Protein AF-A0A2H5DUK5-F1 (afdb_monomer)

Secondary structure (DSSP, 8-state):
---BS-EEEEES-S-EEE--BS-EEEEESS-EEEE--SS-EEEE-SSS-EEEE-S-SSEEEE--TTS--EEEE-TT-EEEEE-SS-EEEE-SSSEEEE--S-EEEE-TT-EEEEESS--EEEE-SSS-EEEE-S-S-EEEE-SS-EEEE-TT-EEEEESS--EEE--SS--EEEE-S-S-EEEE-SS-EEEE-TT-EEEEE-SS-EEE--SS--EEEE-SEEEEEEE--TTT--EEEE-TTEEEEEE-SS-EEEE-SSSEEEEEES-EEEEPTT-EEEEEEE--EEEE-STT-EEEE-S-S-EEEEESS-EEEE-TT-EEEEESS--EEE--SS--EEEE-S-S-EEEE-SS-EEEE-TT-EEEEEEES-EEEE-STT-EEEEEEEEEEEEEE--SSEEEE-TTEEEEEES---SSTTEEEEEEEE-TTSSEEEEEEEETTS-EEEEE-SSPPTTEEEEEEEESSSTT-S-EEEEEEEETTS-EEEEE-SSPPTTEEEEEEEESSSTT-S-EEEEEEEETTS-EEEEEEEE-TTS-EEEEEEEEE-TTS-EEEEEEE-TTS-B------------------------EEE--EEEE-S-HHHHHHHHTSSS-HHHHHHHHHT-HHHHHHHHHHHHHHHHHHHS---TT-----B-S-B-SSSEEEEEE--S--SSSSPPSBPPPTTSHHHHHHHHHHHHHHH--EEEE----TTSSEEEEEE---HHHH-EEEEEE-EEETTEEPS-EEEEEE-TTTS-EEE-TTS-EEETTSS-BHHHHHHHHHHHHTTB--BS-TTSTTBSB--TT-SS--HHHHHHHHHHH----------TTSHHHHHHHHTTSS-PPP-----------------------

Foldseek 3Di:
DAEECEEEEEEDDADAEYEYECYEYEYEAAYHYEYAYENYEYEDPYAAHEYEHQAYENYEYEYEQVRQYEYEYEENHEYEYHYANHEYEFEAENYEYEDENYEYEYDPQYHYEYEPENYEYEYDHAAYHYEPEYYEAYEYEDANYEYEYDEQYYYEYEDENYEYERHYAAYHYEDAAYANYEYEYENYEYEYEAHYHYEYEYENYEYEDYYAEYEYEDQAYYNYEYEYEQVRQYEYEYEENHEYEYHYANHEYEFAAENYEYEDANYEYEYDAQGHYEYEPELYEYEAPHAAYEYEDEAYENYEYEDANYEYEYDAQYYYEYEDENYEYEDHYAAYHYEDAEYENYEYEYENYEYEYEAHYYYEYEYYNYEYEDAYAAYHYEDAAYYHYEYEYHPNHYYFYAAHYWYWYPPDPPPDPWWDGKTFDADNVRHTQWIWTATPVAWIKIKGQPPDDPFWRIKIWTARHGPNDHDTAKMKTAGPQAKIKIKGQDPDPPFWRIKIWIAPHGPPDHDGQKIWTQGPQQKIKIKGWDADPVRHTAKIKIWIADNVRDTPDIFIAGPVRHGDDDDPDDDDDDDDDDDDDDDDDWPKDKLKAFAFWFDPVLLVCQLPDPFALQLVVCVVVVNNPSSVSNRVNSPLLNVLQVPADEAQPWAFAFQQAAAPDLEAEEEFDPDWADDGATFPFTDDCVCVVLLVVLQVQLCVQQVGHYHYDYDDQQHQEYEHEGASLCNRRRTFKMWIWMDIPRYTHRRIYIYGHDCVNFPFDQDPVRFTATPNTQATPSLSSNQRVCSSRGTGAHSHPQASSHNYHHPRPSHHDPNNSVVSCVSRDDDDPDDDDDPPPVVPVVVVVVVVPDDDPDDDDDDDDDDDDDDDDDDDDDDD

Solvent-accessible surface area (backbone atoms only — not comparable to full-atom values): 42705 Å² total; per-residue (Å²): 86,72,59,65,61,47,78,48,80,46,75,44,56,73,80,46,58,39,56,25,35,43,27,40,38,38,35,29,58,38,26,24,39,36,36,47,29,34,50,26,38,38,36,42,68,34,47,46,30,35,40,36,33,66,19,30,46,63,28,39,35,37,50,43,59,86,31,50,31,38,38,38,35,30,42,49,19,28,38,38,44,46,51,31,51,31,40,37,38,32,69,22,43,63,22,36,39,37,43,32,42,26,40,35,40,32,38,65,52,12,22,40,36,39,24,61,21,46,27,40,37,41,40,46,55,54,54,27,37,40,33,43,73,45,48,38,59,30,40,37,37,35,36,40,28,38,38,37,39,37,52,51,31,31,35,36,39,32,61,23,45,27,40,36,37,49,38,55,46,54,26,37,42,36,36,71,27,38,44,58,28,40,38,35,38,34,39,27,40,39,37,37,29,44,52,21,27,42,33,40,35,40,32,47,27,37,36,38,48,35,64,46,44,32,37,40,34,35,66,21,30,45,62,28,39,34,37,50,41,56,89,30,48,33,38,38,38,36,30,43,46,20,29,38,39,46,48,52,32,52,30,39,38,38,33,71,23,42,65,23,36,40,37,40,34,42,27,40,35,39,35,38,64,49,11,23,40,36,39,24,65,24,44,27,38,36,37,34,79,19,65,54,20,35,41,33,36,67,31,38,40,63,27,44,37,37,35,45,46,25,41,39,37,38,32,48,50,22,29,36,34,39,32,61,24,43,28,40,36,36,49,37,58,47,51,27,36,43,33,36,72,25,36,43,59,28,39,40,37,36,34,40,28,38,38,38,36,31,50,48,21,27,38,36,38,34,41,31,48,27,39,34,35,32,71,20,61,49,24,30,44,34,32,61,32,33,42,58,27,41,38,32,55,42,76,73,37,45,81,45,48,34,58,67,34,40,50,45,52,50,73,63,85,66,94,56,101,55,62,67,47,54,36,68,37,43,34,88,84,62,44,73,21,32,39,34,39,23,33,66,89,58,13,14,36,34,41,34,54,53,95,64,63,94,63,53,50,38,36,40,38,33,19,65,22,54,82,69,28,76,58,67,38,34,37,36,42,26,30,71,86,43,27,14,34,34,34,40,53,56,94,63,62,93,62,53,52,37,40,39,38,31,18,65,22,46,87,66,30,76,55,67,45,30,37,36,40,30,33,67,88,48,29,37,42,36,38,42,47,40,61,47,100,86,70,51,74,61,28,32,35,42,35,36,26,42,65,85,74,47,80,74,48,73,51,49,23,31,82,85,71,45,70,65,75,85,79,82,85,84,86,87,90,87,88,88,87,79,86,84,82,86,84,75,103,63,62,71,46,68,49,36,35,58,39,28,32,48,53,70,71,37,41,54,50,40,56,70,43,96,67,32,73,67,16,50,52,23,50,73,74,67,38,63,64,54,17,51,34,39,40,48,20,46,51,43,30,39,50,18,70,69,55,74,45,59,70,79,67,48,73,57,37,65,64,68,32,31,69,89,59,61,64,46,38,29,20,60,30,85,65,84,65,87,71,72,84,58,59,70,45,62,56,56,80,87,52,48,64,51,52,54,50,33,49,50,55,50,27,75,44,21,74,40,42,75,44,83,49,81,62,54,86,71,25,32,34,33,33,29,16,21,83,51,57,30,94,71,43,9,35,43,32,39,19,47,33,45,23,49,76,52,26,51,45,61,51,19,38,39,34,32,52,28,51,90,81,44,43,66,40,75,45,98,87,68,47,43,24,36,63,88,40,59,30,32,57,55,30,51,47,41,29,39,50,37,23,75,56,22,40,34,49,23,34,15,60,28,28,34,43,19,30,63,40,40,81,66,20,64,49,82,35,74,34,45,39,50,37,29,30,69,78,55,55,81,88,80,96,69,88,78,90,71,92,76,65,73,65,58,62,62,55,54,64,66,65,74,78,70,85,77,82,84,86,81,89,81,89,83,91,84,85,78,92,84,84,86,80,92,78,92,78,91,88,133

Radius of gyration: 56.29 Å; Cα contacts (8 Å, |Δi|>4): 2489; chains: 1; bounding box: 111×60×173 Å

pLDDT: mean 82.44, std 18.77, range [24.58, 98.62]

Mean predicted aligned error: 19.99 Å

Nearest PDB structures (foldseek):
  6bea-assembly1_A  TM=1.773E-01  e=1.313E-01  Escherichia coli CFT073
  1wxr-assembly1_A  TM=2.894E-01  e=4.731E+00  Escherichia coli
  4yzq-assembly2_B  TM=1.603E-01  e=7.405E+00  Caldicellulosiruptor bescii DSM 6725

Sequence (876 aa):
MSGTGDSLGLLGGSNYSVTGSGDTINTWGGTGLSLSGSNDAVGLGGGADTLGLQGGANIAVTTNSAAGDQINLAANTQASITGSGDTLQVNGPGVSVTAANDTVDLSAGAGLNLSGGSDTVNMSGAGDMLGLVGGSNYTVSGTGDTISTVGGTAFNLSGGGDSVTLGGSGDSLGLLGGSNYSVTGSGDTINTWGGTGLNLSGSNDAVGLGGGADTLGLQGGANIAVTTNSAAGDQINLAANTQASIAGSGDTLQVNGAGVGVTASNDTVDLSAGAGLNLSGGSDTVNMSGAGDTLGLVGGSNYAVSGTGDTISTVGGTAFNLSGGGDSVTLGGSGDSLGLLGGSNYLVTGSGDTINTLAGTSLNLSGGNDAVALSGGGDSLGLLSGSNYSVSGDYSGSLTLDAGAAATLNGASVPGPSQAAETLMYNGAGQVSETITDFTAGGSQAVITSGLGSGIAEEFQNYTGVNASGAETSQIIDYVSGNSQVQTLSGLPNEDASITQSFTGSNGTGLVSAESIRETNGDTVDYAYSYNAAGAETSYQETLYGGNGSVLSSGDFQPNGSPVVEGYGGDPGGDDGGNSDEYSDEDMGADDGDGFAGSQSTIAAALAGGVGYVAQYDLSQGDVVDAAAAEAALRQAAAAAGASTAAGGGTAVLAGAKWGGDVVTWSLADSVAAGGMPFSSYMSGEYEAAVQQAMGTWSSVAGITFDEVSDSSQSDIRLGWADFNTASSGVVGFTSAQSRNGQMSAGATIELEDPSQNALVQGADGQLGYSGTDATLEQVLLHEIGHALGFADSSDPSSIMYYELTANNRTLDGTDAAGAQLLYGQDAAAAPTSADQIRIGQLVQAMAAYDVPTAASSVLSQGGSAGIELQMAAAH

Structure (mmCIF, N/CA/C/O backbone):
data_AF-A0A2H5DUK5-F1
#
_entry.id   AF-A0A2H5DUK5-F1
#
loop_
_atom_site.group_PDB
_atom_site.id
_atom_site.type_symbol
_atom_site.label_atom_id
_atom_site.label_alt_id
_atom_site.label_comp_id
_atom_site.label_asym_id
_atom_site.label_entity_id
_atom_site.label_seq_id
_atom_site.pdbx_PDB_ins_code
_atom_site.Cartn_x
_atom_site.Cartn_y
_atom_site.Cartn_z
_atom_site.occupancy
_atom_site.B_iso_or_equiv
_atom_site.auth_seq_id
_atom_site.auth_comp_id
_atom_site.auth_asym_id
_atom_site.auth_atom_id
_atom_site.pdbx_PDB_model_num
ATOM 1 N N . MET A 1 1 ? -34.024 -4.977 76.714 1.00 73.56 1 MET A N 1
ATOM 2 C CA . MET A 1 1 ? -33.558 -6.183 77.445 1.00 73.56 1 MET A CA 1
ATOM 3 C C . MET A 1 1 ? -32.054 -6.300 77.246 1.00 73.56 1 MET A C 1
ATOM 5 O O . MET A 1 1 ? -31.606 -5.887 76.187 1.00 73.56 1 MET A O 1
ATOM 9 N N . SER A 1 2 ? -31.288 -6.769 78.236 1.00 77.12 2 SER A N 1
ATOM 10 C CA . SER A 1 2 ? -29.811 -6.760 78.200 1.00 77.12 2 SER A CA 1
ATOM 11 C C . SER A 1 2 ? -29.165 -8.077 78.667 1.00 77.12 2 SER A C 1
ATOM 13 O O . SER A 1 2 ? -28.031 -8.048 79.143 1.00 77.12 2 SER A O 1
ATOM 15 N N . GLY A 1 3 ? -29.909 -9.189 78.660 1.00 74.38 3 GLY A N 1
ATOM 16 C CA . GLY A 1 3 ? -29.380 -10.517 78.993 1.00 74.38 3 GLY A CA 1
ATOM 17 C C . GLY A 1 3 ? -28.617 -11.134 77.818 1.00 74.38 3 GLY A C 1
ATOM 18 O O . GLY A 1 3 ? -28.347 -10.452 76.839 1.00 74.38 3 GLY A O 1
ATOM 19 N N . THR A 1 4 ? -28.201 -12.392 77.932 1.00 85.12 4 THR A N 1
ATOM 20 C CA . THR A 1 4 ? -27.511 -13.109 76.846 1.00 85.12 4 THR A CA 1
ATOM 21 C C . THR A 1 4 ? -28.112 -14.495 76.695 1.00 85.12 4 THR A C 1
ATOM 23 O O . THR A 1 4 ? -28.182 -15.218 77.696 1.00 85.12 4 THR A O 1
ATOM 26 N N . GLY A 1 5 ? -28.469 -14.897 75.477 1.00 86.00 5 GLY A N 1
ATOM 27 C CA . GLY A 1 5 ? -29.088 -16.202 75.226 1.00 86.00 5 GLY A CA 1
ATOM 28 C C . GLY A 1 5 ? -30.588 -16.237 75.524 1.00 86.00 5 GLY A C 1
ATOM 29 O O . GLY A 1 5 ? -31.133 -17.314 75.778 1.00 86.00 5 GLY A O 1
ATOM 30 N N . ASP A 1 6 ? -31.247 -15.079 75.555 1.00 90.81 6 ASP A N 1
ATOM 31 C CA . ASP A 1 6 ? -32.667 -14.964 75.875 1.00 90.81 6 ASP A CA 1
ATOM 32 C C . ASP A 1 6 ? -33.547 -15.309 74.660 1.00 90.81 6 ASP A C 1
ATOM 34 O O . ASP A 1 6 ? -33.138 -15.183 73.508 1.00 90.81 6 ASP A O 1
ATOM 38 N N . SER A 1 7 ? -34.795 -15.726 74.904 1.00 91.56 7 SER A N 1
ATOM 39 C CA . SER A 1 7 ? -35.805 -15.908 73.851 1.00 91.56 7 SER A CA 1
ATOM 40 C C . SER A 1 7 ? -37.001 -14.989 74.087 1.00 91.56 7 SER A C 1
ATOM 42 O O . SER A 1 7 ? -37.569 -14.973 75.184 1.00 91.56 7 SER A O 1
ATOM 44 N N . LEU A 1 8 ? -37.385 -14.217 73.068 1.00 89.69 8 LEU A N 1
ATOM 45 C CA . LEU A 1 8 ? -38.377 -13.153 73.179 1.00 89.69 8 LEU A CA 1
ATOM 46 C C . LEU A 1 8 ? -39.413 -13.212 72.050 1.00 89.69 8 LEU A C 1
ATOM 48 O O . LEU A 1 8 ? -39.080 -13.449 70.894 1.00 89.69 8 LEU A O 1
ATOM 52 N N . GLY A 1 9 ? -40.677 -12.960 72.395 1.00 88.19 9 GLY A N 1
ATOM 53 C CA . GLY A 1 9 ? -41.775 -12.794 71.445 1.00 88.19 9 GLY A CA 1
ATOM 54 C C . GLY A 1 9 ? -42.407 -11.411 71.589 1.00 88.19 9 GLY A C 1
ATOM 55 O O . GLY A 1 9 ? -42.821 -11.044 72.690 1.00 88.19 9 GLY A O 1
ATOM 56 N N . LEU A 1 10 ? -42.480 -10.649 70.499 1.00 87.50 10 LEU A N 1
ATOM 57 C CA . LEU A 1 10 ? -42.968 -9.268 70.466 1.00 87.50 10 LEU A CA 1
ATOM 58 C C . LEU A 1 10 ? -44.197 -9.164 69.556 1.00 87.50 10 LEU A C 1
ATOM 60 O O . LEU A 1 10 ? -44.151 -9.589 68.407 1.00 87.50 10 LEU A O 1
ATOM 64 N N . LEU A 1 11 ? -45.300 -8.602 70.054 1.00 85.56 11 LEU A N 1
ATOM 65 C CA . LEU A 1 11 ? -46.569 -8.519 69.322 1.00 85.56 11 LEU A CA 1
ATOM 66 C C . LEU A 1 11 ? -47.054 -7.065 69.235 1.00 85.56 11 LEU A C 1
ATOM 68 O O . LEU A 1 11 ? -47.574 -6.535 70.218 1.00 85.56 11 LEU A O 1
ATOM 72 N N . GLY A 1 12 ? -46.923 -6.462 68.050 1.00 79.12 12 GLY A N 1
ATOM 73 C CA . GLY A 1 12 ? -47.291 -5.076 67.732 1.00 79.12 12 GLY A CA 1
ATOM 74 C C . GLY A 1 12 ? -46.489 -3.998 68.483 1.00 79.12 12 GLY A C 1
ATOM 75 O O . GLY A 1 12 ? -45.863 -4.265 69.499 1.00 79.12 12 GLY A O 1
ATOM 76 N N . GLY A 1 13 ? -46.532 -2.747 68.007 1.00 82.69 13 GLY A N 1
ATOM 77 C CA . GLY A 1 13 ? -45.892 -1.587 68.660 1.00 82.69 13 GLY A CA 1
ATOM 78 C C . GLY A 1 13 ? -44.496 -1.245 68.123 1.00 82.69 13 GLY A C 1
ATOM 79 O O . GLY A 1 13 ? -43.864 -2.058 67.467 1.00 82.69 13 GLY A O 1
ATOM 80 N N . SER A 1 14 ? -44.009 -0.025 68.375 1.00 75.56 14 SER A N 1
ATOM 81 C CA . SER A 1 14 ? -42.931 0.588 67.571 1.00 75.56 14 SER A CA 1
ATOM 82 C C . SER A 1 14 ? -41.660 1.021 68.324 1.00 75.56 14 SER A C 1
ATOM 84 O O . SER A 1 14 ? -40.872 1.776 67.772 1.00 75.56 14 SER A O 1
ATOM 86 N N . ASN A 1 15 ? -41.423 0.567 69.563 1.00 81.00 15 ASN A N 1
ATOM 87 C CA . ASN A 1 15 ? -40.297 1.046 70.392 1.00 81.00 15 ASN A CA 1
ATOM 88 C C . ASN A 1 15 ? -39.641 -0.050 71.257 1.00 81.00 15 ASN A C 1
ATOM 90 O O . ASN A 1 15 ? -39.358 0.169 72.440 1.00 81.00 15 ASN A O 1
ATOM 94 N N . TYR A 1 16 ? -39.419 -1.247 70.715 1.00 91.19 16 TYR A N 1
ATOM 95 C CA . TYR A 1 16 ? -38.662 -2.272 71.439 1.00 91.19 16 TYR A CA 1
ATOM 96 C C . TYR A 1 16 ? -37.157 -2.035 71.313 1.00 91.19 16 TYR A C 1
ATOM 98 O O . TYR A 1 16 ? -36.666 -1.665 70.252 1.00 91.19 16 TYR A O 1
ATOM 106 N N . SER A 1 17 ? -36.414 -2.268 72.399 1.00 91.31 17 SER A N 1
ATOM 107 C CA . SER A 1 17 ? -34.950 -2.204 72.400 1.00 91.31 17 SER A CA 1
ATOM 108 C C . SER A 1 17 ? -34.346 -3.420 73.099 1.00 91.31 17 SER A C 1
ATOM 110 O O . SER A 1 17 ? -34.675 -3.734 74.257 1.00 91.31 17 SER A O 1
ATOM 112 N N . VAL A 1 18 ? -33.452 -4.101 72.389 1.00 91.06 18 VAL A N 1
ATOM 113 C CA . VAL A 1 18 ? -32.674 -5.243 72.870 1.00 91.06 18 VAL A CA 1
ATOM 114 C C . VAL A 1 18 ? -31.191 -4.933 72.680 1.00 91.06 18 VAL A C 1
ATOM 116 O O . VAL A 1 18 ? -30.757 -4.506 71.618 1.00 91.06 18 VAL A O 1
ATOM 119 N N . THR A 1 19 ? -30.414 -5.096 73.742 1.00 90.19 19 THR A N 1
ATOM 120 C CA . THR A 1 19 ? -28.975 -4.803 73.772 1.00 90.19 19 THR A CA 1
ATOM 121 C C . THR A 1 19 ? -28.155 -6.018 74.205 1.00 90.19 19 THR A C 1
ATOM 123 O O . THR A 1 19 ? -26.966 -5.874 74.475 1.00 90.19 19 THR A O 1
ATOM 126 N N . GLY A 1 20 ? -28.814 -7.166 74.388 1.00 88.19 20 GLY A N 1
ATOM 127 C CA . GLY A 1 20 ? -28.202 -8.442 74.747 1.00 88.19 20 GLY A CA 1
ATOM 128 C C . GLY A 1 20 ? -27.378 -9.033 73.609 1.00 88.19 20 GLY A C 1
ATOM 129 O O . GLY A 1 20 ? -27.087 -8.342 72.646 1.00 88.19 20 GLY A O 1
ATOM 130 N N . SER A 1 21 ? -26.909 -10.268 73.724 1.00 93.12 21 SER A N 1
ATOM 131 C CA . SER A 1 21 ? -26.199 -10.957 72.633 1.00 93.12 21 SER A CA 1
ATOM 132 C C . SER A 1 21 ? -26.466 -12.452 72.704 1.00 93.12 21 SER A C 1
ATOM 134 O O . SER A 1 21 ? -26.513 -13.017 73.800 1.00 93.12 21 SER A O 1
ATOM 136 N N . GLY A 1 22 ? -26.571 -13.109 71.552 1.00 93.44 22 GLY A N 1
ATOM 137 C CA . GLY A 1 22 ? -26.958 -14.517 71.470 1.00 93.44 22 GLY A CA 1
ATOM 138 C C . GLY A 1 22 ? -28.462 -14.747 71.631 1.00 93.44 22 GLY A C 1
ATOM 139 O O . GLY A 1 22 ? -28.866 -15.866 71.940 1.00 93.44 22 GLY A O 1
ATOM 140 N N . ASP A 1 23 ? -29.284 -13.709 71.491 1.00 94.31 23 ASP A N 1
ATOM 141 C CA . ASP A 1 23 ? -30.718 -13.754 71.761 1.00 94.31 23 ASP A CA 1
ATOM 142 C C . ASP A 1 23 ? -31.510 -14.256 70.539 1.00 94.31 23 ASP A C 1
ATOM 144 O O . ASP A 1 23 ? -31.116 -14.068 69.392 1.00 94.31 23 ASP A O 1
ATOM 148 N N . THR A 1 24 ? -32.662 -14.893 70.769 1.00 94.81 24 THR A N 1
ATOM 149 C CA . THR A 1 24 ? -33.635 -15.271 69.728 1.00 94.81 24 THR A CA 1
ATOM 150 C C . THR A 1 24 ? -34.911 -14.449 69.882 1.00 94.81 24 THR A C 1
ATOM 152 O O . THR A 1 24 ? -35.636 -14.601 70.866 1.00 94.81 24 THR A O 1
ATOM 155 N N . ILE A 1 25 ? -35.229 -13.599 68.912 1.00 93.38 25 ILE A N 1
ATOM 156 C CA . ILE A 1 25 ? -36.321 -12.625 68.983 1.00 93.38 25 ILE A CA 1
ATOM 157 C C . ILE A 1 25 ? -37.288 -12.883 67.831 1.00 93.38 25 ILE A C 1
ATOM 159 O O . ILE A 1 25 ? -36.889 -12.824 66.680 1.00 93.38 25 ILE A O 1
ATOM 163 N N . ASN A 1 26 ? -38.563 -13.126 68.116 1.00 90.88 26 ASN A N 1
ATOM 164 C CA . ASN A 1 26 ? -39.602 -13.238 67.094 1.00 90.88 26 ASN A CA 1
ATOM 165 C C . ASN A 1 26 ? -40.599 -12.093 67.225 1.00 90.88 26 ASN A C 1
ATOM 167 O O . ASN A 1 26 ? -41.022 -11.759 68.338 1.00 90.88 26 ASN A O 1
ATOM 171 N N . THR A 1 27 ? -41.000 -11.517 66.101 1.00 88.12 27 THR A N 1
ATOM 172 C CA . THR A 1 27 ? -41.919 -10.388 66.060 1.00 88.12 27 THR A CA 1
ATOM 173 C C . THR A 1 27 ? -43.140 -10.659 65.182 1.00 88.12 27 THR A C 1
ATOM 175 O O . THR A 1 27 ? -43.091 -11.455 64.243 1.00 88.12 27 THR A O 1
ATOM 178 N N . TRP A 1 28 ? -44.268 -10.024 65.521 1.00 85.25 28 TRP A N 1
ATOM 179 C CA . TRP A 1 28 ? -45.527 -10.129 64.780 1.00 85.25 28 TRP A CA 1
ATOM 180 C C . TRP A 1 28 ? -46.306 -8.813 64.785 1.00 85.25 28 TRP A C 1
ATOM 182 O O . TRP A 1 28 ? -46.467 -8.182 65.831 1.00 85.25 28 TRP A O 1
ATOM 192 N N . GLY A 1 29 ? -46.921 -8.474 63.650 1.00 79.94 29 GLY A N 1
ATOM 193 C CA . GLY A 1 29 ? -47.926 -7.412 63.549 1.00 79.94 29 GLY A CA 1
ATOM 194 C C . GLY A 1 29 ? -47.382 -5.986 63.404 1.00 79.94 29 GLY A C 1
ATOM 195 O O . GLY A 1 29 ? -47.923 -5.093 64.056 1.00 79.94 29 GLY A O 1
ATOM 196 N N . GLY A 1 30 ? -46.359 -5.762 62.568 1.00 80.06 30 GLY A N 1
ATOM 197 C CA . GLY A 1 30 ? -45.853 -4.418 62.241 1.00 80.06 30 GLY A CA 1
ATOM 198 C C . GLY A 1 30 ? -45.073 -3.796 63.395 1.00 80.06 30 GLY A C 1
ATOM 199 O O . GLY A 1 30 ? -45.369 -2.696 63.865 1.00 80.06 30 GLY A O 1
ATOM 200 N N . THR A 1 31 ? -44.140 -4.564 63.937 1.00 86.56 31 THR A N 1
ATOM 201 C CA . THR A 1 31 ? -43.325 -4.220 65.099 1.00 86.56 31 THR A CA 1
ATOM 202 C C . THR A 1 31 ? -42.115 -3.370 64.735 1.00 86.56 31 THR A C 1
ATOM 204 O O . THR A 1 31 ? -41.489 -3.574 63.704 1.00 86.56 31 THR A O 1
ATOM 207 N N . GLY A 1 32 ? -41.749 -2.442 65.620 1.00 89.31 32 GLY A N 1
ATOM 208 C CA . GLY A 1 32 ? -40.486 -1.704 65.573 1.00 89.31 32 GLY A CA 1
ATOM 209 C C . GLY A 1 32 ? -39.513 -2.201 66.643 1.00 89.31 32 GLY A C 1
ATOM 210 O O . GLY A 1 32 ? -39.801 -2.081 67.841 1.00 89.31 32 GLY A O 1
ATOM 211 N N . LEU A 1 33 ? -38.363 -2.730 66.226 1.00 92.38 33 LEU A N 1
ATOM 212 C CA . LEU A 1 33 ? -37.309 -3.271 67.086 1.00 92.38 33 LEU A CA 1
ATOM 213 C C . LEU A 1 33 ? -35.972 -2.574 66.812 1.00 92.38 33 LEU A C 1
ATOM 215 O O . LEU A 1 33 ? -35.554 -2.463 65.670 1.00 92.38 33 LEU A O 1
ATOM 219 N N . SER A 1 34 ? -35.268 -2.155 67.861 1.00 93.62 34 SER A N 1
ATOM 220 C CA . SER A 1 34 ? -33.874 -1.709 67.804 1.00 93.62 34 SER A CA 1
ATOM 221 C C . SER A 1 34 ? -32.973 -2.708 68.534 1.00 93.62 34 SER A C 1
ATOM 223 O O . SER A 1 34 ? -33.224 -3.033 69.699 1.00 93.62 34 SER A O 1
ATOM 225 N N . LEU A 1 35 ? -31.939 -3.197 67.853 1.00 94.06 35 LEU A N 1
ATOM 226 C CA . LEU A 1 35 ? -31.012 -4.222 68.322 1.00 94.06 35 LEU A CA 1
ATOM 227 C C . LEU A 1 35 ? -29.571 -3.701 68.257 1.00 94.06 35 LEU A C 1
ATOM 229 O O . LEU A 1 35 ? -29.163 -3.158 67.236 1.00 94.06 35 LEU A O 1
ATOM 233 N N . SER A 1 36 ? -28.790 -3.874 69.324 1.00 92.38 36 SER A N 1
ATOM 234 C CA . SER A 1 36 ? -27.355 -3.517 69.352 1.00 92.38 36 SER A CA 1
ATOM 235 C C . SER A 1 36 ? -26.431 -4.691 69.700 1.00 92.38 36 SER A C 1
ATOM 237 O O . SER A 1 36 ? -25.252 -4.484 69.983 1.00 92.38 36 SER A O 1
ATOM 239 N N . GLY A 1 37 ? -26.990 -5.897 69.784 1.00 89.81 37 GLY A N 1
ATOM 240 C CA . GLY A 1 37 ? -26.300 -7.126 70.151 1.00 89.81 37 GLY A CA 1
ATOM 241 C C . GLY A 1 37 ? -25.500 -7.765 69.025 1.00 89.81 37 GLY A C 1
ATOM 242 O O . GLY A 1 37 ? -25.401 -7.234 67.925 1.00 89.81 37 GLY A O 1
ATOM 243 N N . SER A 1 38 ? -24.868 -8.902 69.305 1.00 94.62 38 SER A N 1
ATOM 244 C CA . SER A 1 38 ? -24.199 -9.740 68.302 1.00 94.62 38 SER A CA 1
ATOM 245 C C . SER A 1 38 ? -24.598 -11.198 68.484 1.00 94.62 38 SER A C 1
ATOM 247 O O . SER A 1 38 ? -24.906 -11.622 69.597 1.00 94.62 38 SER A O 1
ATOM 249 N N . ASN A 1 39 ? -24.487 -11.995 67.420 1.00 95.25 39 ASN A N 1
ATOM 250 C CA . ASN A 1 39 ? -24.892 -13.405 67.385 1.00 95.25 39 ASN A CA 1
ATOM 251 C C . ASN A 1 39 ? -26.387 -13.628 67.670 1.00 95.25 39 ASN A C 1
ATOM 253 O O . ASN A 1 39 ? -26.764 -14.687 68.167 1.00 95.25 39 ASN A O 1
ATOM 257 N N . ASP A 1 40 ? -27.223 -12.632 67.391 1.00 95.62 40 ASP A N 1
ATOM 258 C CA . ASP A 1 40 ? -28.664 -12.705 67.618 1.00 95.62 40 ASP A CA 1
ATOM 259 C C . ASP A 1 40 ? -29.388 -13.305 66.405 1.00 95.62 40 ASP A C 1
ATOM 261 O O . ASP A 1 40 ? -28.960 -13.133 65.262 1.00 95.62 40 ASP A O 1
ATOM 265 N N . ALA A 1 41 ? -30.510 -13.976 66.653 1.00 96.00 41 ALA A N 1
ATOM 266 C CA . ALA A 1 41 ? -31.433 -14.471 65.639 1.00 96.00 41 ALA A CA 1
ATOM 267 C C . ALA A 1 41 ? -32.773 -13.729 65.747 1.00 96.00 41 ALA A C 1
ATOM 269 O O . ALA A 1 41 ? -33.419 -13.760 66.793 1.00 96.00 41 ALA A O 1
ATOM 270 N N . VAL A 1 42 ? -33.210 -13.076 64.674 1.00 94.88 42 VAL A N 1
ATOM 271 C CA . VAL A 1 42 ? -34.431 -12.265 64.619 1.00 94.88 42 VAL A CA 1
ATOM 272 C C . VAL A 1 42 ? -35.378 -12.825 63.560 1.00 94.88 42 VAL A C 1
ATOM 274 O O . VAL A 1 42 ? -35.030 -12.878 62.389 1.00 94.88 42 VAL A O 1
ATOM 277 N N . GLY A 1 43 ? -36.582 -13.232 63.950 1.00 92.81 43 GLY A N 1
ATOM 278 C CA . GLY A 1 43 ? -37.660 -13.614 63.041 1.00 92.81 43 GLY A CA 1
ATOM 279 C C . GLY A 1 43 ? -38.708 -12.509 62.926 1.00 92.81 43 GLY A C 1
ATOM 280 O O . GLY A 1 43 ? -39.368 -12.200 63.917 1.00 92.81 43 GLY A O 1
ATOM 281 N N . LEU A 1 44 ? -38.893 -11.949 61.733 1.00 90.50 44 LEU A N 1
ATOM 282 C CA . LEU A 1 44 ? -39.938 -10.977 61.401 1.00 90.50 44 LEU A CA 1
ATOM 283 C C . LEU A 1 44 ? -41.110 -11.725 60.752 1.00 90.50 44 LEU A C 1
ATOM 285 O O . LEU A 1 44 ? -41.098 -12.059 59.570 1.00 90.50 44 LEU A O 1
ATOM 289 N N . GLY A 1 45 ? -42.087 -12.118 61.572 1.00 77.81 45 GLY A N 1
ATOM 290 C CA . GLY A 1 45 ? -43.216 -12.956 61.156 1.00 77.81 45 GLY A CA 1
ATOM 291 C C . GLY A 1 45 ? -44.512 -12.185 60.888 1.00 77.81 45 GLY A C 1
ATOM 292 O O . GLY A 1 45 ? -45.554 -12.817 60.689 1.00 77.81 45 GLY A O 1
ATOM 293 N N . GLY A 1 46 ? -44.494 -10.850 60.977 1.00 70.19 46 GLY A N 1
ATOM 294 C CA . GLY A 1 46 ? -45.638 -9.958 60.795 1.00 70.19 46 GLY A CA 1
ATOM 295 C C . GLY A 1 46 ? -45.836 -9.487 59.351 1.00 70.19 46 GLY A C 1
ATOM 296 O O . GLY A 1 46 ? -45.451 -10.159 58.401 1.00 70.19 46 GLY A O 1
ATOM 297 N N . GLY A 1 47 ? -46.527 -8.354 59.188 1.00 75.44 47 GLY A N 1
ATOM 298 C CA . GLY A 1 47 ? -46.490 -7.560 57.955 1.00 75.44 47 GLY A CA 1
ATOM 299 C C . GLY A 1 47 ? -45.728 -6.262 58.231 1.00 75.44 47 GLY A C 1
ATOM 300 O O . GLY A 1 47 ? -45.907 -5.735 59.329 1.00 75.44 47 GLY A O 1
ATOM 301 N N . ALA A 1 48 ? -44.941 -5.767 57.269 1.00 81.31 48 ALA A N 1
ATOM 302 C CA . ALA A 1 48 ? -44.140 -4.536 57.317 1.00 81.31 48 ALA A CA 1
ATOM 303 C C . ALA A 1 48 ? -43.522 -4.226 58.699 1.00 81.31 48 ALA A C 1
ATOM 305 O O . ALA A 1 48 ? -43.819 -3.199 59.321 1.00 81.31 48 ALA A O 1
ATOM 306 N N . ASP A 1 49 ? -42.705 -5.142 59.214 1.00 88.75 49 ASP A N 1
ATOM 307 C CA . ASP A 1 49 ? -41.919 -4.940 60.428 1.00 88.75 49 ASP A CA 1
ATOM 308 C C . ASP A 1 49 ? -40.747 -3.964 60.162 1.00 88.75 49 ASP A C 1
ATOM 310 O O . ASP A 1 49 ? -40.271 -3.803 59.038 1.00 88.75 49 ASP A O 1
ATOM 314 N N . THR A 1 50 ? -40.272 -3.268 61.199 1.00 91.00 50 THR A N 1
ATOM 315 C CA . THR A 1 50 ? -39.089 -2.394 61.136 1.00 91.00 50 THR A CA 1
ATOM 316 C C . THR A 1 50 ? -38.031 -2.856 62.133 1.00 91.00 50 THR A C 1
ATOM 318 O O . THR A 1 50 ? -38.258 -2.847 63.346 1.00 91.00 50 THR A O 1
ATOM 321 N N . LEU A 1 51 ? -36.841 -3.191 61.642 1.00 93.88 51 LEU A N 1
ATOM 322 C CA . LEU A 1 51 ? -35.691 -3.606 62.444 1.00 93.88 51 LEU A CA 1
ATOM 323 C C . LEU A 1 51 ? -34.548 -2.599 62.296 1.00 93.88 51 LEU A C 1
ATOM 325 O O . LEU A 1 51 ? -34.067 -2.352 61.202 1.00 93.88 51 LEU A O 1
ATOM 329 N N . GLY A 1 52 ? -34.078 -2.017 63.394 1.00 94.69 52 GLY A N 1
ATOM 330 C CA . GLY A 1 52 ? -32.883 -1.179 63.430 1.00 94.69 52 GLY A CA 1
ATOM 331 C C . GLY A 1 52 ? -31.710 -1.914 64.063 1.00 94.69 52 GLY A C 1
ATOM 332 O O . GLY A 1 52 ? -31.709 -2.115 65.273 1.00 94.69 52 GLY A O 1
ATOM 333 N N . LEU A 1 53 ? -30.693 -2.250 63.276 1.00 96.38 53 LEU A N 1
ATOM 334 C CA . LEU A 1 53 ? -29.435 -2.831 63.741 1.00 96.38 53 LEU A CA 1
ATOM 335 C C . LEU A 1 53 ? -28.420 -1.712 64.004 1.00 96.38 53 LEU A C 1
ATOM 337 O O . LEU A 1 53 ? -27.947 -1.043 63.088 1.00 96.38 53 LEU A O 1
ATOM 341 N N . GLN A 1 54 ? -28.098 -1.483 65.273 1.00 94.94 54 GLN A N 1
ATOM 342 C CA . GLN A 1 54 ? -27.198 -0.430 65.751 1.00 94.94 54 GLN A CA 1
ATOM 343 C C . GLN A 1 54 ? -25.741 -0.929 65.822 1.00 94.94 54 GLN A C 1
ATOM 345 O O . GLN A 1 54 ? -25.057 -0.722 66.826 1.00 94.94 54 GLN A O 1
ATOM 350 N N . GLY A 1 55 ? -25.285 -1.623 64.774 1.00 91.25 55 GLY A N 1
ATOM 351 C CA . GLY A 1 55 ? -24.021 -2.362 64.732 1.00 91.25 55 GLY A CA 1
ATOM 352 C C . GLY A 1 55 ? -24.206 -3.851 65.043 1.00 91.25 55 GLY A C 1
ATOM 353 O O . GLY A 1 55 ? -25.306 -4.389 64.934 1.00 91.25 55 GLY A O 1
ATOM 354 N N . GLY A 1 56 ? -23.117 -4.505 65.451 1.00 91.44 56 GLY A N 1
ATOM 355 C CA . GLY A 1 56 ? -23.118 -5.916 65.844 1.00 91.44 56 GLY A CA 1
ATOM 356 C C . GLY A 1 56 ? -22.705 -6.868 64.724 1.00 91.44 56 GLY A C 1
ATOM 357 O O . GLY A 1 56 ? -22.753 -6.530 63.543 1.00 91.44 56 GLY A O 1
ATOM 358 N N . ALA A 1 57 ? -22.249 -8.062 65.104 1.00 94.62 57 ALA A N 1
ATOM 359 C CA . ALA A 1 57 ? -21.761 -9.075 64.175 1.00 94.62 57 ALA A CA 1
ATOM 360 C C . ALA A 1 57 ? -22.604 -10.353 64.220 1.00 94.62 57 ALA A C 1
ATOM 362 O O . ALA A 1 57 ? -23.111 -10.724 65.281 1.00 94.62 57 ALA A O 1
ATOM 363 N N . ASN A 1 58 ? -22.666 -11.061 63.088 1.00 94.94 58 ASN A N 1
ATOM 364 C CA . ASN A 1 58 ? -23.304 -12.373 62.961 1.00 94.94 58 ASN A CA 1
ATOM 365 C C . ASN A 1 58 ? -24.789 -12.366 63.375 1.00 94.94 58 ASN A C 1
ATOM 367 O O . ASN A 1 58 ? -25.236 -13.217 64.141 1.00 94.94 58 ASN A O 1
ATOM 371 N N . ILE A 1 59 ? -25.540 -11.366 62.914 1.00 97.44 59 ILE A N 1
ATOM 372 C CA . ILE A 1 59 ? -26.978 -11.260 63.175 1.00 97.44 59 ILE A CA 1
ATOM 373 C C . ILE A 1 59 ? -27.722 -12.034 62.083 1.00 97.44 59 ILE A C 1
ATOM 375 O O . ILE A 1 59 ? -27.595 -11.716 60.903 1.00 97.44 59 ILE A O 1
ATOM 379 N N . ALA A 1 60 ? -28.496 -13.046 62.454 1.00 96.88 60 ALA A N 1
ATOM 380 C CA . ALA A 1 60 ? -29.355 -13.771 61.525 1.00 96.88 60 ALA A CA 1
ATOM 381 C C . ALA A 1 60 ? -30.759 -13.164 61.559 1.00 96.88 60 ALA A C 1
ATOM 383 O O . ALA A 1 60 ? -31.389 -13.133 62.611 1.00 96.88 60 ALA A O 1
ATOM 384 N N . VAL A 1 61 ? -31.267 -12.698 60.425 1.00 95.88 61 VAL A N 1
ATOM 385 C CA . VAL A 1 61 ? -32.628 -12.178 60.279 1.00 95.88 61 VAL A CA 1
ATOM 386 C C . VAL A 1 61 ? -33.386 -13.101 59.334 1.00 95.88 61 VAL A C 1
ATOM 388 O O . VAL A 1 61 ? -32.888 -13.464 58.275 1.00 95.88 61 VAL A O 1
ATOM 391 N N . THR A 1 62 ? -34.582 -13.523 59.713 1.00 93.75 62 THR A N 1
ATOM 392 C CA . THR A 1 62 ? -35.507 -14.257 58.845 1.00 93.75 62 THR A CA 1
ATOM 393 C C . THR A 1 62 ? -36.766 -13.427 58.701 1.00 93.75 62 THR A C 1
ATOM 395 O O . THR A 1 62 ? -37.402 -13.130 59.710 1.00 93.75 62 THR A O 1
ATOM 398 N N . THR A 1 63 ? -37.122 -13.056 57.481 1.00 90.69 63 THR A N 1
ATOM 399 C CA . THR A 1 63 ? -38.300 -12.238 57.181 1.00 90.69 63 THR A CA 1
ATOM 400 C C . THR A 1 63 ? -39.376 -13.068 56.489 1.00 90.69 63 THR A C 1
ATOM 402 O O . THR A 1 63 ? -39.176 -14.234 56.120 1.00 90.69 63 THR A O 1
ATOM 405 N N . ASN A 1 64 ? -40.558 -12.480 56.338 1.00 82.00 64 ASN A N 1
ATOM 406 C CA . ASN A 1 64 ? -41.630 -13.044 55.536 1.00 82.00 64 ASN A CA 1
ATOM 407 C C . ASN A 1 64 ? -41.627 -12.389 54.148 1.00 82.00 64 ASN A C 1
ATOM 409 O O . ASN A 1 64 ? -42.030 -11.239 54.019 1.00 82.00 64 ASN A O 1
ATOM 413 N N . SER A 1 65 ? -41.299 -13.155 53.102 1.00 70.81 65 SER A N 1
ATOM 414 C CA . SER A 1 65 ? -41.162 -12.709 51.701 1.00 70.81 65 SER A CA 1
ATOM 415 C C . SER A 1 65 ? -42.357 -11.962 51.067 1.00 70.81 65 SER A C 1
ATOM 417 O O . SER A 1 65 ? -42.292 -11.574 49.905 1.00 70.81 65 SER A O 1
ATOM 419 N N . ALA A 1 66 ? -43.484 -11.807 51.770 1.00 68.25 66 ALA A N 1
ATOM 420 C CA . ALA A 1 66 ? -44.669 -11.071 51.319 1.00 68.25 66 ALA A CA 1
ATOM 421 C C . ALA A 1 66 ? -44.913 -9.747 52.076 1.00 68.25 66 ALA A C 1
ATOM 423 O O . ALA A 1 66 ? -45.893 -9.060 51.781 1.00 68.25 66 ALA A O 1
ATOM 424 N N . ALA A 1 67 ? -44.096 -9.421 53.083 1.00 70.81 67 ALA A N 1
ATOM 425 C CA . ALA A 1 67 ? -44.385 -8.384 54.072 1.00 70.81 67 ALA A CA 1
ATOM 426 C C . ALA A 1 67 ? -43.773 -7.006 53.767 1.00 70.81 67 ALA A C 1
ATOM 428 O O . ALA A 1 67 ? -44.344 -6.017 54.232 1.00 70.81 67 ALA A O 1
ATOM 429 N N . GLY A 1 68 ? -42.692 -6.932 52.980 1.00 81.69 68 GLY A N 1
ATOM 430 C CA . GLY A 1 68 ? -41.981 -5.683 52.689 1.00 81.69 68 GLY A CA 1
ATOM 431 C C . GLY A 1 68 ? -41.374 -5.065 53.947 1.00 81.69 68 GLY A C 1
ATOM 432 O O . GLY A 1 68 ? -41.735 -3.943 54.311 1.00 81.69 68 GLY A O 1
ATOM 433 N N . ASP A 1 69 ? -40.521 -5.812 54.650 1.00 90.94 69 ASP A N 1
ATOM 434 C CA . ASP A 1 69 ? -39.946 -5.373 55.921 1.00 90.94 69 ASP A CA 1
ATOM 435 C C . ASP A 1 69 ? -38.848 -4.319 55.697 1.00 90.94 69 ASP A C 1
ATOM 437 O O . ASP A 1 69 ? -38.147 -4.322 54.685 1.00 90.94 69 ASP A O 1
ATOM 441 N N . GLN A 1 70 ? -38.682 -3.397 56.650 1.00 93.06 70 GLN A N 1
ATOM 442 C CA . GLN A 1 70 ? -37.638 -2.369 56.603 1.00 93.06 70 GLN A CA 1
ATOM 443 C C . GLN A 1 70 ? -36.531 -2.672 57.618 1.00 93.06 70 GLN A C 1
ATOM 445 O O . GLN A 1 70 ? -36.767 -2.706 58.828 1.00 93.06 70 GLN A O 1
ATOM 450 N N . ILE A 1 71 ? -35.293 -2.809 57.148 1.00 95.62 71 ILE A N 1
ATOM 451 C CA . ILE A 1 71 ? -34.125 -3.123 57.973 1.00 95.62 71 ILE A CA 1
ATOM 452 C C . ILE A 1 71 ? -33.115 -1.974 57.877 1.00 95.62 71 ILE A C 1
ATOM 454 O O . ILE A 1 71 ? -32.462 -1.771 56.861 1.00 95.62 71 ILE A O 1
ATOM 458 N N . ASN A 1 72 ? -32.964 -1.206 58.953 1.00 96.12 72 ASN A N 1
ATOM 459 C CA . ASN A 1 72 ? -32.016 -0.100 59.043 1.00 96.12 72 ASN A CA 1
ATOM 460 C C . ASN A 1 72 ? -30.686 -0.590 59.630 1.00 96.12 72 ASN A C 1
ATOM 462 O O . ASN A 1 72 ? -30.637 -1.055 60.768 1.00 96.12 72 ASN A O 1
ATOM 466 N N . LEU A 1 73 ? -29.603 -0.437 58.878 1.00 97.25 73 LEU A N 1
ATOM 467 C CA . LEU A 1 73 ? -28.260 -0.927 59.170 1.00 97.25 73 LEU A CA 1
ATOM 468 C C . LEU A 1 73 ? -27.348 0.255 59.522 1.00 97.25 73 LEU A C 1
ATOM 470 O O . LEU A 1 73 ? -27.040 1.104 58.680 1.00 97.25 73 LEU A O 1
ATOM 474 N N . ALA A 1 74 ? -26.916 0.338 60.780 1.00 96.19 74 ALA A N 1
ATOM 475 C CA . ALA A 1 74 ? -25.891 1.290 61.202 1.00 96.19 74 ALA A CA 1
ATOM 476 C C . ALA A 1 74 ? -24.484 0.809 60.801 1.00 96.19 74 ALA A C 1
ATOM 478 O O . ALA A 1 74 ? -24.293 -0.337 60.390 1.00 96.19 74 ALA A O 1
ATOM 479 N N . ALA A 1 75 ? -23.483 1.676 60.956 1.00 96.12 75 ALA A N 1
ATOM 480 C CA . ALA A 1 75 ? -22.091 1.351 60.648 1.00 96.12 75 ALA A CA 1
ATOM 481 C C . ALA A 1 75 ? -21.602 0.070 61.357 1.00 96.12 75 ALA A C 1
ATOM 483 O O . ALA A 1 75 ? -21.938 -0.176 62.518 1.00 96.12 75 ALA A O 1
ATOM 484 N N . ASN A 1 76 ? -20.735 -0.694 60.686 1.00 95.12 76 ASN A N 1
ATOM 485 C CA . ASN A 1 76 ? -20.124 -1.935 61.189 1.00 95.12 76 ASN A CA 1
ATOM 486 C C . ASN A 1 76 ? -21.114 -3.070 61.525 1.00 95.12 76 ASN A C 1
ATOM 488 O O . ASN A 1 76 ? -20.795 -3.944 62.333 1.00 95.12 76 ASN A O 1
ATOM 492 N N . THR A 1 77 ? -22.311 -3.058 60.935 1.00 97.69 77 THR A N 1
ATOM 493 C CA . THR A 1 77 ? -23.294 -4.144 61.084 1.00 97.69 77 THR A CA 1
ATOM 494 C C . THR A 1 77 ? -22.937 -5.324 60.178 1.00 97.69 77 THR A C 1
ATOM 496 O O . THR A 1 77 ? -22.680 -5.123 58.992 1.00 97.69 77 THR A O 1
ATOM 499 N N . GLN A 1 78 ? -22.970 -6.555 60.698 1.00 97.69 78 GLN A N 1
ATOM 500 C CA . GLN A 1 78 ? -22.891 -7.780 59.892 1.00 97.69 78 GLN A CA 1
ATOM 501 C C . GLN A 1 78 ? -24.150 -8.625 60.077 1.00 97.69 78 GLN A C 1
ATOM 503 O O . GLN A 1 78 ? -24.406 -9.115 61.183 1.00 97.69 78 GLN A O 1
ATOM 508 N N . ALA A 1 79 ? -24.909 -8.818 59.000 1.00 97.12 79 ALA A N 1
ATOM 509 C CA . ALA A 1 79 ? -26.180 -9.530 59.038 1.00 97.12 79 ALA A CA 1
ATOM 510 C C . ALA A 1 79 ? -26.340 -10.525 57.877 1.00 97.12 79 ALA A C 1
ATOM 512 O O . ALA A 1 79 ? -25.889 -10.283 56.763 1.00 97.12 79 ALA A O 1
ATOM 513 N N . SER A 1 80 ? -27.019 -11.641 58.131 1.00 97.06 80 SER A N 1
ATOM 514 C CA . SER A 1 80 ? -27.539 -12.541 57.100 1.00 97.06 80 SER A CA 1
ATOM 515 C C . SER A 1 80 ? -29.056 -12.471 57.147 1.00 97.06 80 SER A C 1
ATOM 517 O O . SER A 1 80 ? -29.652 -12.789 58.173 1.00 97.06 80 SER A O 1
ATOM 519 N N . ILE A 1 81 ? -29.665 -12.015 56.063 1.00 95.19 81 ILE A N 1
ATOM 520 C CA . ILE A 1 81 ? -31.094 -11.752 55.949 1.00 95.19 81 ILE A CA 1
ATOM 521 C C . ILE A 1 81 ? -31.656 -12.796 54.989 1.00 95.19 81 ILE A C 1
ATOM 523 O O . ILE A 1 81 ? -31.264 -12.885 53.831 1.00 95.19 81 ILE A O 1
ATOM 527 N N . THR A 1 82 ? -32.514 -13.664 55.513 1.00 92.38 82 THR A N 1
ATOM 528 C CA . THR A 1 82 ? -33.193 -14.714 54.755 1.00 92.38 82 THR A CA 1
ATOM 529 C C . THR A 1 82 ? -34.632 -14.289 54.532 1.00 92.38 82 THR A C 1
ATOM 531 O O . THR A 1 82 ? -35.385 -14.156 55.494 1.00 92.38 82 THR A O 1
ATOM 534 N N . GLY A 1 83 ? -35.003 -14.098 53.274 1.00 88.56 83 GLY A N 1
ATOM 535 C CA . GLY A 1 83 ? -36.222 -13.401 52.895 1.00 88.56 83 GLY A CA 1
ATOM 536 C C . GLY A 1 83 ? -36.111 -12.867 51.477 1.00 88.56 83 GLY A C 1
ATOM 537 O O . GLY A 1 83 ? -35.154 -13.202 50.786 1.00 88.56 83 GLY A O 1
ATOM 538 N N . SER A 1 84 ? -37.104 -12.105 51.030 1.00 91.50 84 SER A N 1
ATOM 539 C CA . SER A 1 84 ? -37.053 -11.393 49.748 1.00 91.50 84 SER A CA 1
ATOM 540 C C . SER A 1 84 ? -38.072 -10.263 49.735 1.00 91.50 84 SER A C 1
ATOM 542 O O . SER A 1 84 ? -39.161 -10.430 50.291 1.00 91.50 84 SER A O 1
ATOM 544 N N . GLY A 1 85 ? -37.816 -9.212 48.964 1.00 90.94 85 GLY A N 1
ATOM 545 C CA . GLY A 1 85 ? -38.732 -8.083 48.815 1.00 90.94 85 GLY A CA 1
ATOM 546 C C . GLY A 1 85 ? -38.689 -7.114 49.994 1.00 90.94 85 GLY A C 1
ATOM 547 O O . GLY A 1 85 ? -39.627 -6.334 50.166 1.00 90.94 85 GLY A O 1
ATOM 548 N N . ASP A 1 86 ? -37.624 -7.163 50.789 1.00 92.81 86 ASP A N 1
ATOM 549 C CA . ASP A 1 86 ? -37.393 -6.276 51.920 1.00 92.81 86 ASP A CA 1
ATOM 550 C C . ASP A 1 86 ? -36.618 -5.023 51.482 1.00 92.81 86 ASP A C 1
ATOM 552 O O . ASP A 1 86 ? -36.036 -4.957 50.396 1.00 92.81 86 ASP A O 1
ATOM 556 N N . THR A 1 87 ? -36.638 -3.984 52.318 1.00 95.12 87 THR A N 1
ATOM 557 C CA . THR A 1 87 ? -35.877 -2.743 52.112 1.00 95.12 87 THR A CA 1
ATOM 558 C C . THR A 1 87 ? -34.796 -2.603 53.176 1.00 95.12 87 THR A C 1
ATOM 560 O O . THR A 1 87 ? -35.086 -2.507 54.369 1.00 95.12 87 THR A O 1
ATOM 563 N N . LEU A 1 88 ? -33.537 -2.552 52.755 1.00 96.88 88 LEU A N 1
ATOM 564 C CA . LEU A 1 88 ? -32.364 -2.408 53.609 1.00 96.88 88 LEU A CA 1
ATOM 565 C C . LEU A 1 88 ? -31.827 -0.982 53.492 1.00 96.88 88 LEU A C 1
ATOM 567 O O . LEU A 1 88 ? -31.330 -0.592 52.444 1.00 96.88 88 LEU A O 1
ATOM 571 N N . GLN A 1 89 ? -31.850 -0.209 54.572 1.00 97.00 89 GLN A N 1
ATOM 572 C CA . GLN A 1 89 ? -31.261 1.131 54.600 1.00 97.00 89 GLN A CA 1
ATOM 573 C C . GLN A 1 89 ? -29.882 1.096 55.265 1.00 97.00 89 GLN A C 1
ATOM 575 O O . GLN A 1 89 ? -29.779 0.868 56.470 1.00 97.00 89 GLN A O 1
ATOM 580 N N . VAL A 1 90 ? -28.822 1.399 54.523 1.00 97.38 90 VAL A N 1
ATOM 581 C CA . VAL A 1 90 ? -27.439 1.474 55.013 1.00 97.38 90 VAL A CA 1
ATOM 582 C C . VAL A 1 90 ? -27.082 2.923 55.353 1.00 97.38 90 VAL A C 1
ATOM 584 O O . VAL A 1 90 ? -27.059 3.789 54.482 1.00 97.38 90 VAL A O 1
ATOM 587 N N . ASN A 1 91 ? -26.788 3.197 56.626 1.00 92.31 91 ASN A N 1
ATOM 588 C CA . ASN A 1 91 ? -26.578 4.561 57.142 1.00 92.31 91 ASN A CA 1
ATOM 589 C C . ASN A 1 91 ? -25.115 4.888 57.490 1.00 92.31 91 ASN A C 1
ATOM 591 O O . ASN A 1 91 ? -24.833 5.935 58.072 1.00 92.31 91 ASN A O 1
ATOM 595 N N . GLY A 1 92 ? -24.173 3.983 57.224 1.00 91.94 92 GLY A N 1
ATOM 596 C CA . GLY A 1 92 ? -22.770 4.200 57.563 1.00 91.94 92 GLY A CA 1
ATOM 597 C C . GLY A 1 92 ? -21.828 3.168 56.948 1.00 91.94 92 GLY A C 1
ATOM 598 O O . GLY A 1 92 ? -22.280 2.241 56.278 1.00 91.94 92 GLY A O 1
ATOM 599 N N . PRO A 1 93 ? -20.512 3.322 57.157 1.00 94.75 93 PRO A N 1
ATOM 600 C CA . PRO A 1 93 ? -19.509 2.455 56.553 1.00 94.75 93 PRO A CA 1
ATOM 601 C C . PRO A 1 93 ? -19.384 1.096 57.256 1.00 94.75 93 PRO A C 1
ATOM 603 O O . PRO A 1 93 ? -19.761 0.928 58.420 1.00 94.75 93 PRO A O 1
ATOM 606 N N . GLY A 1 94 ? -18.767 0.140 56.559 1.00 94.44 94 GLY A N 1
ATOM 607 C CA . GLY A 1 94 ? -18.372 -1.156 57.118 1.00 94.44 94 GLY A CA 1
ATOM 608 C C . GLY A 1 94 ? -19.526 -2.138 57.318 1.00 94.44 94 GLY A C 1
ATOM 609 O O . GLY A 1 94 ? -19.406 -3.049 58.135 1.00 94.44 94 GLY A O 1
ATOM 610 N N . VAL A 1 95 ? -20.648 -1.946 56.625 1.00 98.12 95 VAL A N 1
ATOM 611 C CA . VAL A 1 95 ? -21.786 -2.865 56.680 1.00 98.12 95 VAL A CA 1
ATOM 612 C C . VAL A 1 95 ? -21.515 -4.068 55.775 1.00 98.12 95 VAL A C 1
ATOM 614 O O . VAL A 1 95 ? -21.024 -3.911 54.663 1.00 98.12 95 VAL A O 1
ATOM 617 N N . SER A 1 96 ? -21.813 -5.278 56.246 1.00 97.69 96 SER A N 1
ATOM 618 C CA . SER A 1 96 ? -21.679 -6.516 55.469 1.00 97.69 96 SER A CA 1
ATOM 619 C C . SER A 1 96 ? -22.962 -7.325 55.564 1.00 97.69 96 SER A C 1
ATOM 621 O O . SER A 1 96 ? -23.372 -7.709 56.659 1.00 97.69 96 SER A O 1
ATOM 623 N N . VAL A 1 97 ? -23.589 -7.602 54.427 1.00 97.38 97 VAL A N 1
ATOM 624 C CA . VAL A 1 97 ? -24.884 -8.278 54.374 1.00 97.38 97 VAL A CA 1
ATOM 625 C C . VAL A 1 97 ? -24.875 -9.424 53.369 1.00 97.38 97 VAL A C 1
ATOM 627 O O . VAL A 1 97 ? -24.338 -9.315 52.266 1.00 97.38 97 VAL A O 1
ATOM 630 N N . THR A 1 98 ? -25.504 -10.531 53.753 1.00 97.12 98 THR A N 1
ATOM 631 C CA . THR A 1 98 ? -25.990 -11.542 52.808 1.00 97.12 98 THR A CA 1
ATOM 632 C C . THR A 1 98 ? -27.508 -11.426 52.723 1.00 97.12 98 THR A C 1
ATOM 634 O O . THR A 1 98 ? -28.169 -11.693 53.724 1.00 97.12 98 THR A O 1
ATOM 637 N N . ALA A 1 99 ? -28.032 -11.003 51.576 1.00 95.25 99 ALA A N 1
ATOM 638 C CA . ALA A 1 99 ? -29.446 -10.749 51.285 1.00 95.25 99 ALA A CA 1
ATOM 639 C C . ALA A 1 99 ? -29.709 -11.018 49.791 1.00 95.25 99 ALA A C 1
ATOM 641 O O . ALA A 1 99 ? -28.755 -11.088 49.019 1.00 95.25 99 ALA A O 1
ATOM 642 N N . ALA A 1 100 ? -30.955 -11.266 49.389 1.00 95.31 100 ALA A N 1
ATOM 643 C CA . ALA A 1 100 ? -31.240 -11.595 47.995 1.00 95.31 100 ALA A CA 1
ATOM 644 C C . ALA A 1 100 ? -32.663 -11.212 47.589 1.00 95.31 100 ALA A C 1
ATOM 646 O O . ALA A 1 100 ? -33.631 -11.623 48.228 1.00 95.31 100 ALA A O 1
ATOM 647 N N . ASN A 1 101 ? -32.800 -10.606 46.408 1.00 94.69 101 ASN A N 1
ATOM 648 C CA . ASN A 1 101 ? -34.063 -10.071 45.882 1.00 94.69 101 ASN A CA 1
ATOM 649 C C . ASN A 1 101 ? -34.640 -8.942 46.748 1.00 94.69 101 ASN A C 1
ATOM 651 O O . ASN A 1 101 ? -35.861 -8.828 46.886 1.00 94.69 101 ASN A O 1
ATOM 655 N N . ASP A 1 102 ? -33.771 -8.112 47.314 1.00 95.19 102 ASP A N 1
ATOM 656 C CA . ASP A 1 102 ? -34.139 -6.998 48.178 1.00 95.19 102 ASP A CA 1
ATOM 657 C C . ASP A 1 102 ? -33.827 -5.644 47.522 1.00 95.19 102 ASP A C 1
ATOM 659 O O . ASP A 1 102 ? -33.095 -5.539 46.534 1.00 95.19 102 ASP A O 1
ATOM 663 N N . THR A 1 103 ? -34.421 -4.578 48.059 1.00 96.56 103 THR A N 1
ATOM 664 C CA . THR A 1 103 ? -34.032 -3.196 47.743 1.00 96.56 103 THR A CA 1
ATOM 665 C C . THR A 1 103 ? -33.067 -2.701 48.809 1.00 96.56 103 THR A C 1
ATOM 667 O O . THR A 1 103 ? -33.329 -2.852 49.999 1.00 96.56 103 THR A O 1
ATOM 670 N N . VAL A 1 104 ? -31.952 -2.103 48.409 1.00 97.69 104 VAL A N 1
ATOM 671 C CA . VAL A 1 104 ? -30.895 -1.646 49.309 1.00 97.69 104 VAL A CA 1
ATOM 672 C C . VAL A 1 104 ? -30.598 -0.178 49.044 1.00 97.69 104 VAL A C 1
ATOM 674 O O . VAL A 1 104 ? -30.098 0.168 47.983 1.00 97.69 104 VAL A O 1
ATOM 677 N N . ASP A 1 105 ? -30.858 0.683 50.019 1.00 97.31 105 ASP A N 1
ATOM 678 C CA . ASP A 1 105 ? -30.635 2.122 49.925 1.00 97.31 105 ASP A CA 1
ATOM 679 C C . ASP A 1 105 ? -29.412 2.522 50.767 1.00 97.31 105 ASP A C 1
ATOM 681 O O . ASP A 1 105 ? -29.401 2.383 51.995 1.00 97.31 105 ASP A O 1
ATOM 685 N N . LEU A 1 106 ? -28.371 3.049 50.128 1.00 97.38 106 LEU A N 1
ATOM 686 C CA . LEU A 1 106 ? -27.187 3.609 50.780 1.00 97.38 106 LEU A CA 1
ATOM 687 C C . LEU A 1 106 ? -27.379 5.111 50.983 1.00 97.38 106 LEU A C 1
ATOM 689 O O . LEU A 1 106 ? -27.720 5.841 50.056 1.00 97.38 106 LEU A O 1
ATOM 693 N N . SER A 1 107 ? -27.173 5.579 52.213 1.00 92.81 107 SER A N 1
ATOM 694 C CA . SER A 1 107 ? -27.050 7.009 52.520 1.00 92.81 107 SER A CA 1
ATOM 695 C C . SER A 1 107 ? -25.686 7.538 52.081 1.00 92.81 107 SER A C 1
ATOM 697 O O . SER A 1 107 ? -24.714 6.809 52.200 1.00 92.81 107 SER A O 1
ATOM 699 N N . ALA A 1 108 ? -25.586 8.820 51.727 1.00 90.25 108 ALA A N 1
ATOM 700 C CA . ALA A 1 108 ? -24.328 9.441 51.301 1.00 90.25 108 ALA A CA 1
ATOM 701 C C . ALA A 1 108 ? -23.110 9.110 52.195 1.00 90.25 108 ALA A C 1
ATOM 703 O O . ALA A 1 108 ? -23.103 9.386 53.402 1.00 90.25 108 ALA A O 1
ATOM 704 N N . GLY A 1 109 ? -22.055 8.584 51.573 1.00 87.75 109 GLY A N 1
ATOM 705 C CA . GLY A 1 109 ? -20.822 8.111 52.201 1.00 87.75 109 GLY A CA 1
ATOM 706 C C . GLY A 1 109 ? -20.944 6.748 52.896 1.00 87.75 109 GLY A C 1
ATOM 707 O O . GLY A 1 109 ? -20.092 6.415 53.729 1.00 87.75 109 GLY A O 1
ATOM 708 N N . ALA A 1 110 ? -22.001 5.975 52.631 1.00 95.75 110 ALA A N 1
ATOM 709 C CA . ALA A 1 110 ? -22.179 4.643 53.202 1.00 95.75 110 ALA A CA 1
ATOM 710 C C . ALA A 1 110 ? -21.268 3.609 52.526 1.00 95.75 110 ALA A C 1
ATOM 712 O O . ALA A 1 110 ? -20.771 3.794 51.418 1.00 95.75 110 ALA A O 1
ATOM 713 N N . GLY A 1 111 ? -21.035 2.496 53.224 1.00 96.44 111 GLY A N 1
ATOM 714 C CA . GLY A 1 111 ? -20.191 1.411 52.732 1.00 96.44 111 GLY A CA 1
ATOM 715 C C . GLY A 1 111 ? -20.824 0.056 53.002 1.00 96.44 111 GLY A C 1
ATOM 716 O O . GLY A 1 111 ? -21.042 -0.283 54.169 1.00 96.44 111 GLY A O 1
ATOM 717 N N . LEU A 1 112 ? -21.074 -0.712 51.943 1.00 98.06 112 LEU A N 1
ATOM 718 C CA . LEU A 1 112 ? -21.744 -2.008 51.982 1.00 98.06 112 LEU A CA 1
ATOM 719 C C . LEU A 1 112 ? -20.932 -3.075 51.244 1.00 98.06 112 LEU A C 1
ATOM 721 O O . LEU A 1 112 ? -20.614 -2.904 50.075 1.00 98.06 112 LEU A O 1
ATOM 725 N N . ASN A 1 113 ? -20.702 -4.218 51.885 1.00 98.00 113 ASN A N 1
ATOM 726 C CA . ASN A 1 113 ? -20.388 -5.474 51.208 1.00 98.00 113 ASN A CA 1
ATOM 727 C C . ASN A 1 113 ? -21.664 -6.317 51.117 1.00 98.00 113 ASN A C 1
ATOM 729 O O . ASN A 1 113 ? -22.230 -6.672 52.151 1.00 98.00 113 ASN A O 1
ATOM 733 N N . LEU A 1 114 ? -22.105 -6.642 49.908 1.00 97.81 114 LEU A N 1
ATOM 734 C CA . LEU A 1 114 ? -23.343 -7.360 49.629 1.00 97.81 114 LEU A CA 1
ATOM 735 C C . LEU A 1 114 ? -23.062 -8.704 48.952 1.00 97.81 114 LEU A C 1
ATOM 737 O O . LEU A 1 114 ? -22.187 -8.822 48.093 1.00 97.81 114 LEU A O 1
ATOM 741 N N . SER A 1 115 ? -23.823 -9.719 49.344 1.00 95.62 115 SER A N 1
ATOM 742 C CA . SER A 1 115 ? -23.833 -11.041 48.717 1.00 95.62 115 SER A CA 1
ATOM 743 C C . SER A 1 115 ? -25.248 -11.606 48.674 1.00 95.62 115 SER A C 1
ATOM 745 O O . SER A 1 115 ? -26.024 -11.308 49.570 1.00 95.62 115 SER A O 1
ATOM 747 N N . GLY A 1 116 ? -25.546 -12.480 47.710 1.00 91.25 116 GLY A N 1
ATOM 748 C CA . GLY A 1 116 ? -26.818 -13.219 47.612 1.00 91.25 116 GLY A CA 1
ATOM 749 C C . GLY A 1 116 ? -27.565 -12.994 46.293 1.00 91.25 116 GLY A C 1
ATOM 750 O O . GLY A 1 116 ? -28.099 -13.956 45.740 1.00 91.25 116 GLY A O 1
ATOM 751 N N . GLY A 1 117 ? -27.433 -11.810 45.691 1.00 93.38 117 GLY A N 1
ATOM 752 C CA . GLY A 1 117 ? -27.791 -11.540 44.297 1.00 93.38 117 GLY A CA 1
ATOM 753 C C . GLY A 1 117 ? -29.247 -11.133 44.071 1.00 93.38 117 GLY A C 1
ATOM 754 O O . GLY A 1 117 ? -30.115 -11.298 44.919 1.00 93.38 117 GLY A O 1
ATOM 755 N N . SER A 1 118 ? -29.526 -10.657 42.855 1.00 95.81 118 SER A N 1
ATOM 756 C CA . SER A 1 118 ? -30.838 -10.151 42.413 1.00 95.81 118 SER A CA 1
ATOM 757 C C . SER A 1 118 ? -31.356 -8.941 43.201 1.00 95.81 118 SER A C 1
ATOM 759 O O . SER A 1 118 ? -32.548 -8.645 43.159 1.00 95.81 118 SER A O 1
ATOM 761 N N . ASP A 1 119 ? -30.469 -8.228 43.895 1.00 96.94 119 ASP A N 1
ATOM 762 C CA . ASP A 1 119 ? -30.812 -7.030 44.659 1.00 96.94 119 ASP A CA 1
ATOM 763 C C . ASP A 1 119 ? -30.813 -5.770 43.783 1.00 96.94 119 ASP A C 1
ATOM 765 O O . ASP A 1 119 ? -30.024 -5.636 42.839 1.00 96.94 119 ASP A O 1
ATOM 769 N N . THR A 1 120 ? -31.679 -4.819 44.132 1.00 97.62 120 THR A N 1
ATOM 770 C CA . THR A 1 120 ? -31.655 -3.450 43.600 1.00 97.62 120 THR A CA 1
ATOM 771 C C . THR A 1 120 ? -30.963 -2.544 44.608 1.00 97.62 120 THR A C 1
ATOM 773 O O . THR A 1 120 ? -31.465 -2.372 45.711 1.00 97.62 120 THR A O 1
ATOM 776 N N . VAL A 1 121 ? -29.826 -1.959 44.246 1.00 98.19 121 VAL A N 1
ATOM 777 C CA . VAL A 1 121 ? -29.020 -1.100 45.116 1.00 98.19 121 VAL A CA 1
ATOM 778 C C . VAL A 1 121 ? -29.096 0.348 44.632 1.00 98.19 121 VAL A C 1
ATOM 780 O O . VAL A 1 121 ? -28.728 0.647 43.497 1.00 98.19 121 VAL A O 1
ATOM 783 N N . ASN A 1 122 ? -29.538 1.255 45.497 1.00 97.06 122 ASN A N 1
ATOM 784 C CA . ASN A 1 122 ? -29.605 2.691 45.248 1.00 97.06 122 ASN A CA 1
ATOM 785 C C . ASN A 1 122 ? -28.588 3.408 46.142 1.00 97.06 122 ASN A C 1
ATOM 787 O O . ASN A 1 122 ? -28.681 3.352 47.367 1.00 97.06 122 ASN A O 1
ATOM 791 N N . MET A 1 123 ? -27.629 4.098 45.539 1.00 96.06 123 MET A N 1
ATOM 792 C CA . MET A 1 123 ? -26.575 4.855 46.213 1.00 96.06 123 MET A CA 1
ATOM 793 C C . MET A 1 123 ? -26.933 6.339 46.165 1.00 96.06 123 MET A C 1
ATOM 795 O O . MET A 1 123 ? -27.023 6.944 45.094 1.00 96.06 123 MET A O 1
ATOM 799 N N . SER A 1 124 ? -27.295 6.904 47.320 1.00 86.38 124 SER A N 1
ATOM 800 C CA . SER A 1 124 ? -27.817 8.268 47.403 1.00 86.38 124 SER A CA 1
ATOM 801 C C . SER A 1 124 ? -26.711 9.261 47.751 1.00 86.38 124 SER A C 1
ATOM 803 O O . SER A 1 124 ? -26.313 9.413 48.901 1.00 86.38 124 SER A O 1
ATOM 805 N N . GLY A 1 125 ? -26.271 10.025 46.753 1.00 80.06 125 GLY A N 1
ATOM 806 C CA . GLY A 1 125 ? -25.138 10.944 46.885 1.00 80.06 125 GLY A CA 1
ATOM 807 C C . GLY A 1 125 ? -23.884 10.365 46.238 1.00 80.06 125 GLY A C 1
ATOM 808 O O . GLY A 1 125 ? -23.953 9.309 45.638 1.00 80.06 125 GLY A O 1
ATOM 809 N N . ALA A 1 126 ? -22.774 11.100 46.305 1.00 86.25 126 ALA A N 1
ATOM 810 C CA . ALA A 1 126 ? -21.494 10.657 45.755 1.00 86.25 126 ALA A CA 1
ATOM 811 C C . ALA A 1 126 ? -20.563 10.168 46.868 1.00 86.25 126 ALA A C 1
ATOM 813 O O . ALA A 1 126 ? -20.571 10.721 47.977 1.00 86.25 126 ALA A O 1
ATOM 814 N N . GLY A 1 127 ? -19.687 9.222 46.536 1.00 89.31 127 GLY A N 1
ATOM 815 C CA . GLY A 1 127 ? -18.670 8.685 47.436 1.00 89.31 127 GLY A CA 1
ATOM 816 C C . GLY A 1 127 ? -19.131 7.481 48.256 1.00 89.31 127 GLY A C 1
ATOM 817 O O . GLY A 1 127 ? -18.476 7.155 49.252 1.00 89.31 127 GLY A O 1
ATOM 818 N N . ASP A 1 128 ? -20.224 6.830 47.858 1.00 95.69 128 ASP A N 1
ATOM 819 C CA . ASP A 1 128 ? -20.634 5.547 48.419 1.00 95.69 128 ASP A CA 1
ATOM 820 C C . ASP A 1 128 ? -19.665 4.433 47.981 1.00 95.69 128 ASP A C 1
ATOM 822 O O . ASP A 1 128 ? -19.015 4.500 46.932 1.00 95.69 128 ASP A O 1
ATOM 826 N N . MET A 1 129 ? -19.537 3.398 48.814 1.00 97.19 129 MET A N 1
ATOM 827 C CA . MET A 1 129 ? -18.715 2.217 48.536 1.00 97.19 129 MET A CA 1
ATOM 828 C C . MET A 1 129 ? -19.572 0.952 48.525 1.00 97.19 129 MET A C 1
ATOM 830 O O . MET A 1 129 ? -20.119 0.559 49.557 1.00 97.19 129 MET A O 1
ATOM 834 N N . LEU A 1 130 ? -19.620 0.264 47.386 1.00 98.06 130 LEU A N 1
ATOM 835 C CA . LEU A 1 130 ? -20.337 -0.998 47.220 1.00 98.06 130 LEU A CA 1
ATOM 836 C C . LEU A 1 130 ? -19.379 -2.127 46.820 1.00 98.06 130 LEU A C 1
ATOM 838 O O . LEU A 1 130 ? -18.799 -2.120 45.740 1.00 98.06 130 LEU A O 1
ATOM 842 N N . GLY A 1 131 ? -19.234 -3.128 47.681 1.00 97.88 131 GLY A N 1
ATOM 843 C CA . GLY A 1 131 ? -18.565 -4.389 47.381 1.00 97.88 131 GLY A CA 1
ATOM 844 C C . GLY A 1 131 ? -19.582 -5.480 47.055 1.00 97.88 131 GLY A C 1
ATOM 845 O O . GLY A 1 131 ? -20.293 -5.933 47.945 1.00 97.88 131 GLY A O 1
ATOM 846 N N . LEU A 1 132 ? -19.637 -5.955 45.815 1.00 97.62 132 LEU A N 1
ATOM 847 C CA . LEU A 1 132 ? -20.425 -7.124 45.422 1.00 97.62 132 LEU A CA 1
ATOM 848 C C . LEU A 1 132 ? -19.555 -8.375 45.586 1.00 97.62 132 LEU A C 1
ATOM 850 O O . LEU A 1 132 ? -18.774 -8.738 44.710 1.00 97.62 132 LEU A O 1
ATOM 854 N N . VAL A 1 133 ? -19.653 -9.020 46.747 1.00 95.00 133 VAL A N 1
ATOM 855 C CA . VAL A 1 133 ? -18.733 -10.093 47.174 1.00 95.00 133 VAL A CA 1
ATOM 856 C C . VAL A 1 133 ? -19.267 -11.509 46.915 1.00 95.00 133 VAL A C 1
ATOM 858 O O . VAL A 1 133 ? -18.755 -12.486 47.460 1.00 95.00 133 VAL A O 1
ATOM 861 N N . GLY A 1 134 ? -20.291 -11.634 46.071 1.00 88.81 134 GLY A N 1
ATOM 862 C CA . GLY A 1 134 ? -20.825 -12.902 45.566 1.00 88.81 134 GLY A CA 1
ATOM 863 C C . GLY A 1 134 ? -22.287 -12.778 45.146 1.00 88.81 134 GLY A C 1
ATOM 864 O O . GLY A 1 134 ? -22.989 -11.927 45.662 1.00 88.81 134 GLY A O 1
ATOM 865 N N . GLY A 1 135 ? -22.784 -13.621 44.242 1.00 90.44 135 GLY A N 1
ATOM 866 C CA . GLY A 1 135 ? -24.134 -13.492 43.667 1.00 90.44 135 GLY A CA 1
ATOM 867 C C . GLY A 1 135 ? -24.116 -12.875 42.263 1.00 90.44 135 GLY A C 1
ATOM 868 O O . GLY A 1 135 ? -23.056 -12.612 41.708 1.00 90.44 135 GLY A O 1
ATOM 869 N N . SER A 1 136 ? -25.290 -12.693 41.658 1.00 93.88 136 SER A N 1
ATOM 870 C CA . SER A 1 136 ? -25.442 -12.175 40.286 1.00 93.88 136 SER A CA 1
ATOM 871 C C . SER A 1 136 ? -26.771 -11.436 40.122 1.00 93.88 136 SER A C 1
ATOM 873 O O . SER A 1 136 ? -27.630 -11.526 40.998 1.00 93.88 136 SER A O 1
ATOM 875 N N . ASN A 1 137 ? -26.946 -10.745 38.993 1.00 94.81 137 ASN A N 1
ATOM 876 C CA . ASN A 1 137 ? -28.146 -9.986 38.622 1.00 94.81 137 ASN A CA 1
ATOM 877 C C . ASN A 1 137 ? -28.430 -8.775 39.521 1.00 94.81 137 ASN A C 1
ATOM 879 O O . ASN A 1 137 ? -29.588 -8.441 39.763 1.00 94.81 137 ASN A O 1
ATOM 883 N N . TYR A 1 138 ? -27.387 -8.108 40.013 1.00 97.69 138 TYR A N 1
ATOM 884 C CA . TYR A 1 138 ? -27.563 -6.852 40.738 1.00 97.69 138 TYR A CA 1
ATOM 885 C C . TYR A 1 138 ? -28.005 -5.731 39.791 1.00 97.69 138 TYR A C 1
ATOM 887 O O . TYR A 1 138 ? -27.536 -5.647 38.654 1.00 97.69 138 TYR A O 1
ATOM 895 N N . THR A 1 139 ? -28.876 -4.843 40.261 1.00 97.69 139 THR A N 1
ATOM 896 C CA . THR A 1 139 ? -29.194 -3.579 39.581 1.00 97.69 139 THR A CA 1
ATOM 897 C C . THR A 1 139 ? -28.757 -2.436 40.474 1.00 97.69 139 THR A C 1
ATOM 899 O O . THR A 1 139 ? -29.304 -2.271 41.556 1.00 97.69 139 THR A O 1
ATOM 902 N N . VAL A 1 140 ? -27.768 -1.663 40.043 1.00 98.06 140 VAL A N 1
ATOM 903 C CA . VAL A 1 140 ? -27.137 -0.610 40.839 1.00 98.06 140 VAL A CA 1
ATOM 904 C C . VAL A 1 140 ? -27.424 0.755 40.209 1.00 98.06 140 VAL A C 1
ATOM 906 O O . VAL A 1 140 ? -27.341 0.927 38.989 1.00 98.06 140 VAL A O 1
ATOM 909 N N . SER A 1 141 ? -27.766 1.744 41.029 1.00 95.81 141 SER A N 1
ATOM 910 C CA . SER A 1 141 ? -27.913 3.139 40.607 1.00 95.81 141 SER A CA 1
ATOM 911 C C . SER A 1 141 ? -27.190 4.078 41.571 1.00 95.81 141 SER A C 1
ATOM 913 O O . SER A 1 141 ? -27.263 3.878 42.781 1.00 95.81 141 SER A O 1
ATOM 915 N N . GLY A 1 142 ? -26.473 5.068 41.043 1.00 93.94 142 GLY A N 1
ATOM 916 C CA . GLY A 1 142 ? -25.634 5.983 41.823 1.00 93.94 142 GLY A CA 1
ATOM 917 C C . GLY A 1 142 ? -24.826 6.919 40.929 1.00 93.94 142 GLY A C 1
ATOM 918 O O . GLY A 1 142 ? -24.809 6.740 39.714 1.00 93.94 142 GLY A O 1
ATOM 919 N N . THR A 1 143 ? -24.212 7.952 41.501 1.00 94.19 143 THR A N 1
ATOM 920 C CA . THR A 1 143 ? -23.364 8.871 40.729 1.00 94.19 143 THR A CA 1
ATOM 921 C C . THR A 1 143 ? -22.110 9.230 41.507 1.00 94.19 143 THR A C 1
ATOM 923 O O . THR A 1 143 ? -22.201 9.855 42.566 1.00 94.19 143 THR A O 1
ATOM 926 N N . GLY A 1 144 ? -20.937 8.982 40.931 1.00 95.00 144 GLY A N 1
ATOM 927 C CA . GLY A 1 144 ? -19.670 9.333 41.573 1.00 95.00 144 GLY A CA 1
ATOM 928 C C . GLY A 1 144 ? -19.286 8.376 42.698 1.00 95.00 144 GLY A C 1
ATOM 929 O O . GLY A 1 144 ? -18.672 8.805 43.679 1.00 95.00 144 GLY A O 1
ATOM 930 N N . ASP A 1 145 ? -19.655 7.105 42.567 1.00 96.75 145 ASP A N 1
ATOM 931 C CA . ASP A 1 145 ? -19.486 6.083 43.597 1.00 96.75 145 ASP A CA 1
ATOM 932 C C . ASP A 1 145 ? -18.364 5.096 43.263 1.00 96.75 145 ASP A C 1
ATOM 934 O O . ASP A 1 145 ? -17.834 5.056 42.150 1.00 96.75 145 ASP A O 1
ATOM 938 N N . THR A 1 146 ? -17.947 4.308 44.256 1.00 97.56 146 THR A N 1
ATOM 939 C CA . THR A 1 146 ? -16.933 3.259 44.087 1.00 97.56 146 THR A CA 1
ATOM 940 C C . THR A 1 146 ? -17.564 1.884 44.224 1.00 97.56 146 THR A C 1
ATOM 942 O O . THR A 1 146 ? -18.102 1.537 45.275 1.00 97.56 146 THR A O 1
ATOM 945 N N . ILE A 1 147 ? -17.438 1.068 43.182 1.00 98.31 147 ILE A N 1
ATOM 946 C CA . ILE A 1 147 ? -17.965 -0.297 43.141 1.00 98.31 147 ILE A CA 1
ATOM 947 C C . ILE A 1 147 ? -16.800 -1.270 42.969 1.00 98.31 147 ILE A C 1
ATOM 949 O O . ILE A 1 147 ? -15.908 -1.047 42.154 1.00 98.31 147 ILE A O 1
ATOM 953 N N . SER A 1 148 ? -16.800 -2.364 43.721 1.00 9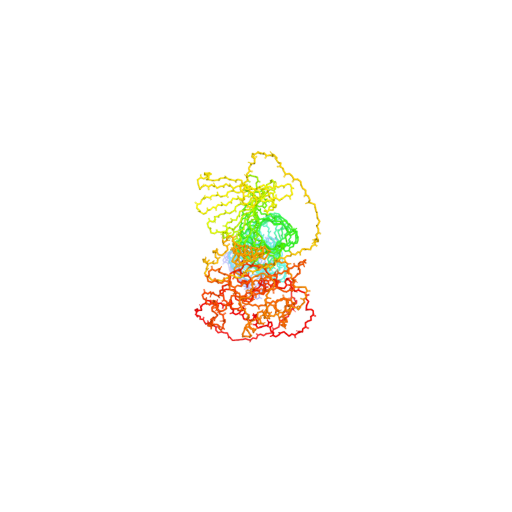8.12 148 SER A N 1
ATOM 954 C CA . SER A 1 148 ? -15.833 -3.455 43.589 1.00 98.12 148 SER A CA 1
ATOM 955 C C . SER A 1 148 ? -16.555 -4.794 43.578 1.00 98.12 148 SER A C 1
ATOM 957 O O . SER A 1 148 ? -17.569 -4.954 44.254 1.00 98.12 148 SER A O 1
ATOM 959 N N . THR A 1 149 ? -16.053 -5.759 42.820 1.00 97.75 149 THR A N 1
ATOM 960 C CA . THR A 1 149 ? -16.672 -7.082 42.670 1.00 97.75 149 THR A CA 1
ATOM 961 C C . THR A 1 149 ? -15.674 -8.207 42.948 1.00 97.75 149 THR A C 1
ATOM 963 O O . THR A 1 149 ? -14.473 -7.976 43.102 1.00 97.75 149 THR A O 1
ATOM 966 N N . VAL A 1 150 ? -16.178 -9.436 43.041 1.00 94.75 150 VAL A N 1
ATOM 967 C CA . VAL A 1 150 ? -15.386 -10.670 42.919 1.00 94.75 150 VAL A CA 1
ATOM 968 C C . VAL A 1 150 ? -15.669 -11.322 41.566 1.00 94.75 150 VAL A C 1
ATOM 970 O O . VAL A 1 150 ? -16.758 -11.145 41.036 1.00 94.75 150 VAL A O 1
ATOM 973 N N . GLY A 1 151 ? -14.744 -12.124 41.043 1.00 94.06 151 GLY A N 1
ATOM 974 C CA . GLY A 1 151 ? -14.851 -12.634 39.676 1.00 94.06 151 GLY A CA 1
ATOM 975 C C . GLY A 1 151 ? -16.114 -13.459 39.435 1.00 94.06 151 GLY A C 1
ATOM 976 O O . GLY A 1 151 ? -16.498 -14.291 40.265 1.00 94.06 151 GLY A O 1
ATOM 977 N N . GLY A 1 152 ? -16.734 -13.250 38.276 1.00 93.94 152 GLY A N 1
ATOM 978 C CA . GLY A 1 152 ? -17.985 -13.899 37.884 1.00 93.94 152 GLY A CA 1
ATOM 979 C C . GLY A 1 152 ? -19.241 -13.172 38.372 1.00 93.94 152 GLY A C 1
ATOM 980 O O . GLY A 1 152 ? -20.323 -13.765 38.386 1.00 93.94 152 GLY A O 1
ATOM 981 N N . THR A 1 153 ? -19.122 -11.916 38.797 1.00 96.38 153 THR A N 1
ATOM 982 C CA . THR A 1 153 ? -20.243 -11.071 39.207 1.00 96.38 153 THR A CA 1
ATOM 983 C C . THR A 1 153 ? -20.928 -10.463 37.985 1.00 96.38 153 THR A C 1
ATOM 985 O O . THR A 1 153 ? -20.292 -9.871 37.117 1.00 96.38 153 THR A O 1
ATOM 988 N N . ALA A 1 154 ? -22.258 -10.556 37.938 1.00 96.31 154 ALA A N 1
ATOM 989 C CA . ALA A 1 154 ? -23.073 -9.904 36.913 1.00 96.31 154 ALA A CA 1
ATOM 990 C C . ALA A 1 154 ? -23.930 -8.791 37.524 1.00 96.31 154 ALA A C 1
ATOM 992 O O . ALA A 1 154 ? -24.685 -9.050 38.471 1.00 96.31 154 ALA A O 1
ATOM 993 N N . PHE A 1 155 ? -23.844 -7.578 36.979 1.00 98.00 155 PHE A N 1
ATOM 994 C CA . PHE A 1 155 ? -24.650 -6.443 37.420 1.00 98.00 155 PHE A CA 1
ATOM 995 C C . PHE A 1 155 ? -24.873 -5.396 36.328 1.00 98.00 155 PHE A C 1
ATOM 997 O O . PHE A 1 155 ? -24.085 -5.261 35.395 1.00 98.00 155 PHE A O 1
ATOM 1004 N N . ASN A 1 156 ? -25.948 -4.628 36.482 1.00 97.69 156 ASN A N 1
ATOM 1005 C CA . ASN A 1 156 ? -26.195 -3.418 35.710 1.00 97.69 156 ASN A CA 1
ATOM 1006 C C . ASN A 1 156 ? -25.941 -2.184 36.576 1.00 97.69 156 ASN A C 1
ATOM 1008 O O . ASN A 1 156 ? -26.241 -2.202 37.770 1.00 97.69 156 ASN A O 1
ATOM 1012 N N . LEU A 1 157 ? -25.450 -1.110 35.968 1.00 97.62 157 LEU A N 1
ATOM 1013 C CA . LEU A 1 157 ? -25.135 0.158 36.613 1.00 97.62 157 LEU A CA 1
ATOM 1014 C C . LEU A 1 157 ? -25.740 1.334 35.837 1.00 97.62 157 LEU A C 1
ATOM 1016 O O . LEU A 1 157 ? -25.780 1.326 34.606 1.00 97.62 157 LEU A O 1
ATOM 1020 N N . SER A 1 158 ? -26.191 2.356 36.563 1.00 94.81 158 SER A N 1
ATOM 1021 C CA . SER A 1 158 ? -26.729 3.605 36.015 1.00 94.81 158 SER A CA 1
ATOM 1022 C C . SER A 1 158 ? -26.335 4.814 36.870 1.00 94.81 158 SER A C 1
ATOM 1024 O O . SER A 1 158 ? -26.248 4.689 38.087 1.00 94.81 158 SER A O 1
ATOM 1026 N N . GLY A 1 159 ? -26.152 5.975 36.228 1.00 90.44 159 GLY A N 1
ATOM 1027 C CA . GLY A 1 159 ? -26.002 7.291 36.870 1.00 90.44 159 GLY A CA 1
ATOM 1028 C C . GLY A 1 159 ? -24.673 8.019 36.593 1.00 90.44 159 GLY A C 1
ATOM 1029 O O . GLY A 1 159 ? -24.678 9.245 36.483 1.00 90.44 159 GLY A O 1
ATOM 1030 N N . GLY A 1 160 ? -23.589 7.302 36.294 1.00 92.25 160 GLY A N 1
ATOM 1031 C CA . GLY A 1 160 ? -22.375 7.860 35.686 1.00 92.25 160 GLY A CA 1
ATOM 1032 C C . GLY A 1 160 ? -21.393 8.475 36.686 1.00 92.25 160 GLY A C 1
ATOM 1033 O O . GLY A 1 160 ? -21.723 8.774 37.828 1.00 92.25 160 GLY A O 1
ATOM 1034 N N . GLY A 1 161 ? -20.151 8.688 36.245 1.00 95.56 161 GLY A N 1
ATOM 1035 C CA . GLY A 1 161 ? -19.061 9.184 37.095 1.00 95.56 161 GLY A CA 1
ATOM 1036 C C . GLY A 1 161 ? -18.499 8.154 38.080 1.00 95.56 161 GLY A C 1
ATOM 1037 O O . GLY A 1 161 ? -17.685 8.520 38.925 1.00 95.56 161 GLY A O 1
ATOM 1038 N N . ASP A 1 162 ? -18.925 6.895 37.986 1.00 97.56 162 ASP A N 1
ATOM 1039 C CA . ASP A 1 162 ? -18.569 5.843 38.937 1.00 97.56 162 ASP A CA 1
ATOM 1040 C C . ASP A 1 162 ? -17.206 5.208 38.626 1.00 97.56 162 ASP A C 1
ATOM 1042 O O . ASP A 1 162 ? -16.830 5.008 37.465 1.00 97.56 162 ASP A O 1
ATOM 1046 N N . SER A 1 163 ? -16.483 4.837 39.683 1.00 97.88 163 SER A N 1
ATOM 1047 C CA . SER A 1 163 ? -15.248 4.055 39.627 1.00 97.88 163 SER A CA 1
ATOM 1048 C C . SER A 1 163 ? -15.550 2.592 39.937 1.00 97.88 163 SER A C 1
ATOM 1050 O O . SER A 1 163 ? -15.860 2.240 41.074 1.00 97.88 163 SER A O 1
ATOM 1052 N N . VAL A 1 164 ? -15.401 1.717 38.949 1.00 98.56 164 VAL A N 1
ATOM 1053 C CA . VAL A 1 164 ? -15.723 0.292 39.053 1.00 98.56 164 VAL A CA 1
ATOM 1054 C C . VAL A 1 164 ? -14.451 -0.547 38.977 1.00 98.56 164 VAL A C 1
ATOM 1056 O O . VAL A 1 164 ? -13.659 -0.412 38.050 1.00 98.56 164 VAL A O 1
ATOM 1059 N N . THR A 1 165 ? -14.263 -1.449 39.936 1.00 98.50 165 THR A N 1
ATOM 1060 C CA . THR A 1 165 ? -13.233 -2.495 39.898 1.00 98.50 165 THR A CA 1
ATOM 1061 C C . THR A 1 165 ? -13.896 -3.859 39.701 1.00 98.50 165 THR A C 1
ATOM 1063 O O . THR A 1 165 ? -14.603 -4.352 40.584 1.00 98.50 165 THR A O 1
ATOM 1066 N N . LEU A 1 166 ? -13.672 -4.465 38.540 1.00 97.88 166 LEU A N 1
ATOM 1067 C CA . LEU A 1 166 ? -14.067 -5.834 38.220 1.00 97.88 166 LEU A CA 1
ATOM 1068 C C . LEU A 1 166 ? -12.971 -6.776 38.729 1.00 97.88 166 LEU A C 1
ATOM 1070 O O . LEU A 1 166 ? -11.820 -6.723 38.293 1.00 97.88 166 LEU A O 1
ATOM 1074 N N . GLY A 1 167 ? -13.273 -7.497 39.806 1.00 94.62 167 GLY A N 1
ATOM 1075 C CA . GLY A 1 167 ? -12.259 -8.137 40.633 1.00 94.62 167 GLY A CA 1
ATOM 1076 C C . GLY A 1 167 ? -12.108 -9.613 40.322 1.00 94.62 167 GLY A C 1
ATOM 1077 O O . GLY A 1 167 ? -12.666 -10.440 41.026 1.00 94.62 167 GLY A O 1
ATOM 1078 N N . GLY A 1 168 ? -11.272 -9.983 39.362 1.00 93.75 168 GLY A N 1
ATOM 1079 C CA . GLY A 1 168 ? -11.116 -11.373 38.938 1.00 93.75 168 GLY A CA 1
ATOM 1080 C C . GLY A 1 168 ? -11.202 -11.442 37.425 1.00 93.75 168 GLY A C 1
ATOM 1081 O O . GLY A 1 168 ? -10.576 -10.626 36.769 1.00 93.75 168 GLY A O 1
ATOM 1082 N N . SER A 1 169 ? -11.924 -12.431 36.902 1.00 95.88 169 SER A N 1
ATOM 1083 C CA . SER A 1 169 ? -12.268 -12.534 35.481 1.00 95.88 169 SER A CA 1
ATOM 1084 C C . SER A 1 169 ? -13.682 -13.086 35.341 1.00 95.88 169 SER A C 1
ATOM 1086 O O . SER A 1 169 ? -14.109 -13.880 36.191 1.00 95.88 169 SER A O 1
ATOM 1088 N N . GLY A 1 170 ? -14.343 -12.802 34.224 1.00 95.75 170 GLY A N 1
ATOM 1089 C CA . GLY A 1 170 ? -15.669 -13.320 33.893 1.00 95.75 170 GLY A CA 1
ATOM 1090 C C . GLY A 1 170 ? -16.809 -12.489 34.472 1.00 95.75 170 GLY A C 1
ATOM 1091 O O . GLY A 1 170 ? -17.935 -12.986 34.544 1.00 95.75 170 GLY A O 1
ATOM 1092 N N . ASP A 1 171 ? -16.530 -11.258 34.899 1.00 97.56 171 ASP A N 1
ATOM 1093 C CA . ASP A 1 171 ? -17.562 -10.315 35.304 1.00 97.56 171 ASP A CA 1
ATOM 1094 C C . ASP A 1 171 ? -18.387 -9.861 34.087 1.00 97.56 171 ASP A C 1
ATOM 1096 O O . ASP A 1 171 ? -17.908 -9.829 32.951 1.00 97.56 171 ASP A O 1
ATOM 1100 N N . SER A 1 172 ? -19.657 -9.529 34.318 1.00 97.31 172 SER A N 1
ATOM 1101 C CA . SER A 1 172 ? -20.573 -9.012 33.297 1.00 97.31 172 SER A CA 1
ATOM 1102 C C . SER A 1 172 ? -21.191 -7.703 33.774 1.00 97.31 172 SER A C 1
ATOM 1104 O O . SER A 1 172 ? -22.063 -7.708 34.645 1.00 97.31 172 SER A O 1
ATOM 1106 N N . LEU A 1 173 ? -20.784 -6.591 33.170 1.00 98.25 173 LEU A N 1
ATOM 1107 C CA . LEU A 1 173 ? -21.238 -5.244 33.507 1.00 98.25 173 LEU A CA 1
ATOM 1108 C C . LEU A 1 173 ? -22.112 -4.659 32.393 1.00 98.25 173 LEU A C 1
ATOM 1110 O O . LEU A 1 173 ? -21.654 -4.478 31.268 1.00 98.25 173 LEU A O 1
ATOM 1114 N N . GLY A 1 174 ? -23.360 -4.321 32.708 1.00 97.38 174 GLY A N 1
ATOM 1115 C CA . GLY A 1 174 ? -24.214 -3.511 31.838 1.00 97.38 174 GLY A CA 1
ATOM 1116 C C . GLY A 1 174 ? -24.237 -2.044 32.267 1.00 97.38 174 GLY A C 1
ATOM 1117 O O . GLY A 1 174 ? -24.642 -1.745 33.386 1.00 97.38 174 GLY A O 1
ATOM 1118 N N . LEU A 1 175 ? -23.849 -1.119 31.393 1.00 97.12 175 LEU A N 1
ATOM 1119 C CA . LEU A 1 175 ? -23.903 0.326 31.632 1.00 97.12 175 LEU A CA 1
ATOM 1120 C C . LEU A 1 175 ? -25.136 0.924 30.951 1.00 97.12 175 LEU A C 1
ATOM 1122 O O . LEU A 1 175 ? -25.158 1.124 29.738 1.00 97.12 175 LEU A O 1
ATOM 1126 N N . LEU A 1 176 ? -26.173 1.211 31.735 1.00 93.81 176 LEU A N 1
ATOM 1127 C CA . LEU A 1 176 ? -27.497 1.631 31.261 1.00 93.81 176 LEU A CA 1
ATOM 1128 C C . LEU A 1 176 ? -27.558 3.142 30.933 1.00 93.81 176 LEU A C 1
ATOM 1130 O O . LEU A 1 176 ? -28.493 3.833 31.342 1.00 93.81 176 LEU A O 1
ATOM 1134 N N . GLY A 1 177 ? -26.563 3.656 30.203 1.00 90.31 177 GLY A N 1
ATOM 1135 C CA . GLY A 1 177 ? -26.366 5.082 29.919 1.00 90.31 177 GLY A CA 1
ATOM 1136 C C . GLY A 1 177 ? -25.491 5.788 30.960 1.00 90.31 177 GLY A C 1
ATOM 1137 O O . GLY A 1 177 ? -25.088 5.192 31.950 1.00 90.31 177 GLY A O 1
ATOM 1138 N N . GLY A 1 178 ? -25.227 7.083 30.760 1.00 92.75 178 GLY A N 1
ATOM 1139 C CA . GLY A 1 178 ? -24.381 7.894 31.648 1.00 92.75 178 GLY A CA 1
ATOM 1140 C C . GLY A 1 178 ? -22.951 8.056 31.128 1.00 92.75 178 GLY A C 1
ATOM 1141 O O . GLY A 1 178 ? -22.520 7.373 30.210 1.00 92.75 178 GLY A O 1
ATOM 1142 N N . SER A 1 179 ? -22.194 8.993 31.690 1.00 94.75 179 SER A N 1
ATOM 1143 C CA . SER A 1 179 ? -20.853 9.343 31.198 1.00 94.75 179 SER A CA 1
ATOM 1144 C C . SER A 1 179 ? -19.798 9.238 32.289 1.00 94.75 179 SER A C 1
ATOM 1146 O O . SER A 1 179 ? -20.122 9.341 33.470 1.00 94.75 179 SER A O 1
ATOM 1148 N N . ASN A 1 180 ? -18.528 9.169 31.888 1.00 95.12 180 ASN A N 1
ATOM 1149 C CA . ASN A 1 180 ? -17.364 9.183 32.777 1.00 95.12 180 ASN A CA 1
ATOM 1150 C C . ASN A 1 180 ? -17.280 7.972 33.718 1.00 95.12 180 ASN A C 1
ATOM 1152 O O . ASN A 1 180 ? -16.800 8.107 34.842 1.00 95.12 180 ASN A O 1
ATOM 1156 N N . TYR A 1 181 ? -17.718 6.796 33.269 1.00 97.94 181 TYR A N 1
ATOM 1157 C CA . TYR A 1 181 ? -17.400 5.553 33.967 1.00 97.94 181 TYR A CA 1
ATOM 1158 C C . TYR A 1 181 ? -15.894 5.288 33.895 1.00 97.94 181 TYR A C 1
ATOM 1160 O O . TYR A 1 181 ? -15.288 5.438 32.833 1.00 97.94 181 TYR A O 1
ATOM 1168 N N . SER A 1 182 ? -15.287 4.887 35.009 1.00 98.19 182 SER A N 1
ATOM 1169 C CA . SER A 1 182 ? -13.891 4.447 35.082 1.00 98.19 182 SER A CA 1
ATOM 1170 C C . SER A 1 182 ? -13.856 2.999 35.549 1.00 98.19 182 SER A C 1
ATOM 1172 O O . SER A 1 182 ? -13.980 2.729 36.741 1.00 98.19 182 SER A O 1
ATOM 1174 N N . VAL A 1 183 ? -13.695 2.066 34.616 1.00 98.62 183 VAL A N 1
ATOM 1175 C CA . VAL A 1 183 ? -13.721 0.624 34.870 1.00 98.62 183 VAL A CA 1
ATOM 1176 C C . VAL A 1 183 ? -12.302 0.063 34.813 1.00 98.62 183 VAL A C 1
ATOM 1178 O O . VAL A 1 183 ? -11.550 0.337 33.880 1.00 98.62 183 VAL A O 1
ATOM 1181 N N . THR A 1 184 ? -11.918 -0.719 35.819 1.00 98.44 184 THR A N 1
ATOM 1182 C CA . THR A 1 184 ? -10.663 -1.484 35.844 1.00 98.44 184 THR A CA 1
ATOM 1183 C C . THR A 1 184 ? -10.971 -2.965 36.028 1.00 98.44 184 THR A C 1
ATOM 1185 O O . THR A 1 184 ? -11.651 -3.308 36.991 1.00 98.44 184 THR A O 1
ATOM 1188 N N . GLY A 1 185 ? -10.486 -3.828 35.137 1.00 97.44 185 GLY A N 1
ATOM 1189 C CA . GLY A 1 185 ? -10.840 -5.255 35.093 1.00 97.44 185 GLY A CA 1
ATOM 1190 C C . GLY A 1 185 ? -9.978 -6.033 34.106 1.00 97.44 185 GLY A C 1
ATOM 1191 O O . GLY A 1 185 ? -9.116 -5.445 33.461 1.00 97.44 185 GLY A O 1
ATOM 1192 N N . SER A 1 186 ? -10.117 -7.352 34.016 1.00 97.75 186 SER A N 1
ATOM 1193 C CA . SER A 1 186 ? -9.457 -8.144 32.968 1.00 97.75 186 SER A CA 1
ATOM 1194 C C . SER A 1 186 ? -10.172 -9.473 32.756 1.00 97.75 186 SER A C 1
ATOM 1196 O O . SER A 1 186 ? -10.308 -10.272 33.681 1.00 97.75 186 SER A O 1
ATOM 1198 N N . GLY A 1 187 ? -10.498 -9.787 31.506 1.00 98.12 187 GLY A N 1
ATOM 1199 C CA . GLY A 1 187 ? -11.229 -11.005 31.167 1.00 98.12 187 GLY A CA 1
ATOM 1200 C C . GLY A 1 187 ? -12.734 -10.860 31.368 1.00 98.12 187 GLY A C 1
ATOM 1201 O O . GLY A 1 187 ? -13.394 -11.856 31.672 1.00 98.12 187 GLY A O 1
ATOM 1202 N N . ASP A 1 188 ? -13.261 -9.643 31.236 1.00 98.31 188 ASP A N 1
ATOM 1203 C CA . ASP A 1 188 ? -14.638 -9.296 31.581 1.00 98.31 188 ASP A CA 1
ATOM 1204 C C . ASP A 1 188 ? -15.472 -8.927 30.347 1.00 98.31 188 ASP A C 1
ATOM 1206 O O . ASP A 1 188 ? -14.951 -8.644 29.268 1.00 98.31 188 ASP A O 1
ATOM 1210 N N . THR A 1 189 ? -16.797 -8.959 30.489 1.00 98.38 189 THR A N 1
ATOM 1211 C CA . THR A 1 189 ? -17.748 -8.503 29.466 1.00 98.38 189 THR A CA 1
ATOM 1212 C C . THR A 1 189 ? -18.420 -7.215 29.921 1.00 98.38 189 THR A C 1
ATOM 1214 O O . THR A 1 189 ? -19.046 -7.176 30.979 1.00 98.38 189 THR A O 1
ATOM 1217 N N . ILE A 1 190 ? -18.337 -6.164 29.112 1.00 98.50 190 ILE A N 1
ATOM 1218 C CA . ILE A 1 190 ? -18.926 -4.856 29.401 1.00 98.50 190 ILE A CA 1
ATOM 1219 C C . ILE A 1 190 ? -19.822 -4.463 28.230 1.00 98.50 190 ILE A C 1
ATOM 1221 O O . ILE A 1 190 ? -19.358 -4.387 27.100 1.00 98.50 190 ILE A O 1
ATOM 1225 N N . ASN A 1 191 ? -21.099 -4.196 28.482 1.00 96.94 191 ASN A N 1
ATOM 1226 C CA . ASN A 1 191 ? -22.039 -3.739 27.460 1.00 96.94 191 ASN A CA 1
ATOM 1227 C C . ASN A 1 191 ? -22.553 -2.346 27.806 1.00 96.94 191 ASN A C 1
ATOM 1229 O O . ASN A 1 191 ? -22.990 -2.116 28.935 1.00 96.94 191 ASN A O 1
ATOM 1233 N N . THR A 1 192 ? -22.548 -1.436 26.841 1.00 95.38 192 THR A N 1
ATOM 1234 C CA . THR A 1 192 ? -23.110 -0.092 26.979 1.00 95.38 192 THR A CA 1
ATOM 1235 C C . THR A 1 192 ? -24.456 0.031 26.275 1.00 95.38 192 THR A C 1
ATOM 1237 O O . THR A 1 192 ? -24.805 -0.741 25.379 1.00 95.38 192 THR A O 1
ATOM 1240 N N . TRP A 1 193 ? -25.230 1.015 26.720 1.00 90.69 193 TRP A N 1
ATOM 1241 C CA . TRP A 1 193 ? -26.418 1.512 26.036 1.00 90.69 193 TRP A CA 1
ATOM 1242 C C . TRP A 1 193 ? -26.144 2.911 25.475 1.00 90.69 193 TRP A C 1
ATOM 1244 O O . TRP A 1 193 ? -25.305 3.627 26.004 1.00 90.69 193 TRP A O 1
ATOM 1254 N N . GLY A 1 194 ? -26.899 3.327 24.458 1.00 86.12 194 GLY A N 1
ATOM 1255 C CA . GLY A 1 194 ? -26.534 4.500 23.662 1.00 86.12 194 GLY A CA 1
ATOM 1256 C C . GLY A 1 194 ? -26.290 5.782 24.464 1.00 86.12 194 GLY A C 1
ATOM 1257 O O . GLY A 1 194 ? -27.099 6.156 25.320 1.00 86.12 194 GLY A O 1
ATOM 1258 N N . GLY A 1 195 ? -25.212 6.484 24.119 1.00 88.12 195 GLY A N 1
ATOM 1259 C CA . GLY A 1 195 ? -24.776 7.712 24.783 1.00 88.12 195 GLY A CA 1
ATOM 1260 C C . GLY A 1 195 ? -23.974 7.461 26.060 1.00 88.12 195 GLY A C 1
ATOM 1261 O O . GLY A 1 195 ? -23.955 8.324 26.943 1.00 88.12 195 GLY A O 1
ATOM 1262 N N . THR A 1 196 ? -23.354 6.288 26.193 1.00 94.94 196 THR A N 1
ATOM 1263 C CA . THR A 1 196 ? -22.512 5.939 27.337 1.00 94.94 196 THR A CA 1
ATOM 1264 C C . THR A 1 196 ? -21.070 6.398 27.133 1.00 94.94 196 THR A C 1
ATOM 1266 O O . THR A 1 196 ? -20.483 6.221 26.069 1.00 94.94 196 THR A O 1
ATOM 1269 N N . GLY A 1 197 ? -20.467 6.952 28.188 1.00 96.00 197 GLY A N 1
ATOM 1270 C CA . GLY A 1 197 ? -19.038 7.272 28.244 1.00 96.00 197 GLY A CA 1
ATOM 1271 C C . GLY A 1 197 ? -18.285 6.340 29.193 1.00 96.00 197 GLY A C 1
ATOM 1272 O O . GLY A 1 197 ? -18.440 6.465 30.410 1.00 96.00 197 GLY A O 1
ATOM 1273 N N . LEU A 1 198 ? -17.446 5.459 28.651 1.00 97.81 198 LEU A N 1
ATOM 1274 C CA . LEU A 1 198 ? -16.685 4.434 29.373 1.00 97.81 198 LEU A CA 1
ATOM 1275 C C . LEU A 1 198 ? -15.178 4.641 29.193 1.00 97.81 198 LEU A C 1
ATOM 1277 O O . LEU A 1 198 ? -14.696 4.677 28.072 1.00 97.81 198 LEU A O 1
ATOM 1281 N N . ASN A 1 199 ? -14.416 4.697 30.285 1.00 98.25 199 ASN A N 1
ATOM 1282 C CA . ASN A 1 199 ? -12.969 4.491 30.280 1.00 98.25 199 ASN A CA 1
ATOM 1283 C C . ASN A 1 199 ? -12.652 3.114 30.866 1.00 98.25 199 ASN A C 1
ATOM 1285 O O . ASN A 1 199 ? -13.035 2.835 32.001 1.00 98.25 199 ASN A O 1
ATOM 1289 N N . LEU A 1 200 ? -11.932 2.284 30.119 1.00 98.44 200 LEU A N 1
ATOM 1290 C CA . LEU A 1 200 ? -11.551 0.932 30.502 1.00 98.44 200 LEU A CA 1
ATOM 1291 C C . LEU A 1 200 ? -10.029 0.817 30.635 1.00 98.44 200 LEU A C 1
ATOM 1293 O O . LEU A 1 200 ? -9.283 1.190 29.730 1.00 98.44 200 LEU A O 1
ATOM 1297 N N . SER A 1 201 ? -9.582 0.266 31.759 1.00 98.06 201 SER A N 1
ATOM 1298 C CA . SER A 1 201 ? -8.205 -0.165 32.001 1.00 98.06 201 SER A CA 1
ATOM 1299 C C . SER A 1 201 ? -8.205 -1.664 32.277 1.00 98.06 201 SER A C 1
ATOM 1301 O O . SER A 1 201 ? -8.762 -2.110 33.281 1.00 98.06 201 SER A O 1
ATOM 1303 N N . GLY A 1 202 ? -7.615 -2.454 31.386 1.00 96.81 202 GLY A N 1
ATOM 1304 C CA . GLY A 1 202 ? -7.760 -3.900 31.461 1.00 96.81 202 GLY A CA 1
ATOM 1305 C C . GLY A 1 202 ? -7.138 -4.648 30.304 1.00 96.81 202 GLY A C 1
ATOM 1306 O O . GLY A 1 202 ? -6.394 -4.082 29.510 1.00 96.81 202 GLY A O 1
ATOM 1307 N N . SER A 1 203 ? -7.353 -5.953 30.234 1.00 98.00 203 SER A N 1
ATOM 1308 C CA . SER A 1 203 ? -6.886 -6.796 29.133 1.00 98.00 203 SER A CA 1
ATOM 1309 C C . SER A 1 203 ? -7.768 -8.026 29.008 1.00 98.00 203 SER A C 1
ATOM 1311 O O . SER A 1 203 ? -8.220 -8.575 30.009 1.00 98.00 203 SER A O 1
ATOM 1313 N N . ASN A 1 204 ? -7.903 -8.541 27.787 1.00 98.12 204 ASN A N 1
ATOM 1314 C CA . ASN A 1 204 ? -8.765 -9.675 27.444 1.00 98.12 204 ASN A CA 1
ATOM 1315 C C . ASN A 1 204 ? -10.260 -9.404 27.685 1.00 98.12 204 ASN A C 1
ATOM 1317 O O . ASN A 1 204 ? -11.016 -10.339 27.940 1.00 98.12 204 ASN A O 1
ATOM 1321 N N . ASP A 1 205 ? -10.672 -8.140 27.613 1.00 98.56 205 ASP A N 1
ATOM 1322 C CA . ASP A 1 205 ? -12.056 -7.724 27.833 1.00 98.56 205 ASP A CA 1
ATOM 1323 C C . ASP A 1 205 ? -12.855 -7.721 26.525 1.00 98.56 205 ASP A C 1
ATOM 1325 O O . ASP A 1 205 ? -12.330 -7.397 25.456 1.00 98.56 205 ASP A O 1
ATOM 1329 N N . ALA A 1 206 ? -14.140 -8.056 26.622 1.00 98.44 206 ALA A N 1
ATOM 1330 C CA . ALA A 1 206 ? -15.117 -7.922 25.551 1.00 98.44 206 ALA A CA 1
ATOM 1331 C C . ALA A 1 206 ? -16.026 -6.719 25.836 1.00 98.44 206 ALA A C 1
ATOM 1333 O O . ALA A 1 206 ? -16.734 -6.695 26.842 1.00 98.44 206 ALA A O 1
ATOM 1334 N N . VAL A 1 207 ? -16.024 -5.730 24.947 1.00 98.31 207 VAL A N 1
ATOM 1335 C CA . VAL A 1 207 ? -16.806 -4.497 25.064 1.00 98.31 207 VAL A CA 1
ATOM 1336 C C . VAL A 1 207 ? -17.834 -4.431 23.937 1.00 98.31 207 VAL A C 1
ATOM 1338 O O . VAL A 1 207 ? -17.475 -4.414 22.764 1.00 98.31 207 VAL A O 1
ATOM 1341 N N . GLY A 1 208 ? -19.117 -4.388 24.278 1.00 96.56 208 GLY A N 1
ATOM 1342 C CA . GLY A 1 208 ? -20.202 -4.136 23.332 1.00 96.56 208 GLY A CA 1
ATOM 1343 C C . GLY A 1 208 ? -20.688 -2.696 23.438 1.00 96.56 208 GLY A C 1
ATOM 1344 O O . GLY A 1 208 ? -21.245 -2.331 24.473 1.00 96.56 208 GLY A O 1
ATOM 1345 N N . LEU A 1 209 ? -20.510 -1.906 22.378 1.00 95.19 209 LEU A N 1
ATOM 1346 C CA . LEU A 1 209 ? -21.062 -0.560 22.245 1.00 95.19 209 LEU A CA 1
ATOM 1347 C C . LEU A 1 209 ? -22.437 -0.630 21.573 1.00 95.19 209 LEU A C 1
ATOM 1349 O O . LEU A 1 209 ? -22.560 -0.947 20.388 1.00 95.19 209 LEU A O 1
ATOM 1353 N N . GLY A 1 210 ? -23.495 -0.464 22.365 1.00 86.44 210 GLY A N 1
ATOM 1354 C CA . GLY A 1 210 ? -24.872 -0.696 21.937 1.00 86.44 210 GLY A CA 1
ATOM 1355 C C . GLY A 1 210 ? -25.714 0.576 21.917 1.00 86.44 210 GLY A C 1
ATOM 1356 O O . GLY A 1 210 ? -25.823 1.266 22.918 1.00 86.44 210 GLY A O 1
ATOM 1357 N N . GLY A 1 211 ? -26.457 0.824 20.833 1.00 81.38 211 GLY A N 1
ATOM 1358 C CA . GLY A 1 211 ? -27.411 1.940 20.746 1.00 81.38 211 GLY A CA 1
ATOM 1359 C C . GLY A 1 211 ? -26.966 3.057 19.800 1.00 81.38 211 GLY A C 1
ATOM 1360 O O . GLY A 1 211 ? -26.668 2.772 18.644 1.00 81.38 211 GLY A O 1
ATOM 1361 N N . GLY A 1 212 ? -27.062 4.317 20.247 1.00 83.94 212 GLY A N 1
ATOM 1362 C CA . GLY A 1 212 ? -26.529 5.500 19.546 1.00 83.94 212 GLY A CA 1
ATOM 1363 C C . GLY A 1 212 ? -25.070 5.780 19.929 1.00 83.94 212 GLY A C 1
ATOM 1364 O O . GLY A 1 212 ? -24.512 4.992 20.673 1.00 83.94 212 GLY A O 1
ATOM 1365 N N . ALA A 1 213 ? -24.497 6.895 19.459 1.00 90.00 213 ALA A N 1
ATOM 1366 C CA . ALA A 1 213 ? -23.068 7.206 19.602 1.00 90.00 213 ALA A CA 1
ATOM 1367 C C . ALA A 1 213 ? -22.550 7.119 21.052 1.00 90.00 213 ALA A C 1
ATOM 1369 O O . ALA A 1 213 ? -22.943 7.922 21.909 1.00 90.00 213 ALA A O 1
ATOM 1370 N N . ASP A 1 214 ? -21.646 6.177 21.297 1.00 94.44 214 ASP A N 1
ATOM 1371 C CA . ASP A 1 214 ? -20.941 5.967 22.558 1.00 94.44 214 ASP A CA 1
ATOM 1372 C C . ASP A 1 214 ? -19.521 6.563 22.520 1.00 94.44 214 ASP A C 1
ATOM 1374 O O . ASP A 1 214 ? -18.959 6.875 21.468 1.00 94.44 214 ASP A O 1
ATOM 1378 N N . THR A 1 215 ? -18.912 6.743 23.695 1.00 95.94 215 THR A N 1
ATOM 1379 C CA . THR A 1 215 ? -17.488 7.085 23.822 1.00 95.94 215 THR A CA 1
ATOM 1380 C C . THR A 1 215 ? -16.774 6.040 24.666 1.00 95.94 215 THR A C 1
ATOM 1382 O O . THR A 1 215 ? -17.080 5.874 25.848 1.00 95.94 215 THR A O 1
ATOM 1385 N N . LEU A 1 216 ? -15.773 5.385 24.082 1.00 97.94 216 LEU A N 1
ATOM 1386 C CA . LEU A 1 216 ? -14.932 4.390 24.739 1.00 97.94 216 LEU A CA 1
ATOM 1387 C C . LEU A 1 216 ? -13.484 4.883 24.808 1.00 97.94 216 LEU A C 1
ATOM 1389 O O . LEU A 1 216 ? -12.854 5.116 23.788 1.00 97.94 216 LEU A O 1
ATOM 1393 N N . GLY A 1 217 ? -12.924 5.026 26.004 1.00 98.00 217 GLY A N 1
ATOM 1394 C CA . GLY A 1 217 ? -11.501 5.263 26.227 1.00 98.00 217 GLY A CA 1
ATOM 1395 C C . GLY A 1 217 ? -10.798 3.986 26.671 1.00 98.00 217 GLY A C 1
ATOM 1396 O O . GLY A 1 217 ? -11.059 3.497 27.766 1.00 98.00 217 GLY A O 1
ATOM 1397 N N . LEU A 1 218 ? -9.878 3.468 25.865 1.00 98.38 218 LEU A N 1
ATOM 1398 C CA . LEU A 1 218 ? -9.023 2.337 26.222 1.00 98.38 218 LEU A CA 1
ATOM 1399 C C . LEU A 1 218 ? -7.691 2.863 26.770 1.00 98.38 218 LEU A C 1
ATOM 1401 O O . LEU A 1 218 ? -6.892 3.455 26.044 1.00 98.38 218 LEU A O 1
ATOM 1405 N N . GLN A 1 219 ? -7.460 2.672 28.069 1.00 97.12 219 GLN A N 1
ATOM 1406 C CA . GLN A 1 219 ? -6.313 3.208 28.812 1.00 97.12 219 GLN A CA 1
ATOM 1407 C C . GLN A 1 219 ? -5.114 2.239 28.788 1.00 97.12 219 GLN A C 1
ATOM 1409 O O . GLN A 1 219 ? -4.503 1.955 29.821 1.00 97.12 219 GLN A O 1
ATOM 1414 N N . GLY A 1 220 ? -4.788 1.719 27.600 1.00 93.75 220 GLY A N 1
ATOM 1415 C CA . GLY A 1 220 ? -3.839 0.625 27.384 1.00 93.75 220 GLY A CA 1
ATOM 1416 C C . GLY A 1 220 ? -4.526 -0.744 27.372 1.00 93.75 220 GLY A C 1
ATOM 1417 O O . GLY A 1 220 ? -5.752 -0.835 27.356 1.00 93.75 220 GLY A O 1
ATOM 1418 N N . GLY A 1 221 ? -3.725 -1.811 27.397 1.00 94.75 221 GLY A N 1
ATOM 1419 C CA . GLY A 1 221 ? -4.227 -3.182 27.512 1.00 94.75 221 GLY A CA 1
ATOM 1420 C C . GLY A 1 221 ? -4.068 -4.019 26.252 1.00 94.75 221 GLY A C 1
ATOM 1421 O O . GLY A 1 221 ? -3.879 -3.492 25.159 1.00 94.75 221 GLY A O 1
ATOM 1422 N N . ALA A 1 222 ? -4.134 -5.341 26.404 1.00 97.06 222 ALA A N 1
ATOM 1423 C CA . ALA A 1 222 ? -4.010 -6.287 25.301 1.00 97.06 222 ALA A CA 1
ATOM 1424 C C . ALA A 1 222 ? -5.287 -7.108 25.089 1.00 97.06 222 ALA A C 1
ATOM 1426 O O . ALA A 1 222 ? -5.983 -7.434 26.049 1.00 97.06 222 ALA A O 1
ATOM 1427 N N . ASN A 1 223 ? -5.533 -7.517 23.842 1.00 97.19 223 ASN A N 1
ATOM 1428 C CA . ASN A 1 223 ? -6.625 -8.414 23.445 1.00 97.19 223 ASN A CA 1
ATOM 1429 C C . ASN A 1 223 ? -8.025 -7.891 23.804 1.00 97.19 223 ASN A C 1
ATOM 1431 O O . ASN A 1 223 ? -8.867 -8.657 24.269 1.00 97.19 223 ASN A O 1
ATOM 1435 N N . ILE A 1 224 ? -8.269 -6.596 23.618 1.00 98.62 224 ILE A N 1
ATOM 1436 C CA . ILE A 1 224 ? -9.590 -6.011 23.855 1.00 98.62 224 ILE A CA 1
ATOM 1437 C C . ILE A 1 224 ? -10.441 -6.229 22.600 1.00 98.62 224 ILE A C 1
ATOM 1439 O O . ILE A 1 224 ? -10.067 -5.796 21.512 1.00 98.62 224 ILE A O 1
ATOM 1443 N N . ALA A 1 225 ? -11.571 -6.915 22.729 1.00 98.38 225 ALA A N 1
ATOM 1444 C CA . ALA A 1 225 ? -12.518 -7.113 21.637 1.00 98.38 225 ALA A CA 1
ATOM 1445 C C . ALA A 1 225 ? -13.661 -6.108 21.778 1.00 98.38 225 ALA A C 1
ATOM 1447 O O . ALA A 1 225 ? -14.412 -6.168 22.745 1.00 98.38 225 ALA A O 1
ATOM 1448 N N . VAL A 1 226 ? -13.806 -5.197 20.823 1.00 98.25 226 VAL A N 1
ATOM 1449 C CA . VAL A 1 226 ? -14.874 -4.196 20.789 1.00 98.25 226 VAL A CA 1
ATOM 1450 C C . VAL A 1 226 ? -15.844 -4.556 19.669 1.00 98.25 226 VAL A C 1
ATOM 1452 O O . VAL A 1 226 ? -15.424 -4.848 18.555 1.00 98.25 226 VAL A O 1
ATOM 1455 N N . THR A 1 227 ? -17.141 -4.557 19.950 1.00 96.25 227 THR A N 1
ATOM 1456 C CA . THR A 1 227 ? -18.199 -4.651 18.933 1.00 96.25 227 THR A CA 1
ATOM 1457 C C . THR A 1 227 ? -19.015 -3.373 18.973 1.00 96.25 227 THR A C 1
ATOM 1459 O O . THR A 1 227 ? -19.507 -3.025 20.042 1.00 96.25 227 THR A O 1
ATOM 1462 N N . THR A 1 228 ? -19.169 -2.695 17.843 1.00 93.88 228 THR A N 1
ATOM 1463 C CA . THR A 1 228 ? -19.900 -1.425 17.737 1.00 93.88 228 THR A CA 1
ATOM 1464 C C . THR A 1 228 ? -21.172 -1.577 16.909 1.00 93.88 228 THR A C 1
ATOM 1466 O O . THR A 1 228 ? -21.419 -2.605 16.264 1.00 93.88 228 THR A O 1
ATOM 1469 N N . ASN A 1 229 ? -22.017 -0.547 16.935 1.00 86.31 229 ASN A N 1
ATOM 1470 C CA . ASN A 1 229 ? -23.150 -0.438 16.028 1.00 86.31 229 ASN A CA 1
ATOM 1471 C C . ASN A 1 229 ? -22.778 0.461 14.844 1.00 86.31 229 ASN A C 1
ATOM 1473 O O . ASN A 1 229 ? -22.753 1.677 14.986 1.00 86.31 229 ASN A O 1
ATOM 1477 N N . SER A 1 230 ? -22.632 -0.117 13.650 1.00 77.44 230 SER A N 1
ATOM 1478 C CA . SER A 1 230 ? -22.194 0.582 12.428 1.00 77.44 230 SER A CA 1
ATOM 1479 C C . SER A 1 230 ? -23.006 1.820 12.000 1.00 77.44 230 SER A C 1
ATOM 1481 O O . SER A 1 230 ? -22.620 2.523 11.072 1.00 77.44 230 SER A O 1
ATOM 1483 N N . ALA A 1 231 ? -24.173 2.076 12.600 1.00 80.12 231 ALA A N 1
ATOM 1484 C CA . ALA A 1 231 ? -24.985 3.269 12.336 1.00 80.12 231 ALA A CA 1
ATOM 1485 C C . ALA A 1 231 ? -24.839 4.374 13.403 1.00 80.12 231 ALA A C 1
ATOM 1487 O O . ALA A 1 231 ? -25.463 5.428 13.263 1.00 80.12 231 ALA A O 1
ATOM 1488 N N . ALA A 1 232 ? -24.098 4.123 14.484 1.00 80.12 232 ALA A N 1
ATOM 1489 C CA . ALA A 1 232 ? -24.016 4.995 15.651 1.00 80.12 232 ALA A CA 1
ATOM 1490 C C . ALA A 1 232 ? -22.923 6.067 15.526 1.00 80.12 232 ALA A C 1
ATOM 1492 O O . ALA A 1 232 ? -23.158 7.188 15.979 1.00 80.12 232 ALA A O 1
ATOM 1493 N N . GLY A 1 233 ? -21.800 5.755 14.866 1.00 86.81 233 GLY A N 1
ATOM 1494 C CA . GLY A 1 233 ? -20.634 6.636 14.784 1.00 86.81 233 GLY A CA 1
ATOM 1495 C C . GLY A 1 233 ? -19.945 6.761 16.140 1.00 86.81 233 GLY A C 1
ATOM 1496 O O . GLY A 1 233 ? -19.894 7.856 16.706 1.00 86.81 233 GLY A O 1
ATOM 1497 N N . ASP A 1 234 ? -19.490 5.636 16.690 1.00 95.19 234 ASP A N 1
ATOM 1498 C CA . ASP A 1 234 ? -18.901 5.578 18.026 1.00 95.19 234 ASP A CA 1
ATOM 1499 C C . ASP A 1 234 ? -17.504 6.217 18.038 1.00 95.19 234 ASP A C 1
ATOM 1501 O O . ASP A 1 234 ? -16.753 6.151 17.062 1.00 95.19 234 ASP A O 1
ATOM 1505 N N . GLN A 1 235 ? -17.130 6.842 19.159 1.00 96.25 235 GLN A N 1
ATOM 1506 C CA . GLN A 1 235 ? -15.793 7.410 19.343 1.00 96.25 235 GLN A CA 1
ATOM 1507 C C . GLN A 1 235 ? -14.951 6.516 20.257 1.00 96.25 235 GLN A C 1
ATOM 1509 O O . GLN A 1 235 ? -15.244 6.368 21.447 1.00 96.25 235 GLN A O 1
ATOM 1514 N N . ILE A 1 236 ? -13.848 5.987 19.734 1.00 97.94 236 ILE A N 1
ATOM 1515 C CA . ILE A 1 236 ? -12.927 5.110 20.461 1.00 97.94 236 ILE A CA 1
ATOM 1516 C C . ILE A 1 236 ? -11.574 5.811 20.618 1.00 97.94 236 ILE A C 1
ATOM 1518 O O . ILE A 1 236 ? -10.831 6.001 19.661 1.00 97.94 236 ILE A O 1
ATOM 1522 N N . ASN A 1 237 ? -11.223 6.187 21.844 1.00 97.88 237 ASN A N 1
ATOM 1523 C CA . ASN A 1 237 ? -9.947 6.810 22.184 1.00 97.88 237 ASN A CA 1
ATOM 1524 C C . ASN A 1 237 ? -8.949 5.743 22.654 1.00 97.88 237 ASN A C 1
ATOM 1526 O O . ASN A 1 237 ? -9.178 5.063 23.653 1.00 97.88 237 ASN A O 1
ATOM 1530 N N . LEU A 1 238 ? -7.817 5.631 21.968 1.00 98.19 238 LEU A N 1
ATOM 1531 C CA . LEU A 1 238 ? -6.789 4.614 22.173 1.00 98.19 238 LEU A CA 1
ATOM 1532 C C . LEU A 1 238 ? -5.551 5.252 22.816 1.00 98.19 238 LEU A C 1
ATOM 1534 O O . LEU A 1 238 ? -4.856 6.062 22.193 1.00 98.19 238 LEU A O 1
ATOM 1538 N N . ALA A 1 239 ? -5.265 4.908 24.073 1.00 97.56 239 ALA A N 1
ATOM 1539 C CA . ALA A 1 239 ? -4.025 5.303 24.738 1.00 97.56 239 ALA A CA 1
ATOM 1540 C C . ALA A 1 239 ? -2.836 4.440 24.271 1.00 97.56 239 ALA A C 1
ATOM 1542 O O . ALA A 1 239 ? -3.006 3.438 23.576 1.00 97.56 239 ALA A O 1
ATOM 1543 N N . ALA A 1 240 ? -1.618 4.809 24.673 1.00 97.44 240 ALA A N 1
ATOM 1544 C CA . ALA A 1 240 ? -0.408 4.059 24.330 1.00 97.44 240 ALA A CA 1
ATOM 1545 C C . ALA A 1 240 ? -0.488 2.576 24.748 1.00 97.44 240 ALA A C 1
ATOM 1547 O O . ALA A 1 240 ? -0.994 2.254 25.825 1.00 97.44 240 ALA A O 1
ATOM 1548 N N . ASN A 1 241 ? 0.106 1.690 23.943 1.00 96.62 241 ASN A N 1
ATOM 1549 C CA . ASN A 1 241 ? 0.154 0.237 24.173 1.00 96.62 241 ASN A CA 1
ATOM 1550 C C . ASN A 1 241 ? -1.222 -0.458 24.212 1.00 96.62 241 ASN A C 1
ATOM 1552 O O . ASN A 1 241 ? -1.377 -1.477 24.887 1.00 96.62 241 ASN A O 1
ATOM 1556 N N . THR A 1 242 ? -2.223 0.104 23.533 1.00 98.44 242 THR A N 1
ATOM 1557 C CA . THR A 1 242 ? -3.546 -0.517 23.395 1.00 98.44 242 THR A CA 1
ATOM 1558 C C . THR A 1 242 ? -3.554 -1.493 22.220 1.00 98.44 242 THR A C 1
ATOM 1560 O O . THR A 1 242 ? -3.261 -1.092 21.097 1.00 98.44 242 THR A O 1
ATOM 1563 N N . GLN A 1 243 ? -3.952 -2.745 22.456 1.00 98.25 243 GLN A N 1
ATOM 1564 C CA . GLN A 1 243 ? -4.211 -3.738 21.410 1.00 98.25 243 GLN A CA 1
ATOM 1565 C C . GLN A 1 243 ? -5.697 -4.100 21.382 1.00 98.25 243 GLN A C 1
ATOM 1567 O O . GLN A 1 243 ? -6.190 -4.754 22.310 1.00 98.25 243 GLN A O 1
ATOM 1572 N N . ALA A 1 244 ? -6.391 -3.711 20.314 1.00 98.25 244 ALA A N 1
ATOM 1573 C CA . ALA A 1 244 ? -7.831 -3.902 20.180 1.00 98.25 244 ALA A CA 1
ATOM 1574 C C . ALA A 1 244 ? -8.231 -4.493 18.818 1.00 98.25 244 ALA A C 1
ATOM 1576 O O . ALA A 1 244 ? -7.620 -4.212 17.791 1.00 98.25 244 ALA A O 1
ATOM 1577 N N . SER A 1 245 ? -9.292 -5.294 18.804 1.00 97.94 245 SER A N 1
ATOM 1578 C CA . SER A 1 245 ? -10.017 -5.666 17.587 1.00 97.94 245 SER A CA 1
ATOM 1579 C C . SER A 1 245 ? -11.392 -5.026 17.658 1.00 97.94 245 SER A C 1
ATOM 1581 O O . SER A 1 245 ? -12.129 -5.280 18.607 1.00 97.94 245 SER A O 1
ATOM 1583 N N . ILE A 1 246 ? -11.710 -4.177 16.689 1.00 97.25 246 ILE A N 1
ATOM 1584 C CA . ILE A 1 246 ? -12.941 -3.396 16.635 1.00 97.25 246 ILE A CA 1
ATOM 1585 C C . ILE A 1 246 ? -13.767 -3.942 15.472 1.00 97.25 246 ILE A C 1
ATOM 1587 O O . ILE A 1 246 ? -13.380 -3.849 14.310 1.00 97.25 246 ILE A O 1
ATOM 1591 N N . ALA A 1 247 ? -14.876 -4.593 15.807 1.00 94.69 247 ALA A N 1
ATOM 1592 C CA . ALA A 1 247 ? -15.839 -5.123 14.857 1.00 94.69 247 ALA A CA 1
ATOM 1593 C C . ALA A 1 247 ? -16.983 -4.121 14.703 1.00 94.69 247 ALA A C 1
ATOM 1595 O O . ALA A 1 247 ? -17.752 -3.909 15.640 1.00 94.69 247 ALA A O 1
ATOM 1596 N N . GLY A 1 248 ? -17.084 -3.524 13.522 1.00 91.44 248 GLY A N 1
ATOM 1597 C CA . GLY A 1 248 ? -17.888 -2.332 13.300 1.00 91.44 248 GLY A CA 1
ATOM 1598 C C . GLY A 1 248 ? -17.512 -1.651 11.997 1.00 91.44 248 GLY A C 1
ATOM 1599 O O . GLY A 1 248 ? -16.709 -2.191 11.240 1.00 91.44 248 GLY A O 1
ATOM 1600 N N . SER A 1 249 ? -18.130 -0.509 11.718 1.00 93.25 249 SER A N 1
ATOM 1601 C CA . SER A 1 249 ? -17.731 0.365 10.611 1.00 93.25 249 SER A CA 1
ATOM 1602 C C . SER A 1 249 ? -18.303 1.757 10.823 1.00 93.25 249 SER A C 1
ATOM 1604 O O . SER A 1 249 ? -19.436 1.870 11.294 1.00 93.25 249 SER A O 1
ATOM 1606 N N . GLY A 1 250 ? -17.635 2.786 10.314 1.00 93.44 250 GLY A N 1
ATOM 1607 C CA . GLY A 1 250 ? -18.106 4.167 10.403 1.00 93.44 250 GLY A CA 1
ATOM 1608 C C . GLY A 1 250 ? -17.855 4.800 11.770 1.00 93.44 250 GLY A C 1
ATOM 1609 O O . GLY A 1 250 ? -18.490 5.805 12.090 1.00 93.44 250 GLY A O 1
ATOM 1610 N N . ASP A 1 251 ? -16.946 4.222 12.552 1.00 95.44 251 ASP A N 1
ATOM 1611 C CA . ASP A 1 251 ? -16.536 4.720 13.857 1.00 95.44 251 ASP A CA 1
ATOM 1612 C C . ASP A 1 251 ? -15.314 5.645 13.726 1.00 95.44 251 ASP A C 1
ATOM 1614 O O . ASP A 1 251 ? -14.592 5.636 12.721 1.00 95.44 251 ASP A O 1
ATOM 1618 N N . THR A 1 252 ? -15.078 6.468 14.750 1.00 96.94 252 THR A N 1
ATOM 1619 C CA . THR A 1 252 ? -13.892 7.328 14.842 1.00 96.94 252 THR A CA 1
ATOM 1620 C C . THR A 1 252 ? -12.932 6.782 15.889 1.00 96.94 252 THR A C 1
ATOM 1622 O O . THR A 1 252 ? -13.249 6.725 17.078 1.00 96.94 252 THR A O 1
ATOM 1625 N N . LEU A 1 253 ? -11.718 6.441 15.470 1.00 98.06 253 LEU A N 1
ATOM 1626 C CA . LEU A 1 253 ? -10.640 5.957 16.323 1.00 98.06 253 LEU A CA 1
ATOM 1627 C C . LEU A 1 253 ? -9.606 7.067 16.521 1.00 98.06 253 LEU A C 1
ATOM 1629 O O . LEU A 1 253 ? -8.897 7.433 15.591 1.00 98.06 253 LEU A O 1
ATOM 1633 N N . GLN A 1 254 ? -9.462 7.570 17.744 1.00 97.62 254 GLN A N 1
ATOM 1634 C CA . GLN A 1 254 ? -8.437 8.556 18.088 1.00 97.62 254 GLN A CA 1
ATOM 1635 C C . GLN A 1 254 ? -7.237 7.872 18.747 1.00 97.62 254 GLN A C 1
ATOM 1637 O O . GLN A 1 254 ? -7.334 7.376 19.871 1.00 97.62 254 GLN A O 1
ATOM 1642 N N . VAL A 1 255 ? -6.075 7.910 18.102 1.00 97.94 255 VAL A N 1
ATOM 1643 C CA . VAL A 1 255 ? -4.819 7.346 18.614 1.00 97.94 255 VAL A CA 1
ATOM 1644 C C . VAL A 1 255 ? -4.000 8.436 19.304 1.00 97.94 255 VAL A C 1
ATOM 1646 O O . VAL A 1 255 ? -3.540 9.373 18.657 1.00 97.94 255 VAL A O 1
ATOM 1649 N N . ASN A 1 256 ? -3.806 8.305 20.621 1.00 93.31 256 ASN A N 1
ATOM 1650 C CA . ASN A 1 256 ? -3.171 9.324 21.473 1.00 93.31 256 ASN A CA 1
ATOM 1651 C C . ASN A 1 256 ? -1.756 8.952 21.960 1.00 93.31 256 ASN A C 1
ATOM 1653 O O . ASN A 1 256 ? -1.205 9.603 22.849 1.00 93.31 256 ASN A O 1
ATOM 1657 N N . GLY A 1 257 ? -1.177 7.860 21.461 1.00 92.94 257 GLY A N 1
ATOM 1658 C CA . GLY A 1 257 ? 0.118 7.371 21.926 1.00 92.94 257 GLY A CA 1
ATOM 1659 C C . GLY A 1 257 ? 0.763 6.370 20.978 1.00 92.94 257 GLY A C 1
ATOM 1660 O O . GLY A 1 257 ? 0.214 6.035 19.933 1.00 92.94 257 GLY A O 1
ATOM 1661 N N . ALA A 1 258 ? 1.952 5.902 21.349 1.00 95.06 258 ALA A N 1
ATOM 1662 C CA . ALA A 1 258 ? 2.707 4.920 20.578 1.00 95.06 258 ALA A CA 1
ATOM 1663 C C . ALA A 1 258 ? 2.364 3.474 20.971 1.00 95.06 258 ALA A C 1
ATOM 1665 O O . ALA A 1 258 ? 1.852 3.207 22.064 1.00 95.06 258 ALA A O 1
ATOM 1666 N N . GLY A 1 259 ? 2.710 2.535 20.088 1.00 95.62 259 GLY A N 1
ATOM 1667 C CA . GLY A 1 259 ? 2.556 1.100 20.330 1.00 95.62 259 GLY A CA 1
ATOM 1668 C C . GLY A 1 259 ? 1.104 0.631 20.309 1.00 95.62 259 GLY A C 1
ATOM 1669 O O . GLY A 1 259 ? 0.788 -0.343 20.980 1.00 95.62 259 GLY A O 1
ATOM 1670 N N . VAL A 1 260 ? 0.223 1.340 19.603 1.00 98.50 260 VAL A N 1
ATOM 1671 C CA . VAL A 1 260 ? -1.181 0.957 19.447 1.00 98.50 260 VAL A CA 1
ATOM 1672 C C . VAL A 1 260 ? -1.305 -0.025 18.286 1.00 98.50 260 VAL A C 1
ATOM 1674 O O . VAL A 1 260 ? -0.744 0.204 17.217 1.00 98.50 260 VAL A O 1
ATOM 1677 N N . GLY A 1 261 ? -2.030 -1.123 18.479 1.00 98.06 261 GLY A N 1
ATOM 1678 C CA . GLY A 1 261 ? -2.320 -2.108 17.440 1.00 98.06 261 GLY A CA 1
ATOM 1679 C C . GLY A 1 261 ? -3.815 -2.356 17.322 1.00 98.06 261 GLY A C 1
ATOM 1680 O O . GLY A 1 261 ? -4.461 -2.728 18.300 1.00 98.06 261 GLY A O 1
ATOM 1681 N N . VAL A 1 262 ? -4.362 -2.166 16.126 1.00 98.19 262 VAL A N 1
ATOM 1682 C CA . VAL A 1 262 ? -5.799 -2.253 15.875 1.00 98.19 262 VAL A CA 1
ATOM 1683 C C . VAL A 1 262 ? -6.100 -3.117 14.653 1.00 98.19 262 VAL A C 1
ATOM 1685 O O . VAL A 1 262 ? -5.448 -3.022 13.612 1.00 98.19 262 VAL A O 1
ATOM 1688 N N . THR A 1 263 ? -7.135 -3.942 14.773 1.00 97.69 263 THR A N 1
ATOM 1689 C CA . THR A 1 263 ? -7.851 -4.506 13.623 1.00 97.69 263 THR A CA 1
ATOM 1690 C C . THR A 1 263 ? -9.215 -3.830 13.530 1.00 97.69 263 THR A C 1
ATOM 1692 O O . THR A 1 263 ? -10.020 -4.013 14.440 1.00 97.69 263 THR A O 1
ATOM 1695 N N . ALA A 1 264 ? -9.445 -3.047 12.476 1.00 96.75 264 ALA A N 1
ATOM 1696 C CA . ALA A 1 264 ? -10.641 -2.233 12.230 1.00 96.75 264 ALA A CA 1
ATOM 1697 C C . ALA A 1 264 ? -10.863 -2.077 10.712 1.00 96.75 264 ALA A C 1
ATOM 1699 O O . ALA A 1 264 ? -9.975 -2.418 9.927 1.00 96.75 264 ALA A O 1
ATOM 1700 N N . SER A 1 265 ? -12.056 -1.686 10.263 1.00 96.19 265 SER A N 1
ATOM 1701 C CA . SER A 1 265 ? -12.335 -1.582 8.824 1.00 96.19 265 SER A CA 1
ATOM 1702 C C . SER A 1 265 ? -13.470 -0.619 8.516 1.00 96.19 265 SER A C 1
ATOM 1704 O O . SER A 1 265 ? -14.571 -0.761 9.042 1.00 96.19 265 SER A O 1
ATOM 1706 N N . ASN A 1 266 ? -13.273 0.219 7.498 1.00 96.19 266 ASN A N 1
ATOM 1707 C CA . ASN A 1 266 ? -14.211 1.275 7.100 1.00 96.19 266 ASN A CA 1
ATOM 1708 C C . ASN A 1 266 ? -14.422 2.324 8.200 1.00 96.19 266 ASN A C 1
ATOM 1710 O O . ASN A 1 266 ? -15.529 2.846 8.355 1.00 96.19 266 ASN A O 1
ATOM 1714 N N . ASP A 1 267 ? -13.367 2.635 8.944 1.00 97.00 267 ASP A N 1
ATOM 1715 C CA . ASP A 1 267 ? -13.388 3.601 10.035 1.00 97.00 267 ASP A CA 1
ATOM 1716 C C . ASP A 1 267 ? -12.579 4.859 9.694 1.00 97.00 267 ASP A C 1
ATOM 1718 O O . ASP A 1 267 ? -11.768 4.890 8.761 1.00 97.00 267 ASP A O 1
ATOM 1722 N N . THR A 1 268 ? -12.819 5.932 10.446 1.00 97.62 268 THR A N 1
ATOM 1723 C CA . THR A 1 268 ? -11.951 7.116 10.436 1.00 97.62 268 THR A CA 1
ATOM 1724 C C . THR A 1 268 ? -10.963 7.000 11.584 1.00 97.62 268 THR A C 1
ATOM 1726 O O . THR A 1 268 ? -11.359 6.810 12.730 1.00 97.62 268 THR A O 1
ATOM 1729 N N . VAL A 1 269 ? -9.676 7.128 11.297 1.00 98.19 269 VAL A N 1
ATOM 1730 C CA . VAL A 1 269 ? -8.600 6.971 12.269 1.00 98.19 269 VAL A CA 1
ATOM 1731 C C . VAL A 1 269 ? -7.790 8.256 12.329 1.00 98.19 269 VAL A C 1
ATOM 1733 O O . VAL A 1 269 ? -7.132 8.622 11.362 1.00 98.19 269 VAL A O 1
ATOM 1736 N N . ASP A 1 270 ? -7.798 8.920 13.476 1.00 97.62 270 ASP A N 1
ATOM 1737 C CA . ASP A 1 270 ? -7.079 10.168 13.706 1.00 97.62 270 ASP A CA 1
ATOM 1738 C C . ASP A 1 270 ? -5.877 9.916 14.623 1.00 97.62 270 ASP A C 1
ATOM 1740 O O . ASP A 1 270 ? -6.015 9.424 15.747 1.00 97.62 270 ASP A O 1
ATOM 1744 N N . LEU A 1 271 ? -4.677 10.271 14.167 1.00 97.62 271 LEU A N 1
ATOM 1745 C CA . LEU A 1 271 ? -3.447 10.207 14.953 1.00 97.62 271 LEU A CA 1
ATOM 1746 C C . LEU A 1 271 ? -3.129 11.592 15.533 1.00 97.62 271 LEU A C 1
ATOM 1748 O O . LEU A 1 271 ? -3.160 12.616 14.843 1.00 97.62 271 LEU A O 1
ATOM 1752 N N . SER A 1 272 ? -2.856 11.622 16.839 1.00 94.44 272 SER A N 1
ATOM 1753 C CA . SER A 1 272 ? -2.296 12.790 17.523 1.00 94.44 272 SER A CA 1
ATOM 1754 C C . SER A 1 272 ? -0.785 12.870 17.296 1.00 94.44 272 SER A C 1
ATOM 1756 O O . SER A 1 272 ? -0.159 11.826 17.212 1.00 94.44 272 SER A O 1
ATOM 1758 N N . ALA A 1 273 ? -0.181 14.057 17.380 1.00 93.00 273 ALA A N 1
ATOM 1759 C CA . ALA A 1 273 ? 1.263 14.235 17.179 1.00 93.00 273 ALA A CA 1
ATOM 1760 C C . ALA A 1 273 ? 2.165 13.245 17.940 1.00 93.00 273 ALA A C 1
ATOM 1762 O O . ALA A 1 273 ? 2.152 13.183 19.175 1.00 93.00 273 ALA A O 1
ATOM 1763 N N . GLY A 1 274 ? 3.001 12.536 17.181 1.00 91.38 274 GLY A N 1
ATOM 1764 C CA . GLY A 1 274 ? 3.914 11.502 17.654 1.00 91.38 274 GLY A CA 1
ATOM 1765 C C . GLY A 1 274 ? 3.227 10.171 17.973 1.00 91.38 274 GLY A C 1
ATOM 1766 O O . GLY A 1 274 ? 3.803 9.356 18.701 1.00 91.38 274 GLY A O 1
ATOM 1767 N N . ALA A 1 275 ? 1.997 9.951 17.501 1.00 97.06 275 ALA A N 1
ATOM 1768 C CA . ALA A 1 275 ? 1.288 8.692 17.702 1.00 97.06 275 ALA A CA 1
ATOM 1769 C C . ALA A 1 275 ? 1.889 7.571 16.848 1.00 97.06 275 ALA A C 1
ATOM 1771 O O . ALA A 1 275 ? 2.525 7.793 15.817 1.00 97.06 275 ALA A O 1
ATOM 1772 N N . GLY A 1 276 ? 1.682 6.334 17.298 1.00 97.00 276 GLY A N 1
ATOM 1773 C CA . GLY A 1 276 ? 2.144 5.150 16.588 1.00 97.00 276 GLY A CA 1
ATOM 1774 C C . GLY A 1 276 ? 1.082 4.072 16.542 1.00 97.00 276 GLY A C 1
ATOM 1775 O O . GLY A 1 276 ? 0.711 3.542 17.593 1.00 97.00 276 GLY A O 1
ATOM 1776 N N . LEU A 1 277 ? 0.637 3.745 15.330 1.00 98.38 277 LEU A N 1
ATOM 1777 C CA . LEU A 1 277 ? -0.441 2.803 15.057 1.00 98.38 277 LEU A CA 1
ATOM 1778 C C . LEU A 1 277 ? 0.025 1.688 14.119 1.00 98.38 277 LEU A C 1
ATOM 1780 O O . LEU A 1 277 ? 0.539 1.966 13.045 1.00 98.38 277 LEU A O 1
ATOM 1784 N N . ASN A 1 278 ? -0.259 0.438 14.475 1.00 98.19 278 ASN A N 1
ATOM 1785 C CA . ASN A 1 278 ? -0.309 -0.686 13.545 1.00 98.19 278 ASN A CA 1
ATOM 1786 C C . ASN A 1 278 ? -1.778 -1.011 13.241 1.00 98.19 278 ASN A C 1
ATOM 1788 O O . ASN A 1 278 ? -2.509 -1.394 14.153 1.00 98.19 278 ASN A O 1
ATOM 1792 N N . LEU A 1 279 ? -2.206 -0.876 11.990 1.00 98.31 279 LEU A N 1
ATOM 1793 C CA . LEU A 1 279 ? -3.591 -1.036 11.547 1.00 98.31 279 LEU A CA 1
ATOM 1794 C C . LEU A 1 279 ? -3.734 -2.221 10.583 1.00 98.31 279 LEU A C 1
ATOM 1796 O O . LEU A 1 279 ? -2.863 -2.467 9.754 1.00 98.31 279 LEU A O 1
ATOM 1800 N N . SER A 1 280 ? -4.845 -2.948 10.679 1.00 96.12 280 SER A N 1
ATOM 1801 C CA . SER A 1 280 ? -5.221 -4.056 9.787 1.00 96.12 280 SER A CA 1
ATOM 1802 C C . SER A 1 280 ? -6.734 -4.062 9.555 1.00 96.12 280 SER A C 1
ATOM 1804 O O . SER A 1 280 ? -7.465 -3.660 10.451 1.00 96.12 280 SER A O 1
ATOM 1806 N N . GLY A 1 281 ? -7.199 -4.548 8.397 1.00 91.75 281 GLY A N 1
ATOM 1807 C CA . GLY A 1 281 ? -8.623 -4.746 8.066 1.00 91.75 281 GLY A CA 1
ATOM 1808 C C . GLY A 1 281 ? -9.063 -4.042 6.773 1.00 91.75 281 GLY A C 1
ATOM 1809 O O . GLY A 1 281 ? -9.598 -4.703 5.881 1.00 91.75 281 GLY A O 1
ATOM 1810 N N . GLY A 1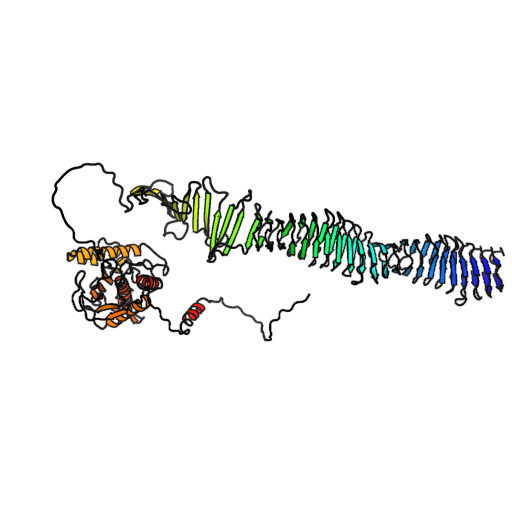 282 ? -8.703 -2.768 6.591 1.00 94.50 282 GLY A N 1
ATOM 1811 C CA . GLY A 1 282 ? -8.758 -2.073 5.299 1.00 94.50 282 GLY A CA 1
ATOM 1812 C C . GLY A 1 282 ? -9.949 -1.132 5.132 1.00 94.50 282 GLY A C 1
ATOM 1813 O O . GLY A 1 282 ? -10.882 -1.116 5.925 1.00 94.50 282 GLY A O 1
ATOM 1814 N N . SER A 1 283 ? -9.937 -0.363 4.040 1.00 97.12 283 SER A N 1
ATOM 1815 C CA . SER A 1 283 ? -10.935 0.676 3.722 1.00 97.12 283 SER A CA 1
ATOM 1816 C C . SER A 1 283 ? -11.050 1.806 4.753 1.00 97.12 283 SER A C 1
ATOM 1818 O O . SER A 1 283 ? -12.050 2.518 4.775 1.00 97.12 283 SER A O 1
ATOM 1820 N N . ASP A 1 284 ? -10.029 1.990 5.588 1.00 98.19 284 ASP A N 1
ATOM 1821 C CA . ASP A 1 284 ? -9.996 3.043 6.602 1.00 98.19 284 ASP A CA 1
ATOM 1822 C C . ASP A 1 284 ? -9.488 4.371 6.028 1.00 98.19 284 ASP A C 1
ATOM 1824 O O . ASP A 1 284 ? -8.589 4.407 5.180 1.00 98.19 284 ASP A O 1
ATOM 1828 N N . THR A 1 285 ? -10.036 5.478 6.530 1.00 98.19 285 THR A N 1
ATOM 1829 C CA . THR A 1 285 ? -9.486 6.823 6.317 1.00 98.19 285 THR A CA 1
ATOM 1830 C C . THR A 1 285 ? -8.574 7.161 7.486 1.00 98.19 285 THR A C 1
ATOM 1832 O O . THR A 1 285 ? -9.047 7.248 8.612 1.00 98.19 285 THR A O 1
ATOM 1835 N N . VAL A 1 286 ? -7.280 7.354 7.240 1.00 98.50 286 VAL A N 1
ATOM 1836 C CA . VAL A 1 286 ? -6.272 7.598 8.277 1.00 98.50 286 VAL A CA 1
ATOM 1837 C C . VAL A 1 286 ? -5.716 9.016 8.153 1.00 98.50 286 VAL A C 1
ATOM 1839 O O . VAL A 1 286 ? -5.127 9.373 7.134 1.00 98.50 286 VAL A O 1
ATOM 1842 N N . ASN A 1 287 ? -5.866 9.814 9.206 1.00 97.62 287 ASN A N 1
ATOM 1843 C CA . ASN A 1 287 ? -5.391 11.191 9.291 1.00 97.62 287 ASN A CA 1
ATOM 1844 C C . ASN A 1 287 ? -4.223 11.287 10.282 1.00 97.62 287 ASN A C 1
ATOM 1846 O O . ASN A 1 287 ? -4.399 11.205 11.497 1.00 97.62 287 ASN A O 1
ATOM 1850 N N . MET A 1 288 ? -3.026 11.515 9.757 1.00 96.75 288 MET A N 1
ATOM 1851 C CA . MET A 1 288 ? -1.766 11.708 10.478 1.00 96.75 288 MET A CA 1
ATOM 1852 C C . MET A 1 288 ? -1.518 13.209 10.652 1.00 96.75 288 MET A C 1
ATOM 1854 O O . MET A 1 288 ? -0.678 13.832 10.014 1.00 96.75 288 MET A O 1
ATOM 1858 N N . SER A 1 289 ? -2.398 13.847 11.425 1.00 84.38 289 SER A N 1
ATOM 1859 C CA . SER A 1 289 ? -2.457 15.313 11.512 1.00 84.38 289 SER A CA 1
ATOM 1860 C C . SER A 1 289 ? -1.326 15.940 12.336 1.00 84.38 289 SER A C 1
ATOM 1862 O O . SER A 1 289 ? -1.150 17.164 12.315 1.00 84.38 289 SER A O 1
ATOM 1864 N N . GLY A 1 290 ? -0.589 15.136 13.103 1.00 79.25 290 GLY A N 1
ATOM 1865 C CA . GLY A 1 290 ? 0.502 15.596 13.941 1.00 79.25 290 GLY A CA 1
ATOM 1866 C C . GLY A 1 290 ? 1.863 15.243 13.349 1.00 79.25 290 GLY A C 1
ATOM 1867 O O . GLY A 1 290 ? 2.026 14.234 12.692 1.00 79.25 290 GLY A O 1
ATOM 1868 N N . ALA A 1 291 ? 2.870 16.088 13.577 1.00 84.81 291 ALA A N 1
ATOM 1869 C CA . ALA A 1 291 ? 4.192 15.840 13.006 1.00 84.81 291 ALA A CA 1
ATOM 1870 C C . ALA A 1 291 ? 4.875 14.618 13.644 1.00 84.81 291 ALA A C 1
ATOM 1872 O O . ALA A 1 291 ? 4.981 14.545 14.875 1.00 84.81 291 ALA A O 1
ATOM 1873 N N . GLY A 1 292 ? 5.452 13.752 12.808 1.00 89.19 292 GLY A N 1
ATOM 1874 C CA . GLY A 1 292 ? 6.274 12.623 13.248 1.00 89.19 292 GLY A CA 1
ATOM 1875 C C . GLY A 1 292 ? 5.449 11.415 13.681 1.00 89.19 292 GLY A C 1
ATOM 1876 O O . GLY A 1 292 ? 5.895 10.649 14.541 1.00 89.19 292 GLY A O 1
ATOM 1877 N N . ASP A 1 293 ? 4.257 11.265 13.114 1.00 97.31 293 ASP A N 1
ATOM 1878 C CA . ASP A 1 293 ? 3.394 10.119 13.339 1.00 97.31 293 ASP A CA 1
ATOM 1879 C C . ASP A 1 293 ? 3.974 8.873 12.644 1.00 97.31 293 ASP A C 1
ATOM 1881 O O . ASP A 1 293 ? 4.698 8.942 11.644 1.00 97.31 293 ASP A O 1
ATOM 1885 N N . THR A 1 294 ? 3.677 7.698 13.201 1.00 97.56 294 THR A N 1
ATOM 1886 C CA . THR A 1 294 ? 4.109 6.405 12.655 1.00 97.56 294 THR A CA 1
ATOM 1887 C C . THR A 1 294 ? 2.901 5.517 12.366 1.00 97.56 294 THR A C 1
ATOM 1889 O O . THR A 1 294 ? 2.094 5.242 13.255 1.00 97.56 294 THR A O 1
ATOM 1892 N N . LEU A 1 295 ? 2.778 5.050 11.125 1.00 98.44 295 LEU A N 1
ATOM 1893 C CA . LEU A 1 295 ? 1.691 4.180 10.680 1.00 98.44 295 LEU A CA 1
ATOM 1894 C C . LEU A 1 295 ? 2.246 2.894 10.063 1.00 98.44 295 LEU A C 1
ATOM 1896 O O . LEU A 1 295 ? 2.891 2.919 9.020 1.00 98.44 295 LEU A O 1
ATOM 1900 N N . GLY A 1 296 ? 1.970 1.760 10.692 1.00 98.19 296 GLY A N 1
ATOM 1901 C CA . GLY A 1 296 ? 2.172 0.428 10.138 1.00 98.19 296 GLY A CA 1
ATOM 1902 C C . GLY A 1 296 ? 0.869 -0.113 9.553 1.00 98.19 296 GLY A C 1
ATOM 1903 O O . GLY A 1 296 ? -0.080 -0.338 10.296 1.00 98.19 296 GLY A O 1
ATOM 1904 N N . LEU A 1 297 ? 0.804 -0.370 8.252 1.00 98.19 297 LEU A N 1
ATOM 1905 C CA . LEU A 1 297 ? -0.316 -1.065 7.615 1.00 98.19 297 LEU A CA 1
ATOM 1906 C C . LEU A 1 297 ? 0.019 -2.556 7.497 1.00 98.19 297 LEU A C 1
ATOM 1908 O O . LEU A 1 297 ? 0.876 -2.969 6.717 1.00 98.19 297 LEU A O 1
ATOM 1912 N N . VAL A 1 298 ? -0.642 -3.382 8.301 1.00 95.50 298 VAL A N 1
ATOM 1913 C CA . VAL A 1 298 ? -0.375 -4.823 8.430 1.00 95.50 298 VAL A CA 1
ATOM 1914 C C . VAL A 1 298 ? -1.305 -5.618 7.502 1.00 95.50 298 VAL A C 1
ATOM 1916 O O . VAL A 1 298 ? -2.001 -6.544 7.922 1.00 95.50 298 VAL A O 1
ATOM 1919 N N . GLY A 1 299 ? -1.325 -5.235 6.225 1.00 90.69 299 GLY A N 1
ATOM 1920 C CA . GLY A 1 299 ? -2.166 -5.805 5.177 1.00 90.69 299 GLY A CA 1
ATOM 1921 C C . GLY A 1 299 ? -3.454 -5.012 4.989 1.00 90.69 299 GLY A C 1
ATOM 1922 O O . GLY A 1 299 ? -3.682 -4.012 5.659 1.00 90.69 299 GLY A O 1
ATOM 1923 N N . GLY A 1 300 ? -4.318 -5.479 4.089 1.00 94.00 300 GLY A N 1
ATOM 1924 C CA . GLY A 1 300 ? -5.560 -4.793 3.734 1.00 94.00 300 GLY A CA 1
ATOM 1925 C C . GLY A 1 300 ? -5.411 -3.905 2.499 1.00 94.00 300 GLY A C 1
ATOM 1926 O O . GLY A 1 300 ? -4.336 -3.750 1.923 1.00 94.00 300 GLY A O 1
ATOM 1927 N N . SER A 1 301 ? -6.528 -3.345 2.057 1.00 96.38 301 SER A N 1
ATOM 1928 C CA . SER A 1 301 ? -6.597 -2.551 0.832 1.00 96.38 301 SER A CA 1
ATOM 1929 C C . SER A 1 301 ? -7.499 -1.346 1.016 1.00 96.38 301 SER A C 1
ATOM 1931 O O . SER A 1 301 ? -8.358 -1.350 1.898 1.00 96.38 301 SER A O 1
ATOM 1933 N N . ASN A 1 302 ? -7.378 -0.381 0.106 1.00 96.38 302 ASN A N 1
ATOM 1934 C CA . ASN A 1 302 ? -8.264 0.776 0.011 1.00 96.38 302 ASN A CA 1
ATOM 1935 C C . ASN A 1 302 ? -8.138 1.750 1.197 1.00 96.38 302 ASN A C 1
ATOM 1937 O O . ASN A 1 302 ? -9.087 2.454 1.523 1.00 96.38 302 ASN A O 1
ATOM 1941 N N . TYR A 1 303 ? -6.968 1.791 1.840 1.00 98.38 303 TYR A N 1
ATOM 1942 C CA . TYR A 1 303 ? -6.672 2.817 2.838 1.00 98.38 303 TYR A CA 1
ATOM 1943 C C . TYR A 1 303 ? -6.556 4.193 2.172 1.00 98.38 303 TYR A C 1
ATOM 1945 O O . TYR A 1 303 ? -5.903 4.331 1.133 1.00 98.38 303 TYR A O 1
ATOM 1953 N N . ALA A 1 304 ? -7.142 5.215 2.787 1.00 98.19 304 ALA A N 1
ATOM 1954 C CA . ALA A 1 304 ? -6.975 6.612 2.402 1.00 98.19 304 ALA A CA 1
ATOM 1955 C C . ALA A 1 304 ? -6.187 7.340 3.494 1.00 98.19 304 ALA A C 1
ATOM 1957 O O . ALA A 1 304 ? -6.743 7.687 4.529 1.00 98.19 304 ALA A O 1
ATOM 1958 N N . VAL A 1 305 ? -4.891 7.544 3.276 1.00 98.38 305 VAL A N 1
ATOM 1959 C CA . VAL A 1 305 ? -3.966 8.123 4.255 1.00 98.38 305 VAL A CA 1
ATOM 1960 C C . VAL A 1 305 ? -3.678 9.588 3.910 1.00 98.38 305 VAL A C 1
ATOM 1962 O O . VAL A 1 305 ? -3.440 9.943 2.751 1.00 98.38 305 VAL A O 1
ATOM 1965 N N . SER A 1 306 ? -3.688 10.461 4.913 1.00 96.50 306 SER A N 1
ATOM 1966 C CA . SER A 1 306 ? -3.274 11.860 4.782 1.00 96.50 306 SER A CA 1
ATOM 1967 C C . SER A 1 306 ? -2.358 12.268 5.933 1.00 96.50 306 SER A C 1
ATOM 1969 O O . SER A 1 306 ? -2.630 11.903 7.071 1.00 96.50 306 SER A O 1
ATOM 1971 N N . GLY A 1 307 ? -1.277 12.994 5.652 1.00 94.81 307 GLY A N 1
ATOM 1972 C CA . GLY A 1 307 ? -0.243 13.338 6.635 1.00 94.81 307 GLY A CA 1
ATOM 1973 C C . GLY A 1 307 ? 0.895 14.143 6.022 1.00 94.81 307 GLY A C 1
ATOM 1974 O O . GLY A 1 307 ? 0.990 14.232 4.801 1.00 94.81 307 GLY A O 1
ATOM 1975 N N . THR A 1 308 ? 1.723 14.780 6.850 1.00 93.88 308 THR A N 1
ATOM 1976 C CA . THR A 1 308 ? 2.910 15.489 6.353 1.00 93.88 308 THR A CA 1
ATOM 1977 C C . THR A 1 308 ? 4.109 15.270 7.260 1.00 93.88 308 THR A C 1
ATOM 1979 O O . THR A 1 308 ? 4.101 15.704 8.416 1.00 93.88 308 THR A O 1
ATOM 1982 N N . GLY A 1 309 ? 5.201 14.754 6.703 1.00 94.56 309 GLY A N 1
ATOM 1983 C CA . GLY A 1 309 ? 6.437 14.552 7.458 1.00 94.56 309 GLY A CA 1
ATOM 1984 C C . GLY A 1 309 ? 6.399 13.313 8.348 1.00 94.56 309 GLY A C 1
ATOM 1985 O O . GLY A 1 309 ? 7.049 13.299 9.396 1.00 94.56 309 GLY A O 1
ATOM 1986 N N . ASP A 1 310 ? 5.644 12.298 7.940 1.00 97.12 310 ASP A N 1
ATOM 1987 C CA . ASP A 1 310 ? 5.350 11.121 8.744 1.00 97.12 310 ASP A CA 1
ATOM 1988 C C . ASP A 1 310 ? 6.081 9.869 8.254 1.00 97.12 310 ASP A C 1
ATOM 1990 O O . ASP A 1 310 ? 6.700 9.848 7.189 1.00 97.12 310 ASP A O 1
ATOM 1994 N N . THR A 1 311 ? 6.060 8.806 9.060 1.00 97.69 311 THR A N 1
ATOM 1995 C CA . THR A 1 311 ? 6.642 7.509 8.686 1.00 97.69 311 THR A CA 1
ATOM 1996 C C . THR A 1 311 ? 5.551 6.470 8.490 1.00 97.69 311 THR A C 1
ATOM 1998 O O . THR A 1 311 ? 4.803 6.159 9.415 1.00 97.69 311 THR A O 1
ATOM 2001 N N . ILE A 1 312 ? 5.507 5.876 7.303 1.00 98.44 312 ILE A N 1
ATOM 2002 C CA . ILE A 1 312 ? 4.557 4.825 6.945 1.00 98.44 312 ILE A CA 1
ATOM 2003 C C . ILE A 1 312 ? 5.339 3.556 6.609 1.00 98.44 312 ILE A C 1
ATOM 2005 O O . ILE A 1 312 ? 6.343 3.599 5.900 1.00 98.44 312 ILE A O 1
ATOM 2009 N N . SER A 1 313 ? 4.889 2.410 7.104 1.00 98.12 313 SER A N 1
ATOM 2010 C CA . SER A 1 313 ? 5.439 1.095 6.780 1.00 98.12 313 SER A CA 1
ATOM 2011 C C . SER A 1 313 ? 4.308 0.128 6.467 1.00 98.12 313 SER A C 1
ATOM 2013 O O . SER A 1 313 ? 3.234 0.224 7.052 1.00 98.12 313 SER A O 1
ATOM 2015 N N . THR A 1 314 ? 4.528 -0.804 5.550 1.00 98.00 314 THR A N 1
ATOM 2016 C CA . THR A 1 314 ? 3.532 -1.812 5.173 1.00 98.00 314 THR A CA 1
ATOM 2017 C C . THR A 1 314 ? 4.085 -3.231 5.315 1.00 98.00 314 THR A C 1
ATOM 2019 O O . THR A 1 314 ? 5.283 -3.431 5.534 1.00 98.00 314 THR A O 1
ATOM 2022 N N . VAL A 1 315 ? 3.202 -4.223 5.207 1.00 94.69 315 VAL A N 1
ATOM 2023 C CA . VAL A 1 315 ? 3.555 -5.613 4.880 1.00 94.69 315 VAL A CA 1
ATOM 2024 C C . VAL A 1 315 ? 3.052 -5.942 3.471 1.00 94.69 315 VAL A C 1
ATOM 2026 O O . VAL A 1 315 ? 2.054 -5.372 3.043 1.00 94.69 315 VAL A O 1
ATOM 2029 N N . GLY A 1 316 ? 3.688 -6.896 2.793 1.00 93.12 316 GLY A N 1
ATOM 2030 C CA . GLY A 1 316 ? 3.475 -7.115 1.364 1.00 93.12 316 GLY A CA 1
ATOM 2031 C C . GLY A 1 316 ? 2.021 -7.403 0.991 1.00 93.12 316 GLY A C 1
ATOM 2032 O O . GLY A 1 316 ? 1.335 -8.179 1.664 1.00 93.12 316 GLY A O 1
ATOM 2033 N N . GLY A 1 317 ? 1.575 -6.807 -0.113 1.00 94.19 317 GLY A N 1
ATOM 2034 C CA . GLY A 1 317 ? 0.204 -6.916 -0.610 1.00 94.19 317 GLY A CA 1
ATOM 2035 C C . GLY A 1 317 ? -0.753 -5.875 -0.022 1.00 94.19 317 GLY A C 1
ATOM 2036 O O . GLY A 1 317 ? -1.967 -6.085 -0.050 1.00 94.19 317 GLY A O 1
ATOM 2037 N N . THR A 1 318 ? -0.234 -4.780 0.531 1.00 97.56 318 THR A N 1
ATOM 2038 C CA . THR A 1 318 ? -1.018 -3.665 1.068 1.00 97.56 318 THR A CA 1
ATOM 2039 C C . THR A 1 318 ? -1.307 -2.630 -0.017 1.00 97.56 318 THR A C 1
ATOM 2041 O O . THR A 1 318 ? -0.411 -2.213 -0.747 1.00 97.56 318 THR A O 1
ATOM 2044 N N . ALA A 1 319 ? -2.552 -2.151 -0.097 1.00 97.31 319 ALA A N 1
ATOM 2045 C CA . ALA A 1 319 ? -2.935 -1.091 -1.034 1.00 97.31 319 ALA A CA 1
ATOM 2046 C C . ALA A 1 319 ? -3.459 0.158 -0.314 1.00 97.31 319 ALA A C 1
ATOM 2048 O O . ALA A 1 319 ? -4.450 0.083 0.420 1.00 97.31 319 ALA A O 1
ATOM 2049 N N . PHE A 1 320 ? -2.839 1.312 -0.565 1.00 98.56 320 PHE A N 1
ATOM 2050 C CA . PHE A 1 320 ? -3.229 2.584 0.040 1.00 98.56 320 PHE A CA 1
ATOM 2051 C C . PHE A 1 320 ? -2.964 3.783 -0.866 1.00 98.56 320 PHE A C 1
ATOM 2053 O O . PHE A 1 320 ? -2.058 3.777 -1.698 1.00 98.56 320 PHE A O 1
ATOM 2060 N N . ASN A 1 321 ? -3.750 4.835 -0.660 1.00 97.94 321 ASN A N 1
ATOM 2061 C CA . ASN A 1 321 ? -3.484 6.156 -1.202 1.00 97.94 321 ASN A CA 1
ATOM 2062 C C . ASN A 1 321 ? -2.910 7.059 -0.107 1.00 97.94 321 ASN A C 1
ATOM 2064 O O . ASN A 1 321 ? -3.323 6.953 1.046 1.00 97.94 321 ASN A O 1
ATOM 2068 N N . LEU A 1 322 ? -2.007 7.964 -0.472 1.00 97.81 322 LEU A N 1
ATOM 2069 C CA . LEU A 1 322 ? -1.336 8.901 0.423 1.00 97.81 322 LEU A CA 1
ATOM 2070 C C . LEU A 1 322 ? -1.413 10.335 -0.115 1.00 97.81 322 LEU A C 1
ATOM 2072 O O . LEU A 1 322 ? -1.312 10.569 -1.322 1.00 97.81 322 LEU A O 1
ATOM 2076 N N . SER A 1 323 ? -1.570 11.298 0.793 1.00 94.94 323 SER A N 1
ATOM 2077 C CA . SER A 1 323 ? -1.563 12.734 0.508 1.00 94.94 323 SER A CA 1
ATOM 2078 C C . SER A 1 323 ? -0.872 13.537 1.616 1.00 94.94 323 SER A C 1
ATOM 2080 O O . SER A 1 323 ? -0.979 13.175 2.781 1.00 94.94 323 SER A O 1
ATOM 2082 N N . GLY A 1 324 ? -0.241 14.660 1.250 1.00 89.94 324 GLY A N 1
ATOM 2083 C CA . GLY A 1 324 ? 0.278 15.690 2.163 1.00 89.94 324 GLY A CA 1
ATOM 2084 C C . GLY A 1 324 ? 1.798 15.927 2.085 1.00 89.94 324 GLY A C 1
ATOM 2085 O O . GLY A 1 324 ? 2.220 17.084 2.157 1.00 89.94 324 GLY A O 1
ATOM 2086 N N . GLY A 1 325 ? 2.601 14.919 1.745 1.00 92.56 325 GLY A N 1
ATOM 2087 C CA . GLY A 1 325 ? 3.997 15.087 1.323 1.00 92.56 325 GLY A CA 1
ATOM 2088 C C . GLY A 1 325 ? 5.010 15.198 2.465 1.00 92.56 325 GLY A C 1
ATOM 2089 O O . GLY A 1 325 ? 4.687 15.483 3.611 1.00 92.56 325 GLY A O 1
ATOM 2090 N N . GLY A 1 326 ? 6.290 15.010 2.136 1.00 94.38 326 GLY A N 1
ATOM 2091 C CA . GLY A 1 326 ? 7.384 14.959 3.111 1.00 94.38 326 GLY A CA 1
ATOM 2092 C C . GLY A 1 326 ? 7.477 13.636 3.874 1.00 94.38 326 GLY A C 1
ATOM 2093 O O . GLY A 1 326 ? 8.274 13.542 4.805 1.00 94.38 326 GLY A O 1
ATOM 2094 N N . ASP A 1 327 ? 6.678 12.639 3.494 1.00 97.00 327 ASP A N 1
ATOM 2095 C CA . ASP A 1 327 ? 6.555 11.373 4.212 1.00 97.00 327 ASP A CA 1
ATOM 2096 C C . ASP A 1 327 ? 7.624 10.359 3.792 1.00 97.00 327 ASP A C 1
ATOM 2098 O O . ASP A 1 327 ? 8.000 10.254 2.619 1.00 97.00 327 ASP A O 1
ATOM 2102 N N . SER A 1 328 ? 8.082 9.571 4.762 1.00 97.25 328 SER A N 1
ATOM 2103 C CA . SER A 1 328 ? 8.955 8.417 4.566 1.00 97.25 328 SER A CA 1
ATOM 2104 C C . SER A 1 328 ? 8.115 7.146 4.530 1.00 97.25 328 SER A C 1
ATOM 2106 O O . SER A 1 328 ? 7.566 6.727 5.546 1.00 97.25 328 SER A O 1
ATOM 2108 N N . VAL A 1 329 ? 8.055 6.489 3.379 1.00 98.38 329 VAL A N 1
ATOM 2109 C CA . VAL A 1 329 ? 7.247 5.294 3.140 1.00 98.38 329 VAL A CA 1
ATOM 2110 C C . VAL A 1 329 ? 8.149 4.079 2.930 1.00 98.38 329 VAL A C 1
ATOM 2112 O O . VAL A 1 329 ? 9.051 4.081 2.097 1.00 98.38 329 VAL A O 1
ATOM 2115 N N . THR A 1 330 ? 7.895 3.009 3.674 1.00 98.31 330 THR A N 1
ATOM 2116 C CA . THR A 1 330 ? 8.535 1.701 3.498 1.00 98.31 330 THR A CA 1
ATOM 2117 C C . THR A 1 330 ? 7.493 0.685 3.038 1.00 98.31 330 THR A C 1
ATOM 2119 O O . THR A 1 330 ? 6.641 0.260 3.822 1.00 98.31 330 THR A O 1
ATOM 2122 N N . LEU A 1 331 ? 7.556 0.303 1.767 1.00 97.81 331 LEU A N 1
ATOM 2123 C CA . LEU A 1 331 ? 6.776 -0.776 1.170 1.00 97.81 331 LEU A CA 1
ATOM 2124 C C . LEU A 1 331 ? 7.465 -2.104 1.506 1.00 97.81 331 LEU A C 1
ATOM 2126 O O . LEU A 1 331 ? 8.625 -2.329 1.162 1.00 97.81 331 LEU A O 1
ATOM 2130 N N . GLY A 1 332 ? 6.828 -2.902 2.357 1.00 94.31 332 GLY A N 1
ATOM 2131 C CA . GLY A 1 332 ? 7.494 -3.981 3.073 1.00 94.31 332 GLY A CA 1
ATOM 2132 C C . GLY A 1 332 ? 7.109 -5.345 2.537 1.00 94.31 332 GLY A C 1
ATOM 2133 O O . GLY A 1 332 ? 6.171 -5.946 3.030 1.00 94.31 332 GLY A O 1
ATOM 2134 N N . GLY A 1 333 ? 7.887 -5.923 1.632 1.00 93.69 333 GLY A N 1
ATOM 2135 C CA . GLY A 1 333 ? 7.544 -7.192 0.990 1.00 93.69 333 GLY A CA 1
ATOM 2136 C C . GLY A 1 333 ? 7.542 -6.997 -0.514 1.00 93.69 333 GLY A C 1
ATOM 2137 O O . GLY A 1 333 ? 8.458 -6.365 -1.014 1.00 93.69 333 GLY A O 1
ATOM 2138 N N . SER A 1 334 ? 6.567 -7.577 -1.209 1.00 94.31 334 SER A N 1
ATOM 2139 C CA . SER A 1 334 ? 6.324 -7.332 -2.633 1.00 94.31 334 SER A CA 1
ATOM 2140 C C . SER A 1 334 ? 4.822 -7.291 -2.890 1.00 94.31 334 SER A C 1
ATOM 2142 O O . SER A 1 334 ? 4.077 -8.017 -2.220 1.00 94.31 334 SER A O 1
ATOM 2144 N N . GLY A 1 335 ? 4.395 -6.573 -3.924 1.00 94.81 335 GLY A N 1
ATOM 2145 C CA . GLY A 1 335 ? 2.999 -6.498 -4.351 1.00 94.81 335 GLY A CA 1
ATOM 2146 C C . GLY A 1 335 ? 2.191 -5.425 -3.628 1.00 94.81 335 GLY A C 1
ATOM 2147 O O . GLY A 1 335 ? 0.960 -5.477 -3.668 1.00 94.81 335 GLY A O 1
ATOM 2148 N N . ASP A 1 336 ? 2.854 -4.473 -2.970 1.00 97.94 336 ASP A N 1
ATOM 2149 C CA . ASP A 1 336 ? 2.189 -3.295 -2.430 1.00 97.94 336 ASP A CA 1
ATOM 2150 C C . ASP A 1 336 ? 1.726 -2.369 -3.566 1.00 97.94 336 ASP A C 1
ATOM 2152 O O . ASP A 1 336 ? 2.299 -2.338 -4.657 1.00 97.94 336 ASP A O 1
ATOM 2156 N N . SER A 1 337 ? 0.656 -1.612 -3.323 1.00 97.38 337 SER A N 1
ATOM 2157 C CA . SER A 1 337 ? 0.120 -0.621 -4.259 1.00 97.38 337 SER A CA 1
ATOM 2158 C C . SER A 1 337 ? -0.029 0.727 -3.564 1.00 97.38 337 SER A C 1
ATOM 2160 O O . SER A 1 337 ? -0.939 0.919 -2.757 1.00 97.38 337 SER A O 1
ATOM 2162 N N . LEU A 1 338 ? 0.827 1.677 -3.924 1.00 98.25 338 LEU A N 1
ATOM 2163 C CA . LEU A 1 338 ? 0.852 3.035 -3.390 1.00 98.25 338 LEU A CA 1
ATOM 2164 C C . LEU A 1 338 ? 0.317 4.038 -4.416 1.00 98.25 338 LEU A C 1
ATOM 2166 O O . LEU A 1 338 ? 0.909 4.226 -5.474 1.00 98.25 338 LEU A O 1
ATOM 2170 N N . GLY A 1 339 ? -0.776 4.727 -4.096 1.00 97.38 339 GLY A N 1
ATOM 2171 C CA . GLY A 1 339 ? -1.246 5.890 -4.849 1.00 97.38 339 GLY A CA 1
ATOM 2172 C C . GLY A 1 339 ? -0.839 7.201 -4.180 1.00 97.38 339 GLY A C 1
ATOM 2173 O O . GLY A 1 339 ? -1.328 7.519 -3.104 1.00 97.38 339 GLY A O 1
ATOM 2174 N N . LEU A 1 340 ? 0.012 8.006 -4.805 1.00 97.06 340 LEU A N 1
ATOM 2175 C CA . LEU A 1 340 ? 0.363 9.345 -4.335 1.00 97.06 340 LEU A CA 1
ATOM 2176 C C . LEU A 1 340 ? -0.576 10.376 -4.974 1.00 97.06 340 LEU A C 1
ATOM 2178 O O . LEU A 1 340 ? -0.501 10.647 -6.172 1.00 97.06 340 LEU A O 1
ATOM 2182 N N . LEU A 1 341 ? -1.466 10.968 -4.178 1.00 94.31 341 LEU A N 1
ATOM 2183 C CA . LEU A 1 341 ? -2.528 11.874 -4.640 1.00 94.31 341 LEU A CA 1
ATOM 2184 C C . LEU A 1 341 ? -2.068 13.344 -4.766 1.00 94.31 341 LEU A C 1
ATOM 2186 O O . LEU A 1 341 ? -2.878 14.264 -4.638 1.00 94.31 341 LEU A O 1
ATOM 2190 N N . GLY A 1 342 ? -0.773 13.572 -4.998 1.00 89.62 342 GLY A N 1
ATOM 2191 C CA . GLY A 1 342 ? -0.115 14.882 -4.958 1.00 89.62 342 GLY A CA 1
ATOM 2192 C C . GLY A 1 342 ? 0.820 15.033 -3.755 1.00 89.62 342 GLY A C 1
ATOM 2193 O O . GLY A 1 342 ? 0.875 14.171 -2.882 1.00 89.62 342 GLY A O 1
ATOM 2194 N N . GLY A 1 343 ? 1.552 16.146 -3.683 1.00 92.56 343 GLY A N 1
ATOM 2195 C CA . GLY A 1 343 ? 2.523 16.426 -2.616 1.00 92.56 343 GLY A CA 1
ATOM 2196 C C . GLY A 1 343 ? 3.972 16.259 -3.073 1.00 92.56 343 GLY A C 1
ATOM 2197 O O . GLY A 1 343 ? 4.249 15.779 -4.167 1.00 92.56 343 GLY A O 1
ATOM 2198 N N . SER A 1 344 ? 4.917 16.697 -2.248 1.00 93.56 344 SER A N 1
ATOM 2199 C CA . SER A 1 344 ? 6.338 16.729 -2.608 1.00 93.56 344 SER A CA 1
ATOM 2200 C C . SER A 1 344 ? 7.212 16.097 -1.543 1.00 93.56 344 SER A C 1
ATOM 2202 O O . SER A 1 344 ? 6.832 16.100 -0.376 1.00 93.56 344 SER A O 1
ATOM 2204 N N . ASN A 1 345 ? 8.423 15.685 -1.920 1.00 93.81 345 ASN A N 1
ATOM 2205 C CA . ASN A 1 345 ? 9.428 15.123 -1.015 1.00 93.81 345 ASN A CA 1
ATOM 2206 C C . ASN A 1 345 ? 8.999 13.804 -0.358 1.00 93.81 345 ASN A C 1
ATOM 2208 O O . ASN A 1 345 ? 9.358 13.558 0.792 1.00 93.81 345 ASN A O 1
ATOM 2212 N N . TYR A 1 346 ? 8.248 12.959 -1.067 1.00 97.25 346 TYR A N 1
ATOM 2213 C CA . TYR A 1 346 ? 8.071 11.578 -0.625 1.00 97.25 346 TYR A CA 1
ATOM 2214 C C . TYR A 1 346 ? 9.405 10.835 -0.717 1.00 97.25 346 TYR A C 1
ATOM 2216 O O . TYR A 1 346 ? 10.112 10.951 -1.719 1.00 97.25 346 TYR A O 1
ATOM 2224 N N . LEU A 1 347 ? 9.743 10.059 0.308 1.00 97.25 347 LEU A N 1
ATOM 2225 C CA . LEU A 1 347 ? 10.855 9.114 0.283 1.00 97.25 347 LEU A CA 1
ATOM 2226 C C . LEU A 1 347 ? 10.282 7.704 0.383 1.00 97.25 347 LEU A C 1
ATOM 2228 O O . LEU A 1 347 ? 9.876 7.289 1.462 1.00 97.25 347 LEU A O 1
ATOM 2232 N N . VAL A 1 348 ? 10.240 6.977 -0.728 1.00 98.00 348 VAL A N 1
ATOM 2233 C CA . VAL A 1 348 ? 9.711 5.611 -0.777 1.00 98.00 348 VAL A CA 1
ATOM 2234 C C . VAL A 1 348 ? 10.863 4.616 -0.882 1.00 98.00 348 VAL A C 1
ATOM 2236 O O . VAL A 1 348 ? 11.815 4.797 -1.645 1.00 98.00 348 VAL A O 1
ATOM 2239 N N . THR A 1 349 ? 10.771 3.546 -0.103 1.00 97.06 349 THR A N 1
ATOM 2240 C CA . THR A 1 349 ? 11.681 2.399 -0.152 1.00 97.06 349 THR A CA 1
ATOM 2241 C C . THR A 1 349 ? 10.859 1.118 -0.284 1.00 97.06 349 THR A C 1
ATOM 2243 O O . THR A 1 349 ? 9.829 1.022 0.377 1.00 97.06 349 THR A O 1
ATOM 2246 N N . GLY A 1 350 ? 11.249 0.167 -1.133 1.00 96.19 350 GLY A N 1
ATOM 2247 C CA . GLY A 1 350 ? 10.428 -1.023 -1.422 1.00 96.19 350 GLY A CA 1
ATOM 2248 C C . GLY A 1 350 ? 11.007 -1.897 -2.526 1.00 96.19 350 GLY A C 1
ATOM 2249 O O . GLY A 1 350 ? 12.080 -1.588 -3.029 1.00 96.19 350 GLY A O 1
ATOM 2250 N N . SER A 1 351 ? 10.384 -3.018 -2.878 1.00 96.00 351 SER A N 1
ATOM 2251 C CA . SER A 1 351 ? 10.794 -3.799 -4.055 1.00 96.00 351 SER A CA 1
ATOM 2252 C C . SER A 1 351 ? 9.664 -4.695 -4.551 1.00 96.00 351 SER A C 1
ATOM 2254 O O . SER A 1 351 ? 9.154 -5.532 -3.810 1.00 96.00 351 SER A O 1
ATOM 2256 N N . GLY A 1 352 ? 9.379 -4.650 -5.849 1.00 96.50 352 GLY A N 1
ATOM 2257 C CA . GLY A 1 352 ? 8.313 -5.449 -6.449 1.00 96.50 352 GLY A CA 1
ATOM 2258 C C . GLY A 1 352 ? 6.929 -4.836 -6.252 1.00 96.50 352 GLY A C 1
ATOM 2259 O O . GLY A 1 352 ? 5.948 -5.580 -6.174 1.00 96.50 352 GLY A O 1
ATOM 2260 N N . ASP A 1 353 ? 6.851 -3.512 -6.147 1.00 98.06 353 ASP A N 1
ATOM 2261 C CA . ASP A 1 353 ? 5.641 -2.778 -5.788 1.00 98.06 353 ASP A CA 1
ATOM 2262 C C . ASP A 1 353 ? 5.111 -1.927 -6.949 1.00 98.06 353 ASP A C 1
ATOM 2264 O O . ASP A 1 353 ? 5.797 -1.666 -7.937 1.00 98.06 353 ASP A O 1
ATOM 2268 N N . THR A 1 354 ? 3.851 -1.503 -6.856 1.00 97.62 354 THR A N 1
ATOM 2269 C CA . THR A 1 354 ? 3.219 -0.587 -7.815 1.00 97.62 354 THR A CA 1
ATOM 2270 C C . THR A 1 354 ? 3.038 0.784 -7.183 1.00 97.62 354 THR A C 1
ATOM 2272 O O . THR A 1 354 ? 2.439 0.909 -6.117 1.00 97.62 354 THR A O 1
ATOM 2275 N N . ILE A 1 355 ? 3.512 1.830 -7.853 1.00 97.56 355 ILE A N 1
ATOM 2276 C CA . ILE A 1 355 ? 3.414 3.216 -7.398 1.00 97.56 355 ILE A CA 1
ATOM 2277 C C . ILE A 1 355 ? 2.736 4.037 -8.491 1.00 97.56 355 ILE A C 1
ATOM 2279 O O . ILE A 1 355 ? 3.250 4.152 -9.598 1.00 97.56 355 ILE A O 1
ATOM 2283 N N . ASN A 1 356 ? 1.594 4.640 -8.180 1.00 95.81 356 ASN A N 1
ATOM 2284 C CA . ASN A 1 356 ? 0.869 5.534 -9.078 1.00 95.81 356 ASN A CA 1
ATOM 2285 C C . ASN A 1 356 ? 0.927 6.953 -8.521 1.00 95.81 356 ASN A C 1
ATOM 2287 O O . ASN A 1 356 ? 0.636 7.154 -7.345 1.00 95.81 356 ASN A O 1
ATOM 2291 N N . THR A 1 357 ? 1.246 7.946 -9.340 1.00 95.06 357 THR A N 1
ATOM 2292 C CA . THR A 1 357 ? 1.261 9.356 -8.924 1.00 95.06 357 THR A CA 1
ATOM 2293 C C . THR A 1 357 ? 0.178 10.149 -9.632 1.00 95.06 357 THR A C 1
ATOM 2295 O O . THR A 1 357 ? -0.181 9.835 -10.763 1.00 95.06 357 THR A O 1
ATOM 2298 N N . LEU A 1 358 ? -0.341 11.189 -8.984 1.00 92.56 358 LEU A N 1
ATOM 2299 C CA . LEU A 1 358 ? -1.195 12.209 -9.594 1.00 92.56 358 LEU A CA 1
ATOM 2300 C C . LEU A 1 358 ? -0.386 13.492 -9.849 1.00 92.56 358 LEU A C 1
ATOM 2302 O O . LEU A 1 358 ? 0.667 13.677 -9.250 1.00 92.56 358 LEU A O 1
ATOM 2306 N N . ALA A 1 359 ? -0.899 14.393 -10.690 1.00 87.06 359 ALA A N 1
ATOM 2307 C CA . ALA A 1 359 ? -0.159 15.564 -11.173 1.00 87.06 359 ALA A CA 1
ATOM 2308 C C . ALA A 1 359 ? 0.531 16.391 -10.072 1.00 87.06 359 ALA A C 1
ATOM 2310 O O . ALA A 1 359 ? -0.087 16.765 -9.070 1.00 87.06 359 ALA A O 1
ATOM 2311 N N . GLY A 1 360 ? 1.790 16.755 -10.322 1.00 84.06 360 GLY A N 1
ATOM 2312 C CA . GLY A 1 360 ? 2.607 17.578 -9.435 1.00 84.06 360 GLY A CA 1
ATOM 2313 C C . GLY A 1 360 ? 3.146 16.823 -8.220 1.00 84.06 360 GLY A C 1
ATOM 2314 O O . GLY A 1 360 ? 3.430 17.450 -7.197 1.00 84.06 360 GLY A O 1
ATOM 2315 N N . THR A 1 361 ? 3.264 15.496 -8.304 1.00 93.75 361 THR A N 1
ATOM 2316 C CA . THR A 1 361 ? 3.840 14.673 -7.235 1.00 93.75 361 THR A CA 1
ATOM 2317 C C . THR A 1 361 ? 5.362 14.648 -7.333 1.00 93.75 361 THR A C 1
ATOM 2319 O O . THR A 1 361 ? 5.908 14.431 -8.410 1.00 93.75 361 THR A O 1
ATOM 2322 N N . SER A 1 362 ? 6.069 14.814 -6.211 1.00 91.12 362 SER A N 1
ATOM 2323 C CA . SER A 1 362 ? 7.523 14.610 -6.143 1.00 91.12 362 SER A CA 1
ATOM 2324 C C . SER A 1 362 ? 7.906 13.506 -5.161 1.00 91.12 362 SER A C 1
ATOM 2326 O O . SER A 1 362 ? 7.554 13.558 -3.980 1.00 91.12 362 SER A O 1
ATOM 2328 N N . LEU A 1 363 ? 8.662 12.534 -5.663 1.00 95.69 363 LEU A N 1
ATOM 2329 C CA . LEU A 1 363 ? 9.019 11.288 -5.002 1.00 95.69 363 LEU A CA 1
ATOM 2330 C C . LEU A 1 363 ? 10.482 10.937 -5.287 1.00 95.69 363 LEU A C 1
ATOM 2332 O O . LEU A 1 363 ? 10.903 10.954 -6.439 1.00 95.69 363 LEU A O 1
ATOM 2336 N N . ASN A 1 364 ? 11.213 10.516 -4.259 1.00 94.38 364 ASN A N 1
ATOM 2337 C CA . ASN A 1 364 ? 12.433 9.734 -4.397 1.00 94.38 364 ASN A CA 1
ATOM 2338 C C . ASN A 1 364 ? 12.179 8.270 -4.020 1.00 94.38 364 ASN A C 1
ATOM 2340 O O . ASN A 1 364 ? 11.679 7.991 -2.932 1.00 94.38 364 ASN A O 1
ATOM 2344 N N . LEU A 1 365 ? 12.566 7.349 -4.893 1.00 96.00 365 LEU A N 1
ATOM 2345 C CA . LEU A 1 365 ? 12.381 5.912 -4.761 1.00 96.00 365 LEU A CA 1
ATOM 2346 C C . LEU A 1 365 ? 13.738 5.200 -4.671 1.00 96.00 365 LEU A C 1
ATOM 2348 O O . LEU A 1 365 ? 14.688 5.531 -5.383 1.00 96.00 365 LEU A O 1
ATOM 2352 N N . SER A 1 366 ? 13.828 4.209 -3.791 1.00 93.75 366 SER A N 1
ATOM 2353 C CA . SER A 1 366 ? 14.950 3.266 -3.704 1.00 93.75 366 SER A CA 1
ATOM 2354 C C . SER A 1 366 ? 14.420 1.852 -3.496 1.00 93.75 366 SER A C 1
ATOM 2356 O O . SER A 1 366 ? 13.402 1.685 -2.826 1.00 93.75 366 SER A O 1
ATOM 2358 N N . GLY A 1 367 ? 15.075 0.839 -4.064 1.00 89.94 367 GLY A N 1
ATOM 2359 C CA . GLY A 1 367 ? 14.382 -0.434 -4.238 1.00 89.94 367 GLY A CA 1
ATOM 2360 C C . GLY A 1 367 ? 14.737 -1.211 -5.490 1.00 89.94 367 GLY A C 1
ATOM 2361 O O . GLY A 1 367 ? 15.903 -1.304 -5.856 1.00 89.94 367 GLY A O 1
ATOM 2362 N N . GLY A 1 368 ? 13.742 -1.796 -6.144 1.00 90.44 368 GLY A N 1
ATOM 2363 C CA . GLY A 1 368 ? 13.933 -2.479 -7.416 1.00 90.44 368 GLY A CA 1
ATOM 2364 C C . GLY A 1 368 ? 12.778 -3.399 -7.782 1.00 90.44 368 GLY A C 1
ATOM 2365 O O . GLY A 1 368 ? 12.092 -3.942 -6.924 1.00 90.44 368 GLY A O 1
ATOM 2366 N N . ASN A 1 369 ? 12.606 -3.642 -9.080 1.00 93.75 369 ASN A N 1
ATOM 2367 C CA . ASN A 1 369 ? 11.446 -4.336 -9.656 1.00 93.75 369 ASN A CA 1
ATOM 2368 C C . ASN A 1 369 ? 10.107 -3.612 -9.419 1.00 93.75 369 ASN A C 1
ATOM 2370 O O . ASN A 1 369 ? 9.059 -4.254 -9.449 1.00 93.75 369 ASN A O 1
ATOM 2374 N N . ASP A 1 370 ? 10.134 -2.298 -9.188 1.00 96.25 370 ASP A N 1
ATOM 2375 C CA . ASP A 1 370 ? 8.927 -1.505 -8.952 1.00 96.25 370 ASP A CA 1
ATOM 2376 C C . ASP A 1 370 ? 8.341 -0.975 -10.267 1.00 96.25 370 ASP A C 1
ATOM 2378 O O . ASP A 1 370 ? 9.063 -0.515 -11.158 1.00 96.25 370 ASP A O 1
ATOM 2382 N N . ALA A 1 371 ? 7.016 -1.010 -10.382 1.00 94.88 371 ALA A N 1
ATOM 2383 C CA . ALA A 1 371 ? 6.268 -0.399 -11.471 1.00 94.88 371 ALA A CA 1
ATOM 2384 C C . ALA A 1 371 ? 5.788 0.993 -11.045 1.00 94.88 371 ALA A C 1
ATOM 2386 O O . ALA A 1 371 ? 4.972 1.119 -10.136 1.00 94.88 371 ALA A O 1
ATOM 2387 N N . VAL A 1 372 ? 6.268 2.041 -11.714 1.00 95.50 372 VAL A N 1
ATOM 2388 C CA . VAL A 1 372 ? 5.905 3.432 -11.425 1.00 95.50 372 VAL A CA 1
ATOM 2389 C C . VAL A 1 372 ? 5.085 3.999 -12.582 1.00 95.50 372 VAL A C 1
ATOM 2391 O O . VAL A 1 372 ? 5.528 3.997 -13.729 1.00 95.50 372 VAL A O 1
ATOM 2394 N N . ALA A 1 373 ? 3.890 4.505 -12.302 1.00 92.81 373 ALA A N 1
ATOM 2395 C CA . ALA A 1 373 ? 3.035 5.174 -13.274 1.00 92.81 373 ALA A CA 1
ATOM 2396 C C . ALA A 1 373 ? 2.857 6.652 -12.911 1.00 92.81 373 ALA A C 1
ATOM 2398 O O . ALA A 1 373 ? 2.189 7.000 -11.935 1.00 92.81 373 ALA A O 1
ATOM 2399 N N . LEU A 1 374 ? 3.442 7.510 -13.744 1.00 89.88 374 LEU A N 1
ATOM 2400 C CA . LEU A 1 374 ? 3.368 8.963 -13.676 1.00 89.88 374 LEU A CA 1
ATOM 2401 C C . LEU A 1 374 ? 2.079 9.438 -14.350 1.00 89.88 374 LEU A C 1
ATOM 2403 O O . LEU A 1 374 ? 2.051 9.678 -15.555 1.00 89.88 374 LEU A O 1
ATOM 2407 N N . SER A 1 375 ? 0.959 9.470 -13.624 1.00 80.31 375 SER A N 1
ATOM 2408 C CA . SER A 1 375 ? -0.359 9.654 -14.257 1.00 80.31 375 SER A CA 1
ATOM 2409 C C . SER A 1 375 ? -0.793 11.116 -14.429 1.00 80.31 375 SER A C 1
ATOM 2411 O O . SER A 1 375 ? -1.853 11.371 -15.006 1.00 80.31 375 SER A O 1
ATOM 2413 N N . GLY A 1 376 ? 0.012 12.089 -13.986 1.00 69.06 376 GLY A N 1
ATOM 2414 C CA . GLY A 1 376 ? -0.276 13.511 -14.164 1.00 69.06 376 GLY A CA 1
ATOM 2415 C C . GLY A 1 376 ? 0.943 14.357 -14.536 1.00 69.06 376 GLY A C 1
ATOM 2416 O O . GLY A 1 376 ? 2.082 14.004 -14.265 1.00 69.06 376 GLY A O 1
ATOM 2417 N N . GLY A 1 377 ? 0.691 15.502 -15.173 1.00 75.94 377 GLY A N 1
ATOM 2418 C CA . GLY A 1 377 ? 1.765 16.380 -15.636 1.00 75.94 377 GLY A CA 1
ATOM 2419 C C . GLY A 1 377 ? 2.542 17.047 -14.502 1.00 75.94 377 GLY A C 1
ATOM 2420 O O . GLY A 1 377 ? 1.970 17.426 -13.477 1.00 75.94 377 GLY A O 1
ATOM 2421 N N . GLY A 1 378 ? 3.845 17.245 -14.720 1.00 74.62 378 GLY A N 1
ATOM 2422 C CA . GLY A 1 378 ? 4.742 17.917 -13.775 1.00 74.62 378 GLY A CA 1
ATOM 2423 C C . GLY A 1 378 ? 5.255 17.050 -12.618 1.00 74.62 378 GLY A C 1
ATOM 2424 O O . GLY A 1 378 ? 5.748 17.607 -11.637 1.00 74.62 378 GLY A O 1
ATOM 2425 N N . ASP A 1 379 ? 5.157 15.724 -12.719 1.00 85.38 379 ASP A N 1
ATOM 2426 C CA . ASP A 1 379 ? 5.661 14.799 -11.700 1.00 85.38 379 ASP A CA 1
ATOM 2427 C C . ASP A 1 379 ? 7.199 14.750 -11.665 1.00 85.38 379 ASP A C 1
ATOM 2429 O O . ASP A 1 379 ? 7.874 14.765 -12.693 1.00 85.38 379 ASP A O 1
ATOM 2433 N N . SER A 1 380 ? 7.778 14.690 -10.466 1.00 86.44 380 SER A N 1
ATOM 2434 C CA . SER A 1 380 ? 9.222 14.585 -10.253 1.00 86.44 380 SER A CA 1
ATOM 2435 C C . SER A 1 380 ? 9.573 13.252 -9.596 1.00 86.44 380 SER A C 1
ATOM 2437 O O . SER A 1 380 ? 9.289 13.059 -8.416 1.00 86.44 380 SER A O 1
ATOM 2439 N N . LEU A 1 381 ? 10.255 12.369 -10.317 1.00 90.19 381 LEU A N 1
ATOM 2440 C CA . LEU A 1 381 ? 10.721 11.072 -9.831 1.00 90.19 381 LEU A CA 1
ATOM 2441 C C . LEU A 1 381 ? 12.251 11.055 -9.717 1.00 90.19 381 LEU A C 1
ATOM 2443 O O . LEU A 1 381 ? 12.954 11.227 -10.708 1.00 90.19 381 LEU A O 1
ATOM 2447 N N . GLY A 1 382 ? 12.775 10.826 -8.519 1.00 86.75 382 GLY A N 1
ATOM 2448 C CA . GLY A 1 382 ? 14.179 10.499 -8.287 1.00 86.75 382 GLY A CA 1
ATOM 2449 C C . GLY A 1 382 ? 14.344 9.009 -8.013 1.00 86.75 382 GLY A C 1
ATOM 2450 O O . GLY A 1 382 ? 13.722 8.485 -7.099 1.00 86.75 382 GLY A O 1
ATOM 2451 N N . LEU A 1 383 ? 15.183 8.310 -8.766 1.00 89.06 383 LEU A N 1
ATOM 2452 C CA . LEU A 1 383 ? 15.558 6.922 -8.513 1.00 89.06 383 LEU A CA 1
ATOM 2453 C C . LEU A 1 383 ? 16.943 6.916 -7.863 1.00 89.06 383 LEU A C 1
ATOM 2455 O O . LEU A 1 383 ? 17.951 7.107 -8.536 1.00 89.06 383 LEU A O 1
ATOM 2459 N N . LEU A 1 384 ? 16.985 6.738 -6.543 1.00 84.56 384 LEU A N 1
ATOM 2460 C CA . LEU A 1 384 ? 18.194 6.886 -5.721 1.00 84.56 384 LEU A CA 1
ATOM 2461 C C . LEU A 1 384 ? 19.138 5.672 -5.810 1.00 84.56 384 LEU A C 1
ATOM 2463 O O . LEU A 1 384 ? 20.341 5.796 -5.608 1.00 84.56 384 LEU A O 1
ATOM 2467 N N . SER A 1 385 ? 18.597 4.467 -6.011 1.00 81.88 385 SER A N 1
ATOM 2468 C CA . SER A 1 385 ? 19.374 3.219 -6.115 1.00 81.88 385 SER A CA 1
ATOM 2469 C C . SER A 1 385 ? 18.508 2.060 -6.606 1.00 81.88 385 SER A C 1
ATOM 2471 O O . SER A 1 385 ? 17.291 2.109 -6.442 1.00 81.88 385 SER A O 1
ATOM 2473 N N . GLY A 1 386 ? 19.127 1.005 -7.144 1.00 81.19 386 GLY A N 1
ATOM 2474 C CA . GLY A 1 386 ? 18.470 -0.273 -7.434 1.00 81.19 386 GLY A CA 1
ATOM 2475 C C . GLY A 1 386 ? 18.063 -0.484 -8.892 1.00 81.19 386 GLY A C 1
ATOM 2476 O O . GLY A 1 386 ? 18.324 0.355 -9.740 1.00 81.19 386 GLY A O 1
ATOM 2477 N N . SER A 1 387 ? 17.478 -1.627 -9.238 1.00 81.62 387 SER A N 1
ATOM 2478 C CA . SER A 1 387 ? 17.342 -2.026 -10.649 1.00 81.62 387 SER A CA 1
ATOM 2479 C C . SER A 1 387 ? 15.950 -2.515 -11.024 1.00 81.62 387 SER A C 1
ATOM 2481 O O . SER A 1 387 ? 15.157 -2.898 -10.168 1.00 81.62 387 SER A O 1
ATOM 2483 N N . ASN A 1 388 ? 15.681 -2.554 -12.331 1.00 84.31 388 ASN A N 1
ATOM 2484 C CA . ASN A 1 388 ? 14.431 -3.030 -12.927 1.00 84.31 388 ASN A CA 1
ATOM 2485 C C . ASN A 1 388 ? 13.205 -2.179 -12.567 1.00 84.31 388 ASN A C 1
ATOM 2487 O O . ASN A 1 388 ? 12.110 -2.715 -12.405 1.00 84.31 388 ASN A O 1
ATOM 2491 N N . TYR A 1 389 ? 13.366 -0.862 -12.443 1.00 87.19 389 TYR A N 1
ATOM 2492 C CA . TYR A 1 389 ? 12.206 0.026 -12.387 1.00 87.19 389 TYR A CA 1
ATOM 2493 C C . TYR A 1 389 ? 11.496 0.034 -13.743 1.00 87.19 389 TYR A C 1
ATOM 2495 O O . TYR A 1 389 ? 12.138 0.221 -14.772 1.00 87.19 389 TYR A O 1
ATOM 2503 N N . SER A 1 390 ? 10.177 -0.129 -13.761 1.00 89.06 390 SER A N 1
ATOM 2504 C CA . SER A 1 390 ? 9.352 0.060 -14.958 1.00 89.06 390 SER A CA 1
ATOM 2505 C C . SER A 1 390 ? 8.559 1.349 -14.801 1.00 89.06 390 SER A C 1
ATOM 2507 O O . SER A 1 390 ? 7.531 1.354 -14.126 1.00 89.06 390 SER A O 1
ATOM 2509 N N . VAL A 1 391 ? 9.010 2.435 -15.425 1.00 89.81 391 VAL A N 1
ATOM 2510 C CA . VAL A 1 391 ? 8.365 3.751 -15.321 1.00 89.81 391 VAL A CA 1
ATOM 2511 C C . VAL A 1 391 ? 7.530 4.015 -16.571 1.00 89.81 391 VAL A C 1
ATOM 2513 O O . VAL A 1 391 ? 8.044 3.934 -17.680 1.00 89.81 391 VAL A O 1
ATOM 2516 N N . SER A 1 392 ? 6.257 4.366 -16.419 1.00 85.44 392 SER A N 1
ATOM 2517 C CA . SER A 1 392 ? 5.329 4.688 -17.516 1.00 85.44 392 SER A CA 1
ATOM 2518 C C . SER A 1 392 ? 4.572 5.987 -17.241 1.00 85.44 392 SER A C 1
ATOM 2520 O O . SER A 1 392 ? 4.414 6.352 -16.080 1.00 85.44 392 SER A O 1
ATOM 2522 N N . GLY A 1 393 ? 4.073 6.675 -18.272 1.00 78.06 393 GLY A N 1
ATOM 2523 C CA . GLY A 1 393 ? 3.161 7.817 -18.108 1.00 78.06 393 GLY A CA 1
ATOM 2524 C C . GLY A 1 393 ? 3.695 9.158 -18.623 1.00 78.06 393 GLY A C 1
ATOM 2525 O O . GLY A 1 393 ? 4.388 9.211 -19.633 1.00 78.06 393 GLY A O 1
ATOM 2526 N N . ASP A 1 394 ? 3.296 10.253 -17.979 1.00 73.12 394 ASP A N 1
ATOM 2527 C CA . ASP A 1 394 ? 3.644 11.626 -18.346 1.00 73.12 394 ASP A CA 1
ATOM 2528 C C . ASP A 1 394 ? 5.016 12.024 -17.771 1.00 73.12 394 ASP A C 1
ATOM 2530 O O . ASP A 1 394 ? 5.181 12.225 -16.569 1.00 73.12 394 ASP A O 1
ATOM 2534 N N . TYR A 1 395 ? 6.005 12.177 -18.655 1.00 71.69 395 TYR A N 1
ATOM 2535 C CA . TYR A 1 395 ? 7.377 12.570 -18.312 1.00 71.69 395 TYR A CA 1
ATOM 2536 C C . TYR A 1 395 ? 7.611 14.093 -18.353 1.00 71.69 395 TYR A C 1
ATOM 2538 O O . TYR A 1 395 ? 8.754 14.538 -18.419 1.00 71.69 395 TYR A O 1
ATOM 2546 N N . SER A 1 396 ? 6.557 14.918 -18.352 1.00 65.19 396 SER A N 1
ATOM 2547 C CA . SER A 1 396 ? 6.669 16.385 -18.461 1.00 65.19 396 SER A CA 1
ATOM 2548 C C . SER A 1 396 ? 7.313 17.083 -17.258 1.00 65.19 396 SER A C 1
ATOM 2550 O O . SER A 1 396 ? 7.616 18.276 -17.347 1.00 65.19 396 SER A O 1
ATOM 2552 N N . GLY A 1 397 ? 7.497 16.384 -16.135 1.00 70.38 397 GLY A N 1
ATOM 2553 C CA . GLY A 1 397 ? 8.233 16.897 -14.982 1.00 70.38 397 GLY A CA 1
ATOM 2554 C C . GLY A 1 397 ? 9.721 16.532 -15.011 1.00 70.38 397 GLY A C 1
ATOM 2555 O O . GLY A 1 397 ? 10.405 16.784 -15.999 1.00 70.38 397 GLY A O 1
ATOM 2556 N N . SER A 1 398 ? 10.254 16.010 -13.904 1.00 70.94 398 SER A N 1
ATOM 2557 C CA . SER A 1 398 ? 11.688 15.711 -13.751 1.00 70.94 398 SER A CA 1
ATOM 2558 C C . SER A 1 398 ? 11.908 14.236 -13.447 1.00 70.94 398 SER A C 1
ATOM 2560 O O . SER A 1 398 ? 11.304 13.702 -12.526 1.00 70.94 398 SER A O 1
ATOM 2562 N N . LEU A 1 399 ? 12.831 13.594 -14.156 1.00 80.50 399 LEU A N 1
ATOM 2563 C CA . LEU A 1 399 ? 13.305 12.251 -13.841 1.00 80.50 399 LEU A CA 1
ATOM 2564 C C . LEU A 1 399 ? 14.807 12.318 -13.543 1.00 80.50 399 LEU A C 1
ATOM 2566 O O . LEU A 1 399 ? 15.587 12.727 -14.400 1.00 80.50 399 LEU A O 1
ATOM 2570 N N . THR A 1 400 ? 15.202 11.933 -12.332 1.00 72.12 400 THR A N 1
ATOM 2571 C CA . THR A 1 400 ? 16.605 11.889 -11.895 1.00 72.12 400 THR A CA 1
ATOM 2572 C C . THR A 1 400 ? 16.974 10.449 -11.571 1.00 72.12 400 THR A C 1
ATOM 2574 O O . THR A 1 400 ? 16.261 9.804 -10.811 1.00 72.12 400 THR A O 1
ATOM 2577 N N . LEU A 1 401 ? 18.077 9.940 -12.116 1.00 72.50 401 LEU A N 1
ATOM 2578 C CA . LEU A 1 401 ? 18.619 8.624 -11.774 1.00 72.50 401 LEU A CA 1
ATOM 2579 C C . LEU A 1 401 ? 19.993 8.812 -11.128 1.00 72.50 401 LEU A C 1
ATOM 2581 O O . LEU A 1 401 ? 20.897 9.370 -11.751 1.00 72.50 401 LEU A O 1
ATOM 2585 N N . ASP A 1 402 ? 20.153 8.338 -9.896 1.00 72.12 402 ASP A N 1
ATOM 2586 C CA . ASP A 1 402 ? 21.448 8.295 -9.219 1.00 72.12 402 ASP A CA 1
ATOM 2587 C C . ASP A 1 402 ? 22.263 7.067 -9.660 1.00 72.12 402 ASP A C 1
ATOM 2589 O O . ASP A 1 402 ? 21.736 6.068 -10.156 1.00 72.12 402 ASP A O 1
ATOM 2593 N N . ALA A 1 403 ? 23.583 7.126 -9.465 1.00 50.06 403 ALA A N 1
ATOM 2594 C CA . ALA A 1 403 ? 24.486 6.046 -9.850 1.00 50.06 403 ALA A CA 1
ATOM 2595 C C . ALA A 1 403 ? 24.102 4.710 -9.188 1.00 50.06 403 ALA A C 1
ATOM 2597 O O . ALA A 1 403 ? 24.110 4.575 -7.964 1.00 50.06 403 ALA A O 1
ATOM 2598 N N . GLY A 1 404 ? 23.821 3.702 -10.019 1.00 59.66 404 GLY A N 1
ATOM 2599 C CA . GLY A 1 404 ? 23.353 2.385 -9.580 1.00 59.66 404 GLY A CA 1
ATOM 2600 C C . GLY A 1 404 ? 21.831 2.216 -9.595 1.00 59.66 404 GLY A C 1
ATOM 2601 O O . GLY A 1 404 ? 21.360 1.153 -9.190 1.00 59.66 404 GLY A O 1
ATOM 2602 N N . ALA A 1 405 ? 21.078 3.223 -10.050 1.00 69.81 405 ALA A N 1
ATOM 2603 C CA . ALA A 1 405 ? 19.678 3.092 -10.435 1.00 69.81 405 ALA A CA 1
ATOM 2604 C C . ALA A 1 405 ? 19.542 2.671 -11.916 1.00 69.81 405 ALA A C 1
ATOM 2606 O O . ALA A 1 405 ? 20.254 3.199 -12.769 1.00 69.81 405 ALA A O 1
ATOM 2607 N N . ALA A 1 406 ? 18.625 1.754 -12.240 1.00 67.69 406 ALA A N 1
ATOM 2608 C CA . ALA A 1 406 ? 18.323 1.349 -13.619 1.00 67.69 406 ALA A CA 1
ATOM 2609 C C . ALA A 1 406 ? 16.810 1.235 -13.860 1.00 67.69 406 ALA A C 1
ATOM 2611 O O . ALA A 1 406 ? 16.122 0.503 -13.140 1.00 67.69 406 ALA A O 1
ATOM 2612 N N . ALA A 1 407 ? 16.306 1.930 -14.885 1.00 77.00 407 ALA A N 1
ATOM 2613 C CA . ALA A 1 407 ? 14.885 1.999 -15.213 1.00 77.00 407 ALA A CA 1
ATOM 2614 C C . ALA A 1 407 ? 14.611 1.810 -16.711 1.00 77.00 407 ALA A C 1
ATOM 2616 O O . ALA A 1 407 ? 15.340 2.328 -17.551 1.00 77.00 407 ALA A O 1
ATOM 2617 N N . THR A 1 408 ? 13.512 1.129 -17.025 1.00 77.38 408 THR A N 1
ATOM 2618 C CA . THR A 1 408 ? 12.901 1.069 -18.356 1.00 77.38 408 THR A CA 1
ATOM 2619 C C . THR A 1 408 ? 11.778 2.103 -18.432 1.00 77.38 408 THR A C 1
ATOM 2621 O O . THR A 1 408 ? 10.890 2.109 -17.574 1.00 77.38 408 THR A O 1
ATOM 2624 N N . LEU A 1 409 ? 11.799 2.968 -19.452 1.00 79.94 409 LEU A N 1
ATOM 2625 C CA . LEU A 1 409 ? 10.781 4.000 -19.669 1.00 79.94 409 LEU A CA 1
ATOM 2626 C C . LEU A 1 409 ? 9.782 3.549 -20.746 1.00 79.94 409 LEU A C 1
ATOM 2628 O O . LEU A 1 409 ? 10.096 3.500 -21.932 1.00 79.94 409 LEU A O 1
ATOM 2632 N N . ASN A 1 410 ? 8.562 3.216 -20.334 1.00 70.19 410 ASN A N 1
ATOM 2633 C CA . ASN A 1 410 ? 7.505 2.710 -21.204 1.00 70.19 410 ASN A CA 1
ATOM 2634 C C . ASN A 1 410 ? 6.560 3.836 -21.656 1.00 70.19 410 ASN A C 1
ATOM 2636 O O . ASN A 1 410 ? 5.812 4.393 -20.853 1.00 70.19 410 ASN A O 1
ATOM 2640 N N . GLY A 1 411 ? 6.521 4.111 -22.964 1.00 59.41 411 GLY A N 1
ATOM 2641 C CA . GLY A 1 411 ? 5.579 5.072 -23.552 1.00 59.41 411 GLY A CA 1
ATOM 2642 C C . GLY A 1 411 ? 6.070 6.520 -23.601 1.00 59.41 411 GLY A C 1
ATOM 2643 O O . GLY A 1 411 ? 5.270 7.412 -23.887 1.00 59.41 411 GLY A O 1
ATOM 2644 N N . ALA A 1 412 ? 7.369 6.766 -23.382 1.00 47.09 412 ALA A N 1
ATOM 2645 C CA . ALA A 1 412 ? 7.984 8.009 -23.832 1.00 47.09 412 ALA A CA 1
ATOM 2646 C C . ALA A 1 412 ? 7.732 8.124 -25.340 1.00 47.09 412 ALA A C 1
ATOM 2648 O O . ALA A 1 412 ? 7.858 7.142 -26.069 1.00 47.09 412 ALA A O 1
ATOM 2649 N N . SER A 1 413 ? 7.306 9.291 -25.815 1.00 41.59 413 SER A N 1
ATOM 2650 C CA . SER A 1 413 ? 7.208 9.566 -27.244 1.00 41.59 413 SER A CA 1
ATOM 2651 C C . SER A 1 413 ? 8.594 9.410 -27.864 1.00 41.59 413 SER A C 1
ATOM 2653 O O . SER A 1 413 ? 9.361 10.370 -27.890 1.00 41.59 413 SER A O 1
ATOM 2655 N N . VAL A 1 414 ? 8.919 8.201 -28.321 1.00 39.84 414 VAL A N 1
ATOM 2656 C CA . VAL A 1 414 ? 10.165 7.924 -29.018 1.00 39.84 414 VAL A CA 1
ATOM 2657 C C . VAL A 1 414 ? 10.075 8.666 -30.353 1.00 39.84 414 VAL A C 1
ATOM 2659 O O . VAL A 1 414 ? 9.144 8.404 -31.127 1.00 39.84 414 VAL A O 1
ATOM 2662 N N . PRO A 1 415 ? 10.937 9.658 -30.635 1.00 34.97 415 PRO A N 1
ATOM 2663 C CA . PRO A 1 415 ? 10.835 10.426 -31.864 1.00 34.97 415 PRO A CA 1
ATOM 2664 C C . PRO A 1 415 ? 11.306 9.556 -33.039 1.00 34.97 415 PRO A C 1
ATOM 2666 O O . PRO A 1 415 ? 12.478 9.547 -33.395 1.00 34.97 415 PRO A O 1
ATOM 2669 N N . GLY A 1 416 ? 10.400 8.797 -33.656 1.00 36.84 416 GLY A N 1
ATOM 2670 C CA . GLY A 1 416 ? 10.631 8.182 -34.965 1.00 36.84 416 GLY A CA 1
ATOM 2671 C C . GLY A 1 416 ? 9.948 6.823 -35.169 1.00 36.84 416 GLY A C 1
ATOM 2672 O O . GLY A 1 416 ? 9.844 6.041 -34.230 1.00 36.84 416 GLY A O 1
ATOM 2673 N N . PRO A 1 417 ? 9.509 6.499 -36.400 1.00 39.38 417 PRO A N 1
ATOM 2674 C CA . PRO A 1 417 ? 8.762 5.276 -36.722 1.00 39.38 417 PRO A CA 1
ATOM 2675 C C . PRO A 1 417 ? 9.569 3.959 -36.642 1.00 39.38 417 PRO A C 1
ATOM 2677 O O . PRO A 1 417 ? 9.029 2.920 -37.010 1.00 39.38 417 PRO A O 1
ATOM 2680 N N . SER A 1 418 ? 10.829 3.973 -36.186 1.00 54.16 418 SER A N 1
ATOM 2681 C CA . SER A 1 418 ? 11.730 2.804 -36.167 1.00 54.16 418 SER A CA 1
ATOM 2682 C C . SER A 1 418 ? 12.192 2.340 -34.775 1.00 54.16 418 SER A C 1
ATOM 2684 O O . SER A 1 418 ? 12.822 1.283 -34.682 1.00 54.16 418 SER A O 1
ATOM 2686 N N . GLN A 1 419 ? 11.870 3.059 -33.695 1.00 61.16 419 GLN A N 1
ATOM 2687 C CA . GLN A 1 419 ? 12.394 2.797 -32.345 1.00 61.16 419 GLN A CA 1
ATOM 2688 C C . GLN A 1 419 ? 11.344 2.115 -31.442 1.00 61.16 419 GLN A C 1
ATOM 2690 O O . GLN A 1 419 ? 10.177 2.504 -31.443 1.00 61.16 419 GLN A O 1
ATOM 2695 N N . ALA A 1 420 ? 11.747 1.083 -30.695 1.00 52.31 420 ALA A N 1
ATOM 2696 C CA . ALA A 1 420 ? 10.881 0.255 -29.848 1.00 52.31 420 ALA A CA 1
ATOM 2697 C C . ALA A 1 420 ? 10.967 0.610 -28.352 1.00 52.31 420 ALA A C 1
ATOM 2699 O O . ALA A 1 420 ? 9.946 0.569 -27.666 1.00 52.31 420 ALA A O 1
ATOM 2700 N N . ALA A 1 421 ? 12.157 0.954 -27.851 1.00 57.25 421 ALA A N 1
ATOM 2701 C CA . ALA A 1 421 ? 12.395 1.354 -26.463 1.00 57.25 421 ALA A CA 1
ATOM 2702 C C . ALA A 1 421 ? 13.677 2.199 -26.346 1.00 57.25 421 ALA A C 1
ATOM 2704 O O . ALA A 1 421 ? 14.570 2.080 -27.183 1.00 57.25 421 ALA A O 1
ATOM 2705 N N . GLU A 1 422 ? 13.770 3.023 -25.298 1.00 62.62 422 GLU A N 1
ATOM 2706 C CA . GLU A 1 422 ? 14.960 3.814 -24.960 1.00 62.62 422 GLU A CA 1
ATOM 2707 C C . GLU A 1 422 ? 15.308 3.609 -23.474 1.00 62.62 422 GLU A C 1
ATOM 2709 O O . GLU A 1 422 ? 14.447 3.734 -22.598 1.00 62.62 422 GLU A O 1
ATOM 2714 N N . THR A 1 423 ? 16.565 3.273 -23.186 1.00 62.25 423 THR A N 1
ATOM 2715 C CA . THR A 1 423 ? 17.113 3.097 -21.834 1.00 62.25 423 THR A CA 1
ATOM 2716 C C . THR A 1 423 ? 18.208 4.130 -21.605 1.00 62.25 423 THR A C 1
ATOM 2718 O O . THR A 1 423 ? 19.173 4.177 -22.358 1.00 62.25 423 THR A O 1
ATOM 2721 N N . LEU A 1 424 ? 18.096 4.939 -20.550 1.00 64.69 424 LEU A N 1
ATOM 2722 C CA . LEU A 1 424 ? 19.108 5.936 -20.193 1.00 64.69 424 LEU A CA 1
ATOM 2723 C C . LEU A 1 424 ? 19.888 5.471 -18.959 1.00 64.69 424 LEU A C 1
ATOM 2725 O O . LEU A 1 424 ? 19.305 5.211 -17.906 1.00 64.69 424 LEU A O 1
ATOM 2729 N N . MET A 1 425 ? 21.211 5.423 -19.070 1.00 61.78 425 MET A N 1
ATOM 2730 C CA . MET A 1 425 ? 22.140 5.277 -17.952 1.00 61.78 425 MET A CA 1
ATOM 2731 C C . MET A 1 425 ? 22.769 6.629 -17.630 1.00 61.78 425 MET A C 1
ATOM 2733 O O . MET A 1 425 ? 23.028 7.430 -18.526 1.00 61.78 425 MET A O 1
ATOM 2737 N N . TYR A 1 426 ? 23.040 6.882 -16.352 1.00 55.00 426 TYR A N 1
ATOM 2738 C CA . TYR A 1 426 ? 23.608 8.141 -15.869 1.00 55.00 426 TYR A CA 1
ATOM 2739 C C . TYR A 1 426 ? 24.903 7.891 -15.086 1.00 55.00 426 TYR A C 1
ATOM 2741 O O . TYR A 1 426 ? 25.046 6.886 -14.386 1.00 55.00 426 TYR A O 1
ATOM 2749 N N . ASN A 1 427 ? 25.855 8.824 -15.168 1.00 58.62 427 ASN A N 1
ATOM 2750 C CA . ASN A 1 427 ? 27.103 8.764 -14.404 1.00 58.62 427 ASN A CA 1
ATOM 2751 C C . ASN A 1 427 ? 26.931 9.261 -12.955 1.00 58.62 427 ASN A C 1
ATOM 2753 O O . ASN A 1 427 ? 25.907 9.821 -12.572 1.00 58.62 427 ASN A O 1
ATOM 2757 N N . GLY A 1 428 ? 27.989 9.133 -12.143 1.00 40.53 428 GLY A N 1
ATOM 2758 C CA . GLY A 1 428 ? 28.022 9.592 -10.743 1.00 40.53 428 GLY A CA 1
ATOM 2759 C C . GLY A 1 428 ? 27.850 11.101 -10.509 1.00 40.53 428 GLY A C 1
ATOM 2760 O O . GLY A 1 428 ? 27.865 11.526 -9.357 1.00 40.53 428 GLY A O 1
ATOM 2761 N N . ALA A 1 429 ? 27.707 11.905 -11.567 1.00 45.19 429 ALA A N 1
ATOM 2762 C CA . ALA A 1 429 ? 27.386 13.331 -11.510 1.00 45.19 429 ALA A CA 1
ATOM 2763 C C . ALA A 1 429 ? 25.954 13.647 -11.999 1.00 45.19 429 ALA A C 1
ATOM 2765 O O . ALA A 1 429 ? 25.602 14.823 -12.092 1.00 45.19 429 ALA A O 1
ATOM 2766 N N . GLY A 1 430 ? 25.137 12.630 -12.307 1.00 42.97 430 GLY A N 1
ATOM 2767 C CA . GLY A 1 430 ? 23.742 12.786 -12.737 1.00 42.97 430 GLY A CA 1
ATOM 2768 C C . GLY A 1 430 ? 23.570 13.227 -14.194 1.00 42.97 430 GLY A C 1
ATOM 2769 O O . GLY A 1 430 ? 22.508 13.720 -14.565 1.00 42.97 430 GLY A O 1
ATOM 2770 N N . GLN A 1 431 ? 24.601 13.088 -15.030 1.00 58.25 431 GLN A N 1
ATOM 2771 C CA . GLN A 1 431 ? 24.509 13.320 -16.477 1.00 58.25 431 GLN A CA 1
ATOM 2772 C C . GLN A 1 431 ? 24.299 11.983 -17.190 1.00 58.25 431 GLN A C 1
ATOM 2774 O O . GLN A 1 431 ? 24.865 10.984 -16.744 1.00 58.25 431 GLN A O 1
ATOM 2779 N N . VAL A 1 432 ? 23.520 11.962 -18.281 1.00 61.44 432 VAL A N 1
ATOM 2780 C CA . VAL A 1 432 ? 23.377 10.763 -19.128 1.00 61.44 432 VAL A CA 1
ATOM 2781 C C . VAL A 1 432 ? 24.777 10.309 -19.528 1.00 61.44 432 VAL A C 1
ATOM 2783 O O . VAL A 1 432 ? 25.557 11.115 -20.024 1.00 61.44 432 VAL A O 1
ATOM 2786 N N . SER A 1 433 ? 25.118 9.064 -19.217 1.00 75.62 433 SER A N 1
ATOM 2787 C CA . SER A 1 433 ? 26.395 8.437 -19.540 1.00 75.62 433 SER A CA 1
ATOM 2788 C C . SER A 1 433 ? 26.302 7.544 -20.760 1.00 75.62 433 SER A C 1
ATOM 2790 O O . SER A 1 433 ? 27.285 7.438 -21.486 1.00 75.62 433 SER A O 1
ATOM 2792 N N . GLU A 1 434 ? 25.149 6.905 -20.942 1.00 81.19 434 GLU A N 1
ATOM 2793 C CA . GLU A 1 434 ? 24.865 5.982 -22.031 1.00 81.19 434 GLU A CA 1
ATOM 2794 C C . GLU A 1 434 ? 23.362 6.004 -22.330 1.00 81.19 434 GLU A C 1
ATOM 2796 O O . GLU A 1 434 ? 22.552 5.933 -21.408 1.00 81.19 434 GLU A O 1
ATOM 2801 N N . THR A 1 435 ? 22.981 6.090 -23.598 1.00 79.25 435 THR A N 1
ATOM 2802 C CA . THR A 1 435 ? 21.598 5.925 -24.057 1.00 79.25 435 THR A CA 1
ATOM 2803 C C . THR A 1 435 ? 21.527 4.701 -24.955 1.00 79.25 435 THR A C 1
ATOM 2805 O O . THR A 1 435 ? 22.170 4.680 -25.997 1.00 79.25 435 THR A O 1
ATOM 2808 N N . ILE A 1 436 ? 20.730 3.699 -24.594 1.00 79.12 436 ILE A N 1
ATOM 2809 C CA . ILE A 1 436 ? 20.475 2.527 -25.432 1.00 79.12 436 ILE A CA 1
ATOM 2810 C C . ILE A 1 436 ? 19.125 2.683 -26.119 1.00 79.12 436 ILE A C 1
ATOM 2812 O O . ILE A 1 436 ? 18.096 2.812 -25.461 1.00 79.12 436 ILE A O 1
ATOM 2816 N N . THR A 1 437 ? 19.129 2.620 -27.441 1.00 76.88 437 THR A N 1
ATOM 2817 C CA . THR A 1 437 ? 17.939 2.624 -28.289 1.00 76.88 437 THR A CA 1
ATOM 2818 C C . THR A 1 437 ? 17.724 1.235 -28.878 1.00 76.88 437 THR A C 1
ATOM 2820 O O . THR A 1 437 ? 18.584 0.739 -29.603 1.00 76.88 437 THR A O 1
ATOM 2823 N N . ASP A 1 438 ? 16.570 0.625 -28.620 1.00 75.00 438 ASP A N 1
ATOM 2824 C CA . ASP A 1 438 ? 16.159 -0.637 -29.242 1.00 75.00 438 ASP A CA 1
ATOM 2825 C C . ASP A 1 438 ? 15.370 -0.370 -30.525 1.00 75.00 438 ASP A C 1
ATOM 2827 O O . ASP A 1 438 ? 14.440 0.443 -30.540 1.00 75.00 438 ASP A O 1
ATOM 2831 N N . PHE A 1 439 ? 15.684 -1.090 -31.603 1.00 77.44 439 PHE A N 1
ATOM 2832 C CA . PHE A 1 439 ? 14.991 -0.931 -32.881 1.00 77.44 439 PHE A CA 1
ATOM 2833 C C . PHE A 1 439 ? 13.852 -1.940 -33.053 1.00 77.44 439 PHE A C 1
ATOM 2835 O O . PHE A 1 439 ? 13.934 -3.101 -32.652 1.00 77.44 439 PHE A O 1
ATOM 2842 N N . THR A 1 440 ? 12.780 -1.511 -33.721 1.00 68.44 440 THR A N 1
ATOM 2843 C CA . THR A 1 440 ? 11.594 -2.349 -34.003 1.00 68.44 440 THR A CA 1
ATOM 2844 C C . THR A 1 440 ? 11.889 -3.577 -34.870 1.00 68.44 440 THR A C 1
ATOM 2846 O O . THR A 1 440 ? 11.184 -4.577 -34.764 1.00 68.44 440 THR A O 1
ATOM 2849 N N . ALA A 1 441 ? 12.941 -3.530 -35.692 1.00 71.38 441 ALA A N 1
ATOM 2850 C CA . ALA A 1 441 ? 13.405 -4.650 -36.513 1.00 71.38 441 ALA A CA 1
ATOM 2851 C C . ALA A 1 441 ? 14.336 -5.629 -35.760 1.00 71.38 441 ALA A C 1
ATOM 2853 O O . ALA A 1 441 ? 14.808 -6.597 -36.354 1.00 71.38 441 ALA A O 1
ATOM 2854 N N . GLY A 1 442 ? 14.584 -5.400 -34.464 1.00 70.50 442 GLY A N 1
ATOM 2855 C CA . GLY A 1 442 ? 15.622 -6.080 -33.687 1.00 70.50 442 GLY A CA 1
ATOM 2856 C C . GLY A 1 442 ? 16.959 -5.330 -33.714 1.00 70.50 442 GLY A C 1
ATOM 2857 O O . GLY A 1 442 ? 17.172 -4.451 -34.547 1.00 70.50 442 GLY A O 1
ATOM 2858 N N . GLY A 1 443 ? 17.851 -5.671 -32.779 1.00 81.38 443 GLY A N 1
ATOM 2859 C CA . GLY A 1 443 ? 19.106 -4.947 -32.548 1.00 81.38 443 GLY A CA 1
ATOM 2860 C C . GLY A 1 443 ? 18.947 -3.711 -31.657 1.00 81.38 443 GLY A C 1
ATOM 2861 O O . GLY A 1 443 ? 17.839 -3.353 -31.248 1.00 81.38 443 GLY A O 1
ATOM 2862 N N . SER A 1 444 ? 20.070 -3.069 -31.340 1.00 84.06 444 SER A N 1
ATOM 2863 C CA . SER A 1 444 ? 20.107 -1.846 -30.534 1.00 84.06 444 SER A CA 1
ATOM 2864 C C . SER A 1 444 ? 21.330 -0.985 -30.839 1.00 84.06 444 SER A C 1
ATOM 2866 O O . SER A 1 444 ? 22.313 -1.464 -31.404 1.00 84.06 444 SER A O 1
ATOM 2868 N N . GLN A 1 445 ? 21.274 0.289 -30.460 1.00 89.69 445 GLN A N 1
ATOM 2869 C CA . GLN A 1 445 ? 22.405 1.214 -30.487 1.00 89.69 445 GLN A CA 1
ATOM 2870 C C . GLN A 1 445 ? 22.632 1.791 -29.091 1.00 89.69 445 GLN A C 1
ATOM 2872 O O . GLN A 1 445 ? 21.688 2.293 -28.489 1.00 89.69 445 GLN A O 1
ATOM 2877 N N . ALA A 1 446 ? 23.867 1.759 -28.601 1.00 87.12 446 ALA A N 1
ATOM 2878 C CA . ALA A 1 446 ? 24.290 2.453 -27.390 1.00 87.12 446 ALA A CA 1
ATOM 2879 C C . ALA A 1 446 ? 25.042 3.741 -27.756 1.00 87.12 446 ALA A C 1
ATOM 2881 O O . ALA A 1 446 ? 25.966 3.705 -28.564 1.00 87.12 446 ALA A O 1
ATOM 2882 N N . VAL A 1 447 ? 24.660 4.871 -27.166 1.00 90.19 447 VAL A N 1
ATOM 2883 C CA . VAL A 1 447 ? 25.314 6.178 -27.318 1.00 90.19 447 VAL A CA 1
ATOM 2884 C C . VAL A 1 447 ? 25.956 6.556 -25.996 1.00 90.19 447 VAL A C 1
ATOM 2886 O O . VAL A 1 447 ? 25.259 6.905 -25.048 1.00 90.19 447 VAL A O 1
ATOM 2889 N N . ILE A 1 448 ? 27.277 6.492 -25.919 1.00 88.38 448 ILE A N 1
ATOM 2890 C CA . ILE A 1 448 ? 28.068 6.731 -24.715 1.00 88.38 448 ILE A CA 1
ATOM 2891 C C . ILE A 1 448 ? 28.629 8.152 -24.773 1.00 88.38 448 ILE A C 1
ATOM 2893 O O . ILE A 1 448 ? 29.235 8.554 -25.760 1.00 88.38 448 ILE A O 1
ATOM 2897 N N . THR A 1 449 ? 28.462 8.922 -23.700 1.00 85.25 449 THR A N 1
ATOM 2898 C CA . THR A 1 449 ? 28.871 10.343 -23.635 1.00 85.25 449 THR A CA 1
ATOM 2899 C C . THR A 1 449 ? 29.740 10.664 -22.417 1.00 85.25 449 THR A C 1
ATOM 2901 O O . THR A 1 449 ? 30.186 11.797 -22.226 1.00 85.25 449 THR A O 1
ATOM 2904 N N . SER A 1 450 ? 30.024 9.677 -21.559 1.00 79.50 450 SER A N 1
ATOM 2905 C CA . SER A 1 450 ? 30.907 9.858 -20.403 1.00 79.50 450 SER A CA 1
ATOM 2906 C C . SER A 1 450 ? 31.718 8.601 -20.091 1.00 79.50 450 SER A C 1
ATOM 2908 O O . SER A 1 450 ? 31.362 7.508 -20.507 1.00 79.50 450 SER A O 1
ATOM 2910 N N . GLY A 1 451 ? 32.832 8.752 -19.366 1.00 77.38 451 GLY A N 1
ATOM 2911 C CA . GLY A 1 451 ? 33.779 7.649 -19.141 1.00 77.38 451 GLY A CA 1
ATOM 2912 C C . GLY A 1 451 ? 34.686 7.347 -20.343 1.00 77.38 451 GLY A C 1
ATOM 2913 O O . GLY A 1 451 ? 35.463 6.398 -20.291 1.00 77.38 451 GLY A O 1
ATOM 2914 N N . LEU A 1 452 ? 34.617 8.176 -21.389 1.00 84.19 452 LEU A N 1
ATOM 2915 C CA . LEU A 1 452 ? 35.380 8.039 -22.627 1.00 84.19 452 LEU A CA 1
ATOM 2916 C C . LEU A 1 452 ? 36.842 8.493 -22.474 1.00 84.19 452 LEU A C 1
ATOM 2918 O O . LEU A 1 452 ? 37.208 9.240 -21.558 1.00 84.19 452 LEU A O 1
ATOM 2922 N N . GLY A 1 453 ? 37.693 8.044 -23.400 1.00 80.19 453 GLY A N 1
ATOM 2923 C CA . GLY A 1 453 ? 39.094 8.457 -23.497 1.00 80.19 453 GLY A CA 1
ATOM 2924 C C . GLY A 1 453 ? 39.270 9.965 -23.741 1.00 80.19 453 GLY A C 1
ATOM 2925 O O . GLY A 1 453 ? 38.379 10.657 -24.227 1.00 80.19 453 GLY A O 1
ATOM 2926 N N . SER A 1 454 ? 40.449 10.503 -23.406 1.00 82.44 454 SER A N 1
ATOM 2927 C CA . SER A 1 454 ? 40.734 11.935 -23.587 1.00 82.44 454 SER A CA 1
ATOM 2928 C C . SER A 1 454 ? 40.600 12.356 -25.057 1.00 82.44 454 SER A C 1
ATOM 2930 O O . SER A 1 454 ? 41.259 11.785 -25.921 1.00 82.44 454 SER A O 1
ATOM 2932 N N . GLY A 1 455 ? 39.782 13.383 -25.318 1.00 83.88 455 GLY A N 1
ATOM 2933 C CA . GLY A 1 455 ? 39.567 13.945 -26.658 1.00 83.88 455 GLY A CA 1
ATOM 2934 C C . GLY A 1 455 ? 38.345 13.399 -27.403 1.00 83.88 455 GLY A C 1
ATOM 2935 O O . GLY A 1 455 ? 38.013 13.945 -28.453 1.00 83.88 455 GLY A O 1
ATOM 2936 N N . ILE A 1 456 ? 37.661 12.392 -26.855 1.00 90.62 456 ILE A N 1
ATOM 2937 C CA . ILE A 1 456 ? 36.416 11.836 -27.400 1.00 90.62 456 ILE A CA 1
ATOM 2938 C C . ILE A 1 456 ? 35.222 12.617 -26.832 1.00 90.62 456 ILE A C 1
ATOM 2940 O O . ILE A 1 456 ? 35.189 12.912 -25.635 1.00 90.62 456 ILE A O 1
ATOM 2944 N N . ALA A 1 457 ? 34.285 12.995 -27.700 1.00 89.00 457 ALA A N 1
ATOM 2945 C CA . ALA A 1 457 ? 33.042 13.673 -27.349 1.00 89.00 457 ALA A CA 1
ATOM 2946 C C . ALA A 1 457 ? 31.923 12.665 -27.052 1.00 89.00 457 ALA A C 1
ATOM 2948 O O . ALA A 1 457 ? 31.290 12.757 -26.003 1.00 89.00 457 ALA A O 1
ATOM 2949 N N . GLU A 1 458 ? 31.726 11.698 -27.945 1.00 91.44 458 GLU A N 1
ATOM 2950 C CA . GLU A 1 458 ? 30.707 10.654 -27.838 1.00 91.44 458 GLU A CA 1
ATOM 2951 C C . GLU A 1 458 ? 31.110 9.416 -28.652 1.00 91.44 458 GLU A C 1
ATOM 2953 O O . GLU A 1 458 ? 31.945 9.495 -29.557 1.00 91.44 458 GLU A O 1
ATOM 2958 N N . GLU A 1 459 ? 30.557 8.262 -28.290 1.00 93.69 459 GLU A N 1
ATOM 2959 C CA . GLU A 1 459 ? 30.784 6.980 -28.953 1.00 93.69 459 GLU A CA 1
ATOM 2960 C C . GLU A 1 459 ? 29.444 6.279 -29.201 1.00 93.69 459 GLU A C 1
ATOM 2962 O O . GLU A 1 459 ? 28.642 6.122 -28.285 1.00 93.69 459 GLU A O 1
ATOM 2967 N N . PHE A 1 460 ? 29.199 5.842 -30.432 1.00 93.12 460 PHE A N 1
ATOM 2968 C CA . PHE A 1 460 ? 28.015 5.085 -30.830 1.00 93.12 460 PHE A CA 1
ATOM 2969 C C . PHE A 1 460 ? 28.420 3.635 -31.070 1.00 93.12 460 PHE A C 1
ATOM 2971 O O . PHE A 1 460 ? 29.358 3.402 -31.823 1.00 93.12 460 PHE A O 1
ATOM 2978 N N . GLN A 1 461 ? 27.714 2.665 -30.499 1.00 93.75 461 GLN A N 1
ATOM 2979 C CA . GLN A 1 461 ? 27.974 1.234 -30.683 1.00 93.75 461 GLN A CA 1
ATOM 2980 C C . GLN A 1 461 ? 26.696 0.530 -31.132 1.00 93.75 461 GLN A C 1
ATOM 2982 O O . GLN A 1 461 ? 25.645 0.693 -30.513 1.00 93.75 461 GLN A O 1
ATOM 2987 N N . ASN A 1 462 ? 26.770 -0.255 -32.204 1.00 91.62 462 ASN A N 1
ATOM 2988 C CA . ASN A 1 462 ? 25.612 -0.927 -32.791 1.00 91.62 462 ASN A CA 1
ATOM 2989 C C . ASN A 1 462 ? 25.667 -2.432 -32.538 1.00 91.62 462 ASN A C 1
ATOM 2991 O O . ASN A 1 462 ? 26.632 -3.101 -32.912 1.00 91.62 462 ASN A O 1
ATOM 2995 N N . TYR A 1 463 ? 24.592 -2.987 -31.990 1.00 90.12 463 TYR A N 1
ATOM 2996 C CA . TYR A 1 463 ? 24.503 -4.372 -31.546 1.00 90.12 463 TYR A CA 1
ATOM 2997 C C . TYR A 1 463 ? 23.433 -5.158 -32.302 1.00 90.12 463 TYR A C 1
ATOM 2999 O O . TYR A 1 463 ? 22.359 -4.656 -32.633 1.00 90.12 463 TYR A O 1
ATOM 3007 N N . THR A 1 464 ? 23.713 -6.443 -32.517 1.00 87.31 464 THR A N 1
ATOM 3008 C CA . THR A 1 464 ? 22.772 -7.391 -33.143 1.00 87.31 464 THR A CA 1
ATOM 3009 C C . THR A 1 464 ? 21.550 -7.726 -32.278 1.00 87.31 464 THR A C 1
ATOM 3011 O O . THR A 1 464 ? 20.514 -8.115 -32.814 1.00 87.31 464 THR A O 1
ATOM 3014 N N . GLY A 1 465 ? 21.639 -7.595 -30.952 1.00 74.25 465 GLY A N 1
ATOM 3015 C CA . GLY A 1 465 ? 20.545 -7.830 -30.006 1.00 74.25 465 GLY A CA 1
ATOM 3016 C C . GLY A 1 465 ? 19.997 -6.539 -29.395 1.00 74.25 465 GLY A C 1
ATOM 3017 O O . GLY A 1 465 ? 20.595 -5.475 -29.516 1.00 74.25 465 GLY A O 1
ATOM 3018 N N . VAL A 1 466 ? 18.846 -6.638 -28.725 1.00 74.69 466 VAL A N 1
ATOM 3019 C CA . VAL A 1 466 ? 18.248 -5.536 -27.941 1.00 74.69 466 VAL A CA 1
ATOM 3020 C C . VAL A 1 466 ? 19.030 -5.296 -26.643 1.00 74.69 466 VAL A C 1
ATOM 3022 O O . VAL A 1 466 ? 19.703 -6.208 -26.162 1.00 74.69 466 VAL A O 1
ATOM 3025 N N . ASN A 1 467 ? 18.912 -4.119 -26.035 1.00 70.81 467 ASN A N 1
ATOM 3026 C CA . ASN A 1 467 ? 19.559 -3.729 -24.777 1.00 70.81 467 ASN A CA 1
ATOM 3027 C C . ASN A 1 467 ? 21.094 -3.855 -24.798 1.00 70.81 467 ASN A C 1
ATOM 3029 O O . ASN A 1 467 ? 21.675 -4.411 -23.865 1.00 70.81 467 ASN A O 1
ATOM 3033 N N . ALA A 1 468 ? 21.741 -3.399 -25.876 1.00 77.88 468 ALA A N 1
ATOM 3034 C CA . ALA A 1 468 ? 23.191 -3.489 -26.079 1.00 77.88 468 ALA A CA 1
ATOM 3035 C C . ALA A 1 468 ? 23.743 -4.919 -25.884 1.00 77.88 468 ALA A C 1
ATOM 3037 O O . ALA A 1 468 ? 24.802 -5.137 -25.296 1.00 77.88 468 ALA A O 1
ATOM 3038 N N . SER A 1 469 ? 22.989 -5.927 -26.337 1.00 71.00 469 SER A N 1
ATOM 3039 C CA . SER A 1 469 ? 23.364 -7.340 -26.225 1.00 71.00 469 SER A CA 1
ATOM 3040 C C . SER A 1 469 ? 23.685 -7.964 -27.584 1.00 71.00 469 SER A C 1
ATOM 3042 O O . SER A 1 469 ? 23.319 -7.447 -28.635 1.00 71.00 469 SER A O 1
ATOM 3044 N N . GLY A 1 470 ? 24.354 -9.117 -27.578 1.00 84.38 470 GLY A N 1
ATOM 3045 C CA . GLY A 1 470 ? 24.793 -9.785 -28.805 1.00 84.38 470 GLY A CA 1
ATOM 3046 C C . GLY A 1 470 ? 26.154 -9.286 -29.293 1.00 84.38 470 GLY A C 1
ATOM 3047 O O . GLY A 1 470 ? 26.928 -8.721 -28.525 1.00 84.38 470 GLY A O 1
ATOM 3048 N N . ALA A 1 471 ? 26.474 -9.565 -30.558 1.00 87.50 471 ALA A N 1
ATOM 3049 C CA . ALA A 1 471 ? 27.716 -9.107 -31.175 1.00 87.50 471 ALA A CA 1
ATOM 3050 C C . ALA A 1 471 ? 27.612 -7.630 -31.575 1.00 87.50 471 ALA A C 1
ATOM 3052 O O . ALA A 1 471 ? 26.595 -7.222 -32.151 1.00 87.50 471 ALA A O 1
ATOM 3053 N N . GLU A 1 472 ? 28.669 -6.873 -31.290 1.00 91.62 472 GLU A N 1
ATOM 3054 C CA . GLU A 1 472 ? 28.877 -5.517 -31.788 1.00 91.62 472 GLU A CA 1
ATOM 3055 C C . GLU A 1 472 ? 29.228 -5.567 -33.281 1.00 91.62 472 GLU A C 1
ATOM 3057 O O . GLU A 1 472 ? 30.060 -6.362 -33.719 1.00 91.62 472 GLU A O 1
ATOM 3062 N N . THR A 1 473 ? 28.545 -4.750 -34.075 1.00 91.50 473 THR A N 1
ATOM 3063 C CA . THR A 1 473 ? 28.626 -4.757 -35.544 1.00 91.50 473 THR A CA 1
ATOM 3064 C C . THR A 1 473 ? 29.468 -3.611 -36.083 1.00 91.50 473 THR A C 1
ATOM 3066 O O . THR A 1 473 ? 30.146 -3.762 -37.102 1.00 91.50 473 THR A O 1
ATOM 3069 N N . SER A 1 474 ? 29.418 -2.469 -35.403 1.00 92.19 474 SER A N 1
ATOM 3070 C CA . SER A 1 474 ? 30.153 -1.255 -35.733 1.00 92.19 474 SER A CA 1
ATOM 3071 C C . SER A 1 474 ? 30.166 -0.301 -34.545 1.00 92.19 474 SER A C 1
ATOM 3073 O O . SER A 1 474 ? 29.252 -0.334 -33.714 1.00 92.19 474 SER A O 1
ATOM 3075 N N . GLN A 1 475 ? 31.151 0.593 -34.538 1.00 94.75 475 GLN A N 1
ATOM 3076 C CA . GLN A 1 475 ? 31.188 1.739 -33.643 1.00 94.75 475 GLN A CA 1
ATOM 3077 C C . GLN A 1 475 ? 31.591 3.026 -34.362 1.00 94.75 475 GLN A C 1
ATOM 3079 O O . GLN A 1 475 ? 32.340 3.001 -35.338 1.00 94.75 475 GLN A O 1
ATOM 3084 N N . ILE A 1 476 ? 31.111 4.161 -33.863 1.00 94.81 476 ILE A N 1
ATOM 3085 C CA . ILE A 1 476 ? 31.491 5.503 -34.307 1.00 94.81 476 ILE A CA 1
ATOM 3086 C C . ILE A 1 476 ? 32.059 6.251 -33.107 1.00 94.81 476 ILE A C 1
ATOM 3088 O O . ILE A 1 476 ? 31.410 6.329 -32.072 1.00 94.81 476 ILE A O 1
ATOM 3092 N N . ILE A 1 477 ? 33.256 6.810 -33.242 1.00 94.19 477 ILE A N 1
ATOM 3093 C CA . ILE A 1 477 ? 33.896 7.658 -32.236 1.00 94.19 477 ILE A CA 1
ATOM 3094 C C . ILE A 1 477 ? 33.924 9.081 -32.776 1.00 94.19 477 ILE A C 1
ATOM 3096 O O . ILE A 1 477 ? 34.646 9.369 -33.733 1.00 94.19 477 ILE A O 1
ATOM 3100 N N . ASP A 1 478 ? 33.202 9.983 -32.125 1.00 93.56 478 ASP A N 1
ATOM 3101 C CA . ASP A 1 478 ? 33.226 11.405 -32.439 1.00 93.56 478 ASP A CA 1
ATOM 3102 C C . ASP A 1 478 ? 34.193 12.124 -31.502 1.00 93.56 478 ASP A C 1
ATOM 3104 O O . ASP A 1 478 ? 34.127 12.011 -30.276 1.00 93.56 478 ASP A O 1
ATOM 3108 N N . TYR A 1 479 ? 35.120 12.889 -32.071 1.00 92.06 479 TYR A N 1
ATOM 3109 C CA . TYR A 1 479 ? 36.115 13.629 -31.303 1.00 92.06 479 TYR A CA 1
ATOM 3110 C C . TYR A 1 479 ? 35.671 15.069 -31.063 1.00 92.06 479 TYR A C 1
ATOM 3112 O O . TYR A 1 479 ? 35.022 15.706 -31.893 1.00 92.06 479 TYR A O 1
ATOM 3120 N N . VAL A 1 480 ? 36.140 15.654 -29.959 1.00 89.50 480 VAL A N 1
ATOM 3121 C CA . VAL A 1 480 ? 35.869 17.061 -29.601 1.00 89.50 480 VAL A CA 1
ATOM 3122 C C . VAL A 1 480 ? 36.393 18.045 -30.666 1.00 89.50 480 VAL A C 1
ATOM 3124 O O . VAL A 1 480 ? 35.924 19.178 -30.758 1.00 89.50 480 VAL A O 1
ATOM 3127 N N . SER A 1 481 ? 37.353 17.626 -31.495 1.00 88.31 481 SER A N 1
ATOM 3128 C CA . SER A 1 481 ? 37.869 18.386 -32.641 1.00 88.31 481 SER A CA 1
ATOM 3129 C C . SER A 1 481 ? 36.925 18.451 -33.850 1.00 88.31 481 SER A C 1
ATOM 3131 O O . SER A 1 481 ? 37.220 19.201 -34.779 1.00 88.31 481 SER A O 1
ATOM 3133 N N . GLY A 1 482 ? 35.805 17.720 -33.841 1.00 87.00 482 GLY A N 1
ATOM 3134 C CA . GLY A 1 482 ? 34.794 17.719 -34.905 1.00 87.00 482 GLY A CA 1
ATOM 3135 C C . GLY A 1 482 ? 35.036 16.715 -36.037 1.00 87.00 482 GLY A C 1
ATOM 3136 O O . GLY A 1 482 ? 34.261 16.693 -36.985 1.00 87.00 482 GLY A O 1
ATOM 3137 N N . ASN A 1 483 ? 36.088 15.901 -35.945 1.00 91.88 483 ASN A N 1
ATOM 3138 C CA . ASN A 1 483 ? 36.336 14.732 -36.791 1.00 91.88 483 ASN A CA 1
ATOM 3139 C C . ASN A 1 483 ? 35.781 13.458 -36.129 1.00 91.88 483 ASN A C 1
ATOM 3141 O O . ASN A 1 483 ? 35.501 13.456 -34.929 1.00 91.88 483 ASN A O 1
ATOM 3145 N N . SER A 1 484 ? 35.664 12.373 -36.891 1.00 95.31 484 SER A N 1
ATOM 3146 C CA . SER A 1 484 ? 35.142 11.094 -36.393 1.00 95.31 484 SER A CA 1
ATOM 3147 C C . SER A 1 484 ? 35.911 9.891 -36.925 1.00 95.31 484 SER A C 1
ATOM 3149 O O . SER A 1 484 ? 36.656 9.993 -37.902 1.00 95.31 484 SER A O 1
ATOM 3151 N N . GLN A 1 485 ? 35.748 8.748 -36.267 1.00 95.56 485 GLN A N 1
ATOM 3152 C CA . GLN A 1 485 ? 36.183 7.444 -36.753 1.00 95.56 485 GLN A CA 1
ATOM 3153 C C . GLN A 1 485 ? 35.005 6.483 -36.783 1.00 95.56 485 GLN A C 1
ATOM 3155 O O . GLN A 1 485 ? 34.284 6.378 -35.800 1.00 95.56 485 GLN A O 1
ATOM 3160 N N . VAL A 1 486 ? 34.836 5.758 -37.883 1.00 94.56 486 VAL A N 1
ATOM 3161 C CA . VAL A 1 486 ? 33.867 4.665 -38.001 1.00 94.56 486 VAL A CA 1
ATOM 3162 C C . VAL A 1 486 ? 34.645 3.364 -38.082 1.00 94.56 486 VAL A C 1
ATOM 3164 O O . VAL A 1 486 ? 35.478 3.199 -38.972 1.00 94.56 486 VAL A O 1
ATOM 3167 N N . GLN A 1 487 ? 34.379 2.443 -37.165 1.00 94.81 487 GLN A N 1
ATOM 3168 C CA . GLN A 1 487 ? 34.921 1.095 -37.187 1.00 94.81 487 GLN A CA 1
ATOM 3169 C C . GLN A 1 487 ? 33.815 0.095 -37.514 1.00 94.81 487 GLN A C 1
ATOM 3171 O O . GLN A 1 487 ? 32.790 0.041 -36.840 1.00 94.81 487 GLN A O 1
ATOM 3176 N N . THR A 1 488 ? 34.050 -0.729 -38.527 1.00 91.94 488 THR A N 1
ATOM 3177 C CA . THR A 1 488 ? 33.170 -1.829 -38.925 1.00 91.94 488 THR A CA 1
ATOM 3178 C C . THR A 1 488 ? 33.789 -3.149 -38.477 1.00 91.94 488 THR A C 1
ATOM 3180 O O . THR A 1 488 ? 34.974 -3.389 -38.718 1.00 91.94 488 THR A O 1
ATOM 3183 N N . LEU A 1 489 ? 32.998 -3.994 -37.809 1.00 88.56 489 LEU A N 1
ATOM 3184 C CA . LEU A 1 489 ? 33.447 -5.238 -37.160 1.00 88.56 489 LEU A CA 1
ATOM 3185 C C . LEU A 1 489 ? 32.786 -6.498 -37.744 1.00 88.56 489 LEU A C 1
ATOM 3187 O O . LEU A 1 489 ? 33.173 -7.617 -37.417 1.00 88.56 489 LEU A O 1
ATOM 3191 N N . SER A 1 490 ? 31.765 -6.341 -38.588 1.00 83.81 490 SER A N 1
ATOM 3192 C CA . SER A 1 490 ? 30.991 -7.448 -39.161 1.00 83.81 490 SER A CA 1
ATOM 3193 C C . SER A 1 490 ? 30.551 -7.129 -40.592 1.00 83.81 490 SER A C 1
ATOM 3195 O O . SER A 1 490 ? 30.468 -5.960 -40.954 1.00 83.81 490 SER A O 1
ATOM 3197 N N . GLY A 1 491 ? 30.279 -8.157 -41.407 1.00 77.12 491 GLY A N 1
ATOM 3198 C CA . GLY A 1 491 ? 29.919 -7.977 -42.824 1.00 77.12 491 GLY A CA 1
ATOM 3199 C C . GLY A 1 491 ? 31.098 -7.616 -43.738 1.00 77.12 491 GLY A C 1
ATOM 3200 O O . GLY A 1 491 ? 30.885 -7.040 -44.798 1.00 77.12 491 GLY A O 1
ATOM 3201 N N . LEU A 1 492 ? 32.327 -7.928 -43.317 1.00 79.62 492 LEU A N 1
ATOM 3202 C CA . LEU A 1 492 ? 33.558 -7.618 -44.046 1.00 79.62 492 LEU A CA 1
ATOM 3203 C C . LEU A 1 492 ? 33.935 -8.730 -45.048 1.00 79.62 492 LEU A C 1
ATOM 3205 O O . LEU A 1 492 ? 33.530 -9.882 -44.848 1.00 79.62 492 LEU A O 1
ATOM 3209 N N . PRO A 1 493 ? 34.713 -8.413 -46.104 1.00 73.81 493 PRO A N 1
ATOM 3210 C CA . PRO A 1 493 ? 35.293 -9.404 -47.010 1.00 73.81 493 PRO A CA 1
ATOM 3211 C C . PRO A 1 493 ? 36.053 -10.516 -46.270 1.00 73.81 493 PRO A C 1
ATOM 3213 O O . PRO A 1 493 ? 36.564 -10.323 -45.165 1.00 73.81 493 PRO A O 1
ATOM 3216 N N . ASN A 1 494 ? 36.143 -11.704 -46.882 1.00 52.31 494 ASN A N 1
ATOM 3217 C CA . ASN A 1 494 ? 36.930 -12.801 -46.314 1.00 52.31 494 ASN A CA 1
ATOM 3218 C C . ASN A 1 494 ? 38.382 -12.341 -46.109 1.00 52.31 494 ASN A C 1
ATOM 3220 O O . ASN A 1 494 ? 38.988 -11.850 -47.052 1.00 52.31 494 ASN A O 1
ATOM 3224 N N . GLU A 1 495 ? 38.915 -12.593 -44.910 1.00 70.25 495 GLU A N 1
ATOM 3225 C CA . GLU A 1 495 ? 40.257 -12.228 -44.416 1.00 70.25 495 GLU A CA 1
ATOM 3226 C C . GLU A 1 495 ? 40.353 -10.913 -43.623 1.00 70.25 495 GLU A C 1
ATOM 3228 O O . GLU A 1 495 ? 41.292 -10.798 -42.836 1.00 70.25 495 GLU A O 1
ATOM 3233 N N . ASP A 1 496 ? 39.345 -10.036 -43.622 1.00 81.38 496 ASP A N 1
ATOM 3234 C CA . ASP A 1 496 ? 39.352 -8.809 -42.806 1.00 81.38 496 ASP A CA 1
ATOM 3235 C C . ASP A 1 496 ? 38.724 -9.006 -41.418 1.00 81.38 496 ASP A C 1
ATOM 3237 O O . ASP A 1 496 ? 37.636 -9.561 -41.262 1.00 81.38 496 ASP A O 1
ATOM 3241 N N . ALA A 1 497 ? 39.411 -8.524 -40.382 1.00 82.69 497 ALA A N 1
ATOM 3242 C CA . ALA A 1 497 ? 38.954 -8.564 -38.994 1.00 82.69 497 ALA A CA 1
ATOM 3243 C C . ALA A 1 497 ? 38.256 -7.267 -38.554 1.00 82.69 497 ALA A C 1
ATOM 3245 O O . ALA A 1 497 ? 37.339 -7.316 -37.736 1.00 82.69 497 ALA A O 1
ATOM 3246 N N . SER A 1 498 ? 38.695 -6.106 -39.050 1.00 90.00 498 SER A N 1
ATOM 3247 C CA . SER A 1 498 ? 38.033 -4.815 -38.814 1.00 90.00 498 SER A CA 1
ATOM 3248 C C . SER A 1 498 ? 38.490 -3.768 -39.826 1.00 90.00 498 SER A C 1
ATOM 3250 O O . SER A 1 498 ? 39.680 -3.727 -40.137 1.00 90.00 498 SER A O 1
ATOM 3252 N N . ILE A 1 499 ? 37.606 -2.855 -40.224 1.00 91.12 499 ILE A N 1
ATOM 3253 C CA . ILE A 1 499 ? 37.960 -1.668 -41.019 1.00 91.12 499 ILE A CA 1
ATOM 3254 C C . ILE A 1 499 ? 37.678 -0.418 -40.188 1.00 91.12 499 ILE A C 1
ATOM 3256 O O . ILE A 1 499 ? 36.566 -0.268 -39.686 1.00 91.12 499 ILE A O 1
ATOM 3260 N N . THR A 1 500 ? 38.653 0.481 -40.056 1.00 93.31 500 THR A N 1
ATOM 3261 C CA . THR A 1 500 ? 38.510 1.771 -39.368 1.00 93.31 500 THR A CA 1
ATOM 3262 C C . THR A 1 500 ? 38.746 2.919 -40.343 1.00 93.31 500 THR A C 1
ATOM 3264 O O . THR A 1 500 ? 39.860 3.106 -40.823 1.00 93.31 500 THR A O 1
ATOM 3267 N N . GLN A 1 501 ? 37.731 3.742 -40.586 1.00 93.56 501 GLN A N 1
ATOM 3268 C CA . GLN A 1 501 ? 37.813 4.929 -41.440 1.00 93.56 501 GLN A CA 1
ATOM 3269 C C . GLN A 1 501 ? 37.757 6.205 -40.599 1.00 93.56 501 GLN A C 1
ATOM 3271 O O . GLN A 1 501 ? 36.917 6.342 -39.714 1.00 93.56 501 GLN A O 1
ATOM 3276 N N . SER A 1 502 ? 38.656 7.150 -40.870 1.00 93.00 502 SER A N 1
ATOM 3277 C CA . SER A 1 502 ? 38.714 8.463 -40.222 1.00 93.00 502 SER A CA 1
ATOM 3278 C C . SER A 1 502 ? 38.132 9.536 -41.132 1.00 93.00 502 SER A C 1
ATOM 3280 O O . SER A 1 502 ? 38.633 9.758 -42.234 1.00 93.00 502 SER A O 1
ATOM 3282 N N . PHE A 1 503 ? 37.151 10.281 -40.644 1.00 92.44 503 PHE A N 1
ATOM 3283 C CA . PHE A 1 503 ? 36.432 11.299 -41.399 1.00 92.44 503 PHE A CA 1
ATOM 3284 C C . PHE A 1 503 ? 36.743 12.702 -40.886 1.00 92.44 503 PHE A C 1
ATOM 3286 O O . PHE A 1 503 ? 36.941 12.916 -39.690 1.00 92.44 503 PHE A O 1
ATOM 3293 N N . THR A 1 504 ? 36.756 13.689 -41.782 1.00 90.81 504 THR A N 1
ATOM 3294 C CA . THR A 1 504 ? 37.003 15.092 -41.411 1.00 90.81 504 THR A CA 1
ATOM 3295 C C . THR A 1 504 ? 35.834 15.751 -40.674 1.00 90.81 504 THR A C 1
ATOM 3297 O O . THR A 1 504 ? 36.027 16.817 -40.095 1.00 90.81 504 THR A O 1
ATOM 3300 N N . GLY A 1 505 ? 34.633 15.172 -40.734 1.00 84.31 505 GLY A N 1
ATOM 3301 C CA . GLY A 1 505 ? 33.443 15.604 -39.997 1.00 84.31 505 GLY A CA 1
ATOM 3302 C C . GLY A 1 505 ? 33.020 14.592 -38.928 1.00 84.31 505 GLY A C 1
ATOM 3303 O O . GLY A 1 505 ? 33.568 13.494 -38.845 1.00 84.31 505 GLY A O 1
ATOM 3304 N N . SER A 1 506 ? 32.047 14.971 -38.100 1.00 87.50 506 SER A N 1
ATOM 3305 C CA . SER A 1 506 ? 31.423 14.136 -37.061 1.00 87.50 506 SER A CA 1
ATOM 3306 C C . SER A 1 506 ? 30.494 13.075 -37.660 1.00 87.50 506 SER A C 1
ATOM 3308 O O . SER A 1 506 ? 30.038 13.244 -38.795 1.00 87.50 506 SER A O 1
ATOM 3310 N N . ASN A 1 507 ? 30.139 12.038 -36.902 1.00 85.44 507 ASN A N 1
ATOM 3311 C CA . ASN A 1 507 ? 29.167 11.009 -37.282 1.00 85.44 507 ASN A CA 1
ATOM 3312 C C . ASN A 1 507 ? 29.471 10.313 -38.624 1.00 85.44 507 ASN A C 1
ATOM 3314 O O . ASN A 1 507 ? 28.565 10.041 -39.410 1.00 85.44 507 ASN A O 1
ATOM 3318 N N . GLY A 1 508 ? 30.751 10.084 -38.935 1.00 86.00 508 GLY A N 1
ATOM 3319 C CA . GLY A 1 508 ? 31.174 9.460 -40.194 1.00 86.00 508 GLY A CA 1
ATOM 3320 C C . GLY A 1 508 ? 30.934 10.316 -41.445 1.00 86.00 508 GLY A C 1
ATOM 3321 O O . GLY A 1 508 ? 30.799 9.779 -42.540 1.00 86.00 508 GLY A O 1
ATOM 3322 N N . THR A 1 509 ? 30.832 11.643 -41.310 1.00 87.50 509 THR A N 1
ATOM 3323 C CA . THR A 1 509 ? 30.560 12.556 -42.438 1.00 87.50 509 THR A CA 1
ATOM 3324 C C . THR A 1 509 ? 31.798 13.328 -42.898 1.00 87.50 509 THR A C 1
ATOM 3326 O O . THR A 1 509 ? 32.765 13.505 -42.161 1.00 87.50 509 THR A O 1
ATOM 3329 N N . GLY A 1 510 ? 31.764 13.865 -44.120 1.00 87.75 510 GLY A N 1
ATOM 3330 C CA . GLY A 1 510 ? 32.874 14.626 -44.701 1.00 87.75 510 GLY A CA 1
ATOM 3331 C C . GLY A 1 510 ? 33.807 13.755 -45.540 1.00 87.75 510 GLY A C 1
ATOM 3332 O O . GLY A 1 510 ? 33.394 12.724 -46.058 1.00 87.75 510 GLY A O 1
ATOM 3333 N N . LEU A 1 511 ? 35.051 14.200 -45.719 1.00 88.69 511 LEU A N 1
ATOM 3334 C CA . LEU A 1 511 ? 36.048 13.473 -46.504 1.00 88.69 511 LEU A CA 1
ATOM 3335 C C . LEU A 1 511 ? 36.695 12.385 -45.640 1.00 88.69 511 LEU A C 1
ATOM 3337 O O . LEU A 1 511 ? 37.001 12.629 -44.469 1.00 88.69 511 LEU A O 1
ATOM 3341 N N . VAL A 1 512 ? 36.951 11.213 -46.219 1.00 90.06 512 VAL A N 1
ATOM 3342 C CA . VAL A 1 512 ? 37.752 10.163 -45.575 1.00 90.06 512 VAL A CA 1
ATOM 3343 C C . VAL A 1 512 ? 39.206 10.613 -45.606 1.00 90.06 512 VAL A C 1
ATOM 3345 O O . VAL A 1 512 ? 39.797 10.737 -46.668 1.00 90.06 512 VAL A O 1
ATOM 3348 N N . SER A 1 513 ? 39.785 10.909 -44.452 1.00 90.06 513 SER A N 1
ATOM 3349 C CA . SER A 1 513 ? 41.182 11.355 -44.329 1.00 90.06 513 SER A CA 1
ATOM 3350 C C . SER A 1 513 ? 42.164 10.193 -44.205 1.00 90.06 513 SER A C 1
ATOM 3352 O O . SER A 1 513 ? 43.308 10.308 -44.642 1.00 90.06 513 SER A O 1
ATOM 3354 N N . ALA A 1 514 ? 41.719 9.075 -43.633 1.00 90.75 514 ALA A N 1
ATOM 3355 C CA . ALA A 1 514 ? 42.500 7.855 -43.533 1.00 90.75 514 ALA A CA 1
ATOM 3356 C C . ALA A 1 514 ? 41.588 6.633 -43.416 1.00 90.75 514 ALA A C 1
ATOM 3358 O O . ALA A 1 514 ? 40.457 6.745 -42.946 1.00 90.75 514 ALA A O 1
ATOM 3359 N N . GLU A 1 515 ? 42.104 5.471 -43.779 1.00 92.69 515 GLU A N 1
ATOM 3360 C CA . GLU A 1 515 ? 41.456 4.174 -43.612 1.00 92.69 515 GLU A CA 1
ATOM 3361 C C . GLU A 1 515 ? 42.489 3.159 -43.132 1.00 92.69 515 GLU A C 1
ATOM 3363 O O . GLU A 1 515 ? 43.643 3.220 -43.531 1.00 92.69 515 GLU A O 1
ATOM 3368 N N . SER A 1 516 ? 42.095 2.253 -42.248 1.00 92.06 516 SER A N 1
ATOM 3369 C CA . SER A 1 516 ? 42.948 1.197 -41.716 1.00 92.06 516 SER A CA 1
ATOM 3370 C C . SER A 1 516 ? 42.190 -0.118 -41.775 1.00 92.06 516 SER A C 1
ATOM 3372 O O . SER A 1 516 ? 41.132 -0.258 -41.156 1.00 92.06 516 SER A O 1
ATOM 3374 N N . ILE A 1 517 ? 42.716 -1.077 -42.526 1.00 90.12 517 ILE A N 1
ATOM 3375 C CA . ILE A 1 517 ? 42.156 -2.418 -42.672 1.00 90.12 517 ILE A CA 1
ATOM 3376 C C . ILE A 1 517 ? 43.023 -3.360 -41.855 1.00 90.12 517 ILE A C 1
ATOM 3378 O O . ILE A 1 517 ? 44.215 -3.503 -42.119 1.00 90.12 517 ILE A O 1
ATOM 3382 N N . ARG A 1 518 ? 42.438 -3.999 -40.844 1.00 88.62 518 ARG A N 1
ATOM 3383 C CA . ARG A 1 518 ? 43.103 -5.042 -40.066 1.00 88.62 518 ARG A CA 1
ATOM 3384 C C . ARG A 1 518 ? 42.686 -6.395 -40.606 1.00 88.62 518 ARG A C 1
ATOM 3386 O O . ARG A 1 518 ? 41.517 -6.756 -40.501 1.00 88.62 518 ARG A O 1
ATOM 3393 N N . GLU A 1 519 ? 43.656 -7.171 -41.056 1.00 85.94 519 GLU A N 1
ATOM 3394 C CA . GLU A 1 519 ? 43.441 -8.533 -41.521 1.00 85.94 519 GLU A CA 1
ATOM 3395 C C . GLU A 1 519 ? 43.418 -9.531 -40.349 1.00 85.94 519 GLU A C 1
ATOM 3397 O O . GLU A 1 519 ? 43.980 -9.325 -39.266 1.00 85.94 519 GLU A O 1
ATOM 3402 N N . THR A 1 520 ? 42.788 -10.679 -40.574 1.00 82.25 520 THR A N 1
ATOM 3403 C CA . THR A 1 520 ? 42.635 -11.779 -39.610 1.00 82.25 520 THR A CA 1
ATOM 3404 C C . THR A 1 520 ? 43.973 -12.462 -39.304 1.00 82.25 520 THR A C 1
ATOM 3406 O O . THR A 1 520 ? 44.146 -13.063 -38.241 1.00 82.25 520 THR A O 1
ATOM 3409 N N . ASN A 1 521 ? 44.947 -12.354 -40.212 1.00 79.69 521 ASN A N 1
ATOM 3410 C CA . ASN A 1 521 ? 46.320 -12.832 -40.022 1.00 79.69 521 ASN A CA 1
ATOM 3411 C C . ASN A 1 521 ? 47.160 -11.909 -39.101 1.00 79.69 521 ASN A C 1
ATOM 3413 O O . ASN A 1 521 ? 48.248 -12.306 -38.675 1.00 79.69 521 ASN A O 1
ATOM 3417 N N . GLY A 1 522 ? 46.633 -10.730 -38.739 1.00 79.12 522 GLY A N 1
ATOM 3418 C CA . GLY A 1 522 ? 47.267 -9.733 -37.879 1.00 79.12 522 GLY A CA 1
ATOM 3419 C C . GLY A 1 522 ? 47.951 -8.578 -38.617 1.00 79.12 522 GLY A C 1
ATOM 3420 O O . GLY A 1 522 ? 48.365 -7.635 -37.941 1.00 79.12 522 GLY A O 1
ATOM 3421 N N . ASP A 1 523 ? 48.058 -8.628 -39.943 1.00 85.88 523 ASP A N 1
ATOM 3422 C CA . ASP A 1 523 ? 48.600 -7.551 -40.773 1.00 85.88 523 ASP A CA 1
ATOM 3423 C C . ASP A 1 523 ? 47.618 -6.363 -40.838 1.00 85.88 523 ASP A C 1
ATOM 3425 O O . ASP A 1 523 ? 46.458 -6.441 -40.413 1.00 85.88 523 ASP A O 1
ATOM 3429 N N . THR A 1 524 ? 48.104 -5.190 -41.244 1.00 87.56 524 THR A N 1
ATOM 3430 C CA . THR A 1 524 ? 47.289 -3.967 -41.303 1.00 87.56 524 THR A CA 1
ATOM 3431 C C . THR A 1 524 ? 47.684 -3.116 -42.500 1.00 87.56 524 THR A C 1
ATOM 3433 O O . THR A 1 524 ? 48.869 -2.846 -42.692 1.00 87.56 524 THR A O 1
ATOM 3436 N N . VAL A 1 525 ? 46.703 -2.681 -43.286 1.00 88.50 525 VAL A N 1
ATOM 3437 C CA . VAL A 1 525 ? 46.886 -1.763 -44.417 1.00 88.50 525 VAL A CA 1
ATOM 3438 C C . VAL A 1 525 ? 46.320 -0.402 -44.041 1.00 88.50 525 VAL A C 1
ATOM 3440 O O . VAL A 1 525 ? 45.121 -0.286 -43.800 1.00 88.50 525 VAL A O 1
ATOM 3443 N N . ASP A 1 526 ? 47.171 0.619 -44.003 1.00 89.50 526 ASP A N 1
ATOM 3444 C CA . ASP A 1 526 ? 46.768 1.998 -43.735 1.00 89.50 526 ASP A CA 1
ATOM 3445 C C . ASP A 1 526 ? 46.802 2.827 -45.023 1.00 89.50 526 ASP A C 1
ATOM 3447 O O . ASP A 1 526 ? 47.827 2.900 -45.705 1.00 89.50 526 ASP A O 1
ATOM 3451 N N . TYR A 1 527 ? 45.703 3.514 -45.307 1.00 88.94 527 TYR A N 1
ATOM 3452 C CA . TYR A 1 527 ? 45.559 4.499 -46.368 1.00 88.94 527 TYR A CA 1
ATOM 3453 C C . TYR A 1 527 ? 45.466 5.901 -45.766 1.00 88.94 527 TYR A C 1
ATOM 3455 O O . TYR A 1 527 ? 44.730 6.129 -44.805 1.00 88.94 527 TYR A O 1
ATOM 3463 N N . ALA A 1 528 ? 46.176 6.865 -46.346 1.00 89.50 528 ALA A N 1
ATOM 3464 C CA . ALA A 1 528 ? 46.072 8.282 -46.010 1.00 89.50 528 ALA A CA 1
ATOM 3465 C C . ALA A 1 528 ? 45.731 9.090 -47.266 1.00 89.50 528 ALA A C 1
ATOM 3467 O O . ALA A 1 528 ? 46.548 9.207 -48.180 1.00 89.50 528 ALA A O 1
ATOM 3468 N N . TYR A 1 529 ? 44.530 9.661 -47.306 1.00 88.62 529 TYR A N 1
ATOM 3469 C CA . TYR A 1 529 ? 43.982 10.317 -48.493 1.00 88.62 529 TYR A CA 1
ATOM 3470 C C . TYR A 1 529 ? 44.270 11.824 -48.492 1.00 88.62 529 TYR A C 1
ATOM 3472 O O . TYR A 1 529 ? 44.217 12.500 -47.462 1.00 88.62 529 TYR A O 1
ATOM 3480 N N . SER A 1 530 ? 44.557 12.375 -49.670 1.00 86.44 530 SER A N 1
ATOM 3481 C CA . SER A 1 530 ? 44.794 13.802 -49.899 1.00 86.44 530 SER A CA 1
ATOM 3482 C C . SER A 1 530 ? 43.805 14.355 -50.914 1.00 86.44 530 SER A C 1
ATOM 3484 O O . SER A 1 530 ? 43.543 13.736 -51.941 1.00 86.44 530 SER A O 1
ATOM 3486 N N . TYR A 1 531 ? 43.300 15.560 -50.654 1.00 84.44 531 TYR A N 1
ATOM 3487 C CA . TYR A 1 531 ? 42.273 16.205 -51.471 1.00 84.44 531 TYR A CA 1
ATOM 3488 C C . TYR A 1 531 ? 42.696 17.614 -51.880 1.00 84.44 531 TYR A C 1
ATOM 3490 O O . TYR A 1 531 ? 43.418 18.309 -51.158 1.00 84.44 531 TYR A O 1
ATOM 3498 N N . ASN A 1 532 ? 42.202 18.074 -53.029 1.00 80.19 532 ASN A N 1
ATOM 3499 C CA . ASN A 1 532 ? 42.339 19.467 -53.439 1.00 80.19 532 ASN A CA 1
ATOM 3500 C C . ASN A 1 532 ? 41.319 20.372 -52.722 1.00 80.19 532 ASN A C 1
ATOM 3502 O O . ASN A 1 532 ? 40.399 19.920 -52.045 1.00 80.19 532 ASN A O 1
ATOM 3506 N N . ALA A 1 533 ? 41.451 21.688 -52.914 1.00 72.44 533 ALA A N 1
ATOM 3507 C CA . ALA A 1 533 ? 40.559 22.678 -52.304 1.00 72.44 533 ALA A CA 1
ATOM 3508 C C . ALA A 1 533 ? 39.085 22.585 -52.762 1.00 72.44 533 ALA A C 1
ATOM 3510 O O . ALA A 1 533 ? 38.227 23.208 -52.141 1.00 72.44 533 ALA A O 1
ATOM 3511 N N . ALA A 1 534 ? 38.794 21.844 -53.836 1.00 72.81 534 ALA A N 1
ATOM 3512 C CA . ALA A 1 534 ? 37.440 21.570 -54.315 1.00 72.81 534 ALA A CA 1
ATOM 3513 C C . ALA A 1 534 ? 36.861 20.249 -53.763 1.00 72.81 534 ALA A C 1
ATOM 3515 O O . ALA A 1 534 ? 35.721 19.924 -54.077 1.00 72.81 534 ALA A O 1
ATOM 3516 N N . GLY A 1 535 ? 37.617 19.507 -52.943 1.00 75.81 535 GLY A N 1
ATOM 3517 C CA . GLY A 1 535 ? 37.182 18.252 -52.324 1.00 75.81 535 GLY A CA 1
ATOM 3518 C C . GLY A 1 535 ? 37.355 17.005 -53.193 1.00 75.81 535 GLY A C 1
ATOM 3519 O O . GLY A 1 535 ? 36.912 15.940 -52.784 1.00 75.81 535 GLY A O 1
ATOM 3520 N N . ALA A 1 536 ? 38.000 17.103 -54.361 1.00 80.00 536 ALA A N 1
ATOM 3521 C CA . ALA A 1 536 ? 38.352 15.925 -55.155 1.00 80.00 536 ALA A CA 1
ATOM 3522 C C . ALA A 1 536 ? 39.684 15.335 -54.673 1.00 80.00 536 ALA A C 1
ATOM 3524 O O . ALA A 1 536 ? 40.631 16.084 -54.400 1.00 80.00 536 ALA A O 1
ATOM 3525 N N . GLU A 1 537 ? 39.751 14.008 -54.577 1.00 83.12 537 GLU A N 1
ATOM 3526 C CA . GLU A 1 537 ? 40.963 13.288 -54.192 1.00 83.12 537 GLU A CA 1
ATOM 3527 C C . GLU A 1 537 ? 42.080 13.552 -55.211 1.00 83.12 537 GLU A C 1
ATOM 3529 O O . GLU A 1 537 ? 41.860 13.555 -56.423 1.00 83.12 537 GLU A O 1
ATOM 3534 N N . THR A 1 538 ? 43.284 13.832 -54.726 1.00 84.00 538 THR A N 1
ATOM 3535 C CA . THR A 1 538 ? 44.465 14.093 -55.559 1.00 84.00 538 THR A CA 1
ATOM 3536 C C . THR A 1 538 ? 45.469 12.956 -55.524 1.00 84.00 538 THR A C 1
ATOM 3538 O O . THR A 1 538 ? 46.215 12.783 -56.486 1.00 84.00 538 THR A O 1
ATOM 3541 N N . SER A 1 539 ? 45.521 12.234 -54.407 1.00 83.62 539 SER A N 1
ATOM 3542 C CA . SER A 1 539 ? 46.441 11.127 -54.161 1.00 83.62 539 SER A CA 1
ATOM 3543 C C . SER A 1 539 ? 46.105 10.450 -52.835 1.00 83.62 539 SER A C 1
ATOM 3545 O O . SER A 1 539 ? 45.552 11.097 -51.944 1.00 83.62 539 SER A O 1
ATOM 3547 N N . TYR A 1 540 ? 46.568 9.223 -52.647 1.00 83.69 540 TYR A N 1
ATOM 3548 C CA . TYR A 1 540 ? 46.591 8.546 -51.357 1.00 83.69 540 TYR A CA 1
ATOM 3549 C C . TYR A 1 540 ? 47.952 7.888 -51.125 1.00 83.69 540 TYR A C 1
ATOM 3551 O O . TYR A 1 540 ? 48.656 7.528 -52.066 1.00 83.69 540 TYR A O 1
ATOM 3559 N N . GLN A 1 541 ? 48.339 7.753 -49.864 1.00 88.88 541 GLN A N 1
ATOM 3560 C CA . GLN A 1 541 ? 49.478 6.941 -49.462 1.00 88.88 541 GLN A CA 1
ATOM 3561 C C . GLN A 1 541 ? 48.962 5.628 -48.893 1.00 88.88 541 GLN A C 1
ATOM 3563 O O . GLN A 1 541 ? 48.131 5.650 -47.994 1.00 88.88 541 GLN A O 1
ATOM 3568 N N . GLU A 1 542 ? 49.481 4.509 -49.376 1.00 89.75 542 GLU A N 1
ATOM 3569 C CA . GLU A 1 542 ? 49.208 3.175 -48.841 1.00 89.75 542 GLU A CA 1
ATOM 3570 C C . GLU A 1 542 ? 50.438 2.690 -48.074 1.00 89.75 542 GLU A C 1
ATOM 3572 O O . GLU A 1 542 ? 51.565 2.789 -48.568 1.00 89.75 542 GLU A O 1
ATOM 3577 N N . THR A 1 543 ? 50.247 2.163 -46.866 1.00 85.75 543 THR A N 1
ATOM 3578 C CA . THR A 1 543 ? 51.304 1.547 -46.059 1.00 85.75 543 THR A CA 1
ATOM 3579 C C . THR A 1 543 ? 50.834 0.216 -45.486 1.00 85.75 543 THR A C 1
ATOM 3581 O O . THR A 1 543 ? 49.900 0.159 -44.695 1.00 85.75 543 THR A O 1
ATOM 3584 N N . LEU A 1 544 ? 51.534 -0.860 -45.844 1.00 86.31 544 LEU A N 1
ATOM 3585 C CA . LEU A 1 544 ? 51.300 -2.202 -45.323 1.00 86.31 544 LEU A CA 1
ATOM 3586 C C . LEU A 1 544 ? 52.205 -2.459 -44.116 1.00 86.31 544 LEU A C 1
ATOM 3588 O O . LEU A 1 544 ? 53.432 -2.341 -44.213 1.00 86.31 544 LEU A O 1
ATOM 3592 N N . TYR A 1 545 ? 51.616 -2.888 -43.007 1.00 83.12 545 TYR A N 1
ATOM 3593 C CA . TYR A 1 545 ? 52.291 -3.306 -41.786 1.00 83.12 545 TYR A CA 1
ATOM 3594 C C . TYR A 1 545 ? 52.107 -4.805 -41.553 1.00 83.12 545 TYR A C 1
ATOM 3596 O O . TYR A 1 545 ? 51.001 -5.327 -41.636 1.00 83.12 545 TYR A O 1
ATOM 3604 N N . GLY A 1 546 ? 53.186 -5.492 -41.185 1.00 80.19 546 GLY A N 1
ATOM 3605 C CA . GLY A 1 546 ? 53.104 -6.871 -40.709 1.00 80.19 546 GLY A CA 1
ATOM 3606 C C . GLY A 1 546 ? 52.603 -6.911 -39.266 1.00 80.19 546 GLY A C 1
ATOM 3607 O O . GLY A 1 546 ? 52.825 -5.956 -38.518 1.00 80.19 546 GLY A O 1
ATOM 3608 N N . GLY A 1 547 ? 52.030 -8.026 -38.812 1.00 74.75 547 GLY A N 1
ATOM 3609 C CA . GLY A 1 547 ? 51.405 -8.151 -37.482 1.00 74.75 547 GLY A CA 1
ATOM 3610 C C . GLY A 1 547 ? 52.294 -7.927 -36.247 1.00 74.75 547 GLY A C 1
ATOM 3611 O O . GLY A 1 547 ? 51.829 -8.005 -35.112 1.00 74.75 547 GLY A O 1
ATOM 3612 N N . ASN A 1 548 ? 53.579 -7.612 -36.431 1.00 76.38 548 ASN A N 1
ATOM 3613 C CA . ASN A 1 548 ? 54.494 -7.121 -35.393 1.00 76.38 548 ASN A CA 1
ATOM 3614 C C . ASN A 1 548 ? 54.659 -5.580 -35.380 1.00 76.38 548 ASN A C 1
ATOM 3616 O O . ASN A 1 548 ? 55.480 -5.072 -34.614 1.00 76.38 548 ASN A O 1
ATOM 3620 N N . GLY A 1 549 ? 53.929 -4.853 -36.233 1.00 76.12 549 GLY A N 1
ATOM 3621 C CA . GLY A 1 549 ? 53.993 -3.400 -36.414 1.00 76.12 549 GLY A CA 1
ATOM 3622 C C . GLY A 1 549 ? 55.129 -2.906 -37.319 1.00 76.12 549 GLY A C 1
ATOM 3623 O O . GLY A 1 549 ? 55.405 -1.708 -37.343 1.00 76.12 549 GLY A O 1
ATOM 3624 N N . SER A 1 550 ? 55.833 -3.793 -38.032 1.00 78.44 550 SER A N 1
ATOM 3625 C CA . SER A 1 550 ? 56.871 -3.383 -38.991 1.00 78.44 550 SER A CA 1
ATOM 3626 C C . SER A 1 550 ? 56.270 -3.006 -40.344 1.00 78.44 550 SER A C 1
ATOM 3628 O O . SER A 1 550 ? 55.420 -3.726 -40.854 1.00 78.44 550 SER A O 1
ATOM 3630 N N . VAL A 1 551 ? 56.732 -1.899 -40.933 1.00 83.19 551 VAL A N 1
ATOM 3631 C CA . VAL A 1 551 ? 56.353 -1.498 -42.298 1.00 83.19 551 VAL A CA 1
ATOM 3632 C C . VAL A 1 551 ? 56.930 -2.508 -43.292 1.00 83.19 551 VAL A C 1
ATOM 3634 O O . VAL A 1 551 ? 58.150 -2.684 -43.358 1.00 83.19 551 VAL A O 1
ATOM 3637 N N . LEU A 1 552 ? 56.059 -3.159 -44.056 1.00 77.25 552 LEU A N 1
ATOM 3638 C CA . LEU A 1 552 ? 56.400 -4.094 -45.127 1.00 77.25 552 LEU A CA 1
ATOM 3639 C C . LEU A 1 552 ? 56.502 -3.382 -46.480 1.00 77.25 552 LEU A C 1
ATOM 3641 O O . LEU A 1 552 ? 57.410 -3.682 -47.254 1.00 77.25 552 LEU A O 1
ATOM 3645 N N . SER A 1 553 ? 55.607 -2.427 -46.748 1.00 74.75 553 SER A N 1
ATOM 3646 C CA . SER A 1 553 ? 55.578 -1.622 -47.976 1.00 74.75 553 SER A CA 1
ATOM 3647 C C . SER A 1 553 ? 54.947 -0.255 -47.712 1.00 74.75 553 SER A C 1
ATOM 3649 O O . SER A 1 553 ? 54.119 -0.132 -46.816 1.00 74.75 553 SER A O 1
ATOM 3651 N N . SER A 1 554 ? 55.342 0.767 -48.472 1.00 80.31 554 SER A N 1
ATOM 3652 C CA . SER A 1 554 ? 54.718 2.095 -48.459 1.00 80.31 554 SER A CA 1
ATOM 3653 C C . SER A 1 554 ? 54.873 2.756 -49.832 1.00 80.31 554 SER A C 1
ATOM 3655 O O . SER A 1 554 ? 55.954 2.659 -50.426 1.00 80.31 554 SER A O 1
ATOM 3657 N N . GLY A 1 555 ? 53.824 3.398 -50.348 1.00 74.94 555 GLY A N 1
ATOM 3658 C CA . GLY A 1 555 ? 53.834 4.058 -51.655 1.00 74.94 555 GLY A CA 1
ATOM 3659 C C . GLY A 1 555 ? 52.768 5.144 -51.791 1.00 74.94 555 GLY A C 1
ATOM 3660 O O . GLY A 1 555 ? 51.724 5.073 -51.149 1.00 74.94 555 GLY A O 1
ATOM 3661 N N . ASP A 1 556 ? 53.046 6.140 -52.636 1.00 77.19 556 ASP A N 1
ATOM 3662 C CA . ASP A 1 556 ? 52.112 7.220 -52.963 1.00 77.19 556 ASP A CA 1
ATOM 3663 C C . ASP A 1 556 ? 51.469 6.954 -54.328 1.00 77.19 556 ASP A C 1
ATOM 3665 O O . ASP A 1 556 ? 52.161 6.711 -55.324 1.00 77.19 556 ASP A O 1
ATOM 3669 N N . PHE A 1 557 ? 50.147 7.043 -54.382 1.00 76.44 557 PHE A N 1
ATOM 3670 C CA . PHE A 1 557 ? 49.330 6.688 -55.532 1.00 76.44 557 PHE A CA 1
ATOM 3671 C C . PHE A 1 557 ? 48.369 7.822 -55.891 1.00 76.44 557 PHE A C 1
ATOM 3673 O O . PHE A 1 557 ? 47.951 8.615 -55.052 1.00 76.44 557 PHE A O 1
ATOM 3680 N N . GLN A 1 558 ? 48.048 7.936 -57.172 1.00 75.62 558 GLN A N 1
ATOM 3681 C CA . GLN A 1 558 ? 46.951 8.752 -57.679 1.00 75.62 558 GLN A CA 1
ATOM 3682 C C . GLN A 1 558 ? 45.619 8.015 -57.442 1.00 75.62 558 GLN A C 1
ATOM 3684 O O . GLN A 1 558 ? 45.639 6.792 -57.324 1.00 75.62 558 GLN A O 1
ATOM 3689 N N . PRO A 1 559 ? 44.457 8.697 -57.467 1.00 74.25 559 PRO A N 1
ATOM 3690 C CA . PRO A 1 559 ? 43.153 8.061 -57.224 1.00 74.25 559 PRO A CA 1
ATOM 3691 C C . PRO A 1 559 ? 42.812 6.909 -58.188 1.00 74.25 559 PRO A C 1
ATOM 3693 O O . PRO A 1 559 ? 41.958 6.082 -57.909 1.00 74.25 559 PRO A O 1
ATOM 3696 N N . ASN A 1 560 ? 43.488 6.837 -59.339 1.00 64.12 560 ASN A N 1
ATOM 3697 C CA . ASN A 1 560 ? 43.378 5.741 -60.307 1.00 64.12 560 ASN A CA 1
ATOM 3698 C C . ASN A 1 560 ? 44.331 4.556 -60.015 1.00 64.12 560 ASN A C 1
ATOM 3700 O O . ASN A 1 560 ? 44.547 3.724 -60.896 1.00 64.12 560 ASN A O 1
ATOM 3704 N N . GLY A 1 561 ? 44.976 4.523 -58.844 1.00 65.69 561 GLY A N 1
ATOM 3705 C CA . GLY A 1 561 ? 45.923 3.486 -58.420 1.00 65.69 561 GLY A CA 1
ATOM 3706 C C . GLY A 1 561 ? 47.316 3.563 -59.058 1.00 65.69 561 GLY A C 1
ATOM 3707 O O . GLY A 1 561 ? 48.152 2.691 -58.827 1.00 65.69 561 GLY A O 1
ATOM 3708 N N . SER A 1 562 ? 47.610 4.585 -59.871 1.00 64.38 562 SER A N 1
ATOM 3709 C CA . SER A 1 562 ? 48.939 4.750 -60.480 1.00 64.38 562 SER A CA 1
ATOM 3710 C C . SER A 1 562 ? 49.931 5.374 -59.492 1.00 64.38 562 SER A C 1
ATOM 3712 O O . SER A 1 562 ? 49.571 6.338 -58.822 1.00 64.38 562 SER A O 1
ATOM 3714 N N . PRO A 1 563 ? 51.197 4.921 -59.415 1.00 59.75 563 PRO A N 1
ATOM 3715 C CA . PRO A 1 563 ? 52.180 5.525 -58.518 1.00 59.75 563 PRO A CA 1
ATOM 3716 C C . PRO A 1 563 ? 52.455 6.990 -58.893 1.00 59.75 563 PRO A C 1
ATOM 3718 O O . PRO A 1 563 ? 52.602 7.327 -60.073 1.00 59.75 563 PRO A O 1
ATOM 3721 N N . VAL A 1 564 ? 52.565 7.872 -57.898 1.00 61.53 564 VAL A N 1
ATOM 3722 C CA . VAL A 1 564 ? 52.916 9.285 -58.100 1.00 61.53 564 VAL A CA 1
ATOM 3723 C C . VAL A 1 564 ? 54.395 9.380 -58.488 1.00 61.53 564 VAL A C 1
ATOM 3725 O O . VAL A 1 564 ? 55.291 9.168 -57.675 1.00 61.53 564 VAL A O 1
ATOM 3728 N N . VAL A 1 565 ? 54.676 9.700 -59.754 1.00 51.06 565 VAL A N 1
ATOM 3729 C CA . VAL A 1 565 ? 56.051 9.887 -60.248 1.00 51.06 565 VAL A CA 1
ATOM 3730 C C . VAL A 1 565 ? 56.467 11.353 -60.082 1.00 51.06 565 VAL A C 1
ATOM 3732 O O . VAL A 1 565 ? 56.038 12.215 -60.850 1.00 51.06 565 VAL A O 1
ATOM 3735 N N . GLU A 1 566 ? 57.337 11.658 -59.114 1.00 39.12 566 GLU A N 1
ATOM 3736 C CA . GLU A 1 566 ? 57.988 12.975 -59.026 1.00 39.12 566 GLU A CA 1
ATOM 3737 C C . GLU A 1 566 ? 58.916 13.202 -60.238 1.00 39.12 566 GLU A C 1
ATOM 3739 O O . GLU A 1 566 ? 59.936 12.533 -60.419 1.00 39.12 566 GLU A O 1
ATOM 3744 N N . GLY A 1 567 ? 58.562 14.158 -61.101 1.00 35.22 567 GLY A N 1
ATOM 3745 C CA . GLY A 1 567 ? 59.322 14.488 -62.305 1.00 35.22 567 GLY A CA 1
ATOM 3746 C C . GLY A 1 567 ? 60.663 15.183 -62.027 1.00 35.22 567 GLY A C 1
ATOM 3747 O O . GLY A 1 567 ? 60.703 16.300 -61.514 1.00 35.22 567 GLY A O 1
ATOM 3748 N N . TYR A 1 568 ? 61.764 14.586 -62.493 1.00 27.69 568 TYR A N 1
ATOM 3749 C CA . TYR A 1 568 ? 62.981 15.322 -62.861 1.00 27.69 568 TYR A CA 1
ATOM 3750 C C . TYR A 1 568 ? 62.847 15.807 -64.318 1.00 27.69 568 TYR A C 1
ATOM 3752 O O . TYR A 1 568 ? 62.578 15.017 -65.219 1.00 27.69 568 TYR A O 1
ATOM 3760 N N . GLY A 1 569 ? 62.973 17.123 -64.524 1.00 30.08 569 GLY A N 1
ATOM 3761 C CA . GLY A 1 569 ? 62.456 17.838 -65.697 1.00 30.08 569 GLY A CA 1
ATOM 3762 C C . GLY A 1 569 ? 63.257 17.814 -67.007 1.00 30.08 569 GLY A C 1
ATOM 3763 O O . GLY A 1 569 ? 64.339 17.240 -67.103 1.00 30.08 569 GLY A O 1
ATOM 3764 N N . GLY A 1 570 ? 62.712 18.534 -68.001 1.00 27.12 570 GLY A N 1
ATOM 3765 C CA . GLY A 1 570 ? 63.378 18.878 -69.264 1.00 27.12 570 GLY A CA 1
ATOM 3766 C C . GLY A 1 570 ? 62.432 19.112 -70.455 1.00 27.12 570 GLY A C 1
ATOM 3767 O O . GLY A 1 570 ? 62.147 18.183 -71.197 1.00 27.12 570 GLY A O 1
ATOM 3768 N N . ASP A 1 571 ? 62.001 20.361 -70.646 1.00 29.69 571 ASP A N 1
ATOM 3769 C CA . ASP A 1 571 ? 61.562 20.992 -71.921 1.00 29.69 571 ASP A CA 1
ATOM 3770 C C . ASP A 1 571 ? 62.762 21.077 -72.925 1.00 29.69 571 ASP A C 1
ATOM 3772 O O . ASP A 1 571 ? 63.887 20.890 -72.435 1.00 29.69 571 ASP A O 1
ATOM 3776 N N . PRO A 1 572 ? 62.690 21.448 -74.242 1.00 45.59 572 PRO A N 1
ATOM 3777 C CA . PRO A 1 572 ? 61.563 21.782 -75.152 1.00 45.59 572 PRO A CA 1
ATOM 3778 C C . PRO A 1 572 ? 61.612 21.216 -76.600 1.00 45.59 572 PRO A C 1
ATOM 3780 O O . PRO A 1 572 ? 62.677 20.931 -77.150 1.00 45.59 572 PRO A O 1
ATOM 3783 N N . GLY A 1 573 ? 60.466 21.308 -77.296 1.00 27.09 573 GLY A N 1
ATOM 3784 C CA . GLY A 1 573 ? 60.402 21.924 -78.637 1.00 27.09 573 GLY A CA 1
ATOM 3785 C C . GLY A 1 573 ? 59.893 21.079 -79.818 1.00 27.09 573 GLY A C 1
ATOM 3786 O O . GLY A 1 573 ? 60.478 20.047 -80.134 1.00 27.09 573 GLY A O 1
ATOM 3787 N N . GLY A 1 574 ? 58.908 21.612 -80.564 1.00 27.58 574 GLY A N 1
ATOM 3788 C CA . GLY A 1 574 ? 58.770 21.313 -81.998 1.00 27.58 574 GLY A CA 1
ATOM 3789 C C . GLY A 1 574 ? 57.379 21.357 -82.646 1.00 27.58 574 GLY A C 1
ATOM 3790 O O . GLY A 1 574 ? 56.837 20.305 -82.946 1.00 27.58 574 GLY A O 1
ATOM 3791 N N . ASP A 1 575 ? 56.9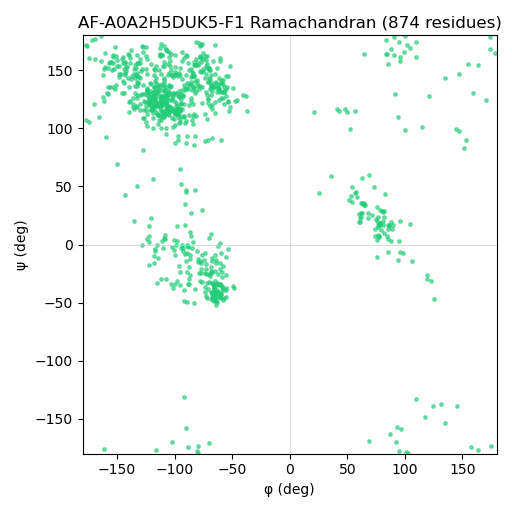56 22.571 -83.010 1.00 33.41 575 ASP A N 1
ATOM 3792 C CA . ASP A 1 575 ? 56.240 22.956 -84.246 1.00 33.41 575 ASP A CA 1
ATOM 3793 C C . ASP A 1 575 ? 54.695 22.974 -84.331 1.00 33.41 575 ASP A C 1
ATOM 3795 O O . ASP A 1 575 ? 53.980 22.026 -84.016 1.00 33.41 575 ASP A O 1
ATOM 3799 N N . ASP A 1 576 ? 54.236 24.132 -84.815 1.00 35.50 576 ASP A N 1
ATOM 3800 C CA . ASP A 1 576 ? 52.873 24.634 -84.984 1.00 35.50 576 ASP A CA 1
ATOM 3801 C C . ASP A 1 576 ? 52.196 24.134 -86.280 1.00 35.50 576 ASP A C 1
ATOM 3803 O O . ASP A 1 576 ? 52.848 23.996 -87.317 1.00 35.50 576 ASP A O 1
ATOM 3807 N N . GLY A 1 577 ? 50.852 24.075 -86.285 1.00 27.11 577 GLY A N 1
ATOM 3808 C CA . GLY A 1 577 ? 50.081 24.576 -87.439 1.00 27.11 577 GLY A CA 1
ATOM 3809 C C . GLY A 1 577 ? 48.788 23.852 -87.855 1.00 27.11 577 GLY A C 1
ATOM 3810 O O . GLY A 1 577 ? 48.840 22.936 -88.669 1.00 27.11 577 GLY A O 1
ATOM 3811 N N . GLY A 1 578 ? 47.634 24.411 -87.443 1.00 27.92 578 GLY A N 1
ATOM 3812 C CA . GLY A 1 578 ? 46.284 24.250 -88.039 1.00 27.92 578 GLY A CA 1
ATOM 3813 C C . GLY A 1 578 ? 45.294 23.532 -87.107 1.00 27.92 578 GLY A C 1
ATOM 3814 O O . GLY A 1 578 ? 45.419 22.331 -86.933 1.00 27.92 578 GLY A O 1
ATOM 3815 N N . ASN A 1 579 ? 44.360 24.162 -86.374 1.00 28.92 579 ASN A N 1
ATOM 3816 C CA . ASN A 1 579 ? 43.286 25.108 -86.746 1.00 28.92 579 ASN A CA 1
ATOM 3817 C C . ASN A 1 579 ? 42.470 24.598 -87.957 1.00 28.92 579 ASN A C 1
ATOM 3819 O O . ASN A 1 579 ? 43.037 24.515 -89.041 1.00 28.92 579 ASN A O 1
ATOM 3823 N N . SER A 1 580 ? 41.173 24.294 -87.900 1.00 32.53 580 SER A N 1
ATOM 3824 C CA . SER A 1 580 ? 40.157 24.393 -86.848 1.00 32.53 580 SER A CA 1
ATOM 3825 C C . SER A 1 580 ? 38.831 23.786 -87.351 1.00 32.53 580 SER A C 1
ATOM 3827 O O . SER A 1 580 ? 38.683 23.549 -88.550 1.00 32.53 580 SER A O 1
ATOM 3829 N N . ASP A 1 581 ? 37.893 23.644 -86.411 1.00 31.56 581 ASP A N 1
ATOM 3830 C CA . ASP A 1 581 ? 36.432 23.775 -86.564 1.00 31.56 581 ASP A CA 1
ATOM 3831 C C . ASP A 1 581 ? 35.572 22.504 -86.691 1.00 31.56 581 ASP A C 1
ATOM 3833 O O . ASP A 1 581 ? 35.395 21.919 -87.756 1.00 31.56 581 ASP A O 1
ATOM 3837 N N . GLU A 1 582 ? 35.005 22.153 -85.528 1.00 33.12 582 GLU A N 1
ATOM 3838 C CA . GLU A 1 582 ? 33.559 22.128 -85.249 1.00 33.12 582 GLU A CA 1
ATOM 3839 C C . GLU A 1 582 ? 32.630 21.404 -86.235 1.00 33.12 582 GLU A C 1
ATOM 3841 O O . GLU A 1 582 ? 32.298 21.925 -87.296 1.00 33.12 582 GLU A O 1
ATOM 3846 N N . TYR A 1 583 ? 32.026 20.312 -85.753 1.00 28.94 583 TYR A N 1
ATOM 3847 C CA . TYR A 1 583 ? 30.572 20.138 -85.825 1.00 28.94 583 TYR A CA 1
ATOM 3848 C C . TYR A 1 583 ? 30.042 19.512 -84.520 1.00 28.94 583 TYR A C 1
ATOM 3850 O O . TYR A 1 583 ? 30.359 18.374 -84.198 1.00 28.94 583 TYR A O 1
ATOM 3858 N N . SER A 1 584 ? 29.251 20.324 -83.805 1.00 30.11 584 SER A N 1
ATOM 3859 C CA . SER A 1 584 ? 28.091 19.991 -82.954 1.00 30.11 584 SER A CA 1
ATOM 3860 C C . SER A 1 584 ? 28.224 18.924 -81.856 1.00 30.11 584 SER A C 1
ATOM 3862 O O . SER A 1 584 ? 28.076 17.737 -82.116 1.00 30.11 584 SER A O 1
ATOM 3864 N N . ASP A 1 585 ? 28.411 19.379 -80.615 1.00 35.72 585 ASP A N 1
ATOM 3865 C CA . ASP A 1 585 ? 27.377 19.506 -79.561 1.00 35.72 585 ASP A CA 1
ATOM 3866 C C . ASP A 1 585 ? 26.134 18.588 -79.628 1.00 35.72 585 ASP A C 1
ATOM 3868 O O . ASP A 1 585 ? 25.005 19.039 -79.433 1.00 35.72 585 ASP A O 1
ATOM 3872 N N . GLU A 1 586 ? 26.322 17.299 -79.899 1.00 34.62 586 GLU A N 1
ATOM 3873 C CA . GLU A 1 586 ? 25.290 16.279 -79.715 1.00 34.62 586 GLU A CA 1
ATOM 3874 C C . GLU A 1 586 ? 25.879 15.109 -78.926 1.00 34.62 586 GLU A C 1
ATOM 3876 O O . GLU A 1 586 ? 26.824 14.465 -79.377 1.00 34.62 586 GLU A O 1
ATOM 3881 N N . ASP A 1 587 ? 25.340 14.883 -77.729 1.00 44.88 587 ASP A N 1
ATOM 3882 C CA . ASP A 1 587 ? 25.725 13.810 -76.814 1.00 44.88 587 ASP A CA 1
ATOM 3883 C C . ASP A 1 587 ? 25.314 12.468 -77.440 1.00 44.88 587 ASP A C 1
ATOM 3885 O O . ASP A 1 587 ? 24.150 12.065 -77.364 1.00 44.88 587 ASP A O 1
ATOM 3889 N N . MET A 1 588 ? 26.235 11.860 -78.193 1.00 49.53 588 MET A N 1
ATOM 3890 C CA . MET A 1 588 ? 26.081 10.546 -78.823 1.00 49.53 588 MET A CA 1
ATOM 3891 C C . MET A 1 588 ? 26.704 9.510 -77.880 1.00 49.53 588 MET A C 1
ATOM 3893 O O . MET A 1 588 ? 27.931 9.452 -77.768 1.00 49.53 588 MET A O 1
ATOM 3897 N N . GLY A 1 589 ? 25.867 8.741 -77.184 1.00 58.91 589 GLY A N 1
ATOM 3898 C CA . GLY A 1 589 ? 26.271 7.658 -76.284 1.00 58.91 589 GLY A CA 1
ATOM 3899 C C . GLY A 1 589 ? 26.133 6.292 -76.960 1.00 58.91 589 GLY A C 1
ATOM 3900 O O . GLY A 1 589 ? 25.267 6.111 -77.816 1.00 58.91 589 GLY A O 1
ATOM 3901 N N . ALA A 1 590 ? 26.995 5.344 -76.593 1.00 61.12 590 ALA A N 1
ATOM 3902 C CA . ALA A 1 590 ? 26.827 3.927 -76.915 1.00 61.12 590 ALA A CA 1
ATOM 3903 C C . ALA A 1 590 ? 26.401 3.194 -75.634 1.00 61.12 590 ALA A C 1
ATOM 3905 O O . ALA A 1 590 ? 27.030 3.393 -74.593 1.00 61.12 590 ALA A O 1
ATOM 3906 N N . ASP A 1 591 ? 25.332 2.404 -75.715 1.00 66.62 591 ASP A N 1
ATOM 3907 C CA . ASP A 1 591 ? 24.676 1.710 -74.598 1.00 66.62 591 ASP A CA 1
ATOM 3908 C C . ASP A 1 591 ? 24.733 0.188 -74.825 1.00 66.62 591 ASP A C 1
ATOM 3910 O O . ASP A 1 591 ? 23.705 -0.486 -74.902 1.00 66.62 591 ASP A O 1
ATOM 3914 N N . ASP A 1 592 ? 25.948 -0.333 -74.998 1.00 78.75 592 ASP A N 1
ATOM 3915 C CA . ASP A 1 592 ? 26.194 -1.753 -75.264 1.00 78.75 592 ASP A CA 1
ATOM 3916 C C . ASP A 1 592 ? 26.165 -2.593 -73.968 1.00 78.75 592 ASP A C 1
ATOM 3918 O O . ASP A 1 592 ? 26.463 -2.081 -72.885 1.00 78.75 592 ASP A O 1
ATOM 3922 N N . GLY A 1 593 ? 25.845 -3.888 -74.073 1.00 75.31 593 GLY A N 1
ATOM 3923 C CA . GLY A 1 593 ? 25.793 -4.826 -72.939 1.00 75.31 593 GLY A CA 1
ATOM 3924 C C . GLY A 1 593 ? 26.163 -6.264 -73.322 1.00 75.31 593 GLY A C 1
ATOM 3925 O O . GLY A 1 593 ? 25.893 -6.686 -74.448 1.00 75.31 593 GLY A O 1
ATOM 3926 N N . ASP A 1 594 ? 26.790 -6.998 -72.393 1.00 78.44 594 ASP A N 1
ATOM 3927 C CA . ASP A 1 594 ? 27.319 -8.359 -72.587 1.00 78.44 594 ASP A CA 1
ATOM 3928 C C . ASP A 1 594 ? 26.689 -9.366 -71.602 1.00 78.44 594 ASP A C 1
ATOM 3930 O O . ASP A 1 594 ? 26.886 -9.261 -70.391 1.00 78.44 594 ASP A O 1
ATOM 3934 N N . GLY A 1 595 ? 26.073 -10.437 -72.111 1.00 79.50 595 GLY A N 1
ATOM 3935 C CA . GLY A 1 595 ? 25.634 -11.573 -71.295 1.00 79.50 595 GLY A CA 1
ATOM 3936 C C . GLY A 1 595 ? 26.665 -12.708 -71.249 1.00 79.50 595 GLY A C 1
ATOM 3937 O O . GLY A 1 595 ? 27.031 -13.274 -72.289 1.00 79.50 595 GLY A O 1
ATOM 3938 N N . PHE A 1 596 ? 27.089 -13.134 -70.049 1.00 88.25 596 PHE A N 1
ATOM 3939 C CA . PHE A 1 596 ? 28.065 -14.224 -69.884 1.00 88.25 596 PHE A CA 1
ATOM 3940 C C . PHE A 1 596 ? 27.441 -15.551 -69.427 1.00 88.25 596 PHE A C 1
ATOM 3942 O O . PHE A 1 596 ? 26.634 -15.596 -68.503 1.00 88.25 596 PHE A O 1
ATOM 3949 N N . ALA A 1 597 ? 27.861 -16.676 -70.014 1.00 86.44 597 ALA A N 1
ATOM 3950 C CA . ALA A 1 597 ? 27.478 -18.021 -69.585 1.00 86.44 597 ALA A CA 1
ATOM 3951 C C . ALA A 1 597 ? 28.598 -19.052 -69.797 1.00 86.44 597 ALA A C 1
ATOM 3953 O O . ALA A 1 597 ? 29.349 -19.015 -70.771 1.00 86.44 597 ALA A O 1
ATOM 3954 N N . GLY A 1 598 ? 28.680 -20.043 -68.907 1.00 84.75 598 GLY A N 1
ATOM 3955 C CA . GLY A 1 598 ? 29.667 -21.122 -68.989 1.00 84.75 598 GLY A CA 1
ATOM 3956 C C . GLY A 1 598 ? 30.334 -21.406 -67.650 1.00 84.75 598 GLY A C 1
ATOM 3957 O O . GLY A 1 598 ? 29.749 -21.205 -66.594 1.00 84.75 598 GLY A O 1
ATOM 3958 N N . SER A 1 599 ? 31.562 -21.929 -67.674 1.00 82.75 599 SER A N 1
ATOM 3959 C CA . SER A 1 599 ? 32.285 -22.201 -66.429 1.00 82.75 599 SER A CA 1
ATOM 3960 C C . SER A 1 599 ? 32.777 -20.904 -65.784 1.00 82.75 599 SER A C 1
ATOM 3962 O O . SER A 1 599 ? 33.292 -20.036 -66.484 1.00 82.75 599 SER A O 1
ATOM 3964 N N . GLN A 1 600 ? 32.747 -20.826 -64.453 1.00 80.75 600 GLN A N 1
ATOM 3965 C CA . GLN A 1 600 ? 33.316 -19.710 -63.681 1.00 80.75 600 GLN A CA 1
ATOM 3966 C C . GLN A 1 600 ? 34.756 -19.360 -64.091 1.00 80.75 600 GLN A C 1
ATOM 3968 O O . GLN A 1 600 ? 35.125 -18.195 -64.165 1.00 80.75 600 GLN A O 1
ATOM 3973 N N . SER A 1 601 ? 35.575 -20.359 -64.445 1.00 80.88 601 SER A N 1
ATOM 3974 C CA . SER A 1 601 ? 36.927 -20.113 -64.963 1.00 80.88 601 SER A CA 1
ATOM 3975 C C . SER A 1 601 ? 36.959 -19.449 -66.342 1.00 80.88 601 SER A C 1
ATOM 3977 O O . SER A 1 601 ? 37.888 -18.698 -66.619 1.00 80.88 601 SER A O 1
ATOM 3979 N N . THR A 1 602 ? 35.984 -19.734 -67.207 1.00 82.81 602 THR A N 1
ATOM 3980 C CA . THR A 1 602 ? 35.861 -19.103 -68.530 1.00 82.81 602 THR A CA 1
ATOM 3981 C C . THR A 1 602 ? 35.401 -17.657 -68.377 1.00 82.81 602 THR A C 1
ATOM 3983 O O . THR A 1 602 ? 35.995 -16.768 -68.974 1.00 82.81 602 THR A O 1
ATOM 3986 N N . ILE A 1 603 ? 34.407 -17.417 -67.521 1.00 84.88 603 ILE A N 1
ATOM 3987 C CA . ILE A 1 603 ? 33.827 -16.089 -67.286 1.00 84.88 603 ILE A CA 1
ATOM 3988 C C . ILE A 1 603 ? 34.831 -15.176 -66.576 1.00 84.88 603 ILE A C 1
ATOM 3990 O O . ILE A 1 603 ? 35.107 -14.080 -67.049 1.00 84.88 603 ILE A O 1
ATOM 3994 N N . ALA A 1 604 ? 35.495 -15.657 -65.521 1.00 80.50 604 ALA A N 1
ATOM 3995 C CA . ALA A 1 604 ? 36.557 -14.900 -64.858 1.00 80.50 604 ALA A CA 1
ATOM 3996 C C . ALA A 1 604 ? 37.730 -14.575 -65.803 1.00 80.50 604 ALA A C 1
ATOM 3998 O O . ALA A 1 604 ? 38.340 -13.515 -65.688 1.00 80.50 604 ALA A O 1
ATOM 3999 N N . ALA A 1 605 ? 38.049 -15.465 -66.753 1.00 78.94 605 ALA A N 1
ATOM 4000 C CA . ALA A 1 605 ? 39.062 -15.194 -67.772 1.00 78.94 605 ALA A CA 1
ATOM 4001 C C . ALA A 1 605 ? 38.595 -14.164 -68.815 1.00 78.94 605 ALA A C 1
ATOM 4003 O O . ALA A 1 605 ? 39.424 -13.390 -69.292 1.00 78.94 605 ALA A O 1
ATOM 4004 N N . ALA A 1 606 ? 37.301 -14.142 -69.148 1.00 80.12 606 ALA A N 1
ATOM 4005 C CA . ALA A 1 606 ? 36.704 -13.148 -70.036 1.00 80.12 606 ALA A CA 1
ATOM 4006 C C . ALA A 1 606 ? 36.742 -11.746 -69.405 1.00 80.12 606 ALA A C 1
ATOM 4008 O O . ALA A 1 606 ? 37.262 -10.820 -70.021 1.00 80.12 606 ALA A O 1
ATOM 4009 N N . LEU A 1 607 ? 36.317 -11.621 -68.141 1.00 82.12 607 LEU A N 1
ATOM 4010 C CA . LEU A 1 607 ? 36.294 -10.353 -67.395 1.00 82.12 607 LEU A CA 1
ATOM 4011 C C . LEU A 1 607 ? 37.690 -9.809 -67.045 1.00 82.12 607 LEU A C 1
ATOM 4013 O O . LEU A 1 607 ? 37.865 -8.606 -66.885 1.00 82.12 607 LEU A O 1
ATOM 4017 N N . ALA A 1 608 ? 38.695 -10.682 -66.919 1.00 72.56 608 ALA A N 1
ATOM 4018 C CA . ALA A 1 608 ? 40.082 -10.296 -66.640 1.00 72.56 608 ALA A CA 1
ATOM 4019 C C . ALA A 1 608 ? 40.940 -10.096 -67.908 1.00 72.56 608 ALA A C 1
ATOM 4021 O O . ALA A 1 608 ? 42.132 -9.780 -67.811 1.00 72.56 608 ALA A O 1
ATOM 4022 N N . GLY A 1 609 ? 40.377 -10.340 -69.096 1.00 59.88 609 GLY A N 1
ATOM 4023 C CA . GLY A 1 609 ? 41.054 -10.176 -70.380 1.00 59.88 609 GLY A CA 1
ATOM 4024 C C . GLY A 1 609 ? 41.301 -8.704 -70.721 1.00 59.88 609 GLY A C 1
ATOM 4025 O O . GLY A 1 609 ? 40.553 -7.828 -70.318 1.00 59.88 609 GLY A O 1
ATOM 4026 N N . GLY A 1 610 ? 42.371 -8.408 -71.469 1.00 60.00 610 GLY A N 1
ATOM 4027 C CA . GLY A 1 610 ? 42.737 -7.018 -71.787 1.00 60.00 610 GLY A CA 1
ATOM 4028 C C . GLY A 1 610 ? 41.899 -6.335 -72.878 1.00 60.00 610 GLY A C 1
ATOM 4029 O O . GLY A 1 610 ? 41.934 -5.115 -72.959 1.00 60.00 610 GLY A O 1
ATOM 4030 N N . VAL A 1 611 ? 41.227 -7.104 -73.743 1.00 67.50 611 VAL A N 1
ATOM 4031 C CA . VAL A 1 611 ? 40.243 -6.622 -74.732 1.00 67.50 611 VAL A CA 1
ATOM 4032 C C . VAL A 1 611 ? 39.169 -7.703 -74.855 1.00 67.50 611 VAL A C 1
ATOM 4034 O O . VAL A 1 611 ? 39.537 -8.868 -75.047 1.00 67.50 611 VAL A O 1
ATOM 4037 N N . GLY A 1 612 ? 37.885 -7.355 -74.759 1.00 74.56 612 GLY A N 1
ATOM 4038 C CA . GLY A 1 612 ? 36.764 -8.304 -74.879 1.00 74.56 612 GLY A CA 1
ATOM 4039 C C . GLY A 1 612 ? 36.673 -9.036 -76.223 1.00 74.56 612 GLY A C 1
ATOM 4040 O O . GLY A 1 612 ? 37.248 -8.597 -77.215 1.00 74.56 612 GLY A O 1
ATOM 4041 N N . TYR A 1 613 ? 35.962 -10.170 -76.278 1.00 80.69 613 TYR A N 1
ATOM 4042 C CA . TYR A 1 613 ? 35.840 -10.972 -77.510 1.00 80.69 613 TYR A CA 1
ATOM 4043 C C . TYR A 1 613 ? 35.168 -10.189 -78.651 1.00 80.69 613 TYR A C 1
ATOM 4045 O O . TYR A 1 613 ? 35.692 -10.170 -79.766 1.00 80.69 613 TYR A O 1
ATOM 4053 N N . VAL A 1 614 ? 34.067 -9.491 -78.352 1.00 80.25 614 VAL A N 1
ATOM 4054 C CA . VAL A 1 614 ? 33.342 -8.631 -79.303 1.00 80.25 614 VAL A CA 1
ATOM 4055 C C . VAL A 1 614 ? 34.226 -7.456 -79.743 1.00 80.25 614 VAL A C 1
ATOM 4057 O O . VAL A 1 614 ? 34.499 -7.299 -80.932 1.00 80.25 614 VAL A O 1
ATOM 4060 N N . ALA A 1 615 ? 34.850 -6.750 -78.793 1.00 79.31 615 ALA A N 1
ATOM 4061 C CA . ALA A 1 615 ? 35.791 -5.666 -79.088 1.00 79.31 615 ALA A CA 1
ATOM 4062 C C . ALA A 1 615 ? 37.000 -6.111 -79.944 1.00 79.31 615 ALA A C 1
ATOM 4064 O O . ALA A 1 615 ? 37.466 -5.378 -80.819 1.00 79.31 615 ALA A O 1
ATOM 4065 N N . GLN A 1 616 ? 37.522 -7.328 -79.743 1.00 78.38 616 GLN A N 1
ATOM 4066 C CA . GLN A 1 616 ? 38.582 -7.894 -80.587 1.00 78.38 616 GLN A CA 1
ATOM 4067 C C . GLN A 1 616 ? 38.109 -8.138 -82.024 1.00 78.38 616 GLN A C 1
ATOM 4069 O O . GLN A 1 616 ? 38.891 -7.930 -82.961 1.00 78.38 616 GLN A O 1
ATOM 4074 N N . TYR A 1 617 ? 36.862 -8.580 -82.208 1.00 81.88 617 TYR A N 1
ATOM 4075 C CA . TYR A 1 617 ? 36.267 -8.745 -83.529 1.00 81.88 617 TYR A CA 1
ATOM 4076 C C . TYR A 1 617 ? 36.167 -7.391 -84.247 1.00 81.88 617 TYR A C 1
ATOM 4078 O O . TYR A 1 617 ? 36.698 -7.263 -85.354 1.00 81.88 617 TYR A O 1
ATOM 4086 N N . ASP A 1 618 ? 35.626 -6.362 -83.599 1.00 79.00 618 ASP A N 1
ATOM 4087 C CA . ASP A 1 618 ? 35.429 -5.035 -84.200 1.00 79.00 618 ASP A CA 1
ATOM 4088 C C . ASP A 1 618 ? 36.756 -4.340 -84.540 1.00 79.00 618 ASP A C 1
ATOM 4090 O O . ASP A 1 618 ? 36.955 -3.859 -85.664 1.00 79.00 618 ASP A O 1
ATOM 4094 N N . LEU A 1 619 ? 37.755 -4.427 -83.649 1.00 73.06 619 LEU A N 1
ATOM 4095 C CA . LEU A 1 619 ? 39.121 -3.969 -83.941 1.00 73.06 619 LEU A CA 1
ATOM 4096 C C . LEU A 1 619 ? 39.726 -4.683 -85.156 1.00 73.06 619 LEU A C 1
ATOM 4098 O O . LEU A 1 619 ? 40.478 -4.071 -85.920 1.00 73.06 619 LEU A O 1
ATOM 4102 N N . SER A 1 620 ? 39.415 -5.969 -85.355 1.00 75.88 620 SER A N 1
ATOM 4103 C CA . SER A 1 620 ? 39.907 -6.737 -86.504 1.00 75.88 620 SER A CA 1
ATOM 4104 C C . SER A 1 620 ? 39.275 -6.301 -87.831 1.00 75.88 620 SER A C 1
ATOM 4106 O O . SER A 1 620 ? 39.908 -6.452 -88.881 1.00 75.88 620 SER A O 1
ATOM 4108 N N . GLN A 1 621 ? 38.069 -5.725 -87.785 1.00 72.25 621 GLN A N 1
ATOM 4109 C CA . GLN A 1 621 ? 37.365 -5.152 -88.936 1.00 72.25 621 GLN A CA 1
ATOM 4110 C C . GLN A 1 621 ? 37.675 -3.659 -89.144 1.00 72.25 621 GLN A C 1
ATOM 4112 O O . GLN A 1 621 ? 37.349 -3.100 -90.193 1.00 72.25 621 GLN A O 1
ATOM 4117 N N . GLY A 1 622 ? 38.387 -3.035 -88.199 1.00 69.75 622 GLY A N 1
ATOM 4118 C CA . GLY A 1 622 ? 38.756 -1.621 -88.229 1.00 69.75 622 GLY A CA 1
ATOM 4119 C C . GLY A 1 622 ? 37.686 -0.687 -87.662 1.00 69.75 622 GLY A C 1
ATOM 4120 O O . GLY A 1 622 ? 37.806 0.524 -87.859 1.00 69.75 622 GLY A O 1
ATOM 4121 N N . ASP A 1 623 ? 36.682 -1.230 -86.968 1.00 70.31 623 ASP A N 1
ATOM 4122 C CA . ASP A 1 623 ? 35.627 -0.459 -86.316 1.00 70.31 623 ASP A CA 1
ATOM 4123 C C . ASP A 1 623 ? 36.029 -0.103 -84.883 1.00 70.31 623 ASP A C 1
ATOM 4125 O O . ASP A 1 623 ? 35.828 -0.841 -83.923 1.00 70.31 623 ASP A O 1
ATOM 4129 N N . VAL A 1 624 ? 36.728 1.022 -84.752 1.00 66.56 624 VAL A N 1
ATOM 4130 C CA . VAL A 1 624 ? 37.299 1.456 -83.470 1.00 66.56 624 VAL A CA 1
ATOM 4131 C C . VAL A 1 624 ? 36.264 2.053 -82.518 1.00 66.56 624 VAL A C 1
ATOM 4133 O O . VAL A 1 624 ? 36.579 2.217 -81.341 1.00 66.56 624 VAL A O 1
ATOM 4136 N N . VAL A 1 625 ? 35.083 2.428 -83.018 1.00 67.19 625 VAL A N 1
ATOM 4137 C CA . VAL A 1 625 ? 34.016 3.030 -82.206 1.00 67.19 625 VAL A CA 1
ATOM 4138 C C . VAL A 1 625 ? 33.222 1.922 -81.528 1.00 67.19 625 VAL A C 1
ATOM 4140 O O . VAL A 1 625 ? 33.138 1.928 -80.303 1.00 67.19 625 VAL A O 1
ATOM 4143 N N . ASP A 1 626 ? 32.778 0.928 -82.296 1.00 69.00 626 ASP A N 1
ATOM 4144 C CA . ASP A 1 626 ? 32.045 -0.225 -81.762 1.00 69.00 626 ASP A CA 1
ATOM 4145 C C . ASP A 1 626 ? 32.952 -1.069 -80.845 1.00 69.00 626 ASP A C 1
ATOM 4147 O O . ASP A 1 626 ? 32.563 -1.442 -79.742 1.00 69.00 626 ASP A O 1
ATOM 4151 N N . ALA A 1 627 ? 34.243 -1.204 -81.183 1.00 70.12 627 ALA A N 1
ATOM 4152 C CA . ALA A 1 627 ? 35.214 -1.840 -80.291 1.00 70.12 627 ALA A CA 1
ATOM 4153 C C . ALA A 1 627 ? 35.393 -1.132 -78.937 1.00 70.12 627 ALA A C 1
ATOM 4155 O O . ALA A 1 627 ? 35.697 -1.775 -77.932 1.00 70.12 627 ALA A O 1
ATOM 4156 N N . ALA A 1 628 ? 35.288 0.200 -78.908 1.00 69.75 628 ALA A N 1
ATOM 4157 C CA . ALA A 1 628 ? 35.414 0.964 -77.672 1.00 69.75 628 ALA A CA 1
ATOM 4158 C C . ALA A 1 628 ? 34.147 0.860 -76.812 1.00 69.75 628 ALA A C 1
ATOM 4160 O O . ALA A 1 628 ? 34.259 0.876 -75.586 1.00 69.75 628 ALA A O 1
ATOM 4161 N N . ALA A 1 629 ? 32.979 0.737 -77.447 1.00 72.44 629 ALA A N 1
ATOM 4162 C CA . ALA A 1 629 ? 31.697 0.540 -76.783 1.00 72.44 629 ALA A CA 1
ATOM 4163 C C . ALA A 1 629 ? 31.576 -0.878 -76.191 1.00 72.44 629 ALA A C 1
ATOM 4165 O O . ALA A 1 629 ? 31.332 -1.008 -74.992 1.00 72.44 629 ALA A O 1
ATOM 4166 N N . ALA A 1 630 ? 31.946 -1.917 -76.947 1.00 74.25 630 ALA A N 1
ATOM 4167 C CA . ALA A 1 630 ? 32.024 -3.294 -76.450 1.00 74.25 630 ALA A CA 1
ATOM 4168 C C . ALA A 1 630 ? 33.031 -3.463 -75.289 1.00 74.25 630 ALA A C 1
ATOM 4170 O O . ALA A 1 630 ? 32.815 -4.222 -74.350 1.00 74.25 630 ALA A O 1
ATOM 4171 N N . GLU A 1 631 ? 34.145 -2.723 -75.296 1.00 76.19 631 GLU A N 1
ATOM 4172 C CA . GLU A 1 631 ? 35.100 -2.725 -74.176 1.00 76.19 631 GLU A CA 1
ATOM 4173 C C . GLU A 1 631 ? 34.569 -1.968 -72.940 1.00 76.19 631 GLU A C 1
ATOM 4175 O O . GLU A 1 631 ? 34.990 -2.242 -71.813 1.00 76.19 631 GLU A O 1
ATOM 4180 N N . ALA A 1 632 ? 33.653 -1.013 -73.121 1.00 75.62 632 ALA A N 1
ATOM 4181 C CA . ALA A 1 632 ? 32.970 -0.351 -72.013 1.00 75.62 632 ALA A CA 1
ATOM 4182 C C . ALA A 1 632 ? 31.926 -1.275 -71.362 1.00 75.62 632 ALA A C 1
ATOM 4184 O O . ALA A 1 632 ? 31.895 -1.341 -70.130 1.00 75.62 632 ALA A O 1
ATOM 4185 N N . ALA A 1 633 ? 31.172 -2.035 -72.165 1.00 78.12 633 ALA A N 1
ATOM 4186 C CA . ALA A 1 6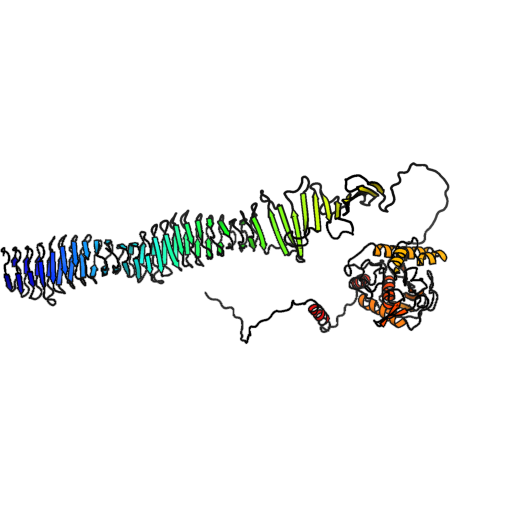33 ? 30.244 -3.072 -71.702 1.00 78.12 633 ALA A CA 1
ATOM 4187 C C . ALA A 1 633 ? 30.967 -4.146 -70.866 1.00 78.12 633 ALA A C 1
ATOM 4189 O O . ALA A 1 633 ? 30.615 -4.380 -69.709 1.00 78.12 633 ALA A O 1
ATOM 4190 N N . LEU A 1 634 ? 32.103 -4.666 -71.348 1.00 81.69 634 LEU A N 1
ATOM 4191 C CA . LEU A 1 634 ? 32.905 -5.633 -70.587 1.00 81.69 634 LEU A CA 1
ATOM 4192 C C . LEU A 1 634 ? 33.370 -5.091 -69.224 1.00 81.69 634 LEU A C 1
ATOM 4194 O O . LEU A 1 634 ? 33.405 -5.815 -68.226 1.00 81.69 634 LEU A O 1
ATOM 4198 N N . ARG A 1 635 ? 33.752 -3.810 -69.154 1.00 80.50 635 ARG A N 1
ATOM 4199 C CA . ARG A 1 635 ? 34.171 -3.179 -67.889 1.00 80.50 635 ARG A CA 1
ATOM 4200 C C . ARG A 1 635 ? 33.009 -2.975 -66.934 1.00 80.50 635 ARG A C 1
ATOM 4202 O O . ARG A 1 635 ? 33.215 -3.044 -65.723 1.00 80.50 635 ARG A O 1
ATOM 4209 N N . GLN A 1 636 ? 31.819 -2.724 -67.462 1.00 80.38 636 GLN A N 1
ATOM 4210 C CA . GLN A 1 636 ? 30.595 -2.639 -66.683 1.00 80.38 636 GLN A CA 1
ATOM 4211 C C . GLN A 1 636 ? 30.234 -4.002 -66.080 1.00 80.38 636 GLN A C 1
ATOM 4213 O O . GLN A 1 636 ? 30.049 -4.082 -64.864 1.00 80.38 636 GLN A O 1
ATOM 4218 N N . ALA A 1 637 ? 30.291 -5.076 -66.869 1.00 81.56 637 ALA A N 1
ATOM 4219 C CA . ALA A 1 637 ? 30.137 -6.445 -66.384 1.00 81.56 637 ALA A CA 1
ATOM 4220 C C . ALA A 1 637 ? 31.202 -6.811 -65.330 1.00 81.56 637 ALA A C 1
ATOM 4222 O O . ALA A 1 637 ? 30.888 -7.379 -64.283 1.00 81.56 637 ALA A O 1
ATOM 4223 N N . ALA A 1 638 ? 32.467 -6.422 -65.538 1.00 80.81 638 ALA A N 1
ATOM 4224 C CA . ALA A 1 638 ? 33.542 -6.649 -64.567 1.00 80.81 638 ALA A CA 1
ATOM 4225 C C . ALA A 1 638 ? 33.334 -5.866 -63.256 1.00 80.81 638 ALA A C 1
ATOM 4227 O O . ALA A 1 638 ? 33.636 -6.371 -62.171 1.00 80.81 638 ALA A O 1
ATOM 4228 N N . ALA A 1 639 ? 32.790 -4.648 -63.335 1.00 80.19 639 ALA A N 1
ATOM 4229 C CA . ALA A 1 639 ? 32.427 -3.859 -62.162 1.00 80.19 639 ALA A CA 1
ATOM 4230 C C . ALA A 1 639 ? 31.264 -4.502 -61.390 1.00 80.19 639 ALA A C 1
ATOM 4232 O O . ALA A 1 639 ? 31.331 -4.608 -60.163 1.00 80.19 639 ALA A O 1
ATOM 4233 N N . ALA A 1 640 ? 30.243 -4.999 -62.093 1.00 82.25 640 ALA A N 1
ATOM 4234 C CA . ALA A 1 640 ? 29.139 -5.746 -61.498 1.00 82.25 640 ALA A CA 1
ATOM 4235 C C . ALA A 1 640 ? 29.621 -7.041 -60.817 1.00 82.25 640 ALA A C 1
ATOM 4237 O O . ALA A 1 640 ? 29.221 -7.330 -59.687 1.00 82.25 640 ALA A O 1
ATOM 4238 N N . ALA A 1 641 ? 30.558 -7.763 -61.437 1.00 82.38 641 ALA A N 1
ATOM 4239 C CA . ALA A 1 641 ? 31.189 -8.948 -60.856 1.00 82.38 641 ALA A CA 1
ATOM 4240 C C . ALA A 1 641 ? 31.985 -8.646 -59.572 1.00 82.38 641 ALA A C 1
ATOM 4242 O O . ALA A 1 641 ? 32.016 -9.468 -58.653 1.00 82.38 641 ALA A O 1
ATOM 4243 N N . GLY A 1 642 ? 32.607 -7.466 -59.482 1.00 76.56 642 GLY A N 1
ATOM 4244 C CA . GLY A 1 642 ? 33.359 -7.026 -58.303 1.00 76.56 642 GLY A CA 1
ATOM 4245 C C . GLY A 1 642 ? 32.494 -6.506 -57.146 1.00 76.56 642 GLY A C 1
ATOM 4246 O O . GLY A 1 642 ? 32.918 -6.556 -55.992 1.00 76.56 642 GLY A O 1
ATOM 4247 N N . ALA A 1 643 ? 31.277 -6.032 -57.420 1.00 72.25 643 ALA A N 1
ATOM 4248 C CA . ALA A 1 643 ? 30.446 -5.279 -56.476 1.00 72.25 643 ALA A CA 1
ATOM 4249 C C . ALA A 1 643 ? 29.484 -6.144 -55.627 1.00 72.25 643 ALA A C 1
ATOM 4251 O O . ALA A 1 643 ? 28.370 -5.709 -55.348 1.00 72.25 643 ALA A O 1
ATOM 4252 N N . SER A 1 644 ? 29.885 -7.366 -55.245 1.00 57.91 644 SER A N 1
ATOM 4253 C CA . SER A 1 644 ? 29.001 -8.430 -54.714 1.00 57.91 644 SER A CA 1
ATOM 4254 C C . SER A 1 644 ? 27.855 -7.961 -53.791 1.00 57.91 644 SER A C 1
ATOM 4256 O O . SER A 1 644 ? 28.081 -7.475 -52.682 1.00 57.91 644 SER A O 1
ATOM 4258 N N . THR A 1 645 ? 26.605 -8.147 -54.236 1.00 62.91 645 THR A N 1
ATOM 4259 C CA . THR A 1 645 ? 25.390 -7.903 -53.438 1.00 62.91 645 THR A CA 1
ATOM 4260 C C . THR A 1 645 ? 24.702 -9.217 -53.057 1.00 62.91 645 THR A C 1
ATOM 4262 O O . THR A 1 645 ? 24.875 -10.256 -53.697 1.00 62.91 645 THR A O 1
ATOM 4265 N N . ALA A 1 646 ? 23.958 -9.206 -51.946 1.00 59.97 646 ALA A N 1
ATOM 4266 C CA . ALA A 1 646 ? 23.183 -10.365 -51.511 1.00 59.97 646 ALA A CA 1
ATOM 4267 C C . ALA A 1 646 ? 22.001 -10.608 -52.464 1.00 59.97 646 ALA A C 1
ATOM 4269 O O . ALA A 1 646 ? 21.337 -9.655 -52.862 1.00 59.97 646 ALA A O 1
ATOM 4270 N N . ALA A 1 647 ? 21.720 -11.880 -52.771 1.00 54.00 647 ALA A N 1
ATOM 4271 C CA . ALA A 1 647 ? 20.655 -12.271 -53.697 1.00 54.00 647 ALA A CA 1
ATOM 4272 C C . ALA A 1 647 ? 19.295 -11.652 -53.317 1.00 54.00 647 ALA A C 1
ATOM 4274 O O . ALA A 1 647 ? 18.800 -11.867 -52.204 1.00 54.00 647 ALA A O 1
ATOM 4275 N N . GLY A 1 648 ? 18.698 -10.911 -54.250 1.00 56.91 648 GLY A N 1
ATOM 4276 C CA . GLY A 1 648 ? 17.400 -10.243 -54.125 1.00 56.91 648 GLY A CA 1
ATOM 4277 C C . GLY A 1 648 ? 17.427 -8.933 -53.339 1.00 56.91 648 GLY A C 1
ATOM 4278 O O . GLY A 1 648 ? 16.370 -8.453 -52.924 1.00 56.91 648 GLY A O 1
ATOM 4279 N N . GLY A 1 649 ? 18.617 -8.390 -53.069 1.00 53.28 649 GLY A N 1
ATOM 4280 C CA . GLY A 1 649 ? 18.831 -7.147 -52.326 1.00 53.28 649 GLY A CA 1
ATOM 4281 C C . GLY A 1 649 ? 19.356 -5.982 -53.169 1.00 53.28 649 GLY A C 1
ATOM 4282 O O . GLY A 1 649 ? 19.660 -4.933 -52.598 1.00 53.28 649 GLY A O 1
ATOM 4283 N N . GLY A 1 650 ? 19.511 -6.156 -54.485 1.00 60.09 650 GLY A N 1
ATOM 4284 C CA . GLY A 1 650 ? 20.057 -5.138 -55.378 1.00 60.09 650 GLY A CA 1
ATOM 4285 C C . GLY A 1 650 ? 19.088 -3.999 -55.708 1.00 60.09 650 GLY A C 1
ATOM 4286 O O . GLY A 1 650 ? 17.878 -4.078 -55.514 1.00 60.09 650 GLY A O 1
ATOM 4287 N N . THR A 1 651 ? 19.634 -2.911 -56.251 1.00 72.75 651 THR A N 1
ATOM 4288 C CA . THR A 1 651 ? 18.872 -1.870 -56.959 1.00 72.75 651 THR A CA 1
ATOM 4289 C C . THR A 1 651 ? 19.192 -1.956 -58.444 1.00 72.75 651 THR A C 1
ATOM 4291 O O . THR A 1 651 ? 20.352 -2.170 -58.786 1.00 72.75 651 THR A O 1
ATOM 4294 N N . ALA A 1 652 ? 18.204 -1.750 -59.318 1.00 74.94 652 ALA A N 1
ATOM 4295 C CA . ALA A 1 652 ? 18.436 -1.783 -60.760 1.00 74.94 652 ALA A CA 1
ATOM 4296 C C . ALA A 1 652 ? 19.518 -0.775 -61.173 1.00 74.94 652 ALA A C 1
ATOM 4298 O O . ALA A 1 652 ? 19.467 0.394 -60.780 1.00 74.94 652 ALA A O 1
ATOM 4299 N N . VAL A 1 653 ? 20.474 -1.231 -61.980 1.00 79.12 653 VAL A N 1
ATOM 4300 C CA . VAL A 1 653 ? 21.516 -0.390 -62.574 1.00 79.12 653 VAL A CA 1
ATOM 4301 C C . VAL A 1 653 ? 21.029 0.030 -63.961 1.00 79.12 653 VAL A C 1
ATOM 4303 O O . VAL A 1 653 ? 20.576 -0.805 -64.740 1.00 79.12 653 VAL A O 1
ATOM 4306 N N . LEU A 1 654 ? 21.068 1.328 -64.266 1.00 81.50 654 LEU A N 1
ATOM 4307 C CA . LEU A 1 654 ? 20.547 1.883 -65.520 1.00 81.50 654 LEU A CA 1
ATOM 4308 C C . LEU A 1 654 ? 21.690 2.506 -66.329 1.00 81.50 654 LEU A C 1
ATOM 4310 O O . LEU A 1 654 ? 22.493 3.252 -65.770 1.00 81.50 654 LEU A O 1
ATOM 4314 N N . ALA A 1 655 ? 21.730 2.229 -67.634 1.00 68.44 655 ALA A N 1
ATOM 4315 C CA . ALA A 1 655 ? 22.729 2.757 -68.568 1.00 68.44 655 ALA A CA 1
ATOM 4316 C C . ALA A 1 655 ? 22.512 4.253 -68.884 1.00 68.44 655 ALA A C 1
ATOM 4318 O O . ALA A 1 655 ? 23.450 4.973 -69.206 1.00 68.44 655 ALA A O 1
ATOM 4319 N N . GLY A 1 656 ? 21.288 4.760 -68.676 1.00 63.50 656 GLY A N 1
ATOM 4320 C CA . GLY A 1 656 ? 20.965 6.193 -68.713 1.00 63.50 656 GLY A CA 1
ATOM 4321 C C . GLY A 1 656 ? 20.186 6.656 -69.948 1.00 63.50 656 GLY A C 1
ATOM 4322 O O . GLY A 1 656 ? 19.592 7.736 -69.900 1.00 63.50 656 GLY A O 1
ATOM 4323 N N . ALA A 1 657 ? 20.101 5.843 -71.005 1.00 79.62 657 ALA A N 1
ATOM 4324 C CA . ALA A 1 657 ? 19.241 6.084 -72.165 1.00 79.62 657 ALA A CA 1
ATOM 4325 C C . ALA A 1 657 ? 17.933 5.272 -72.119 1.00 79.62 657 ALA A C 1
ATOM 4327 O O . ALA A 1 657 ? 17.873 4.198 -71.527 1.00 79.62 657 ALA A O 1
ATOM 4328 N N . LYS A 1 658 ? 16.863 5.775 -72.754 1.00 86.94 658 LYS A N 1
ATOM 4329 C CA . LYS A 1 658 ? 15.580 5.053 -72.884 1.00 86.94 658 LYS A CA 1
ATOM 4330 C C . LYS A 1 658 ? 14.873 5.311 -74.210 1.00 86.94 658 LYS A C 1
ATOM 4332 O O . LYS A 1 658 ? 15.109 6.331 -74.858 1.00 86.94 658 LYS A O 1
ATOM 4337 N N . TRP A 1 659 ? 13.931 4.454 -74.593 1.00 89.00 659 TRP A N 1
ATOM 4338 C CA . TRP A 1 659 ? 13.037 4.753 -75.717 1.00 89.00 659 TRP A CA 1
ATOM 4339 C C . TRP A 1 659 ? 12.085 5.906 -75.367 1.00 89.00 659 TRP A C 1
ATOM 4341 O O . TRP A 1 659 ? 11.529 5.980 -74.270 1.00 89.00 659 TRP A O 1
ATOM 4351 N N . GLY A 1 660 ? 11.907 6.845 -76.299 1.00 78.38 660 GLY A N 1
ATOM 4352 C CA . GLY A 1 660 ? 11.060 8.026 -76.075 1.00 78.38 660 GLY A CA 1
ATOM 4353 C C . GLY A 1 660 ? 9.586 7.857 -76.452 1.00 78.38 660 GLY A C 1
ATOM 4354 O O . GLY A 1 660 ? 8.833 8.818 -76.312 1.00 78.38 660 GLY A O 1
ATOM 4355 N N . GLY A 1 661 ? 9.175 6.686 -76.949 1.00 75.31 661 GLY A N 1
ATOM 4356 C CA . GLY A 1 661 ? 7.784 6.358 -77.274 1.00 75.31 661 GLY A CA 1
ATOM 4357 C C . GLY A 1 661 ? 7.309 5.094 -76.555 1.00 75.31 661 GLY A C 1
ATOM 4358 O O . GLY A 1 661 ? 8.123 4.270 -76.154 1.00 75.31 661 GLY A O 1
ATOM 4359 N N . ASP A 1 662 ? 5.989 4.937 -76.428 1.00 78.62 662 ASP A N 1
ATOM 4360 C CA . ASP A 1 662 ? 5.366 3.801 -75.721 1.00 78.62 662 ASP A CA 1
ATOM 4361 C C . ASP A 1 662 ? 5.298 2.516 -76.568 1.00 78.62 662 ASP A C 1
ATOM 4363 O O . ASP A 1 662 ? 4.863 1.473 -76.081 1.00 78.62 662 ASP A O 1
A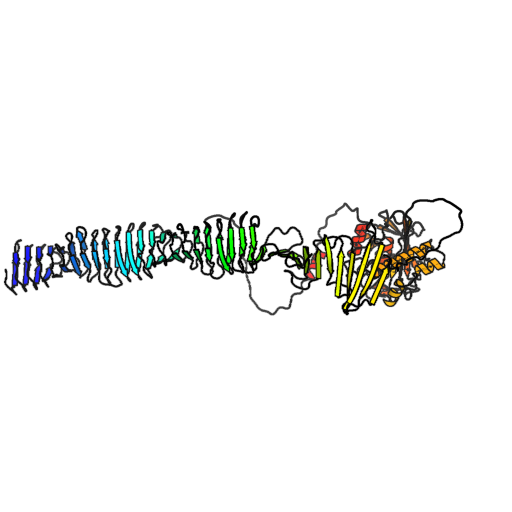TOM 4367 N N . VAL A 1 663 ? 5.687 2.590 -77.846 1.00 90.06 663 VAL A N 1
ATOM 4368 C CA . VAL A 1 663 ? 5.760 1.457 -78.777 1.00 90.06 663 VAL A CA 1
ATOM 4369 C C . VAL A 1 663 ? 7.180 1.368 -79.321 1.00 90.06 663 VAL A C 1
ATOM 4371 O O . VAL A 1 663 ? 7.656 2.325 -79.930 1.00 90.06 663 VAL A O 1
ATOM 4374 N N . VAL A 1 664 ? 7.819 0.218 -79.119 1.00 93.38 664 VAL A N 1
ATOM 4375 C CA . VAL A 1 664 ? 9.141 -0.136 -79.646 1.00 93.38 664 VAL A CA 1
ATOM 4376 C C . VAL A 1 664 ? 8.945 -1.222 -80.701 1.00 93.38 664 VAL A C 1
ATOM 4378 O O . VAL A 1 664 ? 8.356 -2.269 -80.433 1.00 93.38 664 VAL A O 1
ATOM 4381 N N . THR A 1 665 ? 9.387 -0.972 -81.926 1.00 94.25 665 THR A N 1
ATOM 4382 C CA . THR A 1 665 ? 9.254 -1.925 -83.031 1.00 94.25 665 THR A CA 1
ATOM 4383 C C . THR A 1 665 ? 10.410 -2.918 -83.055 1.00 94.25 665 THR A C 1
ATOM 4385 O O . THR A 1 665 ? 11.561 -2.542 -82.849 1.00 94.25 665 THR A O 1
ATOM 4388 N N . TRP A 1 666 ? 10.137 -4.191 -83.334 1.00 94.88 666 TRP A N 1
ATOM 4389 C CA . TRP A 1 666 ? 11.189 -5.205 -83.425 1.00 94.88 666 TRP A CA 1
ATOM 4390 C C . TRP A 1 666 ? 11.036 -6.111 -84.646 1.00 94.88 666 TRP A C 1
ATOM 4392 O O . TRP A 1 666 ? 9.936 -6.292 -85.167 1.00 94.88 666 TRP A O 1
ATOM 4402 N N . SER A 1 667 ? 12.145 -6.680 -85.113 1.00 93.44 667 SER A N 1
ATOM 4403 C CA . SER A 1 667 ? 12.157 -7.644 -86.216 1.00 93.44 667 SER A CA 1
ATOM 4404 C C . SER A 1 667 ? 13.195 -8.745 -86.009 1.00 93.44 667 SER A C 1
ATOM 4406 O O . SER A 1 667 ? 14.289 -8.497 -85.501 1.00 93.44 667 SER A O 1
ATOM 4408 N N . LEU A 1 668 ? 12.882 -9.965 -86.459 1.00 93.38 668 LEU A N 1
ATOM 4409 C CA . LEU A 1 668 ? 13.920 -10.961 -86.733 1.00 93.38 668 LEU A CA 1
ATOM 4410 C C . LEU A 1 668 ? 14.679 -10.517 -87.984 1.00 93.38 668 LEU A C 1
ATOM 4412 O O . LEU A 1 668 ? 14.063 -10.258 -89.020 1.00 93.38 668 LEU A O 1
ATOM 4416 N N . ALA A 1 669 ? 15.999 -10.405 -87.886 1.00 88.38 669 ALA A N 1
ATOM 4417 C CA . ALA A 1 669 ? 16.818 -9.905 -88.976 1.00 88.38 669 ALA A CA 1
ATOM 4418 C C . ALA A 1 669 ? 16.743 -10.835 -90.199 1.00 88.38 669 ALA A C 1
ATOM 4420 O O . ALA A 1 669 ? 16.884 -12.050 -90.070 1.00 88.38 669 ALA A O 1
ATOM 4421 N N . ASP A 1 670 ? 16.567 -10.267 -91.394 1.00 85.88 670 ASP A N 1
ATOM 4422 C CA . ASP A 1 670 ? 16.687 -10.966 -92.685 1.00 85.88 670 ASP A CA 1
ATOM 4423 C C . ASP A 1 670 ? 17.733 -10.320 -93.615 1.00 85.88 670 ASP A C 1
ATOM 4425 O O . ASP A 1 670 ? 17.976 -10.768 -94.743 1.00 85.88 670 ASP A O 1
ATOM 4429 N N . SER A 1 671 ? 18.386 -9.273 -93.109 1.00 80.56 671 SER A N 1
ATOM 4430 C CA . SER A 1 671 ? 19.417 -8.495 -93.777 1.00 80.56 671 SER A CA 1
ATOM 4431 C C . SER A 1 671 ? 20.556 -8.157 -92.813 1.00 80.56 671 SER A C 1
ATOM 4433 O O . SER A 1 671 ? 20.413 -8.238 -91.596 1.00 80.56 671 SER A O 1
ATOM 4435 N N . VAL A 1 672 ? 21.730 -7.812 -93.345 1.00 67.12 672 VAL A N 1
ATOM 4436 C CA . VAL A 1 672 ? 22.903 -7.472 -92.520 1.00 67.12 672 VAL A CA 1
ATOM 4437 C C . VAL A 1 672 ? 22.626 -6.264 -91.608 1.00 67.12 672 VAL A C 1
ATOM 4439 O O . VAL A 1 672 ? 21.938 -5.317 -92.004 1.00 67.12 672 VAL A O 1
ATOM 4442 N N . ALA A 1 673 ? 23.143 -6.305 -90.378 1.00 63.59 673 ALA A N 1
ATOM 4443 C CA . ALA A 1 673 ? 23.225 -5.141 -89.499 1.00 63.59 673 ALA A CA 1
ATOM 4444 C C . ALA A 1 673 ? 24.200 -4.092 -90.071 1.00 63.59 673 ALA A C 1
ATOM 4446 O O . ALA A 1 673 ? 25.032 -4.410 -90.926 1.00 63.59 673 ALA A O 1
ATOM 4447 N N . ALA A 1 674 ? 24.051 -2.830 -89.666 1.00 57.34 674 ALA A N 1
ATOM 4448 C CA . ALA A 1 674 ? 24.952 -1.748 -90.056 1.00 57.34 674 ALA A CA 1
ATOM 4449 C C . ALA A 1 674 ? 25.808 -1.359 -88.842 1.00 57.34 674 ALA A C 1
ATOM 4451 O O . ALA A 1 674 ? 25.246 -0.839 -87.889 1.00 57.34 674 ALA A O 1
ATOM 4452 N N . GLY A 1 675 ? 27.128 -1.576 -88.913 1.00 59.38 675 GLY A N 1
ATOM 4453 C CA . GLY A 1 675 ? 28.036 -1.433 -87.757 1.00 59.38 675 GLY A CA 1
ATOM 4454 C C . GLY A 1 675 ? 28.096 -2.711 -86.909 1.00 59.38 675 GLY A C 1
ATOM 4455 O O . GLY A 1 675 ? 27.170 -3.517 -86.984 1.00 59.38 675 GLY A O 1
ATOM 4456 N N . GLY A 1 676 ? 29.198 -2.912 -86.184 1.00 61.06 676 GLY A N 1
ATOM 4457 C CA . GLY A 1 676 ? 29.412 -4.018 -85.239 1.00 61.06 676 GLY A CA 1
ATOM 4458 C C . GLY A 1 676 ? 29.560 -5.433 -85.821 1.00 61.06 676 GLY A C 1
ATOM 4459 O O . GLY A 1 676 ? 29.717 -5.648 -87.036 1.00 61.06 676 GLY A O 1
ATOM 4460 N N . MET A 1 677 ? 29.518 -6.428 -84.926 1.00 67.69 677 MET A N 1
ATOM 4461 C CA . MET A 1 677 ? 29.541 -7.850 -85.273 1.00 67.69 677 MET A CA 1
ATOM 4462 C C . MET A 1 677 ? 28.313 -8.208 -86.136 1.00 67.69 677 MET A C 1
ATOM 4464 O O . MET A 1 677 ? 27.178 -7.953 -85.760 1.00 67.69 677 MET A O 1
ATOM 4468 N N . PRO A 1 678 ? 28.481 -8.788 -87.339 1.00 69.94 678 PRO A N 1
ATOM 4469 C CA . PRO A 1 678 ? 27.341 -9.133 -88.176 1.00 69.94 678 PRO A CA 1
ATOM 4470 C C . PRO A 1 678 ? 26.651 -10.400 -87.664 1.00 69.94 678 PRO A C 1
ATOM 4472 O O . PRO A 1 678 ? 27.322 -11.345 -87.248 1.00 69.94 678 PRO A O 1
ATOM 4475 N N . PHE A 1 679 ? 25.329 -10.486 -87.857 1.00 81.06 679 PHE A N 1
ATOM 4476 C CA . PHE A 1 679 ? 24.593 -11.735 -87.656 1.00 81.06 679 PHE A CA 1
ATOM 4477 C C . PHE A 1 679 ? 25.250 -12.893 -88.435 1.00 81.06 679 PHE A C 1
ATOM 4479 O O . PHE A 1 679 ? 25.331 -12.861 -89.670 1.00 81.06 679 PHE A O 1
ATOM 4486 N N . SER A 1 680 ? 25.717 -13.920 -87.724 1.00 78.31 680 SER A N 1
ATOM 4487 C CA . SER A 1 680 ? 26.310 -15.138 -88.288 1.00 78.31 680 SER A CA 1
ATOM 4488 C C . SER A 1 680 ? 25.262 -15.968 -89.037 1.00 78.31 680 SER A C 1
ATOM 4490 O O . SER A 1 680 ? 25.558 -16.566 -90.079 1.00 78.31 680 SER A O 1
ATOM 4492 N N . SER A 1 681 ? 24.016 -15.942 -88.557 1.00 83.88 681 SER A N 1
ATOM 4493 C CA . SER A 1 681 ? 22.838 -16.458 -89.245 1.00 83.88 681 SER A CA 1
ATOM 4494 C C . SER A 1 681 ? 21.550 -15.748 -88.797 1.00 83.88 681 SER A C 1
ATOM 4496 O O . SER A 1 681 ? 21.503 -15.053 -87.784 1.00 83.88 681 SER A O 1
ATOM 4498 N N . TYR A 1 682 ? 20.484 -15.890 -89.589 1.00 86.81 682 TYR A N 1
ATOM 4499 C CA . TYR A 1 682 ? 19.189 -15.262 -89.314 1.00 86.81 682 TYR A CA 1
ATOM 4500 C C . TYR A 1 682 ? 18.282 -16.189 -88.504 1.00 86.81 682 TYR A C 1
ATOM 4502 O O . TYR A 1 682 ? 18.184 -17.387 -88.796 1.00 86.81 682 TYR A O 1
ATOM 4510 N N . MET A 1 683 ? 17.597 -15.631 -87.505 1.00 87.44 683 MET A N 1
ATOM 4511 C CA . MET A 1 683 ? 16.701 -16.390 -86.639 1.00 87.44 683 MET A CA 1
ATOM 4512 C C . MET A 1 683 ? 15.472 -16.872 -87.421 1.00 87.44 683 MET A C 1
ATOM 4514 O O . MET A 1 683 ? 14.814 -16.110 -88.127 1.00 87.44 683 MET A O 1
ATOM 4518 N N . SER A 1 684 ? 15.180 -18.171 -87.332 1.00 78.81 684 SER A N 1
ATOM 4519 C CA . SER A 1 684 ? 14.030 -18.776 -88.005 1.00 78.81 684 SER A CA 1
ATOM 4520 C C . SER A 1 684 ? 12.754 -18.565 -87.177 1.00 78.81 684 SER A C 1
ATOM 4522 O O . SER A 1 684 ? 12.817 -18.461 -85.951 1.00 78.81 684 SER A O 1
ATOM 4524 N N . GLY A 1 685 ? 11.581 -18.562 -87.823 1.00 76.19 685 GLY A N 1
ATOM 4525 C CA . GLY A 1 685 ? 10.290 -18.357 -87.145 1.00 76.19 685 GLY A CA 1
ATOM 4526 C C . GLY A 1 685 ? 9.949 -19.393 -86.057 1.00 76.19 685 GLY A C 1
ATOM 4527 O O . GLY A 1 685 ? 8.971 -19.231 -85.337 1.00 76.19 685 GLY A O 1
ATOM 4528 N N . GLU A 1 686 ? 10.738 -20.462 -85.897 1.00 84.62 686 GLU A N 1
ATOM 4529 C CA . GLU A 1 686 ? 10.576 -21.403 -84.779 1.00 84.62 686 GLU A CA 1
ATOM 4530 C C . GLU A 1 686 ? 10.924 -20.787 -83.410 1.00 84.62 686 GLU A C 1
ATOM 4532 O O . GLU A 1 686 ? 10.407 -21.249 -82.394 1.00 84.62 686 GLU A O 1
ATOM 4537 N N . TYR A 1 687 ? 11.751 -19.735 -83.387 1.00 88.62 687 TYR A N 1
ATOM 4538 C CA . TYR A 1 687 ? 12.171 -19.025 -82.173 1.00 88.62 687 TYR A CA 1
ATOM 4539 C C . TYR A 1 687 ? 11.381 -17.729 -81.926 1.00 88.62 687 TYR A C 1
ATOM 4541 O O . TYR A 1 687 ? 11.466 -17.158 -80.843 1.00 88.62 687 TYR A O 1
ATOM 4549 N N . GLU A 1 688 ? 10.556 -17.300 -82.888 1.00 88.38 688 GLU A N 1
ATOM 4550 C CA . GLU A 1 688 ? 9.744 -16.073 -82.825 1.00 88.38 688 GLU A CA 1
ATOM 4551 C C . GLU A 1 688 ? 8.847 -16.035 -81.578 1.00 88.38 688 GLU A C 1
ATOM 4553 O O . GLU A 1 688 ? 8.747 -15.014 -80.903 1.00 88.38 688 GLU A O 1
ATOM 4558 N N . ALA A 1 689 ? 8.270 -17.181 -81.199 1.00 86.56 689 ALA A N 1
ATOM 4559 C CA . ALA A 1 689 ? 7.447 -17.293 -79.996 1.00 86.56 689 ALA A CA 1
ATOM 4560 C C . ALA A 1 689 ? 8.235 -17.020 -78.699 1.00 86.56 689 ALA A C 1
ATOM 4562 O O . ALA A 1 689 ? 7.680 -16.446 -77.765 1.00 86.56 689 ALA A O 1
ATOM 4563 N N . ALA A 1 690 ? 9.517 -17.403 -78.640 1.00 88.19 690 ALA A N 1
ATOM 4564 C CA . ALA A 1 690 ? 10.373 -17.129 -77.485 1.00 88.19 690 ALA A CA 1
ATOM 4565 C C . ALA A 1 690 ? 10.724 -15.635 -77.398 1.00 88.19 690 ALA A C 1
ATOM 4567 O O . ALA A 1 690 ? 10.692 -15.060 -76.312 1.00 88.19 690 ALA A O 1
ATOM 4568 N N . VAL A 1 691 ? 10.967 -14.985 -78.543 1.00 93.38 691 VAL A N 1
ATOM 4569 C CA . VAL A 1 691 ? 11.193 -13.531 -78.616 1.00 93.38 691 VAL A CA 1
ATOM 4570 C C . VAL A 1 691 ? 9.940 -12.765 -78.185 1.00 93.38 691 VAL A C 1
ATOM 4572 O O . VAL A 1 691 ? 10.016 -11.908 -77.308 1.00 93.38 691 VAL A O 1
ATOM 4575 N N . GLN A 1 692 ? 8.766 -13.125 -78.716 1.00 90.44 692 GLN A N 1
ATOM 4576 C CA . GLN A 1 692 ? 7.480 -12.535 -78.321 1.00 90.44 692 GLN A CA 1
ATOM 4577 C C . GLN A 1 692 ? 7.200 -12.712 -76.819 1.00 90.44 692 GLN A C 1
ATOM 4579 O O . GLN A 1 692 ? 6.681 -11.801 -76.174 1.00 90.44 692 GLN A O 1
ATOM 4584 N N . GLN A 1 693 ? 7.558 -13.864 -76.244 1.00 89.44 693 GLN A N 1
ATOM 4585 C CA . GLN A 1 693 ? 7.406 -14.134 -74.814 1.00 89.44 693 GLN A CA 1
ATOM 4586 C C . GLN A 1 693 ? 8.336 -13.263 -73.953 1.00 89.44 693 GLN A C 1
ATOM 4588 O O . GLN A 1 693 ? 7.874 -12.681 -72.968 1.00 89.44 693 GLN A O 1
ATOM 4593 N N . ALA A 1 694 ? 9.608 -13.117 -74.329 1.00 93.44 694 ALA A N 1
ATOM 4594 C CA . ALA A 1 694 ? 10.559 -12.272 -73.606 1.00 93.44 694 ALA A CA 1
ATOM 4595 C C . ALA A 1 694 ? 10.175 -10.780 -73.683 1.00 93.44 694 ALA A C 1
ATOM 4597 O O . ALA A 1 694 ? 10.078 -10.106 -72.655 1.00 93.44 694 ALA A O 1
ATOM 4598 N N . MET A 1 695 ? 9.823 -10.291 -74.878 1.00 93.56 695 MET A N 1
ATOM 4599 C CA . MET A 1 695 ? 9.302 -8.932 -75.088 1.00 93.56 695 MET A CA 1
ATOM 4600 C C . MET A 1 695 ? 8.008 -8.687 -74.292 1.00 93.56 695 MET A C 1
ATOM 4602 O O . MET A 1 695 ? 7.846 -7.652 -73.643 1.00 93.56 695 MET A O 1
ATOM 4606 N N . GLY A 1 696 ? 7.091 -9.660 -74.275 1.00 88.25 696 GLY A N 1
ATOM 4607 C CA . GLY A 1 696 ? 5.859 -9.596 -73.485 1.00 88.25 696 GLY A CA 1
ATOM 4608 C C . GLY A 1 696 ? 6.106 -9.553 -71.973 1.00 88.25 696 GLY A C 1
ATOM 4609 O O . GLY A 1 696 ? 5.385 -8.866 -71.246 1.00 88.25 696 GLY A O 1
ATOM 4610 N N . THR A 1 697 ? 7.149 -10.234 -71.498 1.00 92.38 697 THR A N 1
ATOM 4611 C CA . THR A 1 697 ? 7.553 -10.226 -70.085 1.00 92.38 697 THR A CA 1
ATOM 4612 C C . THR A 1 697 ? 8.038 -8.836 -69.665 1.00 92.38 697 THR A C 1
ATOM 4614 O O . THR A 1 697 ? 7.533 -8.298 -68.678 1.00 92.38 697 THR A O 1
ATOM 4617 N N . TRP A 1 698 ? 8.900 -8.190 -70.456 1.00 92.56 698 TRP A N 1
ATOM 4618 C CA . TRP A 1 698 ? 9.317 -6.803 -70.213 1.00 92.56 698 TRP A CA 1
ATOM 4619 C C . TRP A 1 698 ? 8.171 -5.796 -70.350 1.00 92.56 698 TRP A C 1
ATOM 4621 O O . TRP A 1 698 ? 8.022 -4.912 -69.504 1.00 92.56 698 TRP A O 1
ATOM 4631 N N . SER A 1 699 ? 7.295 -5.966 -71.346 1.00 89.94 699 SER A N 1
ATOM 4632 C CA . SER A 1 699 ? 6.098 -5.130 -71.520 1.00 89.94 699 SER A CA 1
ATOM 4633 C C . SER A 1 699 ? 5.211 -5.122 -70.266 1.00 89.94 699 SER A C 1
ATOM 4635 O O . SER A 1 699 ? 4.699 -4.072 -69.871 1.00 89.94 699 SER A O 1
ATOM 4637 N N . SER A 1 700 ? 5.094 -6.266 -69.577 1.00 87.00 700 SER A N 1
ATOM 4638 C CA . SER A 1 700 ? 4.268 -6.402 -68.370 1.00 87.00 700 SER A CA 1
ATOM 4639 C C . SER A 1 700 ? 4.742 -5.572 -67.168 1.00 87.00 700 SER A C 1
ATOM 4641 O O . SER A 1 700 ? 3.923 -5.254 -66.302 1.00 87.00 700 SER A O 1
ATOM 4643 N N . VAL A 1 701 ? 6.028 -5.198 -67.117 1.00 87.44 701 VAL A N 1
ATOM 4644 C CA . VAL A 1 701 ? 6.624 -4.428 -66.007 1.00 87.44 701 VAL A CA 1
ATOM 4645 C C . VAL A 1 701 ? 7.026 -3.003 -66.394 1.00 87.44 701 VAL A C 1
ATOM 4647 O O . VAL A 1 701 ? 6.973 -2.119 -65.542 1.00 87.44 701 VAL A O 1
ATOM 4650 N N . ALA A 1 702 ? 7.389 -2.763 -67.658 1.00 84.19 702 ALA A N 1
ATOM 4651 C CA . ALA A 1 702 ? 7.846 -1.462 -68.151 1.00 84.19 702 ALA A CA 1
ATOM 4652 C C . ALA A 1 702 ? 6.700 -0.567 -68.655 1.00 84.19 702 ALA A C 1
ATOM 4654 O O . ALA A 1 702 ? 6.838 0.651 -68.679 1.00 84.19 702 ALA A O 1
ATOM 4655 N N . GLY A 1 703 ? 5.559 -1.140 -69.055 1.00 79.69 703 GLY A N 1
ATOM 4656 C CA . GLY A 1 703 ? 4.426 -0.365 -69.579 1.00 79.69 703 GLY A CA 1
ATOM 4657 C C . GLY A 1 703 ? 4.593 0.137 -71.021 1.00 79.69 703 GLY A C 1
ATOM 4658 O O . GLY A 1 703 ? 3.741 0.881 -71.497 1.00 79.69 703 GLY A O 1
ATOM 4659 N N . ILE A 1 704 ? 5.643 -0.298 -71.724 1.00 84.81 704 ILE A N 1
ATOM 4660 C CA . ILE A 1 704 ? 5.833 -0.121 -73.174 1.00 84.81 704 ILE A CA 1
ATOM 4661 C C . ILE A 1 704 ? 5.310 -1.343 -73.942 1.00 84.81 704 ILE A C 1
ATOM 4663 O O . ILE A 1 704 ? 5.201 -2.439 -73.391 1.00 84.81 704 ILE A O 1
ATOM 4667 N N . THR A 1 705 ? 4.992 -1.172 -75.222 1.00 90.94 705 THR A N 1
ATOM 4668 C CA . THR A 1 705 ? 4.523 -2.238 -76.123 1.00 90.94 705 THR A CA 1
ATOM 4669 C C . THR A 1 705 ? 5.597 -2.571 -77.152 1.00 90.94 705 THR A C 1
ATOM 4671 O O . THR A 1 705 ? 6.217 -1.666 -77.702 1.00 90.94 705 THR A O 1
ATOM 4674 N N . PHE A 1 706 ? 5.783 -3.858 -77.446 1.00 94.56 706 PHE A N 1
ATOM 4675 C CA . PHE A 1 706 ? 6.679 -4.320 -78.503 1.00 94.56 706 PHE A CA 1
ATOM 4676 C C . PHE A 1 706 ? 5.885 -4.806 -79.713 1.00 94.56 706 PHE A C 1
ATOM 4678 O O . PHE A 1 706 ? 5.182 -5.815 -79.623 1.00 94.56 706 PHE A O 1
ATOM 4685 N N . ASP A 1 707 ? 6.026 -4.114 -80.841 1.00 93.31 707 ASP A N 1
ATOM 4686 C CA . ASP A 1 707 ? 5.304 -4.430 -82.075 1.00 93.31 707 ASP A CA 1
ATOM 4687 C C . ASP A 1 707 ? 6.246 -5.059 -83.107 1.00 93.31 707 ASP A C 1
ATOM 4689 O O . ASP A 1 707 ? 7.221 -4.446 -83.542 1.00 93.31 707 ASP A O 1
ATOM 4693 N N . GLU A 1 708 ? 5.938 -6.286 -83.528 1.00 93.62 708 GLU A N 1
ATOM 4694 C CA . GLU A 1 708 ? 6.706 -6.968 -84.569 1.00 93.62 708 GLU A CA 1
ATOM 4695 C C . GLU A 1 708 ? 6.450 -6.333 -85.943 1.00 93.62 708 GLU A C 1
ATOM 4697 O O . GLU A 1 708 ? 5.302 -6.176 -86.381 1.00 93.62 708 GLU A O 1
ATOM 4702 N N . VAL A 1 709 ? 7.525 -5.990 -86.649 1.00 92.44 709 VAL A N 1
ATOM 4703 C CA . VAL A 1 709 ? 7.502 -5.393 -87.988 1.00 92.44 709 VAL A CA 1
ATOM 4704 C C . VAL A 1 709 ? 8.385 -6.179 -88.956 1.00 92.44 709 VAL A C 1
ATOM 4706 O O . VAL A 1 709 ? 9.203 -7.008 -88.570 1.00 92.44 709 VAL A O 1
ATOM 4709 N N . SER A 1 710 ? 8.225 -5.929 -90.258 1.00 90.62 710 SER A N 1
ATOM 4710 C CA . SER A 1 710 ? 9.163 -6.466 -91.252 1.00 90.62 710 SER A CA 1
ATOM 4711 C C . SER A 1 710 ? 10.548 -5.843 -91.080 1.00 90.62 710 SER A C 1
ATOM 4713 O O . SER A 1 710 ? 10.644 -4.631 -90.879 1.00 90.62 710 SER A O 1
ATOM 4715 N N . ASP A 1 711 ? 11.598 -6.656 -91.214 1.00 90.19 711 ASP A N 1
ATOM 4716 C CA . ASP A 1 711 ? 12.971 -6.217 -90.972 1.00 90.19 711 ASP A CA 1
ATOM 4717 C C . ASP A 1 711 ? 13.393 -5.047 -91.866 1.00 90.19 711 ASP A C 1
ATOM 4719 O O . ASP A 1 711 ? 13.184 -5.030 -93.084 1.00 90.19 711 ASP A O 1
ATOM 4723 N N . SER A 1 712 ? 13.977 -4.030 -91.237 1.00 86.06 712 SER A N 1
ATOM 4724 C CA . SER A 1 712 ? 14.546 -2.870 -91.908 1.00 86.06 712 SER A CA 1
ATOM 4725 C C . SER A 1 712 ? 15.524 -2.151 -90.984 1.00 86.06 712 SER A C 1
ATOM 4727 O O . SER A 1 712 ? 15.474 -2.297 -89.768 1.00 86.06 712 SER A O 1
ATOM 4729 N N . SER A 1 713 ? 16.348 -1.260 -91.538 1.00 79.31 713 SER A N 1
ATOM 4730 C CA . SER A 1 713 ? 17.190 -0.352 -90.745 1.00 79.31 713 SER A CA 1
ATOM 4731 C C . SER A 1 713 ? 16.398 0.720 -89.972 1.00 79.31 713 SER A C 1
ATOM 4733 O O . SER A 1 713 ? 16.978 1.710 -89.537 1.00 79.31 713 SER A O 1
ATOM 4735 N N . GLN A 1 714 ? 15.068 0.624 -89.925 1.00 83.06 714 GLN A N 1
ATOM 4736 C CA . GLN A 1 714 ? 14.177 1.507 -89.170 1.00 83.06 714 GLN A CA 1
ATOM 4737 C C . GLN A 1 714 ? 13.404 0.753 -88.083 1.00 83.06 714 GLN A C 1
ATOM 4739 O O . GLN A 1 714 ? 12.656 1.396 -87.357 1.00 83.06 714 GLN A O 1
ATOM 4744 N N . SER A 1 715 ? 13.556 -0.574 -87.986 1.00 89.69 715 SER A N 1
ATOM 4745 C CA . SER A 1 715 ? 13.114 -1.313 -86.803 1.00 89.69 715 SER A CA 1
ATOM 4746 C C . SER A 1 715 ? 13.903 -0.806 -85.600 1.00 89.69 715 SER A C 1
ATOM 4748 O O . SER A 1 715 ? 15.117 -0.620 -85.715 1.00 89.69 715 SER A O 1
ATOM 4750 N N . ASP A 1 716 ? 13.243 -0.581 -84.466 1.00 93.06 716 ASP A N 1
ATOM 4751 C CA . ASP A 1 716 ? 13.930 -0.080 -83.274 1.00 93.06 716 ASP A CA 1
ATOM 4752 C C . ASP A 1 716 ? 14.938 -1.114 -82.754 1.00 93.06 716 ASP A C 1
ATOM 4754 O O . ASP A 1 716 ? 16.092 -0.762 -82.516 1.00 93.06 716 ASP A O 1
ATOM 4758 N N . ILE A 1 717 ? 14.532 -2.390 -82.694 1.00 94.00 717 ILE A N 1
ATOM 4759 C CA . ILE A 1 717 ? 15.366 -3.530 -82.281 1.00 94.00 717 ILE A CA 1
ATOM 4760 C C . ILE A 1 717 ? 15.386 -4.610 -83.374 1.00 94.00 717 ILE A C 1
ATOM 4762 O O . ILE A 1 717 ? 14.344 -5.000 -83.906 1.00 94.00 717 ILE A O 1
ATOM 4766 N N . ARG A 1 718 ? 16.565 -5.146 -83.695 1.00 92.94 718 ARG A N 1
ATOM 4767 C CA . ARG A 1 718 ? 16.756 -6.231 -84.671 1.00 92.94 718 ARG A CA 1
ATOM 4768 C C . ARG A 1 718 ? 17.448 -7.416 -84.004 1.00 92.94 718 ARG A C 1
ATOM 4770 O O . ARG A 1 718 ? 18.512 -7.241 -83.422 1.00 92.94 718 ARG A O 1
ATOM 4777 N N . LEU A 1 719 ? 16.865 -8.611 -84.108 1.00 93.94 719 LEU A N 1
ATOM 4778 C CA . LEU A 1 719 ? 17.383 -9.817 -83.450 1.00 93.94 719 LEU A CA 1
ATOM 4779 C C . LEU A 1 719 ? 17.942 -10.830 -84.452 1.00 93.94 719 LEU A C 1
ATOM 4781 O O . LEU A 1 719 ? 17.313 -11.117 -85.474 1.00 93.94 719 LEU A O 1
ATOM 4785 N N . GLY A 1 720 ? 19.076 -11.441 -84.125 1.00 91.31 720 GLY A N 1
ATOM 4786 C CA . GLY A 1 720 ? 19.673 -12.512 -84.921 1.00 91.31 720 GLY A CA 1
ATOM 4787 C C . GLY A 1 720 ? 20.693 -13.336 -84.141 1.00 91.31 720 GLY A C 1
ATOM 4788 O O . GLY A 1 720 ? 20.865 -13.159 -82.937 1.00 91.31 720 GLY A O 1
ATOM 4789 N N . TRP A 1 721 ? 21.344 -14.271 -84.830 1.00 91.75 721 TRP A N 1
ATOM 4790 C CA . TRP A 1 721 ? 22.380 -15.114 -84.237 1.00 91.75 721 TRP A CA 1
ATOM 4791 C C . TRP A 1 721 ? 23.772 -14.551 -84.518 1.00 91.75 721 TRP A C 1
ATOM 4793 O O . TRP A 1 721 ? 23.992 -14.005 -85.596 1.00 91.75 721 TRP A O 1
ATOM 4803 N N . ALA A 1 722 ? 24.710 -14.742 -83.598 1.00 88.94 722 ALA A N 1
ATOM 4804 C CA . ALA A 1 722 ? 26.132 -14.446 -83.737 1.00 88.94 722 ALA A CA 1
ATOM 4805 C C . ALA A 1 722 ? 26.976 -15.659 -83.307 1.00 88.94 722 ALA A C 1
ATOM 4807 O O . ALA A 1 722 ? 26.511 -16.540 -82.590 1.00 88.94 722 ALA A O 1
ATOM 4808 N N . ASP A 1 723 ? 28.205 -15.755 -83.816 1.00 88.56 723 ASP A N 1
ATOM 4809 C CA . ASP A 1 723 ? 29.170 -16.783 -83.400 1.00 88.56 723 ASP A CA 1
ATOM 4810 C C . ASP A 1 723 ? 30.096 -16.173 -82.345 1.00 88.56 723 ASP A C 1
ATOM 4812 O O . ASP A 1 723 ? 31.118 -15.569 -82.679 1.00 88.56 723 ASP A O 1
ATOM 4816 N N . PHE A 1 724 ? 29.716 -16.293 -81.072 1.00 89.44 724 PHE A N 1
ATOM 4817 C CA . PHE A 1 724 ? 30.516 -15.818 -79.947 1.00 89.44 724 PHE A CA 1
ATOM 4818 C C . PHE A 1 724 ? 31.529 -16.852 -79.479 1.00 89.44 724 PHE A C 1
ATOM 4820 O O . PHE A 1 724 ? 32.421 -16.521 -78.696 1.00 89.44 724 PHE A O 1
ATOM 4827 N N . ASN A 1 725 ? 31.420 -18.107 -79.925 1.00 87.31 725 ASN A N 1
ATOM 4828 C CA . ASN A 1 725 ? 32.252 -19.212 -79.463 1.00 87.31 725 ASN A CA 1
ATOM 4829 C C . ASN A 1 725 ? 32.203 -19.337 -77.922 1.00 87.31 725 ASN A C 1
ATOM 4831 O O . ASN A 1 725 ? 33.246 -19.427 -77.250 1.00 87.31 725 ASN A O 1
ATOM 4835 N N . THR A 1 726 ? 30.979 -19.335 -77.370 1.00 89.06 726 THR A N 1
ATOM 4836 C CA . THR A 1 726 ? 30.652 -19.199 -75.932 1.00 89.06 726 THR A CA 1
ATOM 4837 C C . THR A 1 726 ? 31.463 -20.123 -75.028 1.00 89.06 726 THR A C 1
ATOM 4839 O O . THR A 1 726 ? 31.905 -19.728 -73.953 1.00 89.06 726 THR A O 1
ATOM 4842 N N . ALA A 1 727 ? 31.741 -21.353 -75.469 1.00 84.06 727 ALA A N 1
ATOM 4843 C CA . ALA A 1 727 ? 32.529 -22.314 -74.692 1.00 84.06 727 ALA A CA 1
ATOM 4844 C C . ALA A 1 727 ? 33.946 -21.810 -74.340 1.00 84.06 727 ALA A C 1
ATOM 4846 O O . ALA A 1 727 ? 34.551 -22.291 -73.377 1.00 84.06 727 ALA A O 1
ATOM 4847 N N . SER A 1 728 ? 34.483 -20.869 -75.122 1.00 83.50 728 SER A N 1
ATOM 4848 C CA . SER A 1 728 ? 35.817 -20.290 -74.941 1.00 83.50 728 SER A CA 1
ATOM 4849 C C . SER A 1 728 ? 35.814 -18.802 -74.597 1.00 83.50 728 SER A C 1
ATOM 4851 O O . SER A 1 728 ? 36.700 -18.379 -73.858 1.00 83.50 728 SER A O 1
ATOM 4853 N N . SER A 1 729 ? 34.850 -18.030 -75.103 1.00 86.12 729 SER A N 1
ATOM 4854 C CA . SER A 1 729 ? 34.732 -16.592 -74.830 1.00 86.12 729 SER A CA 1
ATOM 4855 C C . SER A 1 729 ? 33.945 -16.291 -73.558 1.00 86.12 729 SER A C 1
ATOM 4857 O O . SER A 1 729 ? 34.154 -15.246 -72.957 1.00 86.12 729 SER A O 1
ATOM 4859 N N . GLY A 1 730 ? 33.045 -17.189 -73.149 1.00 88.62 730 GLY A N 1
ATOM 4860 C CA . GLY A 1 730 ? 32.075 -16.948 -72.087 1.00 88.62 730 GLY A CA 1
ATOM 4861 C C . GLY A 1 730 ? 30.896 -16.062 -72.498 1.00 88.62 730 GLY A C 1
ATOM 4862 O O . GLY A 1 730 ? 29.939 -16.014 -71.742 1.00 88.62 730 GLY A O 1
ATOM 4863 N N . VAL A 1 731 ? 30.921 -15.407 -73.663 1.00 90.12 731 VAL A N 1
ATOM 4864 C CA . VAL A 1 731 ? 29.837 -14.532 -74.150 1.00 90.12 731 VAL A CA 1
ATOM 4865 C C . VAL A 1 731 ? 28.747 -15.388 -74.794 1.00 90.12 731 VAL A C 1
ATOM 4867 O O . VAL A 1 731 ? 29.057 -16.265 -75.605 1.00 90.12 731 VAL A O 1
ATOM 4870 N N . VAL A 1 732 ? 27.483 -15.177 -74.424 1.00 92.56 732 VAL A N 1
ATOM 4871 C CA . VAL A 1 732 ? 26.320 -15.911 -74.969 1.00 92.56 732 VAL A CA 1
ATOM 4872 C C . VAL A 1 732 ? 25.275 -14.991 -75.609 1.00 92.56 732 VAL A C 1
ATOM 4874 O O . VAL A 1 732 ? 24.456 -15.460 -76.405 1.00 92.56 732 VAL A O 1
ATOM 4877 N N . GLY A 1 733 ? 25.324 -13.701 -75.290 1.00 92.25 733 GLY A N 1
ATOM 4878 C CA . GLY A 1 733 ? 24.523 -12.654 -75.901 1.00 92.25 733 GLY A CA 1
ATOM 4879 C C . GLY A 1 733 ? 25.272 -11.325 -75.880 1.00 92.25 733 GLY A C 1
ATOM 4880 O O . GLY A 1 733 ? 26.167 -11.129 -75.054 1.00 92.25 733 GLY A O 1
ATOM 4881 N N . PHE A 1 734 ? 24.944 -10.466 -76.838 1.00 90.75 734 PHE A N 1
ATOM 4882 C CA . PHE A 1 734 ? 25.446 -9.103 -76.921 1.00 90.75 734 PHE A CA 1
ATOM 4883 C C . PHE A 1 734 ? 24.355 -8.186 -77.458 1.00 90.75 734 PHE A C 1
ATOM 4885 O O . PHE A 1 734 ? 23.647 -8.529 -78.415 1.00 90.75 734 PHE A O 1
ATOM 4892 N N . THR A 1 735 ? 24.255 -7.002 -76.873 1.00 91.75 735 THR A N 1
ATOM 4893 C CA . THR A 1 735 ? 23.361 -5.948 -77.336 1.00 91.75 735 THR A CA 1
ATOM 4894 C C . THR A 1 735 ? 24.175 -4.731 -77.720 1.00 91.75 735 THR A C 1
ATOM 4896 O O . THR A 1 735 ? 24.935 -4.224 -76.900 1.00 91.75 735 THR A O 1
ATOM 4899 N N . SER A 1 736 ? 23.964 -4.227 -78.937 1.00 86.38 736 SER A N 1
ATOM 4900 C CA . SER A 1 736 ? 24.496 -2.933 -79.354 1.00 86.38 736 SER A CA 1
ATOM 4901 C C . SER A 1 736 ? 23.379 -1.917 -79.536 1.00 86.38 736 SER A C 1
ATOM 4903 O O . SER A 1 736 ? 22.404 -2.153 -80.262 1.00 86.38 736 SER A O 1
ATOM 4905 N N . ALA A 1 737 ? 23.518 -0.768 -78.880 1.00 85.25 737 ALA A N 1
ATOM 4906 C CA . ALA A 1 737 ? 22.546 0.312 -78.949 1.00 85.25 737 ALA A CA 1
ATOM 4907 C C . ALA A 1 737 ? 23.230 1.679 -78.993 1.00 85.25 737 ALA A C 1
ATOM 4909 O O . ALA A 1 737 ? 24.237 1.938 -78.339 1.00 85.25 737 ALA A O 1
ATOM 4910 N N . GLN A 1 738 ? 22.643 2.591 -79.766 1.00 83.00 738 GLN A N 1
ATOM 4911 C CA . GLN A 1 738 ? 23.107 3.971 -79.865 1.00 83.00 738 GLN A CA 1
ATOM 4912 C C . GLN A 1 738 ? 22.056 4.905 -79.287 1.00 83.00 738 GLN A C 1
ATOM 4914 O O . GLN A 1 738 ? 20.878 4.837 -79.654 1.00 83.00 738 GLN A O 1
ATOM 4919 N N . SER A 1 739 ? 22.483 5.843 -78.451 1.00 80.56 739 SER A N 1
ATOM 4920 C CA . SER A 1 739 ? 21.615 6.875 -77.906 1.00 80.56 739 SER A CA 1
ATOM 4921 C C . SER A 1 739 ? 22.082 8.275 -78.261 1.00 80.56 739 SER A C 1
ATOM 4923 O O . SER A 1 739 ? 23.243 8.553 -78.566 1.00 80.56 739 SER A O 1
ATOM 4925 N N . ARG A 1 740 ? 21.117 9.191 -78.257 1.00 79.12 740 ARG A N 1
ATOM 4926 C CA . ARG A 1 740 ? 21.336 10.605 -78.528 1.00 79.12 740 ARG A CA 1
ATOM 4927 C C . ARG A 1 740 ? 20.562 11.424 -77.513 1.00 79.12 740 ARG A C 1
ATOM 4929 O O . ARG A 1 740 ? 19.336 11.337 -77.462 1.00 79.12 740 ARG A O 1
ATOM 4936 N N . ASN A 1 741 ? 21.262 12.224 -76.711 1.00 72.69 741 ASN A N 1
ATOM 4937 C CA . ASN A 1 741 ? 20.676 13.025 -75.626 1.00 72.69 741 ASN A CA 1
ATOM 4938 C C . ASN A 1 741 ? 19.821 12.192 -74.637 1.00 72.69 741 ASN A C 1
ATOM 4940 O O . ASN A 1 741 ? 18.723 12.610 -74.258 1.00 72.69 741 ASN A O 1
ATOM 4944 N N . GLY A 1 742 ? 20.293 10.997 -74.257 1.00 73.25 742 GLY A N 1
ATOM 4945 C CA . GLY A 1 742 ? 19.593 10.090 -73.333 1.00 73.25 742 GLY A CA 1
ATOM 4946 C C . GLY A 1 742 ? 18.379 9.359 -73.930 1.00 73.25 742 GLY A C 1
ATOM 4947 O O . GLY A 1 742 ? 17.576 8.792 -73.187 1.00 73.25 742 GLY A O 1
ATOM 4948 N N . GLN A 1 743 ? 18.214 9.372 -75.257 1.00 82.00 743 GLN A N 1
ATOM 4949 C CA . GLN A 1 743 ? 17.152 8.648 -75.959 1.00 82.00 743 GLN A CA 1
ATOM 4950 C C . GLN A 1 743 ? 17.733 7.606 -76.924 1.00 82.00 743 GLN A C 1
ATOM 4952 O O . GLN A 1 743 ? 18.598 7.943 -77.730 1.00 82.00 743 GLN A O 1
ATOM 4957 N N . MET A 1 744 ? 17.222 6.372 -76.876 1.00 87.00 744 MET A N 1
ATOM 4958 C CA . MET A 1 744 ? 17.614 5.283 -77.783 1.00 87.00 744 MET A CA 1
ATOM 4959 C C . MET A 1 744 ? 17.250 5.598 -79.244 1.00 87.00 744 MET A C 1
ATOM 4961 O O . MET A 1 744 ? 16.177 6.145 -79.527 1.00 87.00 744 MET A O 1
ATOM 4965 N N . SER A 1 745 ? 18.147 5.252 -80.168 1.00 86.25 745 SER A N 1
ATOM 4966 C CA . SER A 1 745 ? 17.982 5.399 -81.619 1.00 86.25 745 SER A CA 1
ATOM 4967 C C . SER A 1 745 ? 17.583 4.073 -82.262 1.00 86.25 745 SER A C 1
ATOM 4969 O O . SER A 1 745 ? 18.044 3.017 -81.843 1.00 86.25 745 SER A O 1
ATOM 4971 N N . ALA A 1 746 ? 16.755 4.123 -83.310 1.00 85.44 746 ALA A N 1
ATOM 4972 C CA . ALA A 1 746 ? 16.357 2.920 -84.037 1.00 85.44 746 ALA A CA 1
ATOM 4973 C C . ALA A 1 746 ? 17.563 2.204 -84.668 1.00 85.44 746 ALA A C 1
ATOM 4975 O O . ALA A 1 746 ? 18.464 2.858 -85.201 1.00 85.44 746 ALA A O 1
ATOM 4976 N N . GLY A 1 747 ? 17.521 0.872 -84.678 1.00 84.31 747 GLY A N 1
ATOM 4977 C CA . GLY A 1 747 ? 18.565 0.024 -85.244 1.00 84.31 747 GLY A CA 1
ATOM 4978 C C . GLY A 1 747 ? 19.458 -0.660 -84.211 1.00 84.31 747 GLY A C 1
ATOM 4979 O O . GLY A 1 747 ? 20.518 -1.136 -84.607 1.00 84.31 747 GLY A O 1
ATOM 4980 N N . ALA A 1 748 ? 19.038 -0.737 -82.944 1.00 89.00 748 ALA A N 1
ATOM 4981 C CA . ALA A 1 748 ? 19.721 -1.546 -81.940 1.00 89.00 748 ALA A CA 1
ATOM 4982 C C . ALA A 1 748 ? 19.740 -3.022 -82.371 1.00 89.00 748 ALA A C 1
ATOM 4984 O O . ALA A 1 748 ? 18.740 -3.531 -82.898 1.00 89.00 748 ALA A O 1
ATOM 4985 N N . THR A 1 749 ? 20.859 -3.711 -82.164 1.00 90.19 749 THR A N 1
ATOM 4986 C CA . THR A 1 749 ? 20.996 -5.139 -82.468 1.00 90.19 749 THR A CA 1
ATOM 4987 C C . THR A 1 749 ? 21.067 -5.952 -81.189 1.00 90.19 749 THR A C 1
ATOM 4989 O O . THR A 1 749 ? 21.736 -5.577 -80.235 1.00 90.19 749 THR A O 1
ATOM 4992 N N . ILE A 1 750 ? 20.342 -7.068 -81.179 1.00 93.75 750 ILE A N 1
ATOM 4993 C CA . ILE A 1 750 ? 20.449 -8.104 -80.156 1.00 93.75 750 ILE A CA 1
ATOM 4994 C C . ILE A 1 750 ? 20.939 -9.370 -80.850 1.00 93.75 750 ILE A C 1
ATOM 4996 O O . ILE A 1 750 ? 20.286 -9.911 -81.753 1.00 93.75 750 ILE A O 1
ATOM 5000 N N . GLU A 1 751 ? 22.094 -9.839 -80.418 1.00 92.06 751 GLU A N 1
ATOM 5001 C CA . GLU A 1 751 ? 22.815 -10.962 -80.992 1.00 92.06 751 GLU A CA 1
ATOM 5002 C C . GLU A 1 751 ? 22.925 -12.066 -79.945 1.00 92.06 751 GLU A C 1
ATOM 5004 O O . GLU A 1 751 ? 23.391 -11.840 -78.835 1.00 92.06 751 GLU A O 1
ATOM 5009 N N . LEU A 1 752 ? 22.471 -13.273 -80.283 1.00 93.81 752 LEU A N 1
ATOM 5010 C CA . LEU A 1 752 ? 22.543 -14.440 -79.399 1.00 93.81 752 LEU A CA 1
ATOM 5011 C C . LEU A 1 752 ? 23.446 -15.511 -80.006 1.00 93.81 752 LEU A C 1
ATOM 5013 O O . LEU A 1 752 ? 23.549 -15.604 -81.227 1.00 93.81 752 LEU A O 1
ATOM 5017 N N . GLU A 1 753 ? 24.048 -16.362 -79.176 1.00 93.81 753 GLU A N 1
ATOM 5018 C CA . GLU A 1 753 ? 24.891 -17.464 -79.657 1.00 93.81 753 GLU A CA 1
ATOM 5019 C C . GLU A 1 753 ? 24.147 -18.373 -80.651 1.00 93.81 753 GLU A C 1
ATOM 5021 O O . GLU A 1 753 ? 23.060 -18.888 -80.378 1.00 93.81 753 GLU A O 1
ATOM 5026 N N . ASP A 1 754 ? 24.755 -18.604 -81.814 1.00 91.75 754 ASP A N 1
ATOM 5027 C CA . ASP A 1 754 ? 24.170 -19.396 -82.891 1.00 91.75 754 ASP A CA 1
ATOM 5028 C C . ASP A 1 754 ? 23.990 -20.872 -82.460 1.00 91.75 754 ASP A C 1
ATOM 5030 O O . ASP A 1 754 ? 24.978 -21.558 -82.160 1.00 91.75 754 ASP A O 1
ATOM 5034 N N . PRO A 1 755 ? 22.760 -21.433 -82.503 1.00 89.88 755 PRO A N 1
ATOM 5035 C CA . PRO A 1 755 ? 22.496 -22.826 -82.137 1.00 89.88 755 PRO A CA 1
ATOM 5036 C C . PRO A 1 755 ? 23.246 -23.863 -82.989 1.00 89.88 755 PRO A C 1
ATOM 5038 O O . PRO A 1 755 ? 23.309 -25.041 -82.628 1.00 89.88 755 PRO A O 1
ATOM 5041 N N . SER A 1 756 ? 23.792 -23.468 -84.142 1.00 87.94 756 SER A N 1
ATOM 5042 C CA . SER A 1 756 ? 24.677 -24.302 -84.957 1.00 87.94 756 SER A CA 1
ATOM 5043 C C . SER A 1 756 ? 26.102 -24.404 -84.402 1.00 87.94 756 SER A C 1
ATOM 5045 O O . SER A 1 756 ? 26.769 -25.405 -84.680 1.00 87.94 756 SER A O 1
ATOM 5047 N N . GLN A 1 757 ? 26.547 -23.421 -83.612 1.00 87.62 757 GLN A N 1
ATOM 5048 C CA . GLN A 1 757 ? 27.829 -23.423 -82.901 1.00 87.62 757 GLN A CA 1
ATOM 5049 C C . GLN A 1 757 ? 27.671 -24.010 -81.499 1.00 87.62 757 GLN A C 1
ATOM 5051 O O . GLN A 1 757 ? 28.393 -24.947 -81.144 1.00 87.62 757 GLN A O 1
ATOM 5056 N N . ASN A 1 758 ? 26.662 -23.553 -80.750 1.00 89.31 758 ASN A N 1
ATOM 5057 C CA . ASN A 1 758 ? 26.337 -24.090 -79.436 1.00 89.31 758 ASN A CA 1
ATOM 5058 C C . ASN A 1 758 ? 24.877 -24.559 -79.356 1.00 89.31 758 ASN A C 1
ATOM 5060 O O . ASN A 1 758 ? 23.947 -23.773 -79.210 1.00 89.31 758 ASN A O 1
ATOM 5064 N N . ALA A 1 759 ? 24.669 -25.875 -79.452 1.00 90.38 759 ALA A N 1
ATOM 5065 C CA . ALA A 1 759 ? 23.337 -26.454 -79.626 1.00 90.38 759 ALA A CA 1
ATOM 5066 C C . ALA A 1 759 ? 22.365 -26.128 -78.479 1.00 90.38 759 ALA A C 1
ATOM 5068 O O . ALA A 1 759 ? 22.665 -26.387 -77.312 1.00 90.38 759 ALA A O 1
ATOM 5069 N N . LEU A 1 760 ? 21.157 -25.681 -78.835 1.00 92.25 760 LEU A N 1
ATOM 5070 C CA . LEU A 1 760 ? 20.026 -25.577 -77.915 1.00 92.25 760 LEU A CA 1
ATOM 5071 C C . LEU A 1 760 ? 19.418 -26.963 -77.656 1.00 92.25 760 LEU A C 1
ATOM 5073 O O . LEU A 1 760 ? 18.981 -27.661 -78.576 1.00 92.25 760 LEU A O 1
ATOM 5077 N N . VAL A 1 761 ? 19.375 -27.368 -76.390 1.00 90.56 761 VAL A N 1
ATOM 5078 C CA . VAL A 1 761 ? 18.854 -28.660 -75.935 1.00 90.56 761 VAL A CA 1
ATOM 5079 C C . VAL A 1 761 ? 17.677 -28.429 -74.998 1.00 90.56 761 VAL A C 1
ATOM 5081 O O . VAL A 1 761 ? 17.759 -27.650 -74.054 1.00 90.56 761 VAL A O 1
ATOM 5084 N N . GLN A 1 762 ? 16.572 -29.136 -75.235 1.00 88.38 762 GLN A N 1
ATOM 5085 C CA . GLN A 1 762 ? 15.402 -29.049 -74.367 1.00 88.38 762 GLN A CA 1
ATOM 5086 C C . GLN A 1 762 ? 15.680 -29.684 -72.994 1.00 88.38 762 GLN A C 1
ATOM 5088 O O . GLN A 1 762 ? 15.969 -30.881 -72.897 1.00 88.38 762 GLN A O 1
ATOM 5093 N N . GLY A 1 763 ? 15.576 -28.873 -71.942 1.00 78.81 763 GLY A N 1
ATOM 5094 C CA . GLY A 1 763 ? 15.714 -29.263 -70.543 1.00 78.81 763 GLY A CA 1
ATOM 5095 C C . GLY A 1 763 ? 14.486 -29.991 -69.985 1.00 78.81 763 GLY A C 1
ATOM 5096 O O . GLY A 1 763 ? 13.438 -30.100 -70.623 1.00 78.81 763 GLY A O 1
ATOM 5097 N N . ALA A 1 764 ? 14.608 -30.507 -68.756 1.00 75.25 764 ALA A N 1
ATOM 5098 C CA . ALA A 1 764 ? 13.526 -31.223 -68.063 1.00 75.25 764 ALA A CA 1
ATOM 5099 C C . ALA A 1 764 ? 12.336 -30.320 -67.670 1.00 75.25 764 ALA A C 1
ATOM 5101 O O . ALA A 1 764 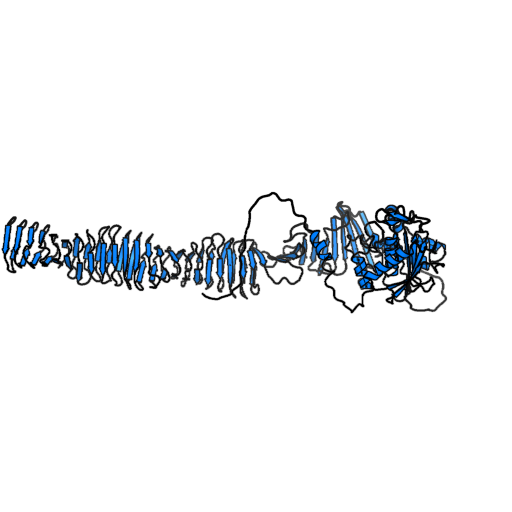? 11.236 -30.814 -67.426 1.00 75.25 764 ALA A O 1
ATOM 5102 N N . ASP A 1 765 ? 12.571 -29.013 -67.621 1.00 69.62 765 ASP A N 1
ATOM 5103 C CA . ASP A 1 765 ? 11.617 -27.921 -67.409 1.00 69.62 765 ASP A CA 1
ATOM 5104 C C . ASP A 1 765 ? 10.925 -27.467 -68.711 1.00 69.62 765 ASP A C 1
ATOM 5106 O O . ASP A 1 765 ? 10.020 -26.637 -68.671 1.00 69.62 765 ASP A O 1
ATOM 5110 N N . GLY A 1 766 ? 11.302 -28.044 -69.859 1.00 79.56 766 GLY A N 1
ATOM 5111 C CA . GLY A 1 766 ? 10.757 -27.716 -71.177 1.00 79.56 766 GLY A CA 1
ATOM 5112 C C . GLY A 1 766 ? 11.433 -26.527 -71.864 1.00 79.56 766 GLY A C 1
ATOM 5113 O O . GLY A 1 766 ? 11.146 -26.302 -73.041 1.00 79.56 766 GLY A O 1
ATOM 5114 N N . GLN A 1 767 ? 12.343 -25.834 -71.172 1.00 84.88 767 GLN A N 1
ATOM 5115 C CA . GLN A 1 767 ? 13.098 -24.686 -71.674 1.00 84.88 767 GLN A CA 1
ATOM 5116 C C . GLN A 1 767 ? 14.246 -25.126 -72.592 1.00 84.88 767 GLN A C 1
ATOM 5118 O O . GLN A 1 767 ? 14.799 -26.215 -72.434 1.00 84.88 767 GLN A O 1
ATOM 5123 N N . LEU A 1 768 ? 14.609 -24.295 -73.571 1.00 91.25 768 LEU A N 1
ATOM 5124 C CA . LEU A 1 768 ? 15.757 -24.546 -74.449 1.00 91.25 768 LEU A CA 1
ATOM 5125 C C . LEU A 1 768 ? 17.026 -23.983 -73.797 1.00 91.25 768 LEU A C 1
ATOM 5127 O O . LEU A 1 768 ? 17.151 -22.772 -73.666 1.00 91.25 768 LEU A O 1
ATOM 5131 N N . GLY A 1 769 ? 17.944 -24.851 -73.372 1.00 91.62 769 GLY A N 1
ATOM 5132 C CA . GLY A 1 769 ? 19.228 -24.482 -72.765 1.00 91.62 769 GLY A CA 1
ATOM 5133 C C . GLY A 1 769 ? 20.392 -24.591 -73.744 1.00 91.62 769 GLY A C 1
ATOM 5134 O O . GLY A 1 769 ? 20.421 -25.519 -74.554 1.00 91.62 769 GLY A O 1
ATOM 5135 N N . TYR A 1 770 ? 21.368 -23.692 -73.657 1.00 92.62 770 TYR A N 1
ATOM 5136 C CA . TYR A 1 770 ? 22.608 -23.799 -74.423 1.00 92.62 770 TYR A CA 1
ATOM 5137 C C . TYR A 1 770 ? 23.473 -24.941 -73.879 1.00 92.62 770 TYR A C 1
ATOM 5139 O O . TYR A 1 770 ? 23.776 -25.022 -72.689 1.00 92.62 770 TYR A O 1
ATOM 5147 N N . SER A 1 771 ? 23.862 -25.875 -74.747 1.00 86.81 771 SER A N 1
ATOM 5148 C CA . SER A 1 771 ? 24.629 -27.051 -74.338 1.00 86.81 771 SER A CA 1
ATOM 5149 C C . SER A 1 771 ? 25.939 -26.651 -73.647 1.00 86.81 771 SER A C 1
ATOM 5151 O O . SER A 1 771 ? 26.761 -25.939 -74.211 1.00 86.81 771 SER A O 1
ATOM 5153 N N . GLY A 1 772 ? 26.175 -27.170 -72.440 1.00 84.12 772 GLY A N 1
ATOM 5154 C CA . GLY A 1 772 ? 27.403 -26.903 -71.682 1.00 84.12 772 GLY A CA 1
ATOM 5155 C C . GLY A 1 772 ? 27.384 -25.625 -70.835 1.00 84.12 772 GLY A C 1
ATOM 5156 O O . GLY A 1 772 ? 28.403 -25.329 -70.212 1.00 84.12 772 GLY A O 1
ATOM 5157 N N . THR A 1 773 ? 26.254 -24.916 -70.766 1.00 88.81 773 THR A N 1
ATOM 5158 C CA . THR A 1 773 ? 26.026 -23.775 -69.864 1.00 88.81 773 THR A CA 1
ATOM 5159 C C . THR A 1 773 ? 24.722 -23.961 -69.071 1.00 88.81 773 THR A C 1
ATOM 5161 O O . THR A 1 773 ? 23.952 -24.886 -69.342 1.00 88.81 773 THR A O 1
ATOM 5164 N N . ASP A 1 774 ? 24.476 -23.101 -68.076 1.00 88.19 774 ASP A N 1
ATOM 5165 C CA . ASP A 1 774 ? 23.199 -23.055 -67.341 1.00 88.19 774 ASP A CA 1
ATOM 5166 C C . ASP A 1 774 ? 22.160 -22.113 -67.987 1.00 88.19 774 ASP A C 1
ATOM 5168 O O . ASP A 1 774 ? 20.992 -22.106 -67.568 1.00 88.19 774 ASP A O 1
ATOM 5172 N N . ALA A 1 775 ? 22.577 -21.357 -69.013 1.00 91.81 775 ALA A N 1
ATOM 5173 C CA . ALA A 1 775 ? 21.790 -20.323 -69.670 1.00 91.81 775 ALA A CA 1
ATOM 5174 C C . ALA A 1 775 ? 20.731 -20.912 -70.610 1.00 91.81 775 ALA A C 1
ATOM 5176 O O . ALA A 1 775 ? 20.992 -21.816 -71.413 1.00 91.81 775 ALA A O 1
ATOM 5177 N N . THR A 1 776 ? 19.520 -20.364 -70.529 1.00 93.94 776 THR A N 1
ATOM 5178 C CA . THR A 1 776 ? 18.403 -20.722 -71.417 1.00 93.94 776 THR A CA 1
ATOM 5179 C C . THR A 1 776 ? 18.159 -19.650 -72.470 1.00 93.94 776 THR A C 1
ATOM 5181 O O . THR A 1 776 ? 18.446 -18.483 -72.234 1.00 93.94 776 THR A O 1
ATOM 5184 N N . LEU A 1 777 ? 17.603 -20.025 -73.624 1.00 93.38 777 LEU A N 1
ATOM 5185 C CA . LEU A 1 777 ? 17.283 -19.089 -74.702 1.00 93.38 777 LEU A CA 1
ATOM 5186 C C . LEU A 1 777 ? 16.377 -17.951 -74.211 1.00 93.38 777 LEU A C 1
ATOM 5188 O O . LEU A 1 777 ? 16.640 -16.795 -74.512 1.00 93.38 777 LEU A O 1
ATOM 5192 N N . GLU A 1 778 ? 15.335 -18.273 -73.436 1.00 93.19 778 GLU A N 1
ATOM 5193 C CA . GLU A 1 778 ? 14.420 -17.266 -72.884 1.00 93.19 778 GLU 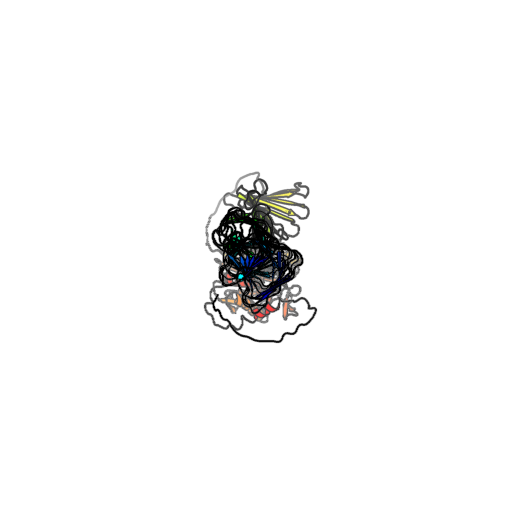A CA 1
ATOM 5194 C C . GLU A 1 778 ? 15.140 -16.314 -71.917 1.00 93.19 778 GLU A C 1
ATOM 5196 O O . GLU A 1 778 ? 14.918 -15.111 -71.966 1.00 93.19 778 GLU A O 1
ATOM 5201 N N . GLN A 1 779 ? 16.054 -16.829 -71.092 1.00 95.31 779 GLN A N 1
ATOM 5202 C CA . GLN A 1 779 ? 16.852 -16.023 -70.167 1.00 95.31 779 GLN A CA 1
ATOM 5203 C C . GLN A 1 779 ? 17.825 -15.083 -70.888 1.00 95.31 779 GLN A C 1
ATOM 5205 O O . GLN A 1 779 ? 17.890 -13.914 -70.527 1.00 95.31 779 GLN A O 1
ATOM 5210 N N . VAL A 1 780 ? 18.549 -15.570 -71.905 1.00 95.69 780 VAL A N 1
ATOM 5211 C CA . VAL A 1 780 ? 19.452 -14.723 -72.706 1.00 95.69 780 VAL A CA 1
ATOM 5212 C C . VAL A 1 780 ? 18.641 -13.633 -73.405 1.00 95.69 780 VAL A C 1
ATOM 5214 O O . VAL A 1 780 ? 18.986 -12.465 -73.314 1.00 95.69 780 VAL A O 1
ATOM 5217 N N . LEU A 1 781 ? 17.495 -13.977 -74.008 1.00 96.19 781 LEU A N 1
ATOM 5218 C CA . LEU A 1 781 ? 16.597 -12.982 -74.601 1.00 96.19 781 LEU A CA 1
ATOM 5219 C C . LEU A 1 781 ? 16.146 -11.928 -73.582 1.00 96.19 781 LEU A C 1
ATOM 5221 O O . LEU A 1 781 ? 16.168 -10.743 -73.893 1.00 96.19 781 LEU A O 1
ATOM 5225 N N . LEU A 1 782 ? 15.734 -12.331 -72.377 1.00 96.19 782 LEU A N 1
ATOM 5226 C CA . LEU A 1 782 ? 15.315 -11.382 -71.345 1.00 96.19 782 LEU A CA 1
ATOM 5227 C C . LEU A 1 782 ? 16.458 -10.450 -70.918 1.00 96.19 782 LEU A C 1
ATOM 5229 O O . LEU A 1 782 ? 16.210 -9.257 -70.769 1.00 96.19 782 LEU A O 1
ATOM 5233 N N . HIS A 1 783 ? 17.673 -10.968 -70.753 1.00 96.06 783 HIS A N 1
ATOM 5234 C CA . HIS A 1 783 ? 18.849 -10.179 -70.384 1.00 96.06 783 HIS A CA 1
ATOM 5235 C C . HIS A 1 783 ? 19.204 -9.147 -71.468 1.00 96.06 783 HIS A C 1
ATOM 5237 O O . HIS A 1 783 ? 19.223 -7.948 -71.199 1.00 96.06 783 HIS A O 1
ATOM 5243 N N . GLU A 1 784 ? 19.342 -9.585 -72.723 1.00 95.19 784 GLU A N 1
ATOM 5244 C CA . GLU A 1 784 ? 19.705 -8.702 -73.841 1.00 95.19 784 GLU A CA 1
ATOM 5245 C C . GLU A 1 784 ? 18.624 -7.655 -74.152 1.00 95.19 784 GLU A C 1
ATOM 5247 O O . GLU A 1 784 ? 18.906 -6.485 -74.413 1.00 95.19 784 GLU A O 1
ATOM 5252 N N . ILE A 1 785 ? 17.343 -8.028 -74.047 1.00 95.19 785 ILE A N 1
ATOM 5253 C CA . ILE A 1 785 ? 16.253 -7.050 -74.169 1.00 95.19 785 ILE A CA 1
ATOM 5254 C C . ILE A 1 785 ? 16.339 -6.009 -73.045 1.00 95.19 785 ILE A C 1
ATOM 5256 O O . ILE A 1 785 ? 16.021 -4.846 -73.279 1.00 95.19 785 ILE A O 1
ATOM 5260 N N . GLY A 1 786 ? 16.794 -6.384 -71.848 1.00 92.56 786 GLY A N 1
ATOM 5261 C CA . GLY A 1 786 ? 17.040 -5.440 -70.762 1.00 92.56 786 GLY A CA 1
ATOM 5262 C C . GLY A 1 786 ? 18.074 -4.375 -71.137 1.00 92.56 786 GLY A C 1
ATOM 5263 O O . GLY A 1 786 ? 17.802 -3.183 -70.964 1.00 92.56 786 GLY A O 1
ATOM 5264 N N . HIS A 1 787 ? 19.201 -4.765 -71.740 1.00 92.06 787 HIS A N 1
ATOM 5265 C CA . HIS A 1 787 ? 20.188 -3.814 -72.272 1.00 92.06 787 HIS A CA 1
ATOM 5266 C C . HIS A 1 787 ? 19.593 -2.915 -73.359 1.00 92.06 787 HIS A C 1
ATOM 5268 O O . HIS A 1 787 ? 19.695 -1.691 -73.269 1.00 92.06 787 HIS A O 1
ATOM 5274 N N . ALA A 1 788 ? 18.837 -3.481 -74.306 1.00 91.00 788 ALA A N 1
ATOM 5275 C CA . ALA A 1 788 ? 18.154 -2.705 -75.347 1.00 91.00 788 ALA A CA 1
ATOM 5276 C C . ALA A 1 788 ? 17.080 -1.747 -74.790 1.00 91.00 788 ALA A C 1
ATOM 5278 O O . ALA A 1 788 ? 16.626 -0.832 -75.481 1.00 91.00 788 ALA A O 1
ATOM 5279 N N . LEU A 1 789 ? 16.659 -1.942 -73.538 1.00 90.50 789 LEU A N 1
ATOM 5280 C CA . LEU A 1 789 ? 15.769 -1.054 -72.798 1.00 90.50 789 LEU A CA 1
ATOM 5281 C C . LEU A 1 789 ? 16.500 -0.033 -71.922 1.00 90.50 789 LEU A C 1
ATOM 5283 O O . LEU A 1 789 ? 15.825 0.816 -71.342 1.00 90.50 789 LEU A O 1
ATOM 5287 N N . GLY A 1 790 ? 17.828 -0.060 -71.847 1.00 87.50 790 GLY A N 1
ATOM 5288 C CA . GLY A 1 790 ? 18.628 0.886 -71.068 1.00 87.50 790 GLY A CA 1
ATOM 5289 C C . GLY A 1 790 ? 19.006 0.399 -69.669 1.00 87.50 790 GLY A C 1
ATOM 5290 O O . GLY A 1 790 ? 19.329 1.220 -68.805 1.00 87.50 790 GLY A O 1
ATOM 5291 N N . PHE A 1 791 ? 18.957 -0.911 -69.419 1.00 90.31 791 PHE A N 1
ATOM 5292 C CA . PHE A 1 791 ? 19.533 -1.504 -68.214 1.00 90.31 791 PHE A CA 1
ATOM 5293 C C . PHE A 1 791 ? 21.027 -1.774 -68.388 1.00 90.31 791 PHE A C 1
ATOM 5295 O O . PHE A 1 791 ? 21.511 -2.098 -69.468 1.00 90.31 791 PHE A O 1
ATOM 5302 N N . ALA A 1 792 ? 21.736 -1.657 -67.278 1.00 88.25 792 ALA A N 1
ATOM 5303 C CA . ALA A 1 792 ? 23.135 -2.007 -67.123 1.00 88.25 792 ALA A CA 1
ATOM 5304 C C . ALA A 1 792 ? 23.274 -3.323 -66.346 1.00 88.25 792 ALA A C 1
ATOM 5306 O O . ALA A 1 792 ? 22.332 -3.733 -65.660 1.00 88.25 792 ALA A O 1
ATOM 5307 N N . ASP A 1 793 ? 24.464 -3.928 -66.383 1.00 88.25 793 ASP A N 1
ATOM 5308 C CA . ASP A 1 793 ? 24.766 -5.103 -65.564 1.00 88.25 793 ASP A CA 1
ATOM 5309 C C . ASP A 1 793 ? 24.560 -4.846 -64.068 1.00 88.25 793 ASP A C 1
ATOM 5311 O O . ASP A 1 793 ? 24.994 -3.839 -63.497 1.00 88.25 793 ASP A O 1
ATOM 5315 N N . SER A 1 794 ? 23.918 -5.811 -63.423 1.00 87.62 794 SER A N 1
ATOM 5316 C CA . SER A 1 794 ? 23.636 -5.849 -61.996 1.00 87.62 794 SER A CA 1
ATOM 5317 C C . SER A 1 794 ? 24.654 -6.721 -61.269 1.00 87.62 794 SER A C 1
ATOM 5319 O O . SER A 1 794 ? 25.113 -7.738 -61.790 1.00 87.62 794 SER A O 1
ATOM 5321 N N . SER A 1 795 ? 24.976 -6.362 -60.024 1.00 87.62 795 SER A N 1
ATOM 5322 C CA . SER A 1 795 ? 25.748 -7.226 -59.124 1.00 87.62 795 SER A CA 1
ATOM 5323 C C . SER A 1 795 ? 24.875 -8.186 -58.307 1.00 87.62 795 SER A C 1
ATOM 5325 O O . SER A 1 795 ? 25.431 -8.970 -57.536 1.00 87.62 795 SER A O 1
ATOM 5327 N N . ASP A 1 796 ? 23.542 -8.125 -58.457 1.00 87.56 796 ASP A N 1
ATOM 5328 C CA . ASP A 1 796 ? 22.563 -8.959 -57.742 1.00 87.56 796 ASP A CA 1
ATOM 5329 C C . ASP A 1 796 ? 22.385 -10.322 -58.429 1.00 87.56 796 ASP A C 1
ATOM 5331 O O . ASP A 1 796 ? 21.793 -10.369 -59.507 1.00 87.56 796 ASP A O 1
ATOM 5335 N N . PRO A 1 797 ? 22.809 -11.443 -57.814 1.00 88.75 797 PRO A N 1
ATOM 5336 C CA . PRO A 1 797 ? 22.757 -12.760 -58.446 1.00 88.75 797 PRO A CA 1
ATOM 5337 C C . PRO A 1 797 ? 21.352 -13.308 -58.754 1.00 88.75 797 PRO A C 1
ATOM 5339 O O . PRO A 1 797 ? 21.262 -14.362 -59.390 1.00 88.75 797 PRO A O 1
ATOM 5342 N N . SER A 1 798 ? 20.265 -12.677 -58.280 1.00 89.38 798 SER A N 1
ATOM 5343 C CA . SER A 1 798 ? 18.886 -13.062 -58.641 1.00 89.38 798 SER A CA 1
ATOM 5344 C C . SER A 1 798 ? 18.277 -12.245 -59.781 1.00 89.38 798 SER A C 1
ATOM 5346 O O . SER A 1 798 ? 17.305 -12.708 -60.380 1.00 89.38 798 SER A O 1
ATOM 5348 N N . SER A 1 799 ? 18.843 -11.076 -60.086 1.00 92.44 799 SER A N 1
ATOM 5349 C CA . SER A 1 799 ? 18.360 -10.178 -61.138 1.00 92.44 799 SER A CA 1
ATOM 5350 C C . SER A 1 799 ? 18.637 -10.769 -62.516 1.00 92.44 799 SER A C 1
ATOM 5352 O O . SER A 1 799 ? 19.717 -11.318 -62.759 1.00 92.44 799 SER A O 1
ATOM 5354 N N . ILE A 1 800 ? 17.686 -10.627 -63.447 1.00 94.75 800 ILE A N 1
ATOM 5355 C CA . ILE A 1 800 ? 17.884 -11.039 -64.845 1.00 94.75 800 ILE A CA 1
ATOM 5356 C C . ILE A 1 800 ? 19.063 -10.302 -65.483 1.00 94.75 800 ILE A C 1
ATOM 5358 O O . ILE A 1 800 ? 19.688 -10.848 -66.382 1.00 94.75 800 ILE A O 1
ATOM 5362 N N . MET A 1 801 ? 19.365 -9.087 -65.008 1.00 93.75 801 MET A N 1
ATOM 5363 C CA . MET A 1 801 ? 20.461 -8.238 -65.478 1.00 93.75 801 MET A CA 1
ATOM 5364 C C . MET A 1 801 ? 21.791 -8.551 -64.790 1.00 93.75 801 MET A C 1
ATOM 5366 O O . MET A 1 801 ? 22.747 -7.805 -64.952 1.00 93.75 801 MET A O 1
ATOM 5370 N N . TYR A 1 802 ? 21.883 -9.608 -63.980 1.00 92.38 802 TYR A N 1
ATOM 5371 C CA . TYR A 1 802 ? 23.170 -10.049 -63.446 1.00 92.38 802 TYR A CA 1
ATOM 5372 C C . TYR A 1 802 ? 24.101 -10.453 -64.596 1.00 92.38 802 TYR A C 1
ATOM 5374 O O . TYR A 1 802 ? 23.688 -11.226 -65.461 1.00 92.38 802 TYR A O 1
ATOM 5382 N N . TYR A 1 803 ? 25.351 -9.981 -64.562 1.00 90.50 803 TYR A N 1
ATOM 5383 C CA . TYR A 1 803 ? 26.325 -10.169 -65.650 1.00 90.50 803 TYR A CA 1
ATOM 5384 C C . TYR A 1 803 ? 26.543 -11.649 -66.044 1.00 90.50 803 TYR A C 1
ATOM 5386 O O . TYR A 1 803 ? 26.921 -11.958 -67.172 1.00 90.50 803 TYR A O 1
ATOM 5394 N N . GLU A 1 804 ? 26.323 -12.591 -65.114 1.00 92.00 804 GLU A N 1
ATOM 5395 C CA . GLU A 1 804 ? 26.430 -14.033 -65.353 1.00 92.00 804 GLU A CA 1
ATOM 5396 C C . GLU A 1 804 ? 25.052 -14.714 -65.386 1.00 92.00 804 GLU A C 1
ATOM 5398 O O . GLU A 1 804 ? 24.310 -14.756 -64.404 1.00 92.00 804 GLU A O 1
ATOM 5403 N N . LEU A 1 805 ? 24.722 -15.367 -66.496 1.00 93.00 805 LEU A N 1
ATOM 5404 C CA . LEU A 1 805 ? 23.470 -16.097 -66.671 1.00 93.00 805 LEU A CA 1
ATOM 5405 C C . LEU A 1 805 ? 23.574 -17.510 -66.085 1.00 93.00 805 LEU A C 1
ATOM 5407 O O . LEU A 1 805 ? 24.153 -18.429 -66.674 1.00 93.00 805 LEU A O 1
ATOM 5411 N N . THR A 1 806 ? 22.973 -17.686 -64.908 1.00 90.19 806 THR A N 1
ATOM 5412 C CA . THR A 1 806 ? 22.980 -18.931 -64.128 1.00 90.19 806 THR A CA 1
ATOM 5413 C C . THR A 1 806 ? 21.574 -19.520 -63.985 1.00 90.19 806 THR A C 1
ATOM 5415 O O . THR A 1 806 ? 20.578 -18.997 -64.484 1.00 90.19 806 THR A O 1
ATOM 5418 N N . ALA A 1 807 ? 21.443 -20.622 -63.246 1.00 88.25 807 ALA A N 1
ATOM 5419 C CA . ALA A 1 807 ? 20.131 -21.158 -62.890 1.00 88.25 807 ALA A CA 1
ATOM 5420 C C . ALA A 1 807 ? 19.318 -20.257 -61.929 1.00 88.25 807 ALA A C 1
ATOM 5422 O O . ALA A 1 807 ? 18.119 -20.493 -61.772 1.00 88.25 807 ALA A O 1
ATOM 5423 N N . ASN A 1 808 ? 19.939 -19.258 -61.286 1.00 87.44 808 ASN A N 1
ATOM 5424 C CA . ASN A 1 808 ? 19.319 -18.455 -60.223 1.00 87.44 808 ASN A CA 1
ATOM 5425 C C . ASN A 1 808 ? 18.583 -17.199 -60.722 1.00 87.44 808 ASN A C 1
ATOM 5427 O O . ASN A 1 808 ? 17.791 -16.639 -59.970 1.00 87.44 808 ASN A O 1
ATOM 5431 N N . ASN A 1 809 ? 18.797 -16.794 -61.975 1.00 91.44 809 ASN A N 1
ATOM 5432 C CA . ASN A 1 809 ? 18.324 -15.532 -62.551 1.00 91.44 809 ASN A CA 1
ATOM 5433 C C . ASN A 1 809 ? 17.665 -15.737 -63.924 1.00 91.44 809 ASN A C 1
ATOM 5435 O O . ASN A 1 809 ? 18.021 -15.108 -64.914 1.00 91.44 809 ASN A O 1
ATOM 5439 N N . ARG A 1 810 ? 16.719 -16.678 -64.013 1.00 92.56 810 ARG A N 1
ATOM 5440 C CA . ARG A 1 810 ? 16.036 -17.029 -65.277 1.00 92.56 810 ARG A CA 1
ATOM 5441 C C . ARG A 1 810 ? 14.809 -16.173 -65.597 1.00 92.56 810 ARG A C 1
ATOM 5443 O O . ARG A 1 810 ? 14.231 -16.324 -66.668 1.00 92.56 810 ARG A O 1
ATOM 5450 N N . THR A 1 811 ? 14.372 -15.339 -64.662 1.00 91.69 811 THR A N 1
ATOM 5451 C CA . THR A 1 811 ? 13.142 -14.543 -64.751 1.00 91.69 811 THR A CA 1
ATOM 5452 C C . THR A 1 811 ? 13.362 -13.176 -64.123 1.00 91.69 811 THR A C 1
ATOM 5454 O O . THR A 1 811 ? 14.200 -13.073 -63.234 1.00 91.69 811 THR A O 1
ATOM 5457 N N . LEU A 1 812 ? 12.553 -12.181 -64.505 1.00 90.94 812 LEU A N 1
ATOM 5458 C CA . LEU A 1 812 ? 12.554 -10.872 -63.843 1.00 90.94 812 LEU A CA 1
ATOM 5459 C C . LEU A 1 812 ? 12.265 -11.016 -62.345 1.00 90.94 812 LEU A C 1
ATOM 5461 O O . LEU A 1 812 ? 11.279 -11.660 -61.963 1.00 90.94 812 LEU A O 1
ATOM 5465 N N . ASP A 1 813 ? 13.084 -10.386 -61.513 1.00 87.81 813 ASP A N 1
ATOM 5466 C CA . ASP A 1 813 ? 12.862 -10.287 -60.077 1.00 87.81 813 ASP A CA 1
ATOM 5467 C C . ASP A 1 813 ? 12.320 -8.901 -59.664 1.00 87.81 813 ASP A C 1
ATOM 5469 O O . ASP A 1 813 ? 11.870 -8.091 -60.484 1.00 87.81 813 ASP A O 1
ATOM 5473 N N . GLY A 1 814 ? 12.277 -8.645 -58.353 1.00 81.25 814 GLY A N 1
ATOM 5474 C CA . GLY A 1 814 ? 11.805 -7.367 -57.820 1.00 81.25 814 GLY A CA 1
ATOM 5475 C C . GLY A 1 814 ? 12.693 -6.177 -58.199 1.00 81.25 814 GLY A C 1
ATOM 5476 O O . GLY A 1 814 ? 12.168 -5.076 -58.382 1.00 81.25 814 GLY A O 1
ATOM 5477 N N . THR A 1 815 ? 13.999 -6.399 -58.347 1.00 83.94 815 THR A N 1
ATOM 5478 C CA . THR A 1 815 ? 14.987 -5.399 -58.758 1.00 83.94 815 THR A CA 1
ATOM 5479 C C . THR A 1 815 ? 14.725 -4.983 -60.203 1.00 83.94 815 THR A C 1
ATOM 5481 O O . THR A 1 815 ? 14.590 -3.789 -60.486 1.00 83.94 815 THR A O 1
ATOM 5484 N N . ASP A 1 816 ? 14.529 -5.956 -61.094 1.00 89.69 816 ASP A N 1
ATOM 5485 C CA . ASP A 1 816 ? 14.279 -5.724 -62.522 1.00 89.69 816 ASP A CA 1
ATOM 5486 C C . ASP A 1 816 ? 12.949 -4.994 -62.759 1.00 89.69 816 ASP A C 1
ATOM 5488 O O . ASP A 1 816 ? 12.874 -4.006 -63.497 1.00 89.69 816 ASP A O 1
ATOM 5492 N N . ALA A 1 817 ? 11.886 -5.432 -62.074 1.00 86.56 817 ALA A N 1
ATOM 5493 C CA . ALA A 1 817 ? 10.566 -4.819 -62.180 1.00 86.56 817 ALA A CA 1
ATOM 5494 C C . ALA A 1 817 ? 10.549 -3.375 -61.648 1.00 86.56 817 ALA A C 1
ATOM 5496 O O . ALA A 1 817 ? 9.918 -2.503 -62.250 1.00 86.56 817 ALA A O 1
ATOM 5497 N N . ALA A 1 818 ? 11.248 -3.104 -60.541 1.00 82.44 818 ALA A N 1
ATOM 5498 C CA . ALA A 1 818 ? 11.365 -1.757 -59.987 1.00 82.44 818 ALA A CA 1
ATOM 5499 C C . ALA A 1 818 ? 12.178 -0.830 -60.905 1.00 82.44 818 ALA A C 1
ATOM 5501 O O . ALA A 1 818 ? 11.781 0.317 -61.115 1.00 82.44 818 ALA A O 1
ATOM 5502 N N . GLY A 1 819 ? 13.267 -1.330 -61.500 1.00 83.69 819 GLY A N 1
ATOM 5503 C CA . GLY A 1 819 ? 14.046 -0.601 -62.504 1.00 83.69 819 GLY A CA 1
ATOM 5504 C C . GLY A 1 819 ? 13.223 -0.240 -63.738 1.00 83.69 819 GLY A C 1
ATOM 5505 O O . GLY A 1 819 ? 13.248 0.904 -64.190 1.00 83.69 819 GLY A O 1
ATOM 5506 N N . ALA A 1 820 ? 12.409 -1.179 -64.226 1.00 85.62 820 ALA A N 1
ATOM 5507 C CA . ALA A 1 820 ? 11.568 -0.971 -65.404 1.00 85.62 820 ALA A CA 1
ATOM 5508 C C . ALA A 1 820 ? 10.505 0.103 -65.144 1.00 85.62 820 ALA A C 1
ATOM 5510 O O . ALA A 1 820 ? 10.289 0.994 -65.967 1.00 85.62 820 ALA A O 1
ATOM 5511 N N . GLN A 1 821 ? 9.886 0.061 -63.960 1.00 84.31 821 GLN A N 1
ATOM 5512 C CA . GLN A 1 821 ? 8.931 1.074 -63.513 1.00 84.31 821 GLN A CA 1
ATOM 5513 C C . GLN A 1 821 ? 9.590 2.441 -63.310 1.00 84.31 821 GLN A C 1
ATOM 5515 O O . GLN A 1 821 ? 8.964 3.458 -63.597 1.00 84.31 821 GLN A O 1
ATOM 5520 N N . LEU A 1 822 ? 10.844 2.488 -62.855 1.00 83.12 822 LEU A N 1
ATOM 5521 C CA . LEU A 1 822 ? 11.591 3.735 -62.711 1.00 83.12 822 LEU A CA 1
ATOM 5522 C C . LEU A 1 822 ? 11.925 4.367 -64.072 1.00 83.12 822 LEU A C 1
ATOM 5524 O O . LEU A 1 822 ? 11.828 5.585 -64.215 1.00 83.12 822 LEU A O 1
ATOM 5528 N N . LEU A 1 823 ? 12.302 3.553 -65.063 1.00 82.38 823 LEU A N 1
ATOM 5529 C CA . LEU A 1 823 ? 12.761 4.036 -66.367 1.00 82.38 823 LEU A CA 1
ATOM 5530 C C . LEU A 1 823 ? 11.604 4.393 -67.322 1.00 82.38 823 LEU A C 1
ATOM 5532 O O . LEU A 1 823 ? 11.662 5.407 -68.030 1.00 82.38 823 LEU A O 1
ATOM 5536 N N . TYR A 1 824 ? 10.527 3.603 -67.311 1.00 84.06 824 TYR A N 1
ATOM 5537 C CA . TYR A 1 824 ? 9.405 3.727 -68.253 1.00 84.06 824 TYR A CA 1
ATOM 5538 C C . TYR A 1 824 ? 8.053 4.048 -67.602 1.00 84.06 824 TYR A C 1
ATOM 5540 O O . TYR A 1 824 ? 7.131 4.502 -68.279 1.00 84.06 824 TYR A O 1
ATOM 5548 N N . GLY A 1 825 ? 7.908 3.877 -66.289 1.00 66.81 825 GLY A N 1
ATOM 5549 C CA . GLY A 1 825 ? 6.614 3.989 -65.625 1.00 66.81 825 GLY A CA 1
ATOM 5550 C C . GLY A 1 825 ? 6.194 5.423 -65.308 1.00 66.81 825 GLY A C 1
ATOM 5551 O O . GLY A 1 825 ? 6.482 5.888 -64.214 1.00 66.81 825 GLY A O 1
ATOM 5552 N N . GLN A 1 826 ? 5.426 6.074 -66.197 1.00 48.91 826 GLN A N 1
ATOM 5553 C CA . GLN A 1 826 ? 4.253 6.911 -65.854 1.00 48.91 826 GLN A CA 1
ATOM 5554 C C . GLN A 1 826 ? 3.315 7.105 -67.067 1.00 48.91 826 GLN A C 1
ATOM 5556 O O . GLN A 1 826 ? 3.472 8.065 -67.810 1.00 48.91 826 GLN A O 1
ATOM 5561 N N . ASP A 1 827 ? 2.303 6.237 -67.213 1.00 33.66 827 ASP A N 1
ATOM 5562 C CA . ASP A 1 827 ? 0.891 6.627 -67.405 1.00 33.66 827 ASP A CA 1
ATOM 5563 C C . ASP A 1 827 ? -0.029 5.387 -67.469 1.00 33.66 827 ASP A C 1
ATOM 5565 O O . ASP A 1 827 ? -0.093 4.669 -68.460 1.00 33.66 827 ASP A O 1
ATOM 5569 N N . ALA A 1 828 ? -0.813 5.153 -66.412 1.00 31.25 828 ALA A N 1
ATOM 5570 C CA . ALA A 1 828 ? -2.049 4.368 -66.497 1.00 31.25 828 ALA A CA 1
ATOM 5571 C C . ALA A 1 828 ? -3.059 4.848 -65.446 1.00 31.25 828 ALA A C 1
ATOM 5573 O O . ALA A 1 828 ? -3.409 4.161 -64.484 1.00 31.25 828 ALA A O 1
ATOM 5574 N N . ALA A 1 829 ? -3.578 6.058 -65.649 1.00 28.98 829 ALA A N 1
ATOM 5575 C CA . ALA A 1 829 ? -4.855 6.455 -65.080 1.00 28.98 829 ALA A CA 1
ATOM 5576 C C . ALA A 1 829 ? -6.001 5.713 -65.799 1.00 28.98 829 ALA A C 1
ATOM 5578 O O . ALA A 1 829 ? -6.552 6.223 -66.767 1.00 28.98 829 ALA A O 1
ATOM 5579 N N . ALA A 1 830 ? -6.384 4.529 -65.310 1.00 25.44 830 ALA A N 1
ATOM 5580 C CA . ALA A 1 830 ? -7.759 4.011 -65.349 1.00 25.44 830 ALA A CA 1
ATOM 5581 C C . ALA A 1 830 ? -7.854 2.690 -64.570 1.00 25.44 830 ALA A C 1
ATOM 5583 O O . ALA A 1 830 ? -7.468 1.631 -65.055 1.00 25.44 830 ALA A O 1
ATOM 5584 N N . ALA A 1 831 ? -8.451 2.733 -63.378 1.00 25.30 831 ALA A N 1
ATOM 5585 C CA . ALA A 1 831 ? -8.987 1.526 -62.761 1.00 25.30 831 ALA A CA 1
ATOM 5586 C C . ALA A 1 831 ? -10.037 0.882 -63.688 1.00 25.30 831 ALA A C 1
ATOM 5588 O O . ALA A 1 831 ? -10.912 1.580 -64.213 1.00 25.30 831 ALA A O 1
ATOM 5589 N N . PRO A 1 832 ? -10.058 -0.457 -63.757 1.00 32.00 832 PRO A N 1
ATOM 5590 C CA . PRO A 1 832 ? -11.299 -1.136 -63.442 1.00 32.00 832 PRO A CA 1
ATOM 5591 C C . PRO A 1 832 ? -11.112 -2.119 -62.286 1.00 32.00 832 PRO A C 1
ATOM 5593 O O . PRO A 1 832 ? -10.240 -2.978 -62.242 1.00 32.00 832 PRO A O 1
ATOM 5596 N N . THR A 1 833 ? -12.021 -1.953 -61.339 1.00 37.12 833 THR A N 1
ATOM 5597 C CA . THR A 1 833 ? -12.388 -2.840 -60.242 1.00 37.12 833 THR A CA 1
ATOM 5598 C C . THR A 1 833 ? -12.388 -4.327 -60.611 1.00 37.12 833 THR A C 1
ATOM 5600 O O . THR A 1 833 ? -13.135 -4.719 -61.507 1.00 37.12 833 THR A O 1
ATOM 5603 N N . SER A 1 834 ? -11.693 -5.160 -59.830 1.00 31.69 834 SER A N 1
ATOM 5604 C CA . SER A 1 834 ? -12.185 -6.471 -59.360 1.00 31.69 834 SER A CA 1
ATOM 5605 C C . SER A 1 834 ? -11.305 -6.997 -58.222 1.00 31.69 834 SER A C 1
ATOM 5607 O O . SER A 1 834 ? -10.155 -7.379 -58.410 1.00 31.69 834 SER A O 1
ATOM 5609 N N . ALA A 1 835 ? -11.875 -7.013 -57.018 1.00 32.59 835 ALA A N 1
ATOM 5610 C CA . ALA A 1 835 ? -11.250 -7.389 -55.753 1.00 32.59 835 ALA A CA 1
ATOM 5611 C C . ALA A 1 835 ? -11.067 -8.914 -55.554 1.00 32.59 835 ALA A C 1
ATOM 5613 O O . ALA A 1 835 ? -11.060 -9.374 -54.412 1.00 32.59 835 ALA A O 1
ATOM 5614 N N . ASP A 1 836 ? -10.893 -9.685 -56.635 1.00 34.41 836 ASP A N 1
ATOM 5615 C CA . ASP A 1 836 ? -10.887 -11.159 -56.593 1.00 34.41 836 ASP A CA 1
ATOM 5616 C C . ASP A 1 836 ? -9.551 -11.828 -56.973 1.00 34.41 836 ASP A C 1
ATOM 5618 O O . ASP A 1 836 ? -9.440 -13.045 -56.858 1.00 34.41 836 ASP A O 1
ATOM 5622 N N . GLN A 1 837 ? -8.494 -11.082 -57.324 1.00 39.91 837 GLN A N 1
ATOM 5623 C CA . GLN A 1 837 ? -7.158 -11.675 -57.563 1.00 39.91 837 GLN A CA 1
ATOM 5624 C C . GLN A 1 837 ? -6.064 -11.247 -56.570 1.00 39.91 837 GLN A C 1
ATOM 5626 O O . GLN A 1 837 ? -5.048 -11.924 -56.458 1.00 39.91 837 GLN A O 1
ATOM 5631 N N . ILE A 1 838 ? -6.312 -10.233 -55.734 1.00 38.31 838 ILE A N 1
ATOM 5632 C CA . ILE A 1 838 ? -5.386 -9.826 -54.655 1.00 38.31 838 ILE A CA 1
ATOM 5633 C C . ILE A 1 838 ? -5.501 -10.739 -53.411 1.00 38.31 838 ILE A C 1
ATOM 5635 O O . ILE A 1 838 ? -4.594 -10.789 -52.586 1.00 38.31 838 ILE A O 1
ATOM 5639 N N . ARG A 1 839 ? -6.559 -11.560 -53.286 1.00 39.25 839 ARG A N 1
ATOM 5640 C CA . ARG A 1 839 ? -6.747 -12.456 -52.122 1.00 39.25 839 ARG A CA 1
ATOM 5641 C C . ARG A 1 839 ? -6.191 -13.878 -52.266 1.00 39.25 839 ARG A C 1
ATOM 5643 O O . ARG A 1 839 ? -6.226 -14.613 -51.285 1.00 39.25 839 ARG A O 1
ATOM 5650 N N . ILE A 1 840 ? -5.672 -14.281 -53.430 1.00 41.75 840 ILE A N 1
ATOM 5651 C CA . ILE A 1 840 ? -5.106 -15.635 -53.619 1.00 41.75 840 ILE A CA 1
ATOM 5652 C C . ILE A 1 840 ? -3.572 -15.654 -53.475 1.00 41.75 840 ILE A C 1
ATOM 5654 O O . ILE A 1 840 ? -3.047 -16.616 -52.925 1.00 41.75 840 ILE A O 1
ATOM 5658 N N . GLY A 1 841 ? -2.855 -14.578 -53.825 1.00 36.25 841 GLY A N 1
ATOM 5659 C CA . GLY A 1 841 ? -1.398 -14.481 -53.605 1.00 36.25 841 GLY A CA 1
ATOM 5660 C C . GLY A 1 841 ? -1.001 -14.260 -52.137 1.00 36.25 841 GLY A C 1
ATOM 5661 O O . GLY A 1 841 ? -0.059 -14.873 -51.641 1.00 36.25 841 GLY A O 1
ATOM 5662 N N . GLN A 1 842 ? -1.788 -13.475 -51.395 1.00 39.25 842 GLN A N 1
ATOM 5663 C CA . GLN A 1 842 ? -1.535 -13.199 -49.973 1.00 39.25 842 GLN A CA 1
ATOM 5664 C C . GLN A 1 842 ? -1.957 -14.351 -49.037 1.00 39.25 842 GLN A C 1
ATOM 5666 O O . GLN A 1 842 ? -1.524 -14.398 -47.889 1.00 39.25 842 GLN A O 1
ATOM 5671 N N . LEU A 1 843 ? -2.750 -15.318 -49.522 1.00 36.75 843 LEU A N 1
ATOM 5672 C CA . LEU A 1 843 ? -3.115 -16.523 -48.763 1.00 36.75 843 LEU A CA 1
ATOM 5673 C C . LEU A 1 843 ? -2.091 -17.663 -48.938 1.00 36.75 843 LEU A C 1
ATOM 5675 O O . LEU A 1 843 ? -2.021 -18.550 -48.094 1.00 36.75 843 LEU A O 1
ATOM 5679 N N . VAL A 1 844 ? -1.266 -17.631 -49.992 1.00 41.03 844 VAL A N 1
ATOM 5680 C CA . VAL A 1 844 ? -0.211 -18.634 -50.235 1.00 41.03 844 VAL A CA 1
ATOM 5681 C C . VAL A 1 844 ? 1.098 -18.262 -49.522 1.00 41.03 844 VAL A C 1
ATOM 5683 O O . VAL A 1 844 ? 1.740 -19.146 -48.962 1.00 41.03 844 VAL A O 1
ATOM 5686 N N . GLN A 1 845 ? 1.440 -16.973 -49.400 1.00 40.34 845 GLN A N 1
ATOM 5687 C CA . GLN A 1 845 ? 2.586 -16.528 -48.583 1.00 40.34 845 GLN A CA 1
ATOM 5688 C C . GLN A 1 845 ? 2.330 -16.605 -47.064 1.00 40.34 845 GLN A C 1
ATOM 5690 O O . GLN A 1 845 ? 3.267 -16.811 -46.299 1.00 40.34 845 GLN A O 1
ATOM 5695 N N . ALA A 1 846 ? 1.070 -16.552 -46.615 1.00 34.16 846 ALA A N 1
ATOM 5696 C CA . ALA A 1 846 ? 0.718 -16.739 -45.203 1.00 34.16 846 ALA A CA 1
ATOM 5697 C C . ALA A 1 846 ? 0.685 -18.219 -44.751 1.00 34.16 846 ALA A C 1
ATOM 5699 O O . ALA A 1 846 ? 0.658 -18.487 -43.552 1.00 34.16 846 ALA A O 1
ATOM 5700 N N . MET A 1 847 ? 0.709 -19.188 -45.679 1.00 35.78 847 MET A N 1
ATOM 5701 C CA . MET A 1 847 ? 0.753 -20.628 -45.362 1.00 35.78 847 MET A CA 1
ATOM 5702 C C . MET A 1 847 ? 2.148 -21.262 -45.517 1.00 35.78 847 MET A C 1
ATOM 5704 O O . MET A 1 847 ? 2.302 -22.439 -45.204 1.00 35.78 847 MET A O 1
ATOM 5708 N N . ALA A 1 848 ? 3.165 -20.506 -45.948 1.00 37.88 848 ALA A N 1
ATOM 5709 C CA . ALA A 1 848 ? 4.547 -20.987 -46.082 1.00 37.88 848 ALA A CA 1
ATOM 5710 C C . ALA A 1 848 ? 5.467 -20.616 -44.896 1.00 37.88 848 ALA A C 1
ATOM 5712 O O . ALA A 1 848 ? 6.629 -21.003 -44.889 1.00 37.88 848 ALA A O 1
ATOM 5713 N N . ALA A 1 849 ? 4.957 -19.908 -43.879 1.00 36.47 849 ALA A N 1
ATOM 5714 C CA . ALA A 1 849 ? 5.735 -19.461 -42.714 1.00 36.47 849 ALA A CA 1
ATOM 5715 C C . ALA A 1 849 ? 5.210 -19.998 -41.363 1.00 36.47 849 ALA A C 1
ATOM 5717 O O . ALA A 1 849 ? 5.464 -19.404 -40.317 1.00 36.47 849 ALA A O 1
ATOM 5718 N N . TYR A 1 850 ? 4.473 -21.116 -41.360 1.00 31.41 850 TYR A N 1
ATOM 5719 C CA . TYR A 1 850 ? 3.980 -21.744 -40.128 1.00 31.41 850 TYR A CA 1
ATOM 5720 C C . TYR A 1 850 ? 4.364 -23.225 -40.073 1.00 31.41 850 TYR A C 1
ATOM 5722 O O . TYR A 1 850 ? 3.560 -24.101 -40.387 1.00 31.41 850 TYR A O 1
ATOM 5730 N N . ASP A 1 851 ? 5.605 -23.497 -39.666 1.00 30.70 851 ASP A N 1
ATOM 5731 C CA . ASP A 1 851 ? 6.023 -24.832 -39.240 1.00 30.70 851 ASP A CA 1
ATOM 5732 C C . ASP A 1 851 ? 5.912 -24.917 -37.709 1.00 30.70 851 ASP A C 1
ATOM 5734 O O . ASP A 1 851 ? 6.544 -24.166 -36.963 1.00 30.70 851 ASP A O 1
ATOM 5738 N N . VAL A 1 852 ? 5.034 -25.804 -37.239 1.00 32.34 852 VAL A N 1
ATOM 5739 C CA . VAL A 1 852 ? 4.759 -26.048 -35.817 1.00 32.34 852 VAL A CA 1
ATOM 5740 C C . VAL A 1 852 ? 5.644 -27.197 -35.325 1.00 32.34 852 VAL A C 1
ATOM 5742 O O . VAL A 1 852 ? 5.649 -28.260 -35.950 1.00 32.34 852 VAL A O 1
ATOM 5745 N N . PRO A 1 853 ? 6.315 -27.071 -34.164 1.00 31.02 853 PRO A N 1
ATOM 5746 C CA . PRO A 1 853 ? 6.964 -28.196 -33.503 1.00 31.02 853 PRO A CA 1
ATOM 5747 C C . PRO A 1 853 ? 5.930 -29.247 -33.079 1.00 31.02 853 PRO A C 1
ATOM 5749 O O . PRO A 1 853 ? 4.923 -28.948 -32.440 1.00 31.02 853 PRO A O 1
ATOM 5752 N N . THR A 1 854 ? 6.205 -30.504 -33.412 1.00 30.05 854 THR A N 1
ATOM 5753 C CA . THR A 1 854 ? 5.422 -31.698 -33.065 1.00 30.05 854 THR A CA 1
ATOM 5754 C C . THR A 1 854 ? 4.868 -31.710 -31.634 1.00 30.05 854 THR A C 1
ATOM 5756 O O . THR A 1 854 ? 5.609 -31.587 -30.660 1.00 30.05 854 THR A O 1
ATOM 5759 N N . ALA A 1 855 ? 3.562 -31.967 -31.523 1.00 28.83 855 ALA A N 1
ATOM 5760 C CA . ALA A 1 855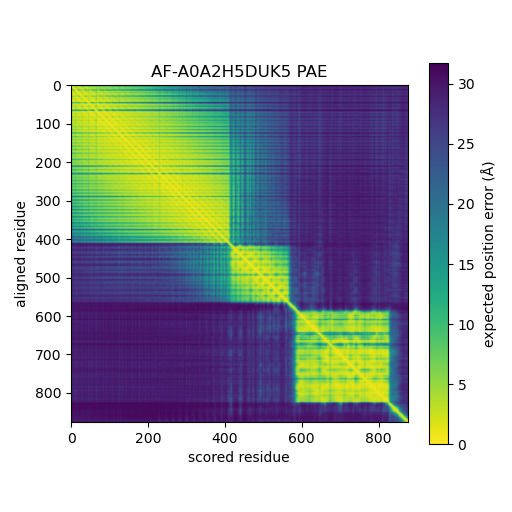 ? 2.831 -32.163 -30.277 1.00 28.83 855 ALA A CA 1
ATOM 5761 C C . ALA A 1 855 ? 3.200 -33.470 -29.545 1.00 28.83 855 ALA A C 1
ATOM 5763 O O . ALA A 1 855 ? 3.283 -34.538 -30.154 1.00 28.83 855 ALA A O 1
ATOM 5764 N N . ALA A 1 856 ? 3.253 -33.405 -28.210 1.00 26.64 856 ALA A N 1
ATOM 5765 C CA . ALA A 1 856 ? 2.926 -34.521 -27.324 1.00 26.64 856 ALA A CA 1
ATOM 5766 C C . ALA A 1 856 ? 1.586 -34.222 -26.622 1.00 26.64 856 ALA A C 1
ATOM 5768 O O . ALA A 1 856 ? 1.350 -33.128 -26.119 1.00 26.64 856 ALA A O 1
ATOM 5769 N N . SER A 1 857 ? 0.690 -35.206 -26.663 1.00 27.31 857 SER A N 1
AT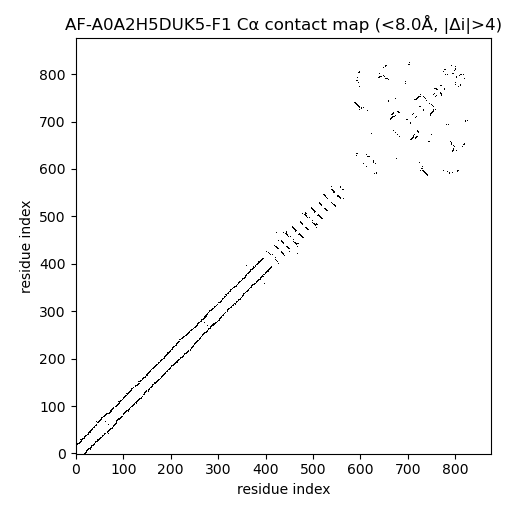OM 5770 C CA . SER A 1 857 ? -0.727 -35.157 -26.276 1.00 27.31 857 SER A CA 1
ATOM 5771 C C . SER A 1 857 ? -0.983 -34.907 -24.782 1.00 27.31 857 SER A C 1
ATOM 5773 O O . SER A 1 857 ? -0.328 -35.517 -23.943 1.00 27.31 857 SER A O 1
ATOM 5775 N N . SER A 1 858 ? -2.065 -34.199 -24.429 1.00 26.70 858 SER A N 1
ATOM 5776 C CA . SER A 1 858 ? -3.325 -34.842 -23.987 1.00 26.70 858 SER A CA 1
ATOM 5777 C C . SER A 1 858 ? -4.363 -33.864 -23.399 1.00 26.70 858 SER A C 1
ATOM 5779 O O . SER A 1 858 ? -4.112 -33.171 -22.427 1.00 26.70 858 SER A O 1
ATOM 5781 N N . VAL A 1 859 ? -5.559 -33.917 -24.006 1.00 30.23 859 VAL A N 1
ATOM 5782 C CA . VAL A 1 859 ? -6.910 -33.888 -23.407 1.00 30.23 859 VAL A CA 1
ATOM 5783 C C . VAL A 1 859 ? -7.284 -32.701 -22.509 1.00 30.23 859 VAL A C 1
ATOM 5785 O O . VAL A 1 859 ? -6.856 -32.640 -21.369 1.00 30.23 859 VAL A O 1
ATOM 5788 N N . LEU A 1 860 ? -8.258 -31.896 -22.959 1.00 25.69 860 LEU A N 1
ATOM 5789 C CA . LEU A 1 860 ? -9.468 -31.570 -22.183 1.00 25.69 860 LEU A CA 1
ATOM 5790 C C . LEU A 1 860 ? -10.571 -31.018 -23.106 1.00 25.69 860 LEU A C 1
ATOM 5792 O O . LEU A 1 860 ? -10.369 -30.114 -23.910 1.00 25.69 860 LEU A O 1
ATOM 5796 N N . SER A 1 861 ? -11.741 -31.640 -23.003 1.00 27.59 861 SER A N 1
ATOM 5797 C CA . SER A 1 861 ? -12.975 -31.356 -23.730 1.00 27.59 861 SER A CA 1
ATOM 5798 C C . SER A 1 861 ? -13.594 -30.018 -23.329 1.00 27.59 861 SER A C 1
ATOM 5800 O O . SER A 1 861 ? -13.764 -29.767 -22.136 1.00 27.59 861 SER A O 1
ATOM 5802 N N . GLN A 1 862 ? -14.062 -29.241 -24.307 1.00 29.80 862 GLN A N 1
ATOM 5803 C CA . GLN A 1 862 ? -15.009 -28.153 -24.078 1.00 29.80 862 GLN A CA 1
ATOM 5804 C C . GLN A 1 862 ? -16.295 -28.378 -24.882 1.00 29.80 862 GLN A C 1
ATOM 5806 O O . GLN A 1 862 ? -16.265 -28.753 -26.052 1.00 29.80 862 GLN A O 1
ATOM 5811 N N . GLY A 1 863 ? -17.420 -28.110 -24.233 1.00 27.73 863 GLY A N 1
ATOM 5812 C CA . GLY A 1 863 ? -18.723 -27.877 -24.838 1.00 27.73 863 GLY A CA 1
ATOM 5813 C C . GLY A 1 863 ? -19.640 -27.357 -23.730 1.00 27.73 863 GLY A C 1
ATOM 5814 O O . GLY A 1 863 ? -19.787 -28.023 -22.715 1.00 27.73 863 GLY A O 1
ATOM 5815 N N . GLY A 1 864 ? -20.235 -26.174 -23.804 1.00 28.22 864 GLY A N 1
ATOM 5816 C CA . GLY A 1 864 ? -20.192 -25.161 -24.843 1.00 28.22 864 GLY A CA 1
ATOM 5817 C C . GLY A 1 864 ? -21.001 -23.927 -24.431 1.00 28.22 864 GLY A C 1
ATOM 5818 O O . GLY A 1 864 ? -21.708 -23.941 -23.429 1.00 28.22 864 GLY A O 1
ATOM 5819 N N . SER A 1 865 ? -20.866 -22.894 -25.265 1.00 29.19 865 SER A N 1
ATOM 5820 C CA . SER A 1 865 ? -21.877 -21.916 -25.702 1.00 29.19 865 SER A CA 1
ATOM 5821 C C . SER A 1 865 ? -22.869 -21.302 -24.701 1.00 29.19 865 SER A C 1
ATOM 5823 O O . SER A 1 865 ? -23.821 -21.957 -24.284 1.00 29.19 865 SER A O 1
ATOM 5825 N N . ALA A 1 866 ? -22.734 -19.984 -24.522 1.00 27.84 866 ALA A N 1
ATOM 5826 C CA . ALA A 1 866 ? -23.750 -18.910 -24.568 1.00 27.84 866 ALA A CA 1
ATOM 5827 C C . ALA A 1 866 ? -23.144 -17.729 -23.781 1.00 27.84 866 ALA A C 1
ATOM 5829 O O . ALA A 1 866 ? -22.619 -17.950 -22.702 1.00 27.84 866 ALA A O 1
ATOM 5830 N N . GLY A 1 867 ? -23.087 -16.474 -24.211 1.00 25.02 867 GLY A N 1
ATOM 5831 C CA . GLY A 1 867 ? -23.903 -15.700 -25.131 1.00 25.02 867 GLY A CA 1
ATOM 5832 C C . GLY A 1 867 ? -24.159 -14.342 -24.453 1.00 25.02 867 GLY A C 1
ATOM 5833 O O . GLY A 1 867 ? -24.400 -14.319 -23.252 1.00 25.02 867 GLY A O 1
ATOM 5834 N N . ILE A 1 868 ? -24.184 -13.271 -25.256 1.00 26.41 868 ILE A N 1
ATOM 5835 C CA . ILE A 1 868 ? -24.871 -11.982 -25.016 1.00 26.41 868 ILE A CA 1
ATOM 5836 C C . ILE A 1 868 ? -24.061 -10.826 -24.372 1.00 26.41 868 ILE A C 1
ATOM 5838 O O . ILE A 1 868 ? -23.717 -10.832 -23.198 1.00 26.41 868 ILE A O 1
ATOM 5842 N N . GLU A 1 869 ? -23.822 -9.831 -25.239 1.00 27.36 869 GLU A N 1
ATOM 5843 C CA . GLU A 1 869 ? -23.964 -8.363 -25.118 1.00 27.36 869 GLU A CA 1
ATOM 5844 C C . GLU A 1 869 ? -23.560 -7.598 -23.841 1.00 27.36 869 GLU A C 1
ATOM 5846 O O . GLU A 1 869 ? -24.202 -7.650 -22.800 1.00 27.36 869 GLU A O 1
ATOM 5851 N N . LEU A 1 870 ? -22.554 -6.737 -24.038 1.00 30.27 870 LEU A N 1
ATOM 5852 C CA . LEU A 1 870 ? -22.572 -5.272 -23.880 1.00 30.27 870 LEU A CA 1
ATOM 5853 C C . LEU A 1 870 ? -23.668 -4.642 -22.985 1.00 30.27 870 LEU A C 1
ATOM 5855 O O . LEU A 1 870 ? -24.813 -4.514 -23.413 1.00 30.27 870 LEU A O 1
ATOM 5859 N N . GLN A 1 871 ? -23.270 -4.039 -21.856 1.00 27.50 871 GLN A N 1
ATOM 5860 C CA . GLN A 1 871 ? -23.850 -2.764 -21.405 1.00 27.50 871 GLN A CA 1
ATOM 5861 C C . GLN A 1 871 ? -22.967 -2.028 -20.385 1.00 27.50 871 GLN A C 1
ATOM 5863 O O . GLN A 1 871 ? -22.650 -2.541 -19.316 1.00 27.50 871 GLN A O 1
ATOM 5868 N N . MET A 1 872 ? -22.626 -0.781 -20.722 1.00 29.19 872 MET A N 1
ATOM 5869 C CA . MET A 1 872 ? -22.310 0.273 -19.759 1.00 29.19 872 MET A CA 1
ATOM 5870 C C . MET A 1 872 ? -23.534 0.545 -18.875 1.00 29.19 872 MET A C 1
ATOM 5872 O O . MET A 1 872 ? -24.615 0.792 -19.411 1.00 29.19 872 MET A O 1
ATOM 5876 N N . ALA A 1 873 ? -23.345 0.627 -17.559 1.00 24.58 873 ALA A N 1
ATOM 5877 C CA . ALA A 1 873 ? -24.174 1.451 -16.683 1.00 24.58 873 ALA A CA 1
ATOM 5878 C C . ALA A 1 873 ? -23.425 1.786 -15.387 1.00 24.58 873 ALA A C 1
ATOM 5880 O O . ALA A 1 873 ? -22.791 0.936 -14.771 1.00 24.58 873 ALA A O 1
ATOM 5881 N N . ALA A 1 874 ? -23.529 3.058 -15.018 1.00 25.83 874 ALA A N 1
ATOM 5882 C CA . ALA A 1 874 ? -23.080 3.653 -13.775 1.00 25.83 874 ALA A CA 1
ATOM 5883 C C . ALA A 1 874 ? -23.809 3.095 -12.539 1.00 25.83 874 ALA A C 1
ATOM 5885 O O . ALA A 1 874 ? -24.987 2.751 -12.642 1.00 25.83 874 ALA A O 1
ATOM 5886 N N . ALA A 1 875 ? -23.112 3.123 -11.396 1.00 24.75 875 ALA A N 1
ATOM 5887 C CA . ALA A 1 875 ? -23.571 3.477 -10.040 1.00 24.75 875 ALA A CA 1
ATOM 5888 C C . ALA A 1 875 ? -22.822 2.651 -8.979 1.00 24.75 875 ALA A C 1
ATOM 5890 O O . ALA A 1 875 ? -23.202 1.514 -8.709 1.00 24.75 875 ALA A O 1
ATOM 5891 N N . HIS A 1 876 ? -21.782 3.223 -8.372 1.00 29.27 876 HIS A N 1
ATOM 5892 C CA . HIS A 1 876 ? -21.788 3.659 -6.972 1.00 29.27 876 HIS A CA 1
ATOM 5893 C C . HIS A 1 876 ? -20.507 4.423 -6.651 1.00 29.27 876 HIS A C 1
ATOM 5895 O O . HIS A 1 876 ? -19.449 4.016 -7.177 1.00 29.27 876 HIS A O 1
#